Protein AF-A0A850QXY8-F1 (afdb_monomer_lite)

Foldseek 3Di:
DDDAFAKAKAFEWAPAVLQQDPPPTAGAQDWKKKWKWFQQVPPLAFDPNIHTDDMDIDRRRIDMDGRHHQGKMKIAIAFDDDDLAGWWWFAFADDDFKFFQALDVQAQDPDDDGDGDHTTHTCANHNVAAADDDGRSRTRGMMMGGRDPPDHHHYHRYIYIARQEQAELEDDGHSHPLSLLVSQQRDAPSAEHQYEHSHFFDDDDPPFGAHEREDQFARDAQADPSSAQHEDEQFYDYSVRSPHTDCRLFDFLAAKDWFFFPFVDDIDIQHTFTQARYEYEYAQPPDLQTHEHYEYHYEQYEYERYEYAHTQEDYEYAEEAHEAYEYASYEFCAHSVRDRRAHGDLPNPPQLRGENYEYHGPPGYAYANYEYEHESYEAEHQAEHYGYDRPAPYPHAYEYEYESYEQAAHPHPDLDWGEPYHADQAHHLEYEYENYEFEDTQEENHEHDNHDPDAHEYERGRYEFEHHLYEPEEAADHEQYEYERGEQEHYNAEPYEFEYADHQAQYAYYFYAYYAHQEFNYFKDYPPDDRAFQADDQQQQDDPDDIHNSSRHFWAWPAWEDDPQKIKTKGWHHQWAFKKKWKAFFDPYPYHQHPVRFGQGGRHHTFDIDGGDHGTIDTDMDGGDDDDQQTKMKMKIAGCDQDHSGGHNRIGTIYGIHGYHHQQKAFFAQFCDDLDWFQRHAQGWPSNQFEMFRFDDPPPPPFTFKEAAGDTGTHPIYQYDNFRCGVVVPDPPRLRQKDWDDAAEAQDKTKMKGAMDGDPPNPAFWKWKWKFKDQASRRYRPDPLGTQDGGRGDGHGIDMGIGHRYNNGDFFKIKMKMWMAHHSPSNHRGHYGHHYHMGMGIGGYFFKAWFAQADPDADFFQRHQQTWVNNQFEMETFDPQWEWADDGGDGDPIHQYDNFRCRCVPVDPNRLRFWLDFAAAFQDFKDKTKGFIGHQPVAKKWKWKFKALVRGNARFPLRIFQCAPDPLRTNIHGHPRHRDIDMGIGNGDDGHHAFDKIKMKMWMARDDDDADDDDGDHTPVRGHYGYYYHMYMGIHHHFFKAFWAAACVVVGWSRSVGDIDTCPPQVPDAADDDTGDGDSTYQYDNVRCRVVVVGPNRVHNDPDPDDDPDPDDDD

Radius of gyration: 57.36 Å; chains: 1; bounding box: 128×98×166 Å

pLDDT: mean 86.17, std 11.07, range [39.62, 98.75]

InterPro domains:
  IPR006626 Parallel beta-helix repeat [SM00710] (227-247)
  IPR006626 Parallel beta-helix repeat [SM00710] (298-319)
  IPR006626 Parallel beta-helix repeat [SM00710] (369-390)
  IPR006626 Parallel beta-helix repeat [SM00710] (397-425)
  IPR006626 Parallel beta-helix repeat [SM00710] (428-450)
  IPR006626 Parallel beta-helix repeat [SM00710] (455-477)
  IPR006626 Parallel beta-helix repeat [SM00710] (478-500)
  IPR006626 Parallel beta-helix repeat [SM00710] (504-526)
  IPR013783 Immunoglobulin-like fold [G3DSA:2.60.40.10] (5-166)
  IPR045474 GEVED domain [PF20009] (769-841)
  IPR045474 GEVED domain [PF20009] (942-1036)

Structure (mmCIF, N/CA/C/O backbone):
data_AF-A0A850QXY8-F1
#
_entry.id   AF-A0A850QXY8-F1
#
loop_
_atom_site.group_PDB
_atom_site.id
_atom_site.type_symbol
_atom_site.label_atom_id
_atom_site.label_alt_id
_atom_site.label_comp_id
_atom_site.label_asym_id
_atom_site.label_entity_id
_atom_site.label_seq_id
_atom_site.pdbx_PDB_ins_code
_atom_site.Cartn_x
_atom_site.Cartn_y
_atom_site.Cartn_z
_atom_site.occupancy
_atom_site.B_iso_or_equiv
_atom_site.auth_seq_id
_atom_site.auth_comp_id
_atom_site.auth_asym_id
_atom_site.auth_atom_id
_atom_site.pdbx_PDB_model_num
ATOM 1 N N . PHE A 1 1 ? -57.853 -18.416 77.052 1.00 53.97 1 PHE A N 1
ATOM 2 C CA . PHE A 1 1 ? -58.970 -19.220 76.489 1.00 53.97 1 PHE A CA 1
ATOM 3 C C . PHE A 1 1 ? -59.994 -18.298 75.858 1.00 53.97 1 PHE A C 1
ATOM 5 O O . PHE A 1 1 ? -61.081 -18.084 76.389 1.00 53.97 1 PHE A O 1
ATOM 12 N N . CYS A 1 2 ? -59.618 -17.741 74.718 1.00 74.06 2 CYS A N 1
ATOM 13 C CA . CYS A 1 2 ? -60.581 -17.279 73.739 1.00 74.06 2 CYS A CA 1
ATOM 14 C C . CYS A 1 2 ? -61.121 -18.505 72.978 1.00 74.06 2 CYS A C 1
ATOM 16 O O . CYS A 1 2 ? -60.367 -19.438 72.709 1.00 74.06 2 CYS A O 1
ATOM 18 N N . ILE A 1 3 ? -62.425 -18.547 72.700 1.00 76.06 3 ILE A N 1
ATOM 19 C CA . ILE A 1 3 ? -63.033 -19.540 71.803 1.00 76.06 3 ILE A CA 1
ATOM 20 C C . ILE A 1 3 ? -63.129 -18.868 70.433 1.00 76.06 3 ILE A C 1
ATOM 22 O O . ILE A 1 3 ? -63.751 -17.813 70.347 1.00 76.06 3 ILE A O 1
ATOM 26 N N . GLY A 1 4 ? -62.532 -19.471 69.399 1.00 81.00 4 GLY A N 1
ATOM 27 C CA . GLY A 1 4 ? -62.428 -18.858 68.068 1.00 81.00 4 GLY A CA 1
ATOM 28 C C . GLY A 1 4 ? -61.317 -17.808 67.970 1.00 81.00 4 GLY A C 1
ATOM 29 O O . GLY A 1 4 ? -61.538 -16.764 67.369 1.00 81.00 4 GLY A O 1
ATOM 30 N N . CYS A 1 5 ? -60.166 -18.063 68.606 1.00 88.44 5 CYS A N 1
ATOM 31 C CA . CYS A 1 5 ? -58.942 -17.305 68.359 1.00 88.44 5 CYS A CA 1
ATOM 32 C C . CYS A 1 5 ? -57.856 -18.214 67.780 1.00 88.44 5 CYS A C 1
ATOM 34 O O . CYS A 1 5 ? -57.791 -19.387 68.158 1.00 88.44 5 CYS A O 1
ATOM 36 N N . PHE A 1 6 ? -56.999 -17.643 66.939 1.00 92.69 6 PHE A N 1
ATOM 37 C CA . PHE A 1 6 ? -55.890 -18.305 66.257 1.00 92.69 6 PHE A CA 1
ATOM 38 C C . PHE A 1 6 ? -54.595 -17.515 66.453 1.00 92.69 6 PHE A C 1
ATOM 40 O O . PHE A 1 6 ? -54.620 -16.340 66.829 1.00 92.69 6 PHE A O 1
ATOM 47 N N . ASP A 1 7 ? -53.464 -18.163 66.206 1.00 92.69 7 ASP A N 1
ATOM 48 C CA . ASP A 1 7 ? -52.160 -17.504 66.166 1.00 92.69 7 ASP A CA 1
ATOM 49 C C . ASP A 1 7 ? -51.775 -17.213 64.708 1.00 92.69 7 ASP A C 1
ATOM 51 O O . ASP A 1 7 ? -52.066 -18.019 63.826 1.00 92.69 7 ASP A O 1
ATOM 55 N N . ILE A 1 8 ? -51.112 -16.083 64.461 1.00 93.12 8 ILE A N 1
ATOM 56 C CA . ILE A 1 8 ? -50.469 -15.749 63.182 1.00 93.12 8 ILE A CA 1
ATOM 57 C C . ILE A 1 8 ? -48.959 -15.738 63.410 1.00 93.12 8 ILE A C 1
ATOM 59 O O . ILE A 1 8 ? -48.482 -15.060 64.318 1.00 93.12 8 ILE A O 1
ATOM 63 N N . SER A 1 9 ? -48.195 -16.480 62.617 1.00 92.12 9 SER A N 1
ATOM 64 C CA . SER A 1 9 ? -46.735 -16.570 62.734 1.00 92.12 9 SER A CA 1
ATOM 65 C C . SER A 1 9 ? -46.059 -16.765 61.384 1.00 92.12 9 SER A C 1
ATOM 67 O O . SER A 1 9 ? -46.619 -17.411 60.499 1.00 92.12 9 SER A O 1
ATOM 69 N N . GLY A 1 10 ? -44.837 -16.258 61.264 1.00 90.38 10 GLY A N 1
ATOM 70 C CA . GLY A 1 10 ? -43.995 -16.422 60.084 1.00 90.38 10 GLY A CA 1
ATOM 71 C C . GLY A 1 10 ? -42.556 -15.991 60.346 1.00 90.38 10 GLY A C 1
ATOM 72 O O . GLY A 1 10 ? -42.157 -15.777 61.497 1.00 90.38 10 GLY A O 1
ATOM 73 N N . THR A 1 11 ? -41.793 -15.858 59.273 1.00 88.62 11 THR A N 1
ATOM 74 C CA . THR A 1 11 ? -40.361 -15.574 59.248 1.00 88.62 11 THR A CA 1
ATOM 75 C C . THR A 1 11 ? -40.067 -14.497 58.216 1.00 88.62 11 THR A C 1
ATOM 77 O O . THR A 1 11 ? -40.516 -14.572 57.078 1.00 88.62 11 THR A O 1
ATOM 80 N N . VAL A 1 12 ? -39.277 -13.502 58.609 1.00 89.31 12 VAL A N 1
ATOM 81 C CA . VAL A 1 12 ? -38.604 -12.605 57.668 1.00 89.31 12 VAL A CA 1
ATOM 82 C C . VAL A 1 12 ? -37.215 -13.172 57.369 1.00 89.31 12 VAL A C 1
ATOM 84 O O . VAL A 1 12 ? -36.478 -13.485 58.310 1.00 89.31 12 VAL A O 1
ATOM 87 N N . TYR A 1 13 ? -36.859 -13.339 56.097 1.00 87.75 13 TYR A N 1
ATOM 88 C CA . TYR A 1 13 ? -35.611 -13.986 55.667 1.00 87.75 13 TYR A CA 1
ATOM 89 C C . TYR A 1 13 ? -34.975 -13.289 54.452 1.00 87.75 13 TYR A C 1
ATOM 91 O O . TYR A 1 13 ? -35.590 -12.399 53.864 1.00 87.75 13 TYR A O 1
ATOM 99 N N . PHE A 1 14 ? -33.729 -13.650 54.124 1.00 86.81 14 PHE A N 1
ATOM 100 C CA . PHE A 1 14 ? -33.021 -13.135 52.950 1.00 86.81 14 PHE A CA 1
ATOM 101 C C . PHE A 1 14 ? -33.071 -14.108 51.778 1.00 86.81 14 PHE A C 1
ATOM 103 O O . PHE A 1 14 ? -32.559 -15.213 51.899 1.00 86.81 14 PHE A O 1
ATOM 110 N N . ASP A 1 15 ? -33.616 -13.646 50.662 1.00 84.25 15 ASP A N 1
ATOM 111 C CA . ASP A 1 15 ? -33.811 -14.379 49.408 1.00 84.25 15 ASP A CA 1
ATOM 112 C C . ASP A 1 15 ? -32.825 -13.835 48.358 1.00 84.25 15 ASP A C 1
ATOM 114 O O . ASP A 1 15 ? -33.181 -13.107 47.434 1.00 84.25 15 ASP A O 1
ATOM 118 N N . GLU A 1 16 ? -31.528 -14.076 48.583 1.00 77.50 16 GLU A N 1
ATOM 119 C CA . GLU A 1 16 ? -30.434 -13.507 47.769 1.00 77.50 16 GLU A CA 1
ATOM 120 C C . GLU A 1 16 ? -30.382 -14.084 46.342 1.00 77.50 16 GLU A C 1
ATOM 122 O O . GLU A 1 16 ? -29.946 -13.415 45.400 1.00 77.50 16 GLU A O 1
ATOM 127 N N . ASN A 1 17 ? -30.819 -15.333 46.179 1.00 74.75 17 ASN A N 1
ATOM 128 C CA . ASN A 1 17 ? -30.996 -16.010 44.893 1.00 74.75 17 ASN A CA 1
ATOM 129 C C . ASN A 1 17 ? -32.259 -15.534 44.166 1.00 74.75 17 ASN A C 1
ATOM 131 O O . ASN A 1 17 ? -32.315 -15.696 42.945 1.00 74.75 17 ASN A O 1
ATOM 135 N N . GLY A 1 18 ? -33.211 -14.912 44.869 1.00 75.56 18 GLY A N 1
ATOM 136 C CA . GLY A 1 18 ? -34.459 -14.439 44.293 1.00 75.56 18 GLY A CA 1
ATOM 137 C C . GLY A 1 18 ? -35.244 -15.597 43.693 1.00 75.56 18 GLY A C 1
ATOM 138 O O . GLY A 1 18 ? -35.755 -15.445 42.592 1.00 75.56 18 GLY A O 1
ATOM 139 N N . ASP A 1 19 ? -35.253 -16.762 44.340 1.00 74.31 19 ASP A N 1
ATOM 140 C CA . ASP A 1 19 ? -35.974 -17.946 43.860 1.00 74.31 19 ASP A CA 1
ATOM 141 C C . ASP A 1 19 ? -37.243 -18.236 44.661 1.00 74.31 19 ASP A C 1
ATOM 143 O O . ASP A 1 19 ? -37.960 -19.197 44.357 1.00 74.31 19 ASP A O 1
ATOM 147 N N . SER A 1 20 ? -37.558 -17.377 45.639 1.00 72.75 20 SER A N 1
ATOM 148 C CA . SER A 1 20 ? -38.765 -17.487 46.449 1.00 72.75 20 SER A CA 1
ATOM 149 C C . SER A 1 20 ? -38.829 -18.763 47.308 1.00 72.75 20 SER A C 1
ATOM 151 O O . SER A 1 20 ? -39.928 -19.195 47.671 1.00 72.75 20 SER A O 1
ATOM 153 N N . ASP A 1 21 ? -37.689 -19.368 47.675 1.00 74.81 21 ASP A N 1
ATOM 154 C CA . ASP A 1 21 ? -37.626 -20.566 48.525 1.00 74.81 21 ASP A CA 1
ATOM 155 C C . ASP A 1 21 ? -36.815 -20.378 49.822 1.00 74.81 21 ASP A C 1
ATOM 157 O O . ASP A 1 21 ? -35.593 -20.488 49.873 1.00 74.81 21 ASP A O 1
ATOM 161 N N . ILE A 1 22 ? -37.532 -20.292 50.948 1.00 77.06 22 ILE A N 1
ATOM 162 C CA . ILE A 1 22 ? -36.933 -20.229 52.291 1.00 77.06 22 ILE A CA 1
ATOM 163 C C . ILE A 1 22 ? -36.036 -21.440 52.643 1.00 77.06 22 ILE A C 1
ATOM 165 O O . ILE A 1 22 ? -35.265 -21.385 53.603 1.00 77.06 22 ILE A O 1
ATOM 169 N N . SER A 1 23 ? -36.150 -22.574 51.941 1.00 74.69 23 SER A N 1
ATOM 170 C CA . SER A 1 23 ? -35.474 -23.827 52.306 1.00 74.69 23 SER A CA 1
ATOM 171 C C . SER A 1 23 ? -33.950 -23.794 52.129 1.00 74.69 23 SER A C 1
ATOM 173 O O . SER A 1 23 ? -33.239 -24.512 52.847 1.00 74.69 23 SER A O 1
ATOM 175 N N . SER A 1 24 ? -33.452 -22.945 51.228 1.00 68.81 24 SER A N 1
ATOM 176 C CA . SER A 1 24 ? -32.027 -22.690 50.973 1.00 68.81 24 SER A CA 1
ATOM 177 C C . SER A 1 24 ? -31.487 -21.426 51.645 1.00 68.81 24 SER A C 1
ATOM 179 O O . SER A 1 24 ? -30.270 -21.226 51.656 1.00 68.81 24 SER A O 1
ATOM 181 N N . ASP A 1 25 ? -32.362 -20.632 52.262 1.00 74.88 25 ASP A N 1
ATOM 182 C CA . ASP A 1 25 ? -32.104 -19.226 52.552 1.00 74.88 25 ASP A CA 1
ATOM 183 C C . ASP A 1 25 ? -31.798 -18.925 54.027 1.00 74.88 25 ASP A C 1
ATOM 185 O O . ASP A 1 25 ? -32.147 -19.656 54.963 1.00 74.88 25 ASP A O 1
ATOM 189 N N . GLY A 1 26 ? -31.085 -17.820 54.250 1.00 67.12 26 GLY A N 1
ATOM 190 C CA . GLY A 1 26 ? -30.651 -17.377 55.572 1.00 67.12 26 GLY A CA 1
ATOM 191 C C . GLY A 1 26 ? -31.698 -16.526 56.298 1.00 67.12 26 GLY A C 1
ATOM 192 O O . GLY A 1 26 ? -32.357 -15.673 55.713 1.00 67.12 26 GLY A O 1
ATOM 193 N N . VAL A 1 27 ? -31.811 -16.686 57.619 1.00 66.62 27 VAL A N 1
ATOM 194 C CA . VAL A 1 27 ? -32.622 -15.791 58.471 1.00 66.62 27 VAL A CA 1
ATOM 195 C C . VAL A 1 27 ? -31.910 -14.461 58.735 1.00 66.62 27 VAL A C 1
ATOM 197 O O . VAL A 1 27 ? -30.695 -14.427 58.941 1.00 66.62 27 VAL A O 1
ATOM 200 N N . THR A 1 28 ? -32.676 -13.366 58.793 1.00 63.53 28 THR A N 1
ATOM 201 C CA . THR A 1 28 ? -32.145 -11.999 58.924 1.00 63.53 28 THR A CA 1
ATOM 202 C C . THR A 1 28 ? -31.325 -11.810 60.217 1.00 63.53 28 THR A C 1
ATOM 204 O O . THR A 1 28 ? -31.854 -12.074 61.299 1.00 63.53 28 THR A O 1
ATOM 207 N N . PRO A 1 29 ? -30.087 -11.280 60.166 1.00 55.50 29 PRO A N 1
ATOM 208 C CA . PRO A 1 29 ? -29.267 -10.981 61.342 1.00 55.50 29 PRO A CA 1
ATOM 209 C C . PRO A 1 29 ? -29.617 -9.640 62.018 1.00 55.50 29 PRO A C 1
ATOM 211 O O . PRO A 1 29 ? -29.085 -9.342 63.089 1.00 55.50 29 PRO A O 1
ATOM 214 N N . ASN A 1 30 ? -30.494 -8.829 61.414 1.00 66.06 30 ASN A N 1
ATOM 215 C CA . ASN A 1 30 ? -30.886 -7.504 61.901 1.00 66.06 30 ASN A CA 1
ATOM 216 C C . ASN A 1 30 ? -32.271 -7.528 62.562 1.00 66.06 30 ASN A C 1
ATOM 218 O O . ASN A 1 30 ? -33.118 -8.341 62.208 1.00 66.06 30 ASN A O 1
ATOM 222 N N . GLU A 1 31 ? -32.512 -6.632 63.528 1.00 78.00 31 GLU A N 1
ATOM 223 C CA . GLU A 1 31 ? -33.833 -6.484 64.153 1.00 78.00 31 GLU A CA 1
ATOM 224 C C . GLU A 1 31 ? -34.871 -6.003 63.125 1.00 78.00 31 GLU A C 1
ATOM 226 O O . GLU A 1 31 ? -34.842 -4.849 62.699 1.00 78.00 31 GLU A O 1
ATOM 231 N N . VAL A 1 32 ? -35.821 -6.869 62.768 1.00 84.62 32 VAL A N 1
ATOM 232 C CA . VAL A 1 32 ? -36.946 -6.545 61.881 1.00 84.62 32 VAL A CA 1
ATOM 233 C C . VAL A 1 32 ? -38.197 -6.261 62.708 1.00 84.62 32 VAL A C 1
ATOM 235 O O . VAL A 1 32 ? -38.445 -6.909 63.730 1.00 84.62 32 VAL A O 1
ATOM 238 N N . VAL A 1 33 ? -39.002 -5.283 62.282 1.00 87.81 33 VAL A N 1
ATOM 239 C CA . VAL A 1 33 ? -40.284 -4.952 62.920 1.00 87.81 33 VAL A CA 1
ATOM 240 C C . VAL A 1 33 ? -41.440 -5.476 62.076 1.00 87.81 33 VAL A C 1
ATOM 242 O O . VAL A 1 33 ? -41.610 -5.065 60.931 1.00 87.81 33 VAL A O 1
ATOM 245 N N . VAL A 1 34 ? -42.282 -6.317 62.672 1.00 90.50 34 VAL A N 1
ATOM 246 C CA . VAL A 1 34 ? -43.523 -6.825 62.072 1.00 90.50 34 VAL A CA 1
ATOM 247 C C . VAL A 1 34 ? -44.711 -6.235 62.823 1.00 90.50 34 VAL A C 1
ATOM 249 O O . VAL A 1 34 ? -44.746 -6.237 64.054 1.00 90.50 34 VAL A O 1
ATOM 252 N N . ARG A 1 35 ? -45.682 -5.689 62.099 1.00 92.31 35 ARG A N 1
ATOM 253 C CA . ARG A 1 35 ? -46.865 -4.990 62.609 1.00 92.31 35 ARG A CA 1
ATOM 254 C C . ARG A 1 35 ? -48.124 -5.739 62.213 1.00 92.31 35 ARG A C 1
ATOM 256 O O . ARG A 1 35 ? -48.193 -6.315 61.135 1.00 92.31 35 ARG A O 1
ATOM 263 N N . LEU A 1 36 ? -49.116 -5.683 63.091 1.00 93.62 36 LEU A N 1
ATOM 264 C CA . LEU A 1 36 ? -50.432 -6.260 62.883 1.00 93.62 36 LEU A CA 1
ATOM 265 C C . LEU A 1 36 ? -51.483 -5.150 62.888 1.00 93.62 36 LEU A C 1
ATOM 267 O O . LEU A 1 36 ? -51.602 -4.401 63.866 1.00 93.62 36 LEU A O 1
ATOM 271 N N . TYR A 1 37 ? -52.263 -5.091 61.819 1.00 93.31 37 TYR A N 1
ATOM 272 C CA . TYR A 1 37 ? -53.436 -4.241 61.665 1.00 93.31 37 TYR A CA 1
ATOM 273 C C . TYR A 1 37 ? -54.681 -5.120 61.554 1.00 93.31 37 TYR A C 1
ATOM 275 O O . TYR A 1 37 ? -54.584 -6.290 61.184 1.00 93.31 37 TYR A O 1
ATOM 283 N N . ARG A 1 38 ? -55.841 -4.570 61.899 1.00 94.62 38 ARG A N 1
ATOM 284 C CA . ARG A 1 38 ? -57.142 -5.220 61.733 1.00 94.62 38 ARG A CA 1
ATOM 285 C C . ARG A 1 38 ? -58.026 -4.368 60.836 1.00 94.62 38 ARG A C 1
ATOM 287 O O . ARG A 1 38 ? -58.095 -3.157 61.049 1.00 94.62 38 ARG A O 1
ATOM 294 N N . ASP A 1 39 ? -58.675 -5.032 59.896 1.00 93.38 39 ASP A N 1
ATOM 295 C CA . ASP A 1 39 ? -59.600 -4.470 58.912 1.00 93.38 39 ASP A CA 1
ATOM 296 C C . ASP A 1 39 ? -60.934 -4.110 59.594 1.00 93.38 39 ASP A C 1
ATOM 298 O O . ASP A 1 39 ? -61.853 -4.920 59.706 1.00 93.38 39 ASP A O 1
ATOM 302 N N . ASP A 1 40 ? -61.002 -2.906 60.169 1.00 93.12 40 ASP A N 1
ATOM 303 C CA . ASP A 1 40 ? -62.157 -2.452 60.957 1.00 93.12 40 ASP A CA 1
ATOM 304 C C . ASP A 1 40 ? -63.266 -1.815 60.091 1.00 93.12 40 ASP A C 1
ATOM 306 O O . ASP A 1 40 ? -64.399 -1.664 60.571 1.00 93.12 40 ASP A O 1
ATOM 310 N N . ASP A 1 41 ? -62.973 -1.421 58.846 1.00 90.50 41 ASP A N 1
ATOM 311 C CA . ASP A 1 41 ? -63.962 -0.935 57.874 1.00 90.50 41 ASP A CA 1
ATOM 312 C C . ASP A 1 41 ? -64.519 -2.053 56.971 1.00 90.50 41 ASP A C 1
ATOM 314 O O . ASP A 1 41 ? -65.615 -1.888 56.416 1.00 90.50 41 ASP A O 1
ATOM 318 N N . GLY A 1 42 ? -63.873 -3.223 56.957 1.00 88.06 42 GLY A N 1
ATOM 319 C CA . GLY A 1 42 ? -64.363 -4.474 56.386 1.00 88.06 42 GLY A CA 1
ATOM 320 C C . GLY A 1 42 ? -64.305 -4.499 54.864 1.00 88.06 42 GLY A C 1
ATOM 321 O O . GLY A 1 42 ? -65.145 -5.159 54.238 1.00 88.06 42 GLY A O 1
ATOM 322 N N . ASP A 1 43 ? -63.395 -3.729 54.269 1.00 86.69 43 ASP A N 1
ATOM 323 C CA . ASP A 1 43 ? -63.228 -3.638 52.820 1.00 86.69 43 ASP A CA 1
ATOM 324 C C . ASP A 1 43 ? -62.170 -4.613 52.271 1.00 86.69 43 ASP A C 1
ATOM 326 O O . ASP A 1 43 ? -62.145 -4.867 51.062 1.00 86.69 43 ASP A O 1
ATOM 330 N N . GLY A 1 44 ? -61.378 -5.238 53.150 1.00 84.25 44 GLY A N 1
ATOM 331 C CA . GLY A 1 44 ? -60.353 -6.212 52.796 1.00 84.25 44 GLY A CA 1
ATOM 332 C C . GLY A 1 44 ? -59.129 -5.621 52.094 1.00 84.25 44 GLY A C 1
ATOM 333 O O . GLY A 1 44 ? -58.358 -6.399 51.522 1.00 84.25 44 GLY A O 1
ATOM 334 N N . ILE A 1 45 ? -58.940 -4.297 52.118 1.00 84.38 45 ILE A N 1
ATOM 335 C CA . ILE A 1 45 ? -57.858 -3.559 51.453 1.00 84.38 45 ILE A CA 1
ATOM 336 C C . ILE A 1 45 ? -57.124 -2.686 52.491 1.00 84.38 45 ILE A C 1
ATOM 338 O O . ILE A 1 45 ? -57.772 -1.986 53.258 1.00 84.38 45 ILE A O 1
ATOM 342 N N . PRO A 1 46 ? -55.775 -2.643 52.506 1.00 85.81 46 PRO A N 1
ATOM 343 C CA . PRO A 1 46 ? -55.040 -1.749 53.399 1.00 85.81 46 PRO A CA 1
ATOM 344 C C . PRO A 1 46 ? -55.458 -0.274 53.238 1.00 85.81 46 PRO A C 1
ATOM 346 O O . PRO A 1 46 ? -55.231 0.361 52.206 1.00 85.81 46 PRO A O 1
ATOM 349 N N . SER A 1 47 ? -56.063 0.280 54.285 1.00 85.94 47 SER A N 1
ATOM 350 C CA . SER A 1 47 ? -56.902 1.477 54.271 1.00 85.94 47 SER A CA 1
ATOM 351 C C . SER A 1 47 ? -56.675 2.332 55.526 1.00 85.94 47 SER A C 1
ATOM 353 O O . SER A 1 47 ? -56.193 1.883 56.566 1.00 85.94 47 SER A O 1
ATOM 355 N N . ALA A 1 48 ? -57.032 3.619 55.469 1.00 86.75 48 ALA A N 1
ATOM 356 C CA . ALA A 1 48 ? -56.986 4.481 56.653 1.00 86.75 48 ALA A CA 1
ATOM 357 C C . ALA A 1 48 ? -58.047 4.091 57.706 1.00 86.75 48 ALA A C 1
ATOM 359 O O . ALA A 1 48 ? -58.015 4.626 58.819 1.00 86.75 48 ALA A O 1
ATOM 360 N N . GLY A 1 49 ? -58.994 3.213 57.349 1.00 87.25 49 GLY A N 1
ATOM 361 C CA . GLY A 1 49 ? -59.965 2.605 58.253 1.00 87.25 49 GLY A CA 1
ATOM 362 C C . GLY A 1 49 ? -59.418 1.445 59.090 1.00 87.25 49 GLY A C 1
ATOM 363 O O . GLY A 1 49 ? -60.079 1.064 60.055 1.00 87.25 49 GLY A O 1
ATOM 364 N N . ASP A 1 50 ? -58.203 0.958 58.815 1.00 91.38 50 ASP A N 1
ATOM 365 C CA . ASP A 1 50 ? -57.587 -0.131 59.577 1.00 91.38 50 ASP A CA 1
ATOM 366 C C . ASP A 1 50 ? -57.041 0.316 60.933 1.00 91.38 50 ASP A C 1
ATOM 368 O O . ASP A 1 50 ? -56.342 1.329 61.072 1.00 91.38 50 ASP A O 1
ATOM 372 N N . THR A 1 51 ? -57.244 -0.519 61.949 1.00 92.56 51 THR A N 1
ATOM 373 C CA . THR A 1 51 ? -56.706 -0.273 63.288 1.00 92.56 51 THR A CA 1
ATOM 374 C C . THR A 1 51 ? -55.378 -0.993 63.490 1.00 92.56 51 THR A C 1
ATOM 376 O O . THR A 1 51 ? -55.306 -2.220 63.488 1.00 92.56 51 THR A O 1
ATOM 379 N N . TYR A 1 52 ? -54.316 -0.235 63.777 1.00 92.50 52 TYR A N 1
ATOM 380 C CA . TYR A 1 52 ? -53.059 -0.786 64.294 1.00 92.50 52 TYR A CA 1
ATOM 381 C C . TYR A 1 52 ? -53.275 -1.441 65.667 1.00 92.50 52 TYR A C 1
ATOM 383 O O . TYR A 1 52 ? -53.705 -0.779 66.617 1.00 92.50 52 TYR A O 1
ATOM 391 N N . LEU A 1 53 ? -52.939 -2.727 65.791 1.00 93.38 53 LEU A N 1
ATOM 392 C CA . LEU A 1 53 ? -53.113 -3.490 67.027 1.00 93.38 53 LEU A CA 1
ATOM 393 C C . LEU A 1 53 ? -51.823 -3.593 67.838 1.00 93.38 53 LEU A C 1
ATOM 395 O O . LEU A 1 53 ? -51.793 -3.234 69.016 1.00 93.38 53 LEU A O 1
ATOM 399 N N . GLN A 1 54 ? -50.767 -4.130 67.229 1.00 92.88 54 GLN A N 1
ATOM 400 C CA . GLN A 1 54 ? -49.509 -4.428 67.912 1.00 92.88 54 GLN A CA 1
ATOM 401 C C . GLN A 1 54 ? -48.347 -4.584 66.927 1.00 92.88 54 GLN A C 1
ATOM 403 O O . GLN A 1 54 ? -48.551 -4.718 65.722 1.00 92.88 54 GLN A O 1
ATOM 408 N N . GLN A 1 55 ? -47.123 -4.600 67.455 1.00 92.19 55 GLN A N 1
ATOM 409 C CA . GLN A 1 55 ? -45.912 -4.920 66.703 1.00 92.19 55 GLN A CA 1
ATOM 410 C C . GLN A 1 55 ? -45.018 -5.881 67.487 1.00 92.19 55 GLN A C 1
ATOM 412 O O . GLN A 1 55 ? -45.042 -5.897 68.721 1.00 92.19 55 GLN A O 1
ATOM 417 N N . MET A 1 56 ? -44.189 -6.621 66.764 1.00 90.88 56 MET A N 1
ATOM 418 C CA . MET A 1 56 ? -43.107 -7.445 67.281 1.00 90.88 56 MET A CA 1
ATOM 419 C C . MET A 1 56 ? -41.791 -7.011 66.636 1.00 90.88 56 MET A C 1
ATOM 421 O O . MET A 1 56 ? -41.752 -6.703 65.449 1.00 90.88 56 MET A O 1
ATOM 425 N N . THR A 1 57 ? -40.717 -7.001 67.420 1.00 88.38 57 THR A N 1
ATOM 426 C CA . THR A 1 57 ? -39.350 -6.833 66.918 1.00 88.38 57 THR A CA 1
ATOM 427 C C . THR A 1 57 ? -38.626 -8.161 67.083 1.00 88.38 57 THR A C 1
ATOM 429 O O . THR A 1 57 ? -38.646 -8.725 68.179 1.00 88.38 57 THR A O 1
ATOM 432 N N . THR A 1 58 ? -38.023 -8.671 66.013 1.00 83.75 58 THR A N 1
ATOM 433 C CA . THR A 1 58 ? -37.347 -9.972 65.998 1.00 83.75 58 THR A CA 1
ATOM 434 C C . THR A 1 58 ? -35.962 -9.860 65.382 1.00 83.75 58 THR A C 1
ATOM 436 O O . THR A 1 58 ? -35.797 -9.284 64.314 1.00 83.75 58 THR A O 1
ATOM 439 N N . SER A 1 59 ? -34.959 -10.404 66.068 1.00 80.31 59 SER A N 1
ATOM 440 C CA . SER A 1 59 ? -33.583 -10.509 65.570 1.00 80.31 59 SER A CA 1
ATOM 441 C C . SER A 1 59 ? -33.289 -11.854 64.904 1.00 80.31 59 SER A C 1
ATOM 443 O O . SER A 1 59 ? -32.195 -12.049 64.392 1.00 80.31 59 SER A O 1
ATOM 445 N N . SER A 1 60 ? -34.234 -12.799 64.954 1.00 81.12 60 SER A N 1
ATOM 446 C CA . SER A 1 60 ? -34.116 -14.120 64.328 1.00 81.12 60 SER A CA 1
ATOM 447 C C . SER A 1 60 ? -34.996 -14.265 63.086 1.00 81.12 60 SER A C 1
ATOM 449 O O . SER A 1 60 ? -35.205 -15.387 62.638 1.00 81.12 60 SER A O 1
ATOM 451 N N . GLY A 1 61 ? -35.623 -13.184 62.613 1.00 86.44 61 GLY A N 1
ATOM 452 C CA . GLY A 1 61 ? -36.613 -13.202 61.529 1.00 86.44 61 GLY A CA 1
ATOM 453 C C . GLY A 1 61 ? -37.990 -13.757 61.926 1.00 86.44 61 GLY A C 1
ATOM 454 O O . GLY A 1 61 ? -39.012 -13.253 61.472 1.00 86.44 61 GLY A O 1
ATOM 455 N N . ALA A 1 62 ? -38.053 -14.752 62.815 1.00 89.44 62 ALA A N 1
ATOM 456 C CA . ALA A 1 62 ? -39.307 -15.371 63.260 1.00 89.44 62 ALA A CA 1
ATOM 457 C C . ALA A 1 62 ? -40.173 -14.446 64.141 1.00 89.44 62 ALA A C 1
ATOM 459 O O . ALA A 1 62 ? -39.666 -13.836 65.088 1.00 89.44 62 ALA A O 1
ATOM 460 N N . TYR A 1 63 ? -41.486 -14.401 63.901 1.00 91.81 63 TYR A N 1
ATOM 461 C CA . TYR A 1 63 ? -42.456 -13.616 64.672 1.00 91.81 63 TYR A CA 1
ATOM 462 C C . TYR A 1 63 ? -43.767 -14.383 64.928 1.00 91.81 63 TYR A C 1
ATOM 464 O O . TYR A 1 63 ? -44.102 -15.337 64.225 1.00 91.81 63 TYR A O 1
ATOM 472 N N . SER A 1 64 ? -44.529 -13.977 65.952 1.00 94.00 64 SER A N 1
ATOM 473 C CA . SER A 1 64 ? -45.850 -14.555 66.236 1.00 94.00 64 SER A CA 1
ATOM 474 C C . SER A 1 64 ? -46.777 -13.603 66.997 1.00 94.00 64 SER A C 1
ATOM 476 O O . SER A 1 64 ? -46.411 -13.022 68.017 1.00 94.00 64 SER A O 1
ATOM 478 N N . PHE A 1 65 ? -48.017 -13.492 66.539 1.00 94.88 65 PHE A N 1
ATOM 479 C CA . PHE A 1 65 ? -49.125 -12.831 67.213 1.00 94.88 65 PHE A CA 1
ATOM 480 C C . PHE A 1 65 ? -50.105 -13.899 67.702 1.00 94.88 65 PHE A C 1
ATOM 482 O O . PHE A 1 65 ? -50.589 -14.695 66.905 1.00 94.88 65 PHE A O 1
ATOM 489 N N . THR A 1 66 ? -50.382 -13.935 69.006 1.00 93.50 66 THR A N 1
ATOM 490 C CA . THR A 1 66 ? -51.141 -15.034 69.628 1.00 93.50 66 THR A CA 1
ATOM 491 C C . THR A 1 66 ? -52.512 -14.596 70.134 1.00 93.50 66 THR A C 1
ATOM 493 O O . THR A 1 66 ? -52.716 -13.422 70.449 1.00 93.50 66 THR A O 1
ATOM 496 N N . GLU A 1 67 ? -53.442 -15.549 70.236 1.00 91.88 67 GLU A N 1
ATOM 497 C CA . GLU A 1 67 ? -54.823 -15.343 70.710 1.00 91.88 67 GLU A CA 1
ATOM 498 C C . GLU A 1 67 ? -55.616 -14.258 69.930 1.00 91.88 67 GLU A C 1
ATOM 500 O O . GLU A 1 67 ? -56.369 -13.485 70.530 1.00 91.88 67 GLU A O 1
ATOM 505 N N . LEU A 1 68 ? -55.497 -14.210 68.596 1.00 93.31 68 LEU A N 1
ATOM 506 C CA . LEU A 1 68 ? -56.227 -13.268 67.733 1.00 93.31 68 LEU A CA 1
ATOM 507 C C . LEU A 1 68 ? -57.649 -13.766 67.413 1.00 93.31 68 LEU A C 1
ATOM 509 O O . LEU A 1 68 ? -57.778 -14.892 66.934 1.00 93.31 68 LEU A O 1
ATOM 513 N N . PRO A 1 69 ? -58.717 -12.982 67.667 1.00 92.25 69 PRO A N 1
ATOM 514 C CA . PRO A 1 69 ? -60.086 -13.337 67.277 1.00 92.25 69 PRO A CA 1
ATOM 515 C C . PRO A 1 69 ? -60.266 -13.583 65.772 1.00 92.25 69 PRO A C 1
ATOM 517 O O . PRO A 1 69 ? -59.448 -13.169 64.967 1.00 92.25 69 PRO A O 1
ATOM 520 N N . ILE A 1 70 ? -61.374 -14.222 65.391 1.00 92.12 70 ILE A N 1
ATOM 521 C CA . ILE A 1 70 ? -61.842 -14.275 63.995 1.00 92.12 70 ILE A CA 1
ATOM 522 C C . ILE A 1 70 ? -62.074 -12.849 63.484 1.00 92.12 70 ILE A C 1
ATOM 524 O O . ILE A 1 70 ? -62.983 -12.173 63.970 1.00 92.12 70 ILE A O 1
ATOM 528 N N . ASP A 1 71 ? -61.242 -12.424 62.538 1.00 93.00 71 ASP A N 1
ATOM 529 C CA . ASP A 1 71 ? -61.301 -11.146 61.833 1.00 93.00 71 ASP A CA 1
ATOM 530 C C . ASP A 1 71 ? -60.370 -11.183 60.606 1.00 93.00 71 ASP A C 1
ATOM 532 O O . ASP A 1 71 ? -59.619 -12.151 60.420 1.00 93.00 71 ASP A O 1
ATOM 536 N N . THR A 1 72 ? -60.387 -10.122 59.802 1.00 92.25 72 THR A N 1
ATOM 537 C CA . THR A 1 72 ? -59.379 -9.888 58.761 1.00 92.25 72 THR A CA 1
ATOM 538 C C . THR A 1 72 ? -58.236 -9.052 59.338 1.00 92.25 72 THR A C 1
ATOM 540 O O . THR A 1 72 ? -58.436 -8.013 59.972 1.00 92.25 72 THR A O 1
ATOM 543 N N . TYR A 1 73 ? -57.011 -9.525 59.137 1.00 93.19 73 TYR A N 1
ATOM 544 C CA . TYR A 1 73 ? -55.793 -8.897 59.630 1.00 93.19 73 TYR A CA 1
ATOM 545 C C . TYR A 1 73 ? -54.851 -8.569 58.482 1.00 93.19 73 TYR A C 1
ATOM 547 O O . TYR A 1 73 ? -54.753 -9.322 57.518 1.00 93.19 73 TYR A O 1
ATOM 555 N N . PHE A 1 74 ? -54.078 -7.500 58.637 1.00 91.31 74 PHE A N 1
ATOM 556 C CA . PHE A 1 74 ? -52.930 -7.230 57.784 1.00 91.31 74 PHE A CA 1
ATOM 557 C C . PHE A 1 74 ? -51.647 -7.347 58.590 1.00 91.31 74 PHE A C 1
ATOM 559 O O . PHE A 1 74 ? -51.469 -6.678 59.614 1.00 91.31 74 PHE A O 1
ATOM 566 N N . VAL A 1 75 ? -50.748 -8.202 58.123 1.00 91.69 75 VAL A N 1
ATOM 567 C CA . VAL A 1 75 ? -49.394 -8.320 58.643 1.00 91.69 75 VAL A CA 1
ATOM 568 C C . VAL A 1 75 ? -48.490 -7.527 57.722 1.00 91.69 75 VAL A C 1
ATOM 570 O O . VAL A 1 75 ? -48.430 -7.811 56.534 1.00 91.69 75 VAL A O 1
ATOM 573 N N . ALA A 1 76 ? -47.810 -6.523 58.255 1.00 90.50 76 ALA A N 1
ATOM 574 C CA . ALA A 1 76 ? -46.888 -5.705 57.482 1.00 90.50 76 ALA A CA 1
ATOM 575 C C . ALA A 1 76 ? -45.528 -5.689 58.154 1.00 90.50 76 ALA A C 1
ATOM 577 O O . ALA A 1 76 ? -45.437 -5.612 59.383 1.00 90.50 76 ALA A O 1
ATOM 578 N N . THR A 1 77 ? -44.467 -5.698 57.370 1.00 88.44 77 THR A N 1
ATOM 579 C CA . THR A 1 77 ? -43.120 -5.510 57.897 1.00 88.44 77 THR A CA 1
ATOM 580 C C . THR A 1 77 ? -42.496 -4.243 57.325 1.00 88.44 77 THR A C 1
ATOM 582 O O . THR A 1 77 ? -43.125 -3.527 56.552 1.00 88.44 77 THR A O 1
ATOM 585 N N . ALA A 1 78 ? -41.349 -3.853 57.868 1.00 83.81 78 ALA A N 1
ATOM 586 C CA . ALA A 1 78 ? -40.503 -2.840 57.257 1.00 83.81 78 ALA A CA 1
ATOM 587 C C . ALA A 1 78 ? -39.325 -3.581 56.626 1.00 83.81 78 ALA A C 1
ATOM 589 O O . ALA A 1 78 ? -38.863 -4.554 57.239 1.00 83.81 78 ALA A O 1
ATOM 590 N N . PRO A 1 79 ? -38.813 -3.122 55.478 1.00 86.56 79 PRO A N 1
ATOM 591 C CA . PRO A 1 79 ? -37.697 -3.781 54.830 1.00 86.56 79 PRO A CA 1
ATOM 592 C C . PRO A 1 79 ? -36.491 -3.826 55.781 1.00 86.56 79 PRO A C 1
ATOM 594 O O . PRO A 1 79 ? -36.168 -2.818 56.435 1.00 86.56 79 PRO A O 1
ATOM 597 N N . PRO A 1 80 ? -35.814 -4.982 55.898 1.00 88.00 80 PRO A N 1
ATOM 598 C CA . PRO A 1 80 ? -34.541 -5.074 56.589 1.00 88.00 80 PRO A CA 1
ATOM 599 C C . PRO A 1 80 ? -33.566 -3.989 56.112 1.00 88.00 80 PRO A C 1
ATOM 601 O O . PRO A 1 80 ? -33.227 -3.886 54.934 1.00 88.00 80 PRO A O 1
ATOM 604 N N . SER A 1 81 ? -33.061 -3.183 57.044 1.00 87.19 81 SER A N 1
ATOM 605 C CA . SER A 1 81 ? -32.123 -2.099 56.734 1.00 87.19 81 SER A CA 1
ATOM 606 C C . SER A 1 81 ? -30.879 -2.158 57.612 1.00 87.19 81 SER A C 1
ATOM 608 O O . SER A 1 81 ? -30.942 -2.479 58.801 1.00 87.19 81 SER A O 1
ATOM 610 N N . THR A 1 82 ? -29.730 -1.842 57.014 1.00 87.31 82 THR A N 1
ATOM 611 C CA . THR A 1 82 ? -28.430 -1.762 57.693 1.00 87.31 82 THR A CA 1
ATOM 612 C C . THR A 1 82 ? -27.718 -0.488 57.261 1.00 87.31 82 THR A C 1
ATOM 614 O O . THR A 1 82 ? -27.168 -0.411 56.167 1.00 87.31 82 THR A O 1
ATOM 617 N N . GLY A 1 83 ? -27.709 0.538 58.114 1.00 87.38 83 GLY A N 1
ATOM 618 C CA . GLY A 1 83 ? -27.166 1.842 57.725 1.00 87.38 83 GLY A CA 1
ATOM 619 C C . GLY A 1 83 ? -27.990 2.458 56.591 1.00 87.38 83 GLY A C 1
ATOM 620 O O . GLY A 1 83 ? -29.172 2.723 56.789 1.00 87.38 83 GLY A O 1
ATOM 621 N N . SER A 1 84 ? -27.364 2.678 55.433 1.00 89.38 84 SER A N 1
ATOM 622 C CA . SER A 1 84 ? -28.040 3.163 54.218 1.00 89.38 84 SER A CA 1
ATOM 623 C C . SER A 1 84 ? -28.537 2.036 53.304 1.00 89.38 84 SER A C 1
ATOM 625 O O . SER A 1 84 ? -29.221 2.322 52.325 1.00 89.38 84 SER A O 1
ATOM 627 N N . ALA A 1 85 ? -28.191 0.776 53.595 1.00 90.81 85 ALA A N 1
ATOM 628 C CA . ALA A 1 85 ? -28.664 -0.360 52.817 1.00 90.81 85 ALA A CA 1
ATOM 629 C C . ALA A 1 85 ? -30.104 -0.713 53.190 1.00 90.81 85 ALA A C 1
ATOM 631 O O . ALA A 1 85 ? -30.426 -0.819 54.379 1.00 90.81 85 ALA A O 1
ATOM 632 N N . VAL A 1 86 ? -30.942 -0.932 52.182 1.00 91.31 86 VAL A N 1
ATOM 633 C CA . VAL A 1 86 ? -32.359 -1.291 52.308 1.00 91.31 86 VAL A CA 1
ATOM 634 C C . VAL A 1 86 ? -32.658 -2.381 51.282 1.00 91.31 86 VAL A C 1
ATOM 636 O O . VAL A 1 86 ? -32.322 -2.225 50.109 1.00 91.31 86 VAL A O 1
ATOM 639 N N . SER A 1 87 ? -33.229 -3.496 51.730 1.00 89.62 87 SER A N 1
ATOM 640 C CA . SER A 1 87 ? -33.590 -4.631 50.872 1.00 89.62 87 SER A CA 1
ATOM 641 C C . SER A 1 87 ? -34.980 -4.458 50.273 1.00 89.62 87 SER A C 1
ATOM 643 O O . SER A 1 87 ? -35.828 -3.857 50.921 1.00 89.62 87 SER A O 1
ATOM 645 N N . GLU A 1 88 ? -35.244 -5.057 49.118 1.00 90.06 88 GLU A N 1
ATOM 646 C CA . GLU A 1 88 ? -36.575 -5.144 48.506 1.00 90.06 88 GLU A CA 1
ATOM 647 C C . GLU A 1 88 ? -37.237 -6.499 48.774 1.00 90.06 88 GLU A C 1
ATOM 649 O O . GLU A 1 88 ? -36.532 -7.496 48.911 1.00 90.06 88 GLU A O 1
ATOM 654 N N . GLN A 1 89 ? -38.566 -6.550 48.898 1.00 89.00 89 GLN A N 1
ATOM 655 C CA . GLN A 1 89 ? -39.303 -7.802 49.031 1.00 89.00 89 GLN A CA 1
ATOM 656 C C . GLN A 1 89 ? -39.256 -8.580 47.714 1.00 89.00 89 GLN A C 1
ATOM 658 O O . GLN A 1 89 ? -39.410 -8.011 46.637 1.00 89.00 89 GLN A O 1
ATOM 663 N N . THR A 1 90 ? -39.048 -9.887 47.820 1.00 87.69 90 THR A N 1
ATOM 664 C CA . THR A 1 90 ? -38.975 -10.828 46.693 1.00 87.69 90 THR A CA 1
ATOM 665 C C . THR A 1 90 ? -39.955 -11.987 46.853 1.00 87.69 90 THR A C 1
ATOM 667 O O . THR A 1 90 ? -40.367 -12.575 45.859 1.00 87.69 90 THR A O 1
ATOM 670 N N . TYR A 1 91 ? -40.403 -12.277 48.082 1.00 86.38 91 TYR A N 1
ATOM 671 C CA . TYR A 1 91 ? -41.335 -13.367 48.375 1.00 86.38 91 TYR A CA 1
ATOM 672 C C . TYR A 1 91 ? -42.392 -12.993 49.411 1.00 86.38 91 TYR A C 1
ATOM 674 O O . TYR A 1 91 ? -42.135 -12.244 50.364 1.00 86.38 91 TYR A O 1
ATOM 682 N N . ALA A 1 92 ? -43.569 -13.597 49.262 1.00 78.19 92 ALA A N 1
ATOM 683 C CA . ALA A 1 92 ? -44.617 -13.617 50.262 1.00 78.19 92 ALA A CA 1
ATOM 684 C C . ALA A 1 92 ? -45.282 -15.006 50.386 1.00 78.19 92 ALA A C 1
ATOM 686 O O . ALA A 1 92 ? -45.387 -15.771 49.430 1.00 78.19 92 ALA A O 1
ATOM 687 N N . ALA A 1 93 ? -45.751 -15.304 51.598 1.00 71.00 93 ALA A N 1
ATOM 688 C CA . ALA A 1 93 ? -46.357 -16.564 52.046 1.00 71.00 93 ALA A CA 1
ATOM 689 C C . ALA A 1 93 ? -47.266 -17.333 51.045 1.00 71.00 93 ALA A C 1
ATOM 691 O O . ALA A 1 93 ? -48.048 -16.730 50.307 1.00 71.00 93 ALA A O 1
ATOM 692 N N . SER A 1 94 ? -47.331 -18.678 51.163 1.00 65.69 94 SER A N 1
ATOM 693 C CA . SER A 1 94 ? -48.195 -19.568 50.343 1.00 65.69 94 SER A CA 1
ATOM 694 C C . SER A 1 94 ? -49.279 -20.422 51.071 1.00 65.69 94 SER A C 1
ATOM 696 O O . SER A 1 94 ? -48.940 -21.523 51.486 1.00 65.69 94 SER A O 1
ATOM 698 N N . ASP A 1 95 ? -50.578 -20.030 51.156 1.00 68.00 95 ASP A N 1
ATOM 699 C CA . ASP A 1 95 ? -51.747 -20.893 51.538 1.00 68.00 95 ASP A CA 1
ATOM 700 C C . ASP A 1 95 ? -53.133 -20.202 51.335 1.00 68.00 95 ASP A C 1
ATOM 702 O O . ASP A 1 95 ? -53.245 -19.094 50.834 1.00 68.00 95 ASP A O 1
ATOM 706 N N . THR A 1 96 ? -54.221 -20.897 51.719 1.00 65.94 96 THR A N 1
ATOM 707 C CA . THR A 1 96 ? -55.653 -20.593 51.490 1.00 65.94 96 THR A CA 1
ATOM 708 C C . THR A 1 96 ? -56.259 -19.462 52.343 1.00 65.94 96 THR A C 1
ATOM 710 O O . THR A 1 96 ? -57.260 -18.885 51.928 1.00 65.94 96 THR A O 1
ATOM 713 N N . TYR A 1 97 ? -55.723 -19.168 53.534 1.00 72.62 97 TYR A N 1
ATOM 714 C CA . TYR A 1 97 ? -56.307 -18.194 54.485 1.00 72.62 97 TYR A CA 1
ATOM 715 C C . TYR A 1 97 ? -55.493 -16.905 54.619 1.00 72.62 97 TYR A C 1
ATOM 717 O O . TYR A 1 97 ? -55.749 -16.082 55.497 1.00 72.62 97 TYR A O 1
ATOM 725 N N . TYR A 1 98 ? -54.504 -16.719 53.760 1.00 73.62 98 TYR A N 1
ATOM 726 C CA . TYR A 1 98 ? -53.753 -15.487 53.656 1.00 73.62 98 TYR A CA 1
ATOM 727 C C . TYR A 1 98 ? -53.427 -15.227 52.192 1.00 73.62 98 TYR A C 1
ATOM 729 O O . TYR A 1 98 ? -53.401 -16.136 51.368 1.00 73.62 98 TYR A O 1
ATOM 737 N N . SER A 1 99 ? -53.221 -13.966 51.861 1.00 72.69 99 SER A N 1
ATOM 738 C CA . SER A 1 99 ? -52.904 -13.539 50.511 1.00 72.69 99 SER A CA 1
ATOM 739 C C . SER A 1 99 ? -51.923 -12.393 50.576 1.00 72.69 99 SER A C 1
ATOM 741 O O . SER A 1 99 ? -52.218 -11.369 51.208 1.00 72.69 99 SER A O 1
ATOM 743 N N . ALA A 1 100 ? -50.780 -12.565 49.926 1.00 75.44 100 ALA A N 1
ATOM 744 C CA . ALA A 1 100 ? -49.847 -11.478 49.740 1.00 75.44 100 ALA A CA 1
ATOM 745 C C . ALA A 1 100 ? -50.491 -10.395 48.882 1.00 75.44 100 ALA A C 1
ATOM 747 O O . ALA A 1 100 ? -51.262 -10.704 47.969 1.00 75.44 100 ALA A O 1
ATOM 748 N N . PHE A 1 101 ? -50.187 -9.142 49.194 1.00 81.12 101 PHE A N 1
ATOM 749 C CA . PHE A 1 101 ? -50.484 -8.049 48.291 1.00 81.12 101 PHE A CA 1
ATOM 750 C C . PHE A 1 101 ? -49.233 -7.774 47.476 1.00 81.12 101 PHE A C 1
ATOM 752 O O . PHE A 1 101 ? -48.280 -7.198 47.994 1.00 81.12 101 PHE A O 1
ATOM 759 N N . CYS A 1 102 ? -49.258 -8.237 46.230 1.00 79.19 102 CYS A N 1
ATOM 760 C CA . CYS A 1 102 ? -48.165 -8.070 45.287 1.00 79.19 102 CYS A CA 1
ATOM 761 C C . CYS A 1 102 ? -48.647 -7.281 44.073 1.00 79.19 102 CYS A C 1
ATOM 763 O O . CYS A 1 102 ? -49.767 -7.491 43.584 1.00 79.19 102 CYS A O 1
ATOM 765 N N . ASP A 1 103 ? -47.777 -6.419 43.574 1.00 70.50 103 ASP A N 1
ATOM 766 C CA . ASP A 1 103 ? -47.889 -5.801 42.269 1.00 70.50 103 ASP A CA 1
ATOM 767 C C . ASP A 1 103 ? -47.686 -6.891 41.208 1.00 70.50 103 ASP A C 1
ATOM 769 O O . ASP A 1 103 ? -46.613 -7.477 41.075 1.00 70.50 103 ASP A O 1
ATOM 773 N N . SER A 1 104 ? -48.757 -7.273 40.518 1.00 58.69 104 SER A N 1
ATOM 774 C CA . SER A 1 104 ? -48.700 -8.355 39.515 1.00 58.69 104 SER A CA 1
ATOM 775 C C . SER A 1 104 ? -49.334 -7.998 38.180 1.00 58.69 104 SER A C 1
ATOM 777 O O . SER A 1 104 ? -49.305 -8.808 37.254 1.00 58.69 104 SER A O 1
ATOM 779 N N . ASN A 1 105 ? -49.871 -6.786 38.045 1.00 58.59 105 ASN A N 1
ATOM 780 C CA . ASN A 1 105 ? -50.068 -6.151 36.744 1.00 58.59 105 ASN A CA 1
ATOM 781 C C . ASN A 1 105 ? -48.833 -5.341 36.340 1.00 58.59 105 ASN A C 1
ATOM 783 O O . ASN A 1 105 ? -48.679 -5.108 35.141 1.00 58.59 105 ASN A O 1
ATOM 787 N N . GLY A 1 106 ? -47.982 -4.969 37.307 1.00 60.12 106 GLY A N 1
ATOM 788 C CA . GLY A 1 106 ? -46.775 -4.194 37.098 1.00 60.12 106 GLY A CA 1
ATOM 789 C C . GLY A 1 106 ? -47.067 -2.980 36.254 1.00 60.12 106 GLY A C 1
ATOM 790 O O . GLY A 1 106 ? -46.393 -2.795 35.257 1.00 60.12 106 GLY A O 1
ATOM 791 N N . ASP A 1 107 ? -48.146 -2.251 36.555 1.00 62.56 107 ASP A N 1
ATOM 792 C CA . ASP A 1 107 ? -48.674 -1.172 35.715 1.00 62.56 107 ASP A CA 1
ATOM 793 C C . ASP A 1 107 ? -48.250 0.230 36.176 1.00 62.56 107 ASP A C 1
ATOM 795 O O . ASP A 1 107 ? -48.544 1.217 35.495 1.00 62.56 107 ASP A O 1
ATOM 799 N N . GLY A 1 108 ? -47.536 0.311 37.306 1.00 57.91 108 GLY A N 1
ATOM 800 C CA . GLY A 1 108 ? -47.034 1.557 37.887 1.00 57.91 108 GLY A CA 1
ATOM 801 C C . GLY A 1 108 ? -48.142 2.537 38.287 1.00 57.91 108 GLY A C 1
ATOM 802 O O . GLY A 1 108 ? -47.924 3.752 38.305 1.00 57.91 108 GLY A O 1
ATOM 803 N N . ALA A 1 109 ? -49.370 2.060 38.526 1.00 59.81 109 ALA A N 1
ATOM 804 C CA . ALA A 1 109 ? -50.503 2.910 38.865 1.00 59.81 109 ALA A CA 1
ATOM 805 C C . ALA A 1 109 ? -50.834 2.867 40.366 1.00 59.81 109 ALA A C 1
ATOM 807 O O . ALA A 1 109 ? -51.375 1.898 40.895 1.00 59.81 109 ALA A O 1
ATOM 808 N N . THR A 1 110 ? -50.651 4.004 41.051 1.00 54.88 110 THR A N 1
ATOM 809 C CA . THR A 1 110 ? -51.161 4.169 42.425 1.00 54.88 110 THR A CA 1
ATOM 810 C C . THR A 1 110 ? -52.676 3.913 42.513 1.00 54.88 110 THR A C 1
ATOM 812 O O . THR A 1 110 ? -53.480 4.691 41.992 1.00 54.88 110 THR A O 1
ATOM 815 N N . GLY A 1 111 ? -53.080 2.881 43.262 1.00 55.16 111 GLY A N 1
ATOM 816 C CA . GLY A 1 111 ? -54.473 2.681 43.684 1.00 55.16 111 GLY A CA 1
ATOM 817 C C . GLY A 1 111 ? -55.240 1.519 43.050 1.00 55.16 111 GLY A C 1
ATOM 818 O O . GLY A 1 111 ? -56.467 1.485 43.193 1.00 55.16 111 GLY A O 1
ATOM 819 N N . ASP A 1 112 ? -54.566 0.569 42.408 1.00 56.09 112 ASP A N 1
ATOM 820 C CA . ASP A 1 112 ? -55.208 -0.664 41.954 1.00 56.09 112 ASP A CA 1
ATOM 821 C C . ASP A 1 112 ? -55.484 -1.648 43.103 1.00 56.09 112 ASP A C 1
ATOM 823 O O . ASP A 1 112 ? -54.881 -1.588 44.175 1.00 56.09 112 ASP A O 1
ATOM 827 N N . THR A 1 113 ? -56.490 -2.516 42.916 1.00 58.91 113 THR A N 1
ATOM 828 C CA . THR A 1 113 ? -56.847 -3.546 43.908 1.00 58.91 113 THR A CA 1
ATOM 829 C C . THR A 1 113 ? -55.731 -4.585 43.910 1.00 58.91 113 THR A C 1
ATOM 831 O O . THR A 1 113 ? -55.618 -5.313 42.921 1.00 58.91 113 THR A O 1
ATOM 834 N N . PRO A 1 114 ? -54.918 -4.678 44.973 1.00 62.34 114 PRO A N 1
ATOM 835 C CA . PRO A 1 114 ? -53.725 -5.492 44.919 1.00 62.34 114 PRO A CA 1
ATOM 836 C C . PRO A 1 114 ? -54.111 -6.960 44.785 1.00 62.34 114 PRO A C 1
ATOM 838 O O . PRO A 1 114 ? -55.060 -7.449 45.412 1.00 62.34 114 PRO A O 1
ATOM 841 N N . LEU A 1 115 ? -53.417 -7.647 43.887 1.00 63.47 115 LEU A N 1
ATOM 842 C CA . LEU A 1 115 ? -53.729 -9.019 43.536 1.00 63.47 115 LEU A CA 1
ATOM 843 C C . LEU A 1 115 ? -53.276 -9.940 44.665 1.00 63.47 115 LEU A C 1
ATOM 845 O O . LEU A 1 115 ? -52.174 -9.836 45.198 1.00 63.47 115 LEU A O 1
ATOM 849 N N . THR A 1 116 ? -54.170 -10.852 45.030 1.00 67.56 116 THR A N 1
ATOM 850 C CA . THR A 1 116 ? -53.927 -11.868 46.046 1.00 67.56 116 THR A CA 1
ATOM 851 C C . THR A 1 116 ? -53.227 -13.056 45.402 1.00 67.56 116 THR A C 1
ATOM 853 O O . THR A 1 116 ? -53.889 -13.903 44.793 1.00 67.56 116 THR A O 1
ATOM 856 N N . ALA A 1 117 ? -51.905 -13.109 45.522 1.00 63.97 117 ALA A N 1
ATOM 857 C CA . ALA A 1 117 ? -51.078 -14.198 45.014 1.00 63.97 117 ALA A CA 1
ATOM 858 C C . ALA A 1 117 ? -50.267 -14.847 46.147 1.00 63.97 117 ALA A C 1
ATOM 860 O O . ALA A 1 117 ? -50.161 -14.310 47.249 1.00 63.97 117 ALA A O 1
ATOM 861 N N . SER A 1 118 ? -49.761 -16.046 45.881 1.00 72.69 118 SER A N 1
ATOM 862 C CA . SER A 1 118 ? -48.850 -16.796 46.748 1.00 72.69 118 SER A CA 1
ATOM 863 C C . SER A 1 118 ? -47.549 -16.992 45.969 1.00 72.69 118 SER A C 1
ATOM 865 O O . SER A 1 118 ? -47.623 -17.303 44.776 1.00 72.69 118 SER A O 1
ATOM 867 N N . GLY A 1 119 ? -46.392 -16.812 46.614 1.00 78.81 119 GLY A N 1
ATOM 868 C CA . GLY A 1 119 ? -45.083 -16.968 45.977 1.00 78.81 119 GLY A CA 1
ATOM 869 C C . GLY A 1 119 ? -44.314 -15.655 45.817 1.00 78.81 119 GLY A C 1
ATOM 870 O O . GLY A 1 119 ? -44.319 -14.804 46.709 1.00 78.81 119 GLY A O 1
ATOM 871 N N . ALA A 1 120 ? -43.629 -15.519 44.679 1.00 82.06 120 ALA A N 1
ATOM 872 C CA . ALA A 1 120 ? -42.842 -14.343 44.328 1.00 82.06 120 ALA A CA 1
ATOM 873 C C . ALA A 1 120 ? -43.653 -13.045 44.449 1.00 82.06 120 ALA A C 1
ATOM 875 O O . ALA A 1 120 ? -44.809 -12.967 44.028 1.00 82.06 120 ALA A O 1
ATOM 876 N N . CYS A 1 121 ? -43.034 -12.033 45.048 1.00 84.38 121 CYS A N 1
ATOM 877 C CA . CYS A 1 121 ? -43.659 -10.759 45.385 1.00 84.38 121 CYS A CA 1
ATOM 878 C C . CYS A 1 121 ? -42.638 -9.616 45.279 1.00 84.38 121 CYS A C 1
ATOM 880 O O . CYS A 1 121 ? -42.324 -8.957 46.272 1.00 84.38 121 CYS A O 1
ATOM 882 N N . TYR A 1 122 ? -42.070 -9.435 44.083 1.00 87.25 122 TYR A N 1
ATOM 883 C CA . TYR A 1 122 ? -41.077 -8.393 43.809 1.00 87.25 122 TYR A CA 1
ATOM 884 C C . TYR A 1 122 ? -41.700 -6.998 43.869 1.00 87.25 122 TYR A C 1
ATOM 886 O O . TYR A 1 122 ? -42.689 -6.748 43.189 1.00 87.25 122 TYR A O 1
ATOM 894 N N . GLY A 1 123 ? -41.115 -6.096 44.664 1.00 83.81 123 GLY A N 1
ATOM 895 C CA . GLY A 1 123 ? -41.599 -4.713 44.804 1.00 83.81 123 GLY A CA 1
ATOM 896 C C . GLY A 1 123 ? -42.833 -4.556 45.706 1.00 83.81 123 GLY A C 1
ATOM 897 O O . GLY A 1 123 ? -43.442 -3.495 45.753 1.00 83.81 123 GLY A O 1
ATOM 898 N N . GLY A 1 124 ? -43.239 -5.611 46.424 1.00 85.56 124 GLY A N 1
ATOM 899 C CA . GLY A 1 124 ? -44.395 -5.556 47.322 1.00 85.56 124 GLY A CA 1
ATOM 900 C C . GLY A 1 124 ? -45.696 -5.184 46.602 1.00 85.56 124 GLY A C 1
ATOM 901 O O . GLY A 1 124 ? -45.951 -5.640 45.494 1.00 85.56 124 GLY A O 1
ATOM 902 N N . ILE A 1 125 ? -46.555 -4.396 47.253 1.00 80.69 125 ILE A N 1
ATOM 903 C CA . ILE A 1 125 ? -47.901 -4.032 46.767 1.00 80.69 125 ILE A CA 1
ATOM 904 C C . ILE A 1 125 ? -47.915 -3.091 45.549 1.00 80.69 125 ILE A C 1
ATOM 906 O O . ILE A 1 125 ? -48.955 -2.987 44.903 1.00 80.69 125 ILE A O 1
ATOM 910 N N . ASP A 1 126 ? -46.830 -2.347 45.322 1.00 78.38 126 ASP A N 1
ATOM 911 C CA . ASP A 1 126 ? -46.722 -1.256 44.345 1.00 78.38 126 ASP A CA 1
ATOM 912 C C . ASP A 1 126 ? -45.233 -1.016 44.064 1.00 78.38 126 ASP A C 1
ATOM 914 O O . ASP A 1 126 ? -44.549 -0.383 44.875 1.00 78.38 126 ASP A O 1
ATOM 918 N N . GLY A 1 127 ? -44.725 -1.567 42.959 1.00 74.88 127 GLY A N 1
ATOM 919 C CA . GLY A 1 127 ? -43.289 -1.744 42.733 1.00 74.88 127 GLY A CA 1
ATOM 920 C C . GLY A 1 127 ? -42.478 -0.454 42.602 1.00 74.88 127 GLY A C 1
ATOM 921 O O . GLY A 1 127 ? -41.247 -0.486 42.683 1.00 74.88 127 GLY A O 1
ATOM 922 N N . ASP A 1 128 ? -43.133 0.695 42.412 1.00 72.62 128 ASP A N 1
ATOM 923 C CA . ASP A 1 128 ? -42.499 2.009 42.284 1.00 72.62 128 ASP A CA 1
ATOM 924 C C . ASP A 1 128 ? -42.533 2.855 43.576 1.00 72.62 128 ASP A C 1
ATOM 926 O O . ASP A 1 128 ? -42.016 3.984 43.595 1.00 72.62 128 ASP A O 1
ATOM 930 N N . ARG A 1 129 ? -43.085 2.321 44.675 1.00 79.12 129 ARG A N 1
ATOM 931 C CA . ARG A 1 129 ? -43.394 3.084 45.889 1.00 79.12 129 ARG A CA 1
ATOM 932 C C . ARG A 1 129 ? -42.688 2.558 47.136 1.00 79.12 129 ARG A C 1
ATOM 934 O O . ARG A 1 129 ? -43.186 1.669 47.806 1.00 79.12 129 ARG A O 1
ATOM 941 N N . ALA A 1 130 ? -41.670 3.291 47.589 1.00 80.56 130 ALA A N 1
ATOM 942 C CA . ALA A 1 130 ? -40.939 2.974 48.822 1.00 80.56 130 ALA A CA 1
ATOM 943 C C . ALA A 1 130 ? -41.818 2.818 50.091 1.00 80.56 130 ALA A C 1
ATOM 945 O O . ALA A 1 130 ? -42.689 3.656 50.371 1.00 80.56 130 ALA A O 1
ATOM 946 N N . ASP A 1 131 ? -41.493 1.823 50.927 1.00 80.69 131 ASP A N 1
ATOM 947 C CA . ASP A 1 131 ? -42.171 1.554 52.203 1.00 80.69 131 ASP A CA 1
ATOM 948 C C . ASP A 1 131 ? -42.100 2.723 53.208 1.00 80.69 131 ASP A C 1
ATOM 950 O O . ASP A 1 131 ? -41.045 3.313 53.473 1.00 80.69 131 ASP A O 1
ATOM 954 N N . ALA A 1 132 ? -43.226 3.026 53.868 1.00 73.31 132 ALA A N 1
ATOM 955 C CA . ALA A 1 132 ? -43.292 4.021 54.939 1.00 73.31 132 ALA A CA 1
ATOM 956 C C . ALA A 1 132 ? -43.692 3.430 56.302 1.00 73.31 132 ALA A C 1
ATOM 958 O O . ALA A 1 132 ? -44.313 2.379 56.452 1.00 73.31 132 ALA A O 1
ATOM 959 N N . THR A 1 133 ? -43.345 4.145 57.379 1.00 66.31 133 THR A N 1
ATOM 960 C CA . THR A 1 133 ? -43.331 3.543 58.723 1.00 66.31 133 THR A CA 1
ATOM 961 C C . THR A 1 133 ? -44.608 3.705 59.564 1.00 66.31 133 THR A C 1
ATOM 963 O O . THR A 1 133 ? -44.668 3.114 60.647 1.00 66.31 133 THR A O 1
ATOM 966 N N . THR A 1 134 ? -45.635 4.458 59.134 1.00 62.81 134 THR A N 1
ATOM 967 C CA . THR A 1 134 ? -46.632 5.021 60.081 1.00 62.81 134 THR A CA 1
ATOM 968 C C . THR A 1 134 ? -48.082 4.497 60.018 1.00 62.81 134 THR A C 1
ATOM 970 O O . THR A 1 134 ? -48.748 4.573 61.051 1.00 62.81 134 THR A O 1
ATOM 973 N N . ASN A 1 135 ? -48.588 3.913 58.918 1.00 73.19 135 ASN A N 1
ATOM 974 C CA . ASN A 1 135 ? -49.949 3.324 58.829 1.00 73.19 135 ASN A CA 1
ATOM 975 C C . ASN A 1 135 ? -50.081 2.284 57.684 1.00 73.19 135 ASN A C 1
ATOM 977 O O . ASN A 1 135 ? -49.183 2.202 56.855 1.00 73.19 135 ASN A O 1
ATOM 981 N N . SER A 1 136 ? -51.165 1.492 57.639 1.00 77.94 136 SER A N 1
ATOM 982 C CA . SER A 1 136 ? -51.368 0.407 56.650 1.00 77.94 136 SER A CA 1
ATOM 983 C C . SER A 1 136 ? -51.430 0.891 55.195 1.00 77.94 136 SER A C 1
ATOM 985 O O . SER A 1 136 ? -50.913 0.211 54.321 1.00 77.94 136 SER A O 1
ATOM 987 N N . THR A 1 137 ? -51.951 2.097 54.932 1.00 77.94 137 THR A N 1
ATOM 988 C CA . THR A 1 137 ? -52.058 2.680 53.572 1.00 77.94 137 THR A CA 1
ATOM 989 C C . THR A 1 137 ? -50.732 3.002 52.894 1.00 77.94 137 THR A C 1
ATOM 991 O O . THR A 1 137 ? -50.702 3.262 51.699 1.00 77.94 137 THR A O 1
ATOM 994 N N . THR A 1 138 ? -49.654 3.102 53.669 1.00 77.25 138 THR A N 1
ATOM 995 C CA . THR A 1 138 ? -48.330 3.489 53.159 1.00 77.25 138 THR A CA 1
ATOM 996 C C . THR A 1 138 ? -47.319 2.351 53.264 1.00 77.25 138 THR A C 1
ATOM 998 O O . THR A 1 138 ? -46.127 2.577 53.075 1.00 77.25 138 THR A O 1
ATOM 1001 N N . ARG A 1 139 ? -47.797 1.140 53.582 1.00 83.19 139 ARG A N 1
ATOM 1002 C CA . ARG A 1 139 ? -46.978 -0.067 53.626 1.00 83.19 139 ARG A CA 1
ATOM 1003 C C . ARG A 1 139 ? -46.844 -0.673 52.243 1.00 83.19 139 ARG A C 1
ATOM 1005 O O . ARG A 1 139 ? -47.851 -0.842 51.562 1.00 83.19 139 ARG A O 1
ATOM 1012 N N . GLU A 1 140 ? -45.617 -0.998 51.868 1.00 82.12 140 GLU A N 1
ATOM 1013 C CA . GLU A 1 140 ? -45.306 -1.711 50.626 1.00 82.12 140 GLU A CA 1
ATOM 1014 C C . GLU A 1 140 ? -45.295 -3.230 50.860 1.00 82.12 140 GLU A C 1
ATOM 1016 O O . GLU A 1 140 ? -45.920 -3.980 50.115 1.00 82.12 140 GLU A O 1
ATOM 1021 N N . HIS A 1 141 ? -44.701 -3.678 51.974 1.00 87.19 141 HIS A N 1
ATOM 1022 C CA . HIS A 1 141 ? -44.553 -5.102 52.310 1.00 87.19 141 HIS A CA 1
ATOM 1023 C C . HIS A 1 141 ? -45.630 -5.559 53.295 1.00 87.19 141 HIS A C 1
ATOM 1025 O O . HIS A 1 141 ? -45.457 -5.520 54.522 1.00 87.19 141 HIS A O 1
ATOM 1031 N N . ILE A 1 142 ? -46.784 -5.956 52.757 1.00 86.94 142 ILE A N 1
ATOM 1032 C CA . ILE A 1 142 ? -47.998 -6.255 53.525 1.00 86.94 142 ILE A CA 1
ATOM 1033 C C . ILE A 1 142 ? -48.724 -7.498 52.991 1.00 86.94 142 ILE A C 1
ATOM 1035 O O . ILE A 1 142 ? -48.832 -7.731 51.795 1.00 86.94 142 ILE A O 1
ATOM 1039 N N . THR A 1 143 ? -49.233 -8.324 53.902 1.00 88.38 143 THR A N 1
ATOM 1040 C CA . THR A 1 143 ? -49.966 -9.563 53.610 1.00 88.38 143 THR A CA 1
ATOM 1041 C C . THR A 1 143 ? -51.279 -9.573 54.381 1.00 88.38 143 THR A C 1
ATOM 1043 O O . THR A 1 143 ? -51.311 -9.262 55.574 1.00 88.38 143 THR A O 1
ATOM 1046 N N . LYS A 1 144 ? -52.374 -9.950 53.720 1.00 88.50 144 LYS A N 1
ATOM 1047 C CA . LYS A 1 144 ? -53.682 -10.150 54.357 1.00 88.50 144 LYS A CA 1
ATOM 1048 C C . LYS A 1 144 ? -53.782 -11.551 54.946 1.00 88.50 144 LYS A C 1
ATOM 1050 O O . LYS A 1 144 ? -53.374 -12.511 54.308 1.00 88.50 144 LYS A O 1
ATOM 1055 N N . VAL A 1 145 ? -54.384 -11.674 56.125 1.00 90.38 145 VAL A N 1
ATOM 1056 C CA . VAL A 1 145 ? -54.710 -12.937 56.794 1.00 90.38 145 VAL A CA 1
ATOM 1057 C C . VAL A 1 145 ? -56.183 -12.918 57.204 1.00 90.38 145 VAL A C 1
ATOM 1059 O O . VAL A 1 145 ? -56.598 -12.089 58.012 1.00 90.38 145 VAL A O 1
ATOM 1062 N N . GLU A 1 146 ? -56.977 -13.836 56.662 1.00 89.62 146 GLU A N 1
ATOM 1063 C CA . GLU A 1 146 ? -58.413 -13.963 56.920 1.00 89.62 146 GLU A CA 1
ATOM 1064 C C . GLU A 1 146 ? -58.666 -15.119 57.897 1.00 89.62 146 GLU A C 1
ATOM 1066 O O . GLU A 1 146 ? -58.596 -16.301 57.545 1.00 89.62 146 GLU A O 1
ATOM 1071 N N . LEU A 1 147 ? -58.973 -14.786 59.153 1.00 90.62 147 LEU A N 1
ATOM 1072 C CA . LEU A 1 147 ? -59.308 -15.785 60.163 1.00 90.62 147 LEU A CA 1
ATOM 1073 C C . LEU A 1 147 ? -60.811 -16.067 60.142 1.00 90.62 147 LEU A C 1
ATOM 1075 O O . LEU A 1 147 ? -61.637 -15.161 60.169 1.00 90.62 147 LEU A O 1
ATOM 1079 N N . SER A 1 148 ? -61.180 -17.343 60.143 1.00 89.56 148 SER A N 1
ATOM 1080 C CA . SER A 1 148 ? -62.556 -17.838 60.134 1.00 89.56 148 SER A CA 1
ATOM 1081 C C . SER A 1 148 ? -62.710 -19.028 61.085 1.00 89.56 148 SER A C 1
ATOM 1083 O O . SER A 1 148 ? -61.739 -19.520 61.654 1.00 89.56 148 SER A O 1
ATOM 1085 N N . PHE A 1 149 ? -63.931 -19.540 61.262 1.00 88.38 149 PHE A N 1
ATOM 1086 C CA . PHE A 1 149 ? -64.140 -20.763 62.053 1.00 88.38 149 PHE A CA 1
ATOM 1087 C C . PHE A 1 149 ? -63.507 -22.018 61.432 1.00 88.38 149 PHE A C 1
ATOM 1089 O O . PHE A 1 149 ? -63.351 -23.009 62.147 1.00 88.38 149 PHE A O 1
ATOM 1096 N N . ASP A 1 150 ? -63.154 -21.968 60.145 1.00 86.69 150 ASP A N 1
ATOM 1097 C CA . ASP A 1 150 ? -62.499 -23.054 59.412 1.00 86.69 150 ASP A CA 1
ATOM 1098 C C . ASP A 1 150 ? -60.965 -22.892 59.369 1.00 86.69 150 ASP A C 1
ATOM 1100 O O . ASP A 1 150 ? -60.266 -23.768 58.853 1.00 86.69 150 ASP A O 1
ATOM 1104 N N . SER A 1 151 ? -60.434 -21.790 59.912 1.00 86.75 151 SER A N 1
ATOM 1105 C CA . SER A 1 151 ? -58.995 -21.539 59.989 1.00 86.75 151 SER A CA 1
ATOM 1106 C C . SER A 1 151 ? -58.323 -22.446 61.027 1.00 86.75 151 SER A C 1
ATOM 1108 O O . SER A 1 151 ? -58.930 -22.872 62.009 1.00 86.75 151 SER A O 1
ATOM 1110 N N . GLU A 1 152 ? -57.037 -22.719 60.823 1.00 88.31 152 GLU A N 1
ATOM 1111 C CA . GLU A 1 152 ? -56.130 -23.238 61.853 1.00 88.31 152 GLU A CA 1
ATOM 1112 C C . GLU A 1 152 ? -55.204 -22.104 62.334 1.00 88.31 152 GLU A C 1
ATOM 1114 O O . GLU A 1 152 ? -55.352 -20.956 61.905 1.00 88.31 152 GLU A O 1
ATOM 1119 N N . ASN A 1 153 ? -54.260 -22.386 63.238 1.00 89.00 153 ASN A N 1
ATOM 1120 C CA . ASN A 1 153 ? -53.178 -21.432 63.494 1.00 89.00 153 ASN A CA 1
ATOM 1121 C C . ASN A 1 153 ? -52.436 -21.169 62.177 1.00 89.00 153 ASN A C 1
ATOM 1123 O O . ASN A 1 153 ? -51.999 -22.110 61.520 1.00 89.00 153 ASN A O 1
ATOM 1127 N N . GLN A 1 154 ? -52.314 -19.900 61.803 1.00 88.50 154 GLN A N 1
ATOM 1128 C CA . GLN A 1 154 ? -51.700 -19.476 60.553 1.00 88.50 154 GLN A CA 1
ATOM 1129 C C . GLN A 1 154 ? -50.184 -19.434 60.738 1.00 88.50 154 GLN A C 1
ATOM 1131 O O . GLN A 1 154 ? -49.638 -18.562 61.416 1.00 88.50 154 GLN A O 1
ATOM 1136 N N . THR A 1 155 ? -49.508 -20.428 60.178 1.00 85.69 155 THR A N 1
ATOM 1137 C CA . THR A 1 155 ? -48.046 -20.522 60.123 1.00 85.69 155 THR A CA 1
ATOM 1138 C C . THR A 1 155 ? -47.558 -20.183 58.715 1.00 85.69 155 THR A C 1
ATOM 1140 O O . THR A 1 155 ? -48.331 -20.319 57.773 1.00 85.69 155 THR A O 1
ATOM 1143 N N . ASN A 1 156 ? -46.288 -19.797 58.572 1.00 84.31 156 ASN A N 1
ATOM 1144 C CA . ASN A 1 156 ? -45.643 -19.451 57.294 1.00 84.31 156 ASN A CA 1
ATOM 1145 C C . ASN A 1 156 ? -46.148 -18.154 56.646 1.00 84.31 156 ASN A C 1
ATOM 1147 O O . ASN A 1 156 ? -46.140 -18.034 55.426 1.00 84.31 156 ASN A O 1
ATOM 1151 N N . VAL A 1 157 ? -46.573 -17.163 57.440 1.00 89.00 157 VAL A N 1
ATOM 1152 C CA . VAL A 1 157 ? -46.790 -15.794 56.932 1.00 89.00 157 VAL A CA 1
ATOM 1153 C C . VAL A 1 157 ? -45.421 -15.126 56.717 1.00 89.00 157 VAL A C 1
ATOM 1155 O O . VAL A 1 157 ? -45.000 -14.249 57.470 1.00 89.00 157 VAL A O 1
ATOM 1158 N N . ASP A 1 158 ? -44.652 -15.635 55.767 1.00 87.31 158 ASP A N 1
ATOM 1159 C CA . ASP A 1 158 ? -43.248 -15.286 55.578 1.00 87.31 158 ASP A CA 1
ATOM 1160 C C . ASP A 1 158 ? -43.068 -14.096 54.621 1.00 87.31 158 ASP A C 1
ATOM 1162 O O . ASP A 1 158 ? -43.909 -13.847 53.754 1.00 87.31 158 ASP A O 1
ATOM 1166 N N . PHE A 1 159 ? -41.958 -13.373 54.791 1.00 88.31 159 PHE A N 1
ATOM 1167 C CA . PHE A 1 159 ? -41.512 -12.288 53.911 1.00 88.31 159 PHE A CA 1
ATOM 1168 C C . PHE A 1 159 ? -40.046 -12.527 53.528 1.00 88.31 159 PHE A C 1
ATOM 1170 O O . PHE A 1 159 ? -39.182 -12.545 54.411 1.00 88.31 159 PHE A O 1
ATOM 1177 N N . GLY A 1 160 ? -39.766 -12.701 52.236 1.00 88.75 160 GLY A N 1
ATOM 1178 C CA . GLY A 1 160 ? -38.401 -12.791 51.707 1.00 88.75 160 GLY A CA 1
ATOM 1179 C C . GLY A 1 160 ? -37.933 -11.437 51.190 1.00 88.75 160 GLY A C 1
ATOM 1180 O O . GLY A 1 160 ? -38.713 -10.723 50.559 1.00 88.75 160 GLY A O 1
ATOM 1181 N N . PHE A 1 161 ? -36.687 -11.074 51.489 1.00 89.56 161 PHE A N 1
ATOM 1182 C CA . PHE A 1 161 ? -36.088 -9.803 51.091 1.00 89.56 161 PHE A CA 1
ATOM 1183 C C . PHE A 1 161 ? -34.717 -9.991 50.457 1.00 89.56 161 PHE A C 1
ATOM 1185 O O . PHE A 1 161 ? -33.927 -10.799 50.935 1.00 89.56 161 PHE A O 1
ATOM 1192 N N . SER A 1 162 ? -34.372 -9.153 49.485 1.00 90.44 162 SER A N 1
ATOM 1193 C CA . SER A 1 162 ? -33.042 -9.141 48.895 1.00 90.44 162 SER A CA 1
ATOM 1194 C C . SER A 1 162 ? -32.438 -7.747 48.780 1.00 90.44 162 SER A C 1
ATOM 1196 O O . SER A 1 162 ? -33.109 -6.765 48.473 1.00 90.44 162 SER A O 1
ATOM 1198 N N . TYR A 1 163 ? -31.131 -7.657 49.015 1.00 91.56 163 TYR A N 1
ATOM 1199 C CA . TYR A 1 163 ? -30.356 -6.433 48.818 1.00 91.56 163 TYR A CA 1
ATOM 1200 C C . TYR A 1 163 ? -29.826 -6.275 47.390 1.00 91.56 163 TYR A C 1
ATOM 1202 O O . TYR A 1 163 ? -29.370 -5.183 47.048 1.00 91.56 163 TYR A O 1
ATOM 1210 N N . ASN A 1 164 ? -29.861 -7.337 46.580 1.00 92.12 164 ASN A N 1
ATOM 1211 C CA . ASN A 1 164 ? -29.249 -7.363 45.253 1.00 92.12 164 ASN A CA 1
ATOM 1212 C C . ASN A 1 164 ? -30.258 -7.246 44.090 1.00 92.12 164 ASN A C 1
ATOM 1214 O O . ASN A 1 164 ? -29.859 -7.243 42.927 1.00 92.12 164 ASN A O 1
ATOM 1218 N N . VAL A 1 165 ? -31.554 -7.136 44.393 1.00 92.00 165 VAL A N 1
ATOM 1219 C CA . VAL A 1 165 ? -32.613 -7.049 43.383 1.00 92.00 165 VAL A CA 1
ATOM 1220 C C . VAL A 1 165 ? -32.942 -5.592 43.061 1.00 92.00 165 VAL A C 1
ATOM 1222 O O . VAL A 1 165 ? -33.064 -4.755 43.956 1.00 92.00 165 VAL A O 1
ATOM 1225 N N . VAL A 1 166 ? -33.118 -5.311 41.772 1.00 94.25 166 VAL A N 1
ATOM 1226 C CA . VAL A 1 166 ? -33.635 -4.042 41.250 1.00 94.25 166 VAL A CA 1
ATOM 1227 C C . VAL A 1 166 ? -35.009 -4.311 40.644 1.00 94.25 166 VAL A C 1
ATOM 1229 O O . VAL A 1 166 ? -35.113 -5.097 39.706 1.00 94.25 166 VAL A O 1
ATOM 1232 N N . THR A 1 167 ? -36.055 -3.686 41.181 1.00 91.81 167 THR A N 1
ATOM 1233 C CA . THR A 1 167 ? -37.458 -3.956 40.824 1.00 91.81 167 THR A CA 1
ATOM 1234 C C . THR A 1 167 ? -38.139 -2.826 40.066 1.00 91.81 167 THR A C 1
ATOM 1236 O O . THR A 1 167 ? -39.214 -3.034 39.508 1.00 91.81 167 THR A O 1
ATOM 1239 N N . ASN A 1 168 ? -37.552 -1.632 40.016 1.00 90.62 168 ASN A N 1
ATOM 1240 C CA . ASN A 1 168 ? -38.172 -0.481 39.363 1.00 90.62 168 ASN A CA 1
ATOM 1241 C C . ASN A 1 168 ? -37.157 0.422 38.663 1.00 90.62 168 ASN A C 1
ATOM 1243 O O . ASN A 1 168 ? -35.943 0.291 38.826 1.00 90.62 168 ASN A O 1
ATOM 1247 N N . THR A 1 169 ? -37.688 1.365 37.885 1.00 92.31 169 THR A N 1
ATOM 1248 C CA . THR A 1 169 ? -36.911 2.341 37.115 1.00 92.31 169 THR A CA 1
ATOM 1249 C C . THR A 1 169 ? -36.703 3.673 37.843 1.00 92.31 169 THR A C 1
ATOM 1251 O O . THR A 1 169 ? -36.179 4.633 37.269 1.00 92.31 169 THR A O 1
ATOM 1254 N N . ASN A 1 170 ? -37.074 3.758 39.129 1.00 88.62 170 ASN A N 1
ATOM 1255 C CA . ASN A 1 170 ? -36.828 4.954 39.928 1.00 88.62 170 ASN A CA 1
ATOM 1256 C C . ASN A 1 170 ? -35.326 5.177 40.139 1.00 88.62 170 ASN A C 1
ATOM 1258 O O . ASN A 1 170 ? -34.508 4.264 40.109 1.00 88.62 170 ASN A O 1
ATOM 1262 N N . THR A 1 171 ? -34.952 6.417 40.441 1.00 86.94 171 THR A N 1
ATOM 1263 C CA . THR A 1 171 ? -33.540 6.820 40.551 1.00 86.94 171 THR A CA 1
ATOM 1264 C C . THR A 1 171 ? -32.974 6.764 41.966 1.00 86.94 171 THR A C 1
ATOM 1266 O O . THR A 1 171 ? -31.770 6.909 42.140 1.00 86.94 171 THR A O 1
ATOM 1269 N N . SER A 1 172 ? -33.816 6.642 42.996 1.00 84.25 172 SER A N 1
ATOM 1270 C CA . SER A 1 172 ? -33.376 6.702 44.403 1.00 84.25 172 SER A CA 1
ATOM 1271 C C . SER A 1 172 ? -34.329 6.048 45.411 1.00 84.25 172 SER A C 1
ATOM 1273 O O . SER A 1 172 ? -34.112 6.162 46.617 1.00 84.25 172 SER A O 1
ATOM 1275 N N . ALA A 1 173 ? -35.389 5.385 44.940 1.00 86.31 173 ALA A N 1
ATOM 1276 C CA . ALA A 1 173 ? -36.338 4.683 45.800 1.00 86.31 173 ALA A CA 1
ATOM 1277 C C . ALA A 1 173 ? -35.792 3.315 46.243 1.00 86.31 173 ALA A C 1
ATOM 1279 O O . ALA A 1 173 ? -34.782 2.828 45.729 1.00 86.31 173 ALA A O 1
ATOM 1280 N N . GLN A 1 174 ? -36.484 2.676 47.182 1.00 89.31 174 GLN A N 1
ATOM 1281 C CA . GLN A 1 174 ? -36.287 1.254 47.447 1.00 89.31 174 GLN A CA 1
ATOM 1282 C C . GLN A 1 174 ? -36.488 0.447 46.147 1.00 89.31 174 GLN A C 1
ATOM 1284 O O . GLN A 1 174 ? -37.232 0.882 45.268 1.00 89.31 174 GLN A O 1
ATOM 1289 N N . GLY A 1 175 ? -35.724 -0.631 45.957 1.00 90.19 175 GLY A N 1
ATOM 1290 C CA . GLY A 1 175 ? -35.757 -1.410 44.713 1.00 90.19 175 GLY A CA 1
ATOM 1291 C C . GLY A 1 175 ? -35.127 -0.731 43.484 1.00 90.19 175 GLY A C 1
ATOM 1292 O O . GLY A 1 175 ? -35.138 -1.316 42.406 1.00 90.19 175 GLY A O 1
ATOM 1293 N N . SER A 1 176 ? -34.546 0.471 43.609 1.00 93.75 176 SER A N 1
ATOM 1294 C CA . SER A 1 176 ? -33.847 1.142 42.497 1.00 93.75 176 SER A CA 1
ATOM 1295 C C . SER A 1 176 ? -32.405 0.662 42.297 1.00 93.75 176 SER A C 1
ATOM 1297 O O . SER A 1 176 ? -31.739 0.231 43.242 1.00 93.75 176 SER A O 1
ATOM 1299 N N . LEU A 1 177 ? -31.858 0.864 41.091 1.00 95.75 177 LEU A N 1
ATOM 1300 C CA . LEU A 1 177 ? -30.435 0.635 40.787 1.00 95.75 177 LEU A CA 1
ATOM 1301 C C . LEU A 1 177 ? -29.498 1.417 41.725 1.00 95.75 177 LEU A C 1
ATOM 1303 O O . LEU A 1 177 ? -28.482 0.910 42.194 1.00 95.75 177 LEU A O 1
ATOM 1307 N N . GLN A 1 178 ? -29.857 2.658 42.044 1.00 95.31 178 GLN A N 1
ATOM 1308 C CA . GLN A 1 178 ? -29.106 3.481 42.987 1.00 95.31 178 GLN A CA 1
ATOM 1309 C C . GLN A 1 178 ? -29.087 2.858 44.393 1.00 95.31 178 GLN A C 1
ATOM 1311 O O . GLN A 1 178 ? -28.051 2.880 45.062 1.00 95.31 178 GLN A O 1
ATOM 1316 N N . GLN A 1 179 ? -30.208 2.284 44.843 1.00 94.56 179 GLN A N 1
ATOM 1317 C CA . GLN A 1 179 ? -30.275 1.574 46.120 1.00 94.56 179 GLN A CA 1
ATOM 1318 C C . GLN A 1 179 ? -29.458 0.278 46.089 1.00 94.56 179 GLN A C 1
ATOM 1320 O O . GLN A 1 179 ? -28.766 -0.006 47.067 1.00 94.56 179 GLN A O 1
ATOM 1325 N N . PHE A 1 180 ? -29.456 -0.455 44.972 1.00 95.62 180 PHE A N 1
ATOM 1326 C CA . PHE A 1 180 ? -28.580 -1.613 44.773 1.00 95.62 180 PHE A CA 1
ATOM 1327 C C . PHE A 1 180 ? -27.100 -1.246 44.958 1.00 95.62 180 PHE A C 1
ATOM 1329 O O . PHE A 1 180 ? -26.407 -1.870 45.759 1.00 95.62 180 PHE A O 1
ATOM 1336 N N . ILE A 1 181 ? -26.617 -0.179 44.312 1.00 95.88 181 ILE A N 1
ATOM 1337 C CA . ILE A 1 181 ? -25.209 0.233 44.447 1.00 95.88 181 ILE A CA 1
ATOM 1338 C C . ILE A 1 181 ? -24.886 0.644 45.895 1.00 95.88 181 ILE A C 1
ATOM 1340 O O . ILE A 1 181 ? -23.819 0.327 46.426 1.00 95.88 181 ILE A O 1
ATOM 1344 N N . ILE A 1 182 ? -25.818 1.318 46.582 1.00 95.31 182 ILE A N 1
ATOM 1345 C CA . ILE A 1 182 ? -25.676 1.627 48.014 1.00 95.31 182 ILE A CA 1
ATOM 1346 C C . ILE A 1 182 ? -25.583 0.338 48.844 1.00 95.31 182 ILE A C 1
ATOM 1348 O O . ILE A 1 182 ? -24.766 0.271 49.769 1.00 95.31 182 ILE A O 1
ATOM 1352 N N . ASN A 1 183 ? -26.393 -0.673 48.526 1.00 94.12 183 ASN A N 1
ATOM 1353 C CA . ASN A 1 183 ? -26.388 -1.966 49.201 1.00 94.12 183 ASN A CA 1
ATOM 1354 C C . ASN A 1 183 ? -25.046 -2.685 49.009 1.00 94.12 183 ASN A C 1
ATOM 1356 O O . ASN A 1 183 ? -24.432 -3.045 50.014 1.00 94.12 183 ASN A O 1
ATOM 1360 N N . ALA A 1 184 ? -24.557 -2.795 47.771 1.00 94.19 184 ALA A N 1
ATOM 1361 C CA . ALA A 1 184 ? -23.274 -3.412 47.421 1.00 94.19 184 ALA A CA 1
ATOM 1362 C C . ALA A 1 184 ? -22.090 -2.758 48.160 1.00 94.19 184 ALA A C 1
ATOM 1364 O O . ALA A 1 184 ? -21.259 -3.408 48.792 1.00 94.19 184 ALA A O 1
ATOM 1365 N N . ASN A 1 185 ? -22.067 -1.425 48.215 1.00 94.50 185 ASN A N 1
ATOM 1366 C CA . ASN A 1 185 ? -21.035 -0.692 48.953 1.00 94.50 185 ASN A CA 1
ATOM 1367 C C . ASN A 1 185 ? -21.114 -0.883 50.477 1.00 94.50 185 ASN A C 1
ATOM 1369 O O . ASN A 1 185 ? -20.120 -0.715 51.191 1.00 94.50 185 ASN A O 1
ATOM 1373 N N . THR A 1 186 ? -22.300 -1.186 51.005 1.00 92.75 186 THR A N 1
ATOM 1374 C CA . THR A 1 186 ? -22.539 -1.279 52.449 1.00 92.75 186 THR A CA 1
ATOM 1375 C C . THR A 1 186 ? -22.362 -2.705 52.970 1.00 92.75 186 THR A C 1
ATOM 1377 O O . THR A 1 186 ? -21.839 -2.880 54.074 1.00 92.75 186 THR A O 1
ATOM 1380 N N . LEU A 1 187 ? -22.761 -3.721 52.201 1.00 88.81 187 LEU A N 1
ATOM 1381 C CA . LEU A 1 187 ? -22.880 -5.114 52.633 1.00 88.81 187 LEU A CA 1
ATOM 1382 C C . LEU A 1 187 ? -22.017 -6.047 51.779 1.00 88.81 187 LEU A C 1
ATOM 1384 O O . LEU A 1 187 ? -22.034 -5.994 50.560 1.00 88.81 187 LEU A O 1
ATOM 1388 N N . SER A 1 188 ? -21.305 -6.965 52.432 1.00 83.44 188 SER A N 1
ATOM 1389 C CA . SER A 1 188 ? -20.597 -8.044 51.736 1.00 83.44 188 SER A CA 1
ATOM 1390 C C . SER A 1 188 ? -21.604 -9.041 51.159 1.00 83.44 188 SER A C 1
ATOM 1392 O O . SER A 1 188 ? -22.426 -9.552 51.914 1.00 83.44 188 SER A O 1
ATOM 1394 N N . GLY A 1 189 ? -21.487 -9.372 49.871 1.00 78.88 189 GLY A N 1
ATOM 1395 C CA . GLY A 1 189 ? -22.330 -10.372 49.197 1.00 78.88 189 GLY A CA 1
ATOM 1396 C C . GLY A 1 189 ? -23.534 -9.797 48.443 1.00 78.88 189 GLY A C 1
ATOM 1397 O O . GLY A 1 189 ? -24.048 -10.463 47.554 1.00 78.88 189 GLY A O 1
ATOM 1398 N N . ALA A 1 190 ? -23.917 -8.539 48.685 1.00 80.44 190 ALA A N 1
ATOM 1399 C CA . ALA A 1 190 ? -25.008 -7.859 47.973 1.00 80.44 190 ALA A CA 1
ATOM 1400 C C . ALA A 1 190 ? -24.561 -7.264 46.621 1.00 80.44 190 ALA A C 1
ATOM 1402 O O . ALA A 1 190 ? -24.969 -6.165 46.255 1.00 80.44 190 ALA A O 1
ATOM 1403 N N . ASN A 1 191 ? -23.680 -7.969 45.913 1.00 90.06 191 ASN A N 1
ATOM 1404 C CA . ASN A 1 191 ? -22.879 -7.406 44.827 1.00 90.06 191 ASN A CA 1
ATOM 1405 C C . ASN A 1 191 ? -23.303 -7.897 43.441 1.00 90.06 191 ASN A C 1
ATOM 1407 O O . ASN A 1 191 ? -22.827 -7.367 42.450 1.00 90.06 191 ASN A O 1
ATOM 1411 N N . GLU A 1 192 ? -24.195 -8.877 43.333 1.00 93.81 192 GLU A N 1
ATOM 1412 C CA . GLU A 1 192 ? -24.639 -9.405 42.040 1.00 93.81 192 GLU A CA 1
ATOM 1413 C C . GLU A 1 192 ? -26.055 -8.924 41.730 1.00 93.81 192 GLU A C 1
ATOM 1415 O O . GLU A 1 192 ? -27.013 -9.429 42.312 1.00 93.81 192 GLU A O 1
ATOM 1420 N N . MET A 1 193 ? -26.179 -7.925 40.852 1.00 95.25 193 MET A N 1
ATOM 1421 C CA . MET A 1 193 ? -27.471 -7.353 40.482 1.00 95.25 193 MET A CA 1
ATOM 1422 C C . MET A 1 193 ? -28.369 -8.395 39.816 1.00 95.25 193 MET A C 1
ATOM 1424 O O . MET A 1 193 ? -27.968 -9.060 38.862 1.00 95.25 193 MET A O 1
ATOM 1428 N N . ARG A 1 194 ? -29.624 -8.455 40.264 1.00 93.62 194 ARG A N 1
ATOM 1429 C CA . ARG A 1 194 ? -30.710 -9.154 39.575 1.00 93.62 194 ARG A CA 1
ATOM 1430 C C . ARG A 1 194 ? -31.802 -8.152 39.212 1.00 93.62 194 ARG A C 1
ATOM 1432 O O . ARG A 1 194 ? -32.479 -7.626 40.096 1.00 93.62 194 ARG A O 1
ATOM 1439 N N . PHE A 1 195 ? -31.970 -7.873 37.923 1.00 95.25 195 PHE A N 1
ATOM 1440 C CA . PHE A 1 195 ? -32.997 -6.950 37.446 1.00 95.25 195 PHE A CA 1
ATOM 1441 C C . PHE A 1 195 ? -34.329 -7.682 37.244 1.00 95.25 195 PHE A C 1
ATOM 1443 O O . PHE A 1 195 ? -34.477 -8.474 36.319 1.00 95.25 195 PHE A O 1
ATOM 1450 N N . VAL A 1 196 ? -35.293 -7.438 38.131 1.00 92.75 196 VAL A N 1
ATOM 1451 C CA . VAL A 1 196 ? -36.625 -8.063 38.123 1.00 92.75 196 VAL A CA 1
ATOM 1452 C C . VAL A 1 196 ? -37.684 -6.960 38.041 1.00 92.75 196 VAL A C 1
ATOM 1454 O O . VAL A 1 196 ? -38.310 -6.637 39.054 1.00 92.75 196 VAL A O 1
ATOM 1457 N N . PRO A 1 197 ? -37.857 -6.309 36.878 1.00 91.25 197 PRO A N 1
ATOM 1458 C CA . PRO A 1 197 ? -38.765 -5.180 36.756 1.00 91.25 197 PRO A CA 1
ATOM 1459 C C . PRO A 1 197 ? -40.203 -5.573 37.116 1.00 91.25 197 PRO A C 1
ATOM 1461 O O . PRO A 1 197 ? -40.815 -6.450 36.509 1.00 91.25 197 PRO A O 1
ATOM 1464 N N . SER A 1 198 ? -40.741 -4.883 38.115 1.00 87.75 198 SER A N 1
ATOM 1465 C CA . SER A 1 198 ? -42.128 -4.953 38.585 1.00 87.75 198 SER A CA 1
ATOM 1466 C C . SER A 1 198 ? -42.994 -3.827 38.012 1.00 87.75 198 SER A C 1
ATOM 1468 O O . SER A 1 198 ? -44.141 -3.687 38.394 1.00 87.75 198 SER A O 1
ATOM 1470 N N . VAL A 1 199 ? -42.455 -3.044 37.076 1.00 86.38 199 VAL A N 1
ATOM 1471 C CA . VAL A 1 199 ? -43.129 -1.944 36.367 1.00 86.38 199 VAL A CA 1
ATOM 1472 C C . VAL A 1 199 ? -43.083 -2.202 34.856 1.00 86.38 199 VAL A C 1
ATOM 1474 O O . VAL A 1 199 ? -42.206 -2.956 34.410 1.00 86.38 199 VAL A O 1
ATOM 1477 N N . PRO A 1 200 ? -43.954 -1.583 34.032 1.00 86.81 200 PRO A N 1
ATOM 1478 C CA . PRO A 1 200 ? -43.906 -1.789 32.592 1.00 86.81 200 PRO A CA 1
ATOM 1479 C C . PRO A 1 200 ? -42.597 -1.244 32.026 1.00 86.81 200 PRO A C 1
ATOM 1481 O O . PRO A 1 200 ? -42.011 -0.311 32.586 1.00 86.81 200 PRO A O 1
ATOM 1484 N N . ALA A 1 201 ? -42.186 -1.780 30.878 1.00 91.50 201 ALA A N 1
ATOM 1485 C CA . ALA A 1 201 ? -41.233 -1.096 30.016 1.00 91.50 201 ALA A CA 1
ATOM 1486 C C . ALA A 1 201 ? -41.721 0.339 29.748 1.00 91.50 201 ALA A C 1
ATOM 1488 O O . ALA A 1 201 ? -42.922 0.593 29.596 1.00 91.50 201 ALA A O 1
ATOM 1489 N N . ASN A 1 202 ? -40.795 1.291 29.785 1.00 91.50 202 ASN A N 1
ATOM 1490 C CA . ASN A 1 202 ? -41.085 2.726 29.801 1.00 91.50 202 ASN A CA 1
ATOM 1491 C C . ASN A 1 202 ? -40.303 3.493 28.731 1.00 91.50 202 ASN A C 1
ATOM 1493 O O . ASN A 1 202 ? -40.126 4.710 28.852 1.00 91.50 202 ASN A O 1
ATOM 1497 N N . ASP A 1 203 ? -39.844 2.791 27.699 1.00 91.88 203 ASP A N 1
ATOM 1498 C CA . ASP A 1 203 ? -39.316 3.400 26.493 1.00 91.88 203 ASP A CA 1
ATOM 1499 C C . ASP A 1 203 ? -40.434 4.065 25.655 1.00 91.88 203 ASP A C 1
ATOM 1501 O O . ASP A 1 203 ? -41.598 4.177 26.058 1.00 91.88 203 ASP A O 1
ATOM 1505 N N . THR A 1 204 ? -40.057 4.611 24.499 1.00 86.44 204 THR A N 1
ATOM 1506 C CA . THR A 1 204 ? -40.981 5.341 23.616 1.00 86.44 204 THR A CA 1
ATOM 1507 C C . THR A 1 204 ? -41.095 4.744 22.213 1.00 86.44 204 THR A C 1
ATOM 1509 O O . THR A 1 204 ? -41.836 5.287 21.383 1.00 86.44 204 THR A O 1
ATOM 1512 N N . ASP A 1 205 ? -40.388 3.650 21.933 1.00 84.12 205 ASP A N 1
ATOM 1513 C CA . ASP A 1 205 ? -40.386 2.967 20.649 1.00 84.12 205 ASP A CA 1
ATOM 1514 C C . ASP A 1 205 ? -41.568 1.982 20.574 1.00 84.12 205 ASP A C 1
ATOM 1516 O O . ASP A 1 205 ? -41.753 1.130 21.427 1.00 84.12 205 ASP A O 1
ATOM 1520 N N . PRO A 1 206 ? -42.434 2.064 19.552 1.00 81.94 206 PRO A N 1
ATOM 1521 C CA . PRO A 1 206 ? -43.578 1.160 19.442 1.00 81.94 206 PRO A CA 1
ATOM 1522 C C . PRO A 1 206 ? -43.228 -0.249 18.922 1.00 81.94 206 PRO A C 1
ATOM 1524 O O . PRO A 1 206 ? -44.144 -1.056 18.735 1.00 81.94 206 PRO A O 1
ATOM 1527 N N . SER A 1 207 ? -41.975 -0.517 18.543 1.00 81.38 207 SER A N 1
ATOM 1528 C CA . SER A 1 207 ? -41.548 -1.740 17.846 1.00 81.38 207 SER A CA 1
ATOM 1529 C C . SER A 1 207 ? -40.828 -2.766 18.723 1.00 81.38 207 SER A C 1
ATOM 1531 O O . SER A 1 207 ? -40.727 -3.925 18.311 1.00 81.38 207 SER A O 1
ATOM 1533 N N . ALA A 1 208 ? -40.387 -2.363 19.910 1.00 84.62 208 ALA A N 1
ATOM 1534 C CA . ALA A 1 208 ? -39.780 -3.192 20.942 1.00 84.62 208 ALA A CA 1
ATOM 1535 C C . ALA A 1 208 ? -39.961 -2.498 22.295 1.00 84.62 208 ALA A C 1
ATOM 1537 O O . ALA A 1 208 ? -40.144 -1.289 22.311 1.00 84.62 208 ALA A O 1
ATOM 1538 N N . ASP A 1 209 ? -39.891 -3.254 23.388 1.00 92.25 209 ASP A N 1
ATOM 1539 C CA . ASP A 1 209 ? -40.106 -2.725 24.735 1.00 92.25 209 ASP A CA 1
ATOM 1540 C C . ASP A 1 209 ? -38.830 -2.925 25.579 1.00 92.25 209 ASP A C 1
ATOM 1542 O O . ASP A 1 209 ? -38.262 -4.018 25.574 1.00 92.25 209 ASP A O 1
ATOM 1546 N N . TRP A 1 210 ? -38.375 -1.905 26.312 1.00 96.00 210 TRP A N 1
ATOM 1547 C CA . TRP A 1 210 ? -37.268 -2.006 27.282 1.00 96.00 210 TRP A CA 1
ATOM 1548 C C . TRP A 1 210 ? -37.430 -1.033 28.464 1.00 96.00 210 TRP A C 1
ATOM 1550 O O . TRP A 1 210 ? -38.276 -0.135 28.470 1.00 96.00 210 TRP A O 1
ATOM 1560 N N . TRP A 1 211 ? -36.612 -1.197 29.507 1.00 96.19 211 TRP A N 1
ATOM 1561 C CA . TRP A 1 211 ? -36.672 -0.351 30.703 1.00 96.19 211 TRP A CA 1
ATOM 1562 C C . TRP A 1 211 ? -35.619 0.752 30.679 1.00 96.19 211 TRP A C 1
ATOM 1564 O O . TRP A 1 211 ? -34.443 0.502 30.434 1.00 96.19 211 TRP A O 1
ATOM 1574 N N . VAL A 1 212 ? -36.034 1.973 31.003 1.00 96.31 212 VAL A N 1
ATOM 1575 C CA . VAL A 1 212 ? -35.198 3.174 31.042 1.00 96.31 212 VAL A CA 1
ATOM 1576 C C . VAL A 1 212 ? -35.151 3.729 32.463 1.00 96.31 212 VAL A C 1
ATOM 1578 O O . VAL A 1 212 ? -36.172 4.138 33.022 1.00 96.31 212 VAL A O 1
ATOM 1581 N N . ILE A 1 213 ? -33.953 3.789 33.045 1.00 95.56 213 ILE A N 1
ATOM 1582 C CA . ILE A 1 213 ? -33.669 4.496 34.300 1.00 95.56 213 ILE A CA 1
ATOM 1583 C C . ILE A 1 213 ? -33.096 5.865 33.951 1.00 95.56 213 ILE A C 1
ATOM 1585 O O . ILE A 1 213 ? -32.035 5.937 33.335 1.00 95.56 213 ILE A O 1
ATOM 1589 N N . SER A 1 214 ? -33.750 6.943 34.399 1.00 92.81 214 SER A N 1
ATOM 1590 C CA . SER A 1 214 ? -33.341 8.314 34.054 1.00 92.81 214 SER A CA 1
ATOM 1591 C C . SER A 1 214 ? -32.771 9.120 35.228 1.00 92.81 214 SER A C 1
ATOM 1593 O O . SER A 1 214 ? -33.471 9.974 35.790 1.00 92.81 214 SER A O 1
ATOM 1595 N N . PRO A 1 215 ? -31.516 8.874 35.659 1.00 91.25 215 PRO A N 1
ATOM 1596 C CA . PRO A 1 215 ? -30.908 9.617 36.757 1.00 91.25 215 PRO A CA 1
ATOM 1597 C C . PRO A 1 215 ? -30.701 11.097 36.396 1.00 91.25 215 PRO A C 1
ATOM 1599 O O . PRO A 1 215 ? -30.336 11.452 35.281 1.00 91.25 215 PRO A O 1
ATOM 1602 N N . THR A 1 216 ? -30.902 11.992 37.370 1.00 86.94 216 THR A N 1
ATOM 1603 C CA . THR A 1 216 ? -30.675 13.445 37.200 1.00 86.94 216 THR A CA 1
ATOM 1604 C C . THR A 1 216 ? -29.274 13.902 37.630 1.00 86.94 216 THR A C 1
ATOM 1606 O O . THR A 1 216 ? -28.960 15.091 37.575 1.00 86.94 216 THR A O 1
ATOM 1609 N N . SER A 1 217 ? -28.461 12.980 38.143 1.00 86.88 217 SER A N 1
ATOM 1610 C CA . SER A 1 217 ? -27.083 13.170 38.606 1.00 86.88 217 SER A CA 1
ATOM 1611 C C . SER A 1 217 ? -26.354 11.829 38.573 1.00 86.88 217 SER A C 1
ATOM 1613 O O . SER A 1 217 ? -27.024 10.798 38.572 1.00 86.88 217 SER A O 1
ATOM 1615 N N . SER A 1 218 ? -25.020 11.836 38.643 1.00 88.19 218 SER A N 1
ATOM 1616 C CA . SER A 1 218 ? -24.222 10.607 38.687 1.00 88.19 218 SER A CA 1
ATOM 1617 C C . SER A 1 218 ? -24.720 9.629 39.757 1.00 88.19 218 SER A C 1
ATOM 1619 O O . SER A 1 218 ? -25.034 10.040 40.885 1.00 88.19 218 SER A O 1
ATOM 1621 N N . LEU A 1 219 ? -24.778 8.340 39.409 1.00 91.81 219 LEU A N 1
ATOM 1622 C CA . LEU A 1 219 ? -25.055 7.281 40.377 1.00 91.81 219 LEU A CA 1
ATOM 1623 C C . LEU A 1 219 ? -23.937 7.236 41.425 1.00 91.81 219 LEU A C 1
ATOM 1625 O O . LEU A 1 219 ? -22.821 7.725 41.222 1.00 91.81 219 LEU A O 1
ATOM 1629 N N . THR A 1 220 ? -24.231 6.665 42.591 1.00 93.06 220 THR A N 1
ATOM 1630 C CA . THR A 1 220 ? -23.200 6.495 43.621 1.00 93.06 220 THR A CA 1
ATOM 1631 C C . THR A 1 220 ? -22.047 5.643 43.106 1.00 93.06 220 THR A C 1
ATOM 1633 O O . THR A 1 220 ? -22.249 4.625 42.459 1.00 93.06 220 THR A O 1
ATOM 1636 N N . THR A 1 221 ? -20.824 6.064 43.420 1.00 93.25 221 THR A N 1
ATOM 1637 C CA . THR A 1 221 ? -19.607 5.332 43.068 1.00 93.25 221 THR A CA 1
ATOM 1638 C C . THR A 1 221 ? -19.598 3.946 43.703 1.00 93.25 221 THR A C 1
ATOM 1640 O O . THR A 1 221 ? -19.778 3.835 44.915 1.00 93.25 221 THR A O 1
ATOM 1643 N N . ILE A 1 222 ? -19.320 2.906 42.919 1.00 94.06 222 ILE A N 1
ATOM 1644 C CA . ILE A 1 222 ? -19.047 1.550 43.413 1.00 94.06 222 ILE A CA 1
ATOM 1645 C C . ILE A 1 222 ? -17.679 1.595 44.095 1.00 94.06 222 ILE A C 1
ATOM 1647 O O . ILE A 1 222 ? -16.684 1.873 43.439 1.00 94.06 222 ILE A O 1
ATOM 1651 N N . THR A 1 223 ? -17.610 1.439 45.414 1.00 91.81 223 THR A N 1
ATOM 1652 C CA . THR A 1 223 ? -16.408 1.777 46.188 1.00 91.81 223 THR A CA 1
ATOM 1653 C C . THR A 1 223 ? -16.262 0.959 47.466 1.00 91.81 223 THR A C 1
ATOM 1655 O O . THR A 1 223 ? -17.230 0.506 48.077 1.00 91.81 223 THR A O 1
ATOM 1658 N N . GLY A 1 224 ? -15.018 0.855 47.934 1.00 82.00 224 GLY A N 1
ATOM 1659 C CA . GLY A 1 224 ? -14.664 0.191 49.183 1.00 82.00 224 GLY A CA 1
ATOM 1660 C C . GLY A 1 224 ? -14.550 -1.327 49.048 1.00 82.00 224 GLY A C 1
ATOM 1661 O O . GLY A 1 224 ? -14.877 -1.913 48.024 1.00 82.00 224 GLY A O 1
ATOM 1662 N N . THR A 1 225 ? -14.091 -1.982 50.117 1.00 82.06 225 THR A N 1
ATOM 1663 C CA . THR A 1 225 ? -13.869 -3.441 50.125 1.00 82.06 225 THR A CA 1
ATOM 1664 C C . THR A 1 225 ? -15.139 -4.249 49.882 1.00 82.06 225 THR A C 1
ATOM 1666 O O . THR A 1 225 ? -15.054 -5.365 49.389 1.00 82.06 225 THR A O 1
ATOM 1669 N N . ASN A 1 226 ? -16.302 -3.704 50.249 1.00 88.38 226 ASN A N 1
ATOM 1670 C CA . ASN A 1 226 ? -17.584 -4.367 50.028 1.00 88.38 226 ASN A CA 1
ATOM 1671 C C . ASN A 1 226 ? -18.078 -4.186 48.592 1.00 88.38 226 ASN A C 1
ATOM 1673 O O . ASN A 1 226 ? -18.657 -5.122 48.069 1.00 88.38 226 ASN A O 1
ATOM 1677 N N . GLY A 1 227 ? -17.774 -3.059 47.935 1.00 88.50 227 GLY A N 1
ATOM 1678 C CA . GLY A 1 227 ? -18.115 -2.845 46.526 1.00 88.50 227 GLY A CA 1
ATOM 1679 C C . GLY A 1 227 ? -17.317 -3.720 45.551 1.00 88.50 227 GLY A C 1
ATOM 1680 O O . GLY A 1 227 ? -17.636 -3.753 44.366 1.00 88.50 227 GLY A O 1
ATOM 1681 N N . ALA A 1 228 ? -16.292 -4.443 46.013 1.00 91.62 228 ALA A N 1
ATOM 1682 C CA . ALA A 1 228 ? -15.566 -5.385 45.170 1.00 91.62 228 ALA A CA 1
ATOM 1683 C C . ALA A 1 228 ? -16.464 -6.561 44.743 1.00 91.62 228 ALA A C 1
ATOM 1685 O O . ALA A 1 228 ? -17.266 -7.058 45.539 1.00 91.62 228 ALA A O 1
ATOM 1686 N N . ASN A 1 229 ? -16.265 -7.083 43.531 1.00 94.50 229 ASN A N 1
ATOM 1687 C CA . ASN A 1 229 ? -17.116 -8.109 42.903 1.00 94.50 229 ASN A CA 1
ATOM 1688 C C . ASN A 1 229 ? -18.527 -7.615 42.525 1.00 94.50 229 ASN A C 1
ATOM 1690 O O . ASN A 1 229 ? -19.430 -8.435 42.362 1.00 94.50 229 ASN A O 1
ATOM 1694 N N . THR A 1 230 ? -18.747 -6.298 42.426 1.00 96.38 230 THR A N 1
ATOM 1695 C CA . THR A 1 230 ? -20.047 -5.764 41.989 1.00 96.38 230 THR A CA 1
ATOM 1696 C C . THR A 1 230 ? -20.285 -6.075 40.516 1.00 96.38 230 THR A C 1
ATOM 1698 O O . THR A 1 230 ? -19.478 -5.713 39.671 1.00 96.38 230 THR A O 1
ATOM 1701 N N . THR A 1 231 ? -21.407 -6.711 40.200 1.00 97.69 231 THR A N 1
ATOM 1702 C CA . THR A 1 231 ? -21.890 -6.960 38.842 1.00 97.69 231 THR A CA 1
ATOM 1703 C C . THR A 1 231 ? -23.157 -6.149 38.614 1.00 97.69 231 THR A C 1
ATOM 1705 O O . THR A 1 231 ? -24.157 -6.371 39.296 1.00 97.69 231 THR A O 1
ATOM 1708 N N . ILE A 1 232 ? -23.112 -5.224 37.656 1.00 98.00 232 ILE A N 1
ATOM 1709 C CA . ILE A 1 232 ? -24.288 -4.566 37.081 1.00 98.00 232 ILE A CA 1
ATOM 1710 C C . ILE A 1 232 ? -24.631 -5.313 35.794 1.00 98.00 232 ILE A C 1
ATOM 1712 O O . ILE A 1 232 ? -23.842 -5.309 34.848 1.00 98.00 232 ILE A O 1
ATOM 1716 N N . ASP A 1 233 ? -25.786 -5.971 35.779 1.00 97.56 233 ASP A N 1
ATOM 1717 C CA . ASP A 1 233 ? -26.253 -6.794 34.663 1.00 97.56 233 ASP A CA 1
ATOM 1718 C C . ASP A 1 233 ? -27.652 -6.338 34.249 1.00 97.56 233 ASP A C 1
ATOM 1720 O O . ASP A 1 233 ? -28.581 -6.361 35.058 1.00 97.56 233 ASP A O 1
ATOM 1724 N N . GLY A 1 234 ? -27.791 -5.903 32.998 1.00 96.94 234 GLY A N 1
ATOM 1725 C CA . GLY A 1 234 ? -29.068 -5.456 32.444 1.00 96.94 234 GLY A CA 1
ATOM 1726 C C . GLY A 1 234 ? -30.009 -6.572 31.996 1.00 96.94 234 GLY A C 1
ATOM 1727 O O . GLY A 1 234 ? -31.075 -6.268 31.470 1.00 96.94 234 GLY A O 1
ATOM 1728 N N . THR A 1 235 ? -29.656 -7.847 32.195 1.00 97.00 235 THR A N 1
ATOM 1729 C CA . THR A 1 235 ? -30.557 -8.975 31.906 1.00 97.00 235 THR A CA 1
ATOM 1730 C C . THR A 1 235 ? -31.835 -8.863 32.738 1.00 97.00 235 THR A C 1
ATOM 1732 O O . THR A 1 235 ? -31.780 -8.941 33.967 1.00 97.00 235 THR A O 1
ATOM 1735 N N . ALA A 1 236 ? -32.986 -8.723 32.079 1.00 96.12 236 ALA A N 1
ATOM 1736 C CA . ALA A 1 236 ? -34.284 -8.669 32.740 1.00 96.12 236 ALA A CA 1
ATOM 1737 C C . ALA A 1 236 ? -34.801 -10.073 33.087 1.00 96.12 236 ALA A C 1
ATOM 1739 O O . ALA A 1 236 ? -34.687 -11.017 32.303 1.00 96.12 236 ALA A O 1
ATOM 1740 N N . TYR A 1 237 ? -35.410 -10.208 34.263 1.00 93.44 237 TYR A N 1
ATOM 1741 C CA . TYR A 1 237 ? -36.045 -11.434 34.739 1.00 93.44 237 TYR A CA 1
ATOM 1742 C C . TYR A 1 237 ? -37.514 -11.187 35.080 1.00 93.44 237 TYR A C 1
ATOM 1744 O O . TYR A 1 237 ? -37.908 -10.097 35.490 1.00 93.44 237 TYR A O 1
ATOM 1752 N N . SER A 1 238 ? -38.340 -12.219 34.932 1.00 89.12 238 SER A N 1
ATOM 1753 C CA . SER A 1 238 ? -39.771 -12.129 35.194 1.00 89.12 238 SER A CA 1
ATOM 1754 C C . SER A 1 238 ? -40.046 -11.876 36.673 1.00 89.12 238 SER A C 1
ATOM 1756 O O . SER A 1 238 ? -39.588 -12.625 37.528 1.00 89.12 238 SER A O 1
ATOM 1758 N N . ASN A 1 239 ? -40.902 -10.904 36.982 1.00 85.38 239 ASN A N 1
ATOM 1759 C CA . ASN A 1 239 ? -41.420 -10.684 38.337 1.00 85.38 239 ASN A CA 1
ATOM 1760 C C . ASN A 1 239 ? -42.336 -11.811 38.858 1.00 85.38 239 ASN A C 1
ATOM 1762 O O . ASN A 1 239 ? -42.792 -11.752 39.996 1.00 85.38 239 ASN A O 1
ATOM 1766 N N . THR A 1 240 ? -42.612 -12.844 38.056 1.00 82.75 240 THR A N 1
ATOM 1767 C CA . THR A 1 240 ? -43.409 -14.001 38.492 1.00 82.75 240 THR A CA 1
ATOM 1768 C C . THR A 1 240 ? -42.591 -15.054 39.234 1.00 82.75 240 THR A C 1
ATOM 1770 O O . THR A 1 240 ? -43.161 -15.826 40.004 1.00 82.75 240 THR A O 1
ATOM 1773 N N . ASP A 1 241 ? -41.279 -15.105 38.998 1.00 83.56 241 ASP A N 1
ATOM 1774 C CA . ASP A 1 241 ? -40.392 -16.116 39.579 1.00 83.56 241 ASP A CA 1
ATOM 1775 C C . ASP A 1 241 ? -38.961 -15.630 39.856 1.00 83.56 241 ASP A C 1
ATOM 1777 O O . ASP A 1 241 ? -38.203 -16.348 40.497 1.00 83.56 241 ASP A O 1
ATOM 1781 N N . GLY A 1 242 ? -38.577 -14.449 39.360 1.00 84.62 242 GLY A N 1
ATOM 1782 C CA . GLY A 1 242 ? -37.247 -13.861 39.501 1.00 84.62 242 GLY A CA 1
ATOM 1783 C C . GLY A 1 242 ? -36.129 -14.571 38.747 1.00 84.62 242 GLY A C 1
ATOM 1784 O O . GLY A 1 242 ? -34.986 -14.123 38.819 1.00 84.62 242 GLY A O 1
ATOM 1785 N N . VAL A 1 243 ? -36.413 -15.655 38.019 1.00 87.00 243 VAL A N 1
ATOM 1786 C CA . VAL A 1 243 ? -35.401 -16.550 37.427 1.00 87.00 243 VAL A CA 1
ATOM 1787 C C . VAL A 1 243 ? -35.563 -16.749 35.926 1.00 87.00 243 VAL A C 1
ATOM 1789 O O . VAL A 1 243 ? -34.580 -17.028 35.238 1.00 87.00 243 VAL A O 1
ATOM 1792 N N . THR A 1 244 ? -36.770 -16.590 35.389 1.00 91.62 244 THR A N 1
ATOM 1793 C CA . THR A 1 244 ? -37.017 -16.685 33.951 1.00 91.62 244 THR A CA 1
ATOM 1794 C C . THR A 1 244 ? -36.563 -15.400 33.268 1.00 91.62 244 THR A C 1
ATOM 1796 O O . THR A 1 244 ? -37.102 -14.335 33.555 1.00 91.62 244 THR A O 1
ATOM 1799 N N . VAL A 1 245 ? -35.591 -15.498 32.354 1.00 94.50 245 VAL A N 1
ATOM 1800 C CA . VAL A 1 245 ? -35.122 -14.360 31.542 1.00 94.50 245 VAL A CA 1
ATOM 1801 C C . VAL A 1 245 ? -36.257 -13.834 30.663 1.00 94.50 245 VAL A C 1
ATOM 1803 O O . VAL A 1 245 ? -36.971 -14.613 30.024 1.00 94.50 245 VAL A O 1
ATOM 1806 N N . VAL A 1 246 ? -36.399 -12.513 30.632 1.00 92.94 246 VAL A N 1
ATOM 1807 C CA . VAL A 1 246 ? -37.311 -11.763 29.769 1.00 92.94 246 VAL A CA 1
ATOM 1808 C C . VAL A 1 246 ? -36.486 -11.085 28.678 1.00 92.94 246 VAL A C 1
ATOM 1810 O O . VAL A 1 246 ? -35.459 -10.482 28.965 1.00 92.94 246 VAL A O 1
ATOM 1813 N N . ASP A 1 247 ? -36.944 -11.229 27.438 1.00 93.56 247 ASP A N 1
ATOM 1814 C CA . ASP A 1 247 ? -36.344 -10.660 26.226 1.00 93.56 247 ASP A CA 1
ATOM 1815 C C . ASP A 1 247 ? -37.460 -9.918 25.476 1.00 93.56 247 ASP A C 1
ATOM 1817 O O . ASP A 1 247 ? -38.142 -10.483 24.610 1.00 93.56 247 ASP A O 1
ATOM 1821 N N . SER A 1 248 ? -37.780 -8.714 25.954 1.00 91.62 248 SER A N 1
ATOM 1822 C CA . SER A 1 248 ? -38.834 -7.852 25.401 1.00 91.62 248 SER A CA 1
ATOM 1823 C C . SER A 1 248 ? -38.355 -7.043 24.197 1.00 91.62 248 SER A C 1
ATOM 1825 O O . SER A 1 248 ? -39.180 -6.640 23.369 1.00 91.62 248 SER A O 1
ATOM 1827 N N . ASN A 1 249 ? -37.042 -6.901 24.033 1.00 94.06 249 ASN A N 1
ATOM 1828 C CA . ASN A 1 249 ? -36.387 -6.271 22.900 1.00 94.06 249 ASN A CA 1
ATOM 1829 C C . ASN A 1 249 ? -35.519 -7.283 22.123 1.00 94.06 249 ASN A C 1
ATOM 1831 O O . ASN A 1 249 ? -34.295 -7.152 22.057 1.00 94.06 249 ASN A O 1
ATOM 1835 N N . PRO A 1 250 ? -36.140 -8.282 21.464 1.00 92.69 250 PRO A N 1
ATOM 1836 C CA . PRO A 1 250 ? -35.410 -9.392 20.877 1.00 92.69 250 PRO A CA 1
ATOM 1837 C C . PRO A 1 250 ? -34.546 -8.986 19.683 1.00 92.69 250 PRO A C 1
ATOM 1839 O O . PRO A 1 250 ? -34.913 -8.161 18.840 1.00 92.69 250 PRO A O 1
ATOM 1842 N N . GLY A 1 251 ? -33.441 -9.711 19.529 1.00 93.75 251 GLY A N 1
ATOM 1843 C CA . GLY A 1 251 ? -32.553 -9.634 18.375 1.00 93.75 251 GLY A CA 1
ATOM 1844 C C . GLY A 1 251 ? -31.218 -8.966 18.680 1.00 93.75 251 GLY A C 1
ATOM 1845 O O . GLY A 1 251 ? -30.887 -8.643 19.818 1.00 93.75 251 GLY A O 1
ATOM 1846 N N . ASN A 1 252 ? -30.428 -8.790 17.626 1.00 95.88 252 ASN A N 1
ATOM 1847 C CA . ASN A 1 252 ? -29.098 -8.212 17.727 1.00 95.88 252 ASN A CA 1
ATOM 1848 C C . ASN A 1 252 ? -29.117 -6.748 17.285 1.00 95.88 252 ASN A C 1
ATOM 1850 O O . ASN A 1 252 ? -29.776 -6.399 16.303 1.00 95.88 252 ASN A O 1
ATOM 1854 N N . TYR A 1 253 ? -28.369 -5.905 17.994 1.00 95.25 253 TYR A N 1
ATOM 1855 C CA . TYR A 1 253 ? -27.961 -4.590 17.509 1.00 95.25 253 TYR A CA 1
ATOM 1856 C C . TYR A 1 253 ? -27.087 -4.744 16.260 1.00 95.25 253 TYR A C 1
ATOM 1858 O O . TYR A 1 253 ? -27.319 -4.092 15.244 1.00 95.25 253 TYR A O 1
ATOM 1866 N N . SER A 1 254 ? -26.113 -5.654 16.317 1.00 96.56 254 SER A N 1
ATOM 1867 C CA . SER A 1 254 ? -25.240 -5.957 15.191 1.00 96.56 254 SER A CA 1
ATOM 1868 C C . SER A 1 254 ? -24.962 -7.446 15.066 1.00 96.56 254 SER A C 1
ATOM 1870 O O . SER A 1 254 ? -24.872 -8.184 16.047 1.00 96.56 254 SER A O 1
ATOM 1872 N N . GLU A 1 255 ? -24.840 -7.892 13.820 1.00 96.94 255 GLU A N 1
ATOM 1873 C CA . GLU A 1 255 ? -24.453 -9.261 13.496 1.00 96.94 255 GLU A CA 1
ATOM 1874 C C . GLU A 1 255 ? -22.957 -9.489 13.756 1.00 96.94 255 GLU A C 1
ATOM 1876 O O . GLU A 1 255 ? -22.187 -8.552 13.985 1.00 96.94 255 GLU A O 1
ATOM 1881 N N . SER A 1 256 ? -22.540 -10.756 13.710 1.00 96.56 256 SER A N 1
ATOM 1882 C CA . SER A 1 256 ? -21.127 -11.115 13.834 1.00 96.56 256 SER A CA 1
ATOM 1883 C C . SER A 1 256 ? -20.304 -10.532 12.681 1.00 96.56 256 SER A C 1
ATOM 1885 O O . SER A 1 256 ? -20.739 -10.557 11.528 1.00 96.56 256 SER A O 1
ATOM 1887 N N . GLN A 1 257 ? -19.118 -10.014 12.999 1.00 95.81 257 GLN A N 1
ATOM 1888 C CA . GLN A 1 257 ? -18.230 -9.323 12.062 1.00 95.81 257 GLN A CA 1
ATOM 1889 C C . GLN A 1 257 ? -16.829 -9.933 12.108 1.00 95.81 257 GLN A C 1
ATOM 1891 O O . GLN A 1 257 ? -16.368 -10.366 13.163 1.00 95.81 257 GLN A O 1
ATOM 1896 N N . THR A 1 258 ? -16.159 -9.975 10.960 1.00 96.81 258 THR A N 1
ATOM 1897 C CA . THR A 1 258 ? -14.765 -10.417 10.836 1.00 96.81 258 THR A CA 1
ATOM 1898 C C . THR A 1 258 ? -13.878 -9.193 10.701 1.00 96.81 258 THR A C 1
ATOM 1900 O O . THR A 1 258 ? -14.226 -8.291 9.947 1.00 96.81 258 THR A O 1
ATOM 1903 N N . VAL A 1 259 ? -12.763 -9.171 11.425 1.00 97.31 259 VAL A N 1
ATOM 1904 C CA . VAL A 1 259 ? -11.805 -8.057 11.434 1.00 97.31 259 VAL A CA 1
ATOM 1905 C C . VAL A 1 259 ? -10.370 -8.580 11.414 1.00 97.31 259 VAL A C 1
ATOM 1907 O O . VAL A 1 259 ? -10.114 -9.734 11.775 1.00 97.31 259 VAL A O 1
ATOM 1910 N N . GLY A 1 260 ? -9.441 -7.723 11.000 1.00 96.31 260 GLY A N 1
ATOM 1911 C CA . GLY A 1 260 ? -8.036 -8.076 10.826 1.00 96.31 260 GLY A CA 1
ATOM 1912 C C . GLY A 1 260 ? -7.732 -8.684 9.457 1.00 96.31 260 GLY A C 1
ATOM 1913 O O . GLY A 1 260 ? -8.612 -9.177 8.750 1.00 96.31 260 GLY A O 1
ATOM 1914 N N . SER A 1 261 ? -6.458 -8.616 9.083 1.00 94.69 261 SER A N 1
ATOM 1915 C CA . SER A 1 261 ? -5.942 -9.094 7.806 1.00 94.69 261 SER A CA 1
ATOM 1916 C C . SER A 1 261 ? -5.998 -10.621 7.726 1.00 94.69 261 SER A C 1
ATOM 1918 O O . SER A 1 261 ? -5.701 -11.332 8.692 1.00 94.69 261 SER A O 1
ATOM 1920 N N . ALA A 1 262 ? -6.365 -11.135 6.552 1.00 93.31 262 ALA A N 1
ATOM 1921 C CA . ALA A 1 262 ? -6.318 -12.563 6.239 1.00 93.31 262 ALA A CA 1
ATOM 1922 C C . ALA A 1 262 ? -4.972 -12.992 5.621 1.00 93.31 262 ALA A C 1
ATOM 1924 O O . ALA A 1 262 ? -4.736 -14.187 5.423 1.00 93.31 262 ALA A O 1
ATOM 1925 N N . ASP A 1 263 ? -4.080 -12.040 5.340 1.00 89.44 263 ASP A N 1
ATOM 1926 C CA . ASP A 1 263 ? -2.854 -12.263 4.579 1.00 89.44 263 ASP A CA 1
ATOM 1927 C C . ASP A 1 263 ? -1.692 -12.595 5.517 1.00 89.44 263 ASP A C 1
ATOM 1929 O O . ASP A 1 263 ? -1.154 -11.742 6.216 1.00 89.44 263 ASP A O 1
ATOM 1933 N N . GLY A 1 264 ? -1.327 -13.878 5.593 1.00 86.62 264 GLY A N 1
ATOM 1934 C CA . GLY A 1 264 ? -0.299 -14.353 6.533 1.00 86.62 264 GLY A CA 1
ATOM 1935 C C . GLY A 1 264 ? -0.719 -14.301 8.011 1.00 86.62 264 GLY A C 1
ATOM 1936 O O . GLY A 1 264 ? 0.110 -14.540 8.894 1.00 86.62 264 GLY A O 1
ATOM 1937 N N . CYS A 1 265 ? -2.001 -14.037 8.273 1.00 94.94 265 CYS A N 1
ATOM 1938 C CA . CYS A 1 265 ? -2.569 -13.719 9.579 1.00 94.94 265 CYS A CA 1
ATOM 1939 C C . CYS A 1 265 ? -3.830 -14.543 9.885 1.00 94.94 265 CYS A C 1
ATOM 1941 O O . CYS A 1 265 ? -4.414 -15.189 9.015 1.00 94.94 265 CYS A O 1
ATOM 1943 N N . THR A 1 266 ? -4.246 -14.552 11.157 1.00 93.12 266 THR A N 1
ATOM 1944 C CA . THR A 1 266 ? -5.551 -15.093 11.569 1.00 93.12 266 THR A CA 1
ATOM 1945 C C . THR A 1 266 ? -6.495 -13.932 11.849 1.00 93.12 266 THR A C 1
ATOM 1947 O O . THR A 1 266 ? -6.213 -13.101 12.711 1.00 93.12 266 THR A O 1
ATOM 1950 N N . VAL A 1 267 ? -7.613 -13.900 11.126 1.00 95.62 267 VAL A N 1
ATOM 1951 C CA . VAL A 1 267 ? -8.686 -12.927 11.353 1.00 95.62 267 VAL A CA 1
ATOM 1952 C C . VAL A 1 267 ? -9.392 -13.188 12.682 1.00 95.62 267 VAL A C 1
ATOM 1954 O O . VAL A 1 267 ? -9.523 -14.334 13.123 1.00 95.62 267 VAL A O 1
ATOM 1957 N N . GLU A 1 268 ? -9.901 -12.128 13.291 1.00 97.62 268 GLU A N 1
ATOM 1958 C CA . GLU A 1 268 ? -10.699 -12.178 14.510 1.00 97.62 268 GLU A CA 1
ATOM 1959 C C . GLU A 1 268 ? -12.197 -12.115 14.182 1.00 97.62 268 GLU A C 1
ATOM 1961 O O . GLU A 1 268 ? -12.614 -11.688 13.104 1.00 97.62 268 GLU A O 1
ATOM 1966 N N . THR A 1 269 ? -13.035 -12.585 15.108 1.00 97.31 269 THR A N 1
ATOM 1967 C CA . THR A 1 269 ? -14.497 -12.542 14.960 1.00 97.31 269 THR A CA 1
ATOM 1968 C C . THR A 1 269 ? -15.125 -11.823 16.141 1.00 97.31 269 THR A C 1
ATOM 1970 O O . THR A 1 269 ? -15.125 -12.331 17.261 1.00 97.31 269 THR A O 1
ATOM 1973 N N . ILE A 1 270 ? -15.731 -10.673 15.862 1.00 97.69 270 ILE A N 1
ATOM 1974 C CA . ILE A 1 270 ? -16.620 -9.978 16.785 1.00 97.69 270 ILE A CA 1
ATOM 1975 C C . ILE A 1 270 ? -17.949 -10.735 16.796 1.00 97.69 270 ILE A C 1
ATOM 1977 O O . ILE A 1 270 ? -18.570 -10.955 15.749 1.00 97.69 270 ILE A O 1
ATOM 1981 N N . ALA A 1 271 ? -18.379 -11.182 17.975 1.00 96.44 271 ALA A N 1
ATOM 1982 C CA . ALA A 1 271 ? -19.661 -11.861 18.132 1.00 96.44 271 ALA A CA 1
ATOM 1983 C C . ALA A 1 271 ? -20.831 -10.903 17.849 1.00 96.44 271 ALA A C 1
ATOM 1985 O O . ALA A 1 271 ? -20.702 -9.689 17.998 1.00 96.44 271 ALA A O 1
ATOM 1986 N N . ALA A 1 272 ? -21.985 -11.454 17.462 1.00 96.69 272 ALA A N 1
ATOM 1987 C CA . ALA A 1 272 ? -23.204 -10.658 17.367 1.00 96.69 272 ALA A CA 1
ATOM 1988 C C . ALA A 1 272 ? -23.544 -10.052 18.740 1.00 96.69 272 ALA A C 1
ATOM 1990 O O . ALA A 1 272 ? -23.436 -10.737 19.761 1.00 96.69 272 ALA A O 1
ATOM 1991 N N . LEU A 1 273 ? -23.943 -8.782 18.755 1.00 97.38 273 LEU A N 1
ATOM 1992 C CA . LEU A 1 273 ? -24.252 -8.044 19.975 1.00 97.38 273 LEU A CA 1
ATOM 1993 C C . LEU A 1 273 ? -25.767 -7.940 20.139 1.00 97.38 273 LEU A C 1
ATOM 1995 O O . LEU A 1 273 ? -26.428 -7.323 19.306 1.00 97.38 273 LEU A O 1
ATOM 1999 N N . ALA A 1 274 ? -26.305 -8.547 21.196 1.00 95.50 274 ALA A N 1
ATOM 2000 C CA . ALA A 1 274 ? -27.729 -8.500 21.522 1.00 95.50 274 ALA A CA 1
ATOM 2001 C C . ALA A 1 274 ? -28.177 -7.079 21.896 1.00 95.50 274 ALA A C 1
ATOM 2003 O O . ALA A 1 274 ? -27.380 -6.269 22.375 1.00 95.50 274 ALA A O 1
ATOM 2004 N N . LYS A 1 275 ? -29.459 -6.778 21.689 1.00 95.69 275 LYS A N 1
ATOM 2005 C CA . LYS A 1 275 ? -30.056 -5.540 22.190 1.00 95.69 275 LYS A CA 1
ATOM 2006 C C . LYS A 1 275 ? -30.272 -5.635 23.714 1.00 95.69 275 LYS A C 1
ATOM 2008 O O . LYS A 1 275 ? -30.818 -6.633 24.174 1.00 95.69 275 LYS A O 1
ATOM 2013 N N . PRO A 1 276 ? -29.831 -4.644 24.509 1.00 96.50 276 PRO A N 1
ATOM 2014 C CA . PRO A 1 276 ? -30.064 -4.620 25.953 1.00 96.50 276 PRO A CA 1
ATOM 2015 C C . PRO A 1 276 ? -31.541 -4.456 26.333 1.00 96.50 276 PRO A C 1
ATOM 2017 O O . PRO A 1 276 ? -32.291 -3.768 25.644 1.00 96.50 276 PRO A O 1
ATOM 2020 N N . GLU A 1 277 ? -31.917 -4.988 27.497 1.00 97.06 277 GLU A N 1
ATOM 2021 C CA . GLU A 1 277 ? -33.245 -4.786 28.105 1.00 97.06 277 GLU A CA 1
ATOM 2022 C C . GLU A 1 277 ? -33.278 -3.597 29.078 1.00 97.06 277 GLU A C 1
ATOM 2024 O O . GLU A 1 277 ? -34.344 -3.085 29.416 1.00 97.06 277 GLU A O 1
ATOM 2029 N N . LEU A 1 278 ? -32.113 -3.135 29.541 1.00 97.75 278 LEU A N 1
ATOM 2030 C CA . LEU A 1 278 ? -31.995 -2.033 30.491 1.00 97.75 278 LEU A CA 1
ATOM 2031 C C . LEU A 1 278 ? -31.139 -0.901 29.917 1.00 97.75 278 LEU A C 1
ATOM 2033 O O . LEU A 1 278 ? -29.953 -1.078 29.631 1.00 97.75 278 LEU A O 1
ATOM 2037 N N . GLN A 1 279 ? -31.740 0.279 29.811 1.00 97.44 279 GLN A N 1
ATOM 2038 C CA . GLN A 1 279 ? -31.100 1.542 29.469 1.00 97.44 279 GLN A CA 1
ATOM 2039 C C . GLN A 1 279 ? -30.942 2.416 30.719 1.00 97.44 279 GLN A C 1
ATOM 2041 O O . GLN A 1 279 ? -31.882 2.606 31.493 1.00 97.44 279 GLN A O 1
ATOM 2046 N N . ILE A 1 280 ? -29.760 3.001 30.902 1.00 96.44 280 ILE A N 1
ATOM 2047 C CA . ILE A 1 280 ? -29.528 4.101 31.839 1.00 96.44 280 ILE A CA 1
ATOM 2048 C C . ILE A 1 280 ? -29.323 5.364 31.004 1.00 96.44 280 ILE A C 1
ATOM 2050 O O . ILE A 1 280 ? -28.275 5.533 30.381 1.00 96.44 280 ILE A O 1
ATOM 2054 N N . ASP A 1 281 ? -30.325 6.239 31.007 1.00 93.62 281 ASP A N 1
ATOM 2055 C CA . ASP A 1 281 ? -30.351 7.459 30.200 1.00 93.62 281 ASP A CA 1
ATOM 2056 C C . ASP A 1 281 ? -30.283 8.704 31.084 1.00 93.62 281 ASP A C 1
ATOM 2058 O O . ASP A 1 281 ? -31.239 9.044 31.779 1.00 93.62 281 ASP A O 1
ATOM 2062 N N . MET A 1 282 ? -29.161 9.419 31.076 1.00 90.56 282 MET A N 1
ATOM 2063 C CA . MET A 1 282 ? -29.062 10.684 31.806 1.00 90.56 282 MET A CA 1
ATOM 2064 C C . MET A 1 282 ? -29.322 11.860 30.859 1.00 90.56 282 MET A C 1
ATOM 2066 O O . MET A 1 282 ? -28.483 12.137 30.001 1.00 90.56 282 MET A O 1
ATOM 2070 N N . PRO A 1 283 ? -30.405 12.640 31.045 1.00 81.31 283 PRO A N 1
ATOM 2071 C CA . PRO A 1 283 ? -30.752 13.714 30.125 1.00 81.31 283 PRO A CA 1
ATOM 2072 C C . PRO A 1 283 ? -29.603 14.699 29.908 1.00 81.31 283 PRO A C 1
ATOM 2074 O O . PRO A 1 283 ? -29.025 15.226 30.862 1.00 81.31 283 PRO A O 1
ATOM 2077 N N . THR A 1 284 ? -29.343 15.027 28.643 1.00 65.38 284 THR A N 1
ATOM 2078 C CA . THR A 1 284 ? -28.186 15.824 28.200 1.00 65.38 284 THR A CA 1
ATOM 2079 C C . THR A 1 284 ? -28.049 17.200 28.856 1.00 65.38 284 THR A C 1
ATOM 2081 O O . THR A 1 284 ? -26.988 17.796 28.767 1.00 65.38 284 THR A O 1
ATOM 2084 N N . VAL A 1 285 ? -29.065 17.741 29.539 1.00 61.72 285 VAL A N 1
ATOM 2085 C CA . VAL A 1 285 ? -29.009 19.045 30.239 1.00 61.72 285 VAL A CA 1
ATOM 2086 C C . VAL A 1 285 ? -28.151 19.051 31.516 1.00 61.72 285 VAL A C 1
ATOM 2088 O O . VAL A 1 285 ? -28.012 20.102 32.153 1.00 61.72 285 VAL A O 1
ATOM 2091 N N . SER A 1 286 ? -27.591 17.909 31.915 1.00 59.22 286 SER A N 1
ATOM 2092 C CA . SER A 1 286 ? -26.623 17.816 33.004 1.00 59.22 286 SER A CA 1
ATOM 2093 C C . SER A 1 286 ? -25.289 18.491 32.632 1.00 59.22 286 SER A C 1
ATOM 2095 O O . SER A 1 286 ? -24.920 18.598 31.467 1.00 59.22 286 SER A O 1
ATOM 2097 N N . SER A 1 287 ? -24.584 19.044 33.624 1.00 63.34 287 SER A N 1
ATOM 2098 C CA . SER A 1 287 ? -23.330 19.797 33.427 1.00 63.34 287 SER A CA 1
ATOM 2099 C C . SER A 1 287 ? -22.320 19.034 32.551 1.00 63.34 287 SER A C 1
ATOM 2101 O O . SER A 1 287 ? -22.100 17.859 32.831 1.00 63.34 287 SER A O 1
ATOM 2103 N N . PRO A 1 288 ? -21.588 19.687 31.620 1.00 61.09 288 PRO A N 1
ATOM 2104 C CA . PRO A 1 288 ? -20.584 19.022 30.775 1.00 61.09 288 PRO A CA 1
ATOM 2105 C C . PRO A 1 288 ? -19.434 18.344 31.548 1.00 61.09 288 PRO A C 1
ATOM 2107 O O . PRO A 1 288 ? -18.636 17.639 30.946 1.00 61.09 288 PRO A O 1
ATOM 2110 N N . TYR A 1 289 ? -19.335 18.549 32.869 1.00 64.75 289 TYR A N 1
ATOM 2111 C CA . TYR A 1 289 ? -18.232 18.066 33.710 1.00 64.75 289 TYR A CA 1
ATOM 2112 C C . TYR A 1 289 ? -18.669 17.323 34.987 1.00 64.75 289 TYR A C 1
ATOM 2114 O O . TYR A 1 289 ? -17.843 17.146 35.879 1.00 64.75 289 TYR A O 1
ATOM 2122 N N . ALA A 1 290 ? -19.952 16.979 35.158 1.00 66.38 290 ALA A N 1
ATOM 2123 C CA . ALA A 1 290 ? -20.434 16.373 36.413 1.00 66.38 290 ALA A CA 1
ATOM 2124 C C . ALA A 1 290 ? -21.635 15.436 36.209 1.00 66.38 290 ALA A C 1
ATOM 2126 O O . ALA A 1 290 ? -22.613 15.494 36.958 1.00 66.38 290 ALA A O 1
ATOM 2127 N N . SER A 1 291 ? -21.585 14.636 35.148 1.00 81.50 291 SER A N 1
ATOM 2128 C CA . SER A 1 291 ? -22.636 13.684 34.798 1.00 81.50 291 SER A CA 1
ATOM 2129 C C . SER A 1 291 ? -22.052 12.397 34.229 1.00 81.50 291 SER A C 1
ATOM 2131 O O . SER A 1 291 ? -22.258 12.066 33.063 1.00 81.50 291 SER A O 1
ATOM 2133 N N . GLU A 1 292 ? -21.292 11.685 35.054 1.00 87.94 292 GLU A N 1
ATOM 2134 C CA . GLU A 1 292 ? -20.898 10.299 34.802 1.00 87.94 292 GLU A CA 1
ATOM 2135 C C . GLU A 1 292 ? -22.054 9.347 35.138 1.00 87.94 292 GLU A C 1
ATOM 2137 O O . GLU A 1 292 ? -22.600 9.415 36.238 1.00 87.94 292 GLU A O 1
ATOM 2142 N N . LEU A 1 293 ? -22.433 8.451 34.224 1.00 91.75 293 LEU A N 1
ATOM 2143 C CA . LEU A 1 293 ? -23.506 7.480 34.481 1.00 91.75 293 LEU A CA 1
ATOM 2144 C C . LEU A 1 293 ? -23.082 6.462 35.549 1.00 91.75 293 LEU A C 1
ATOM 2146 O O . LEU A 1 293 ? -23.759 6.319 36.568 1.00 91.75 293 LEU A O 1
ATOM 2150 N N . LEU A 1 294 ? -21.936 5.806 35.348 1.00 93.81 294 LEU A N 1
ATOM 2151 C CA . LEU A 1 294 ? -21.365 4.828 36.276 1.00 93.81 294 LEU A CA 1
ATOM 2152 C C . LEU A 1 294 ? -19.947 5.227 36.690 1.00 93.81 294 LEU A C 1
ATOM 2154 O O . LEU A 1 294 ? -19.130 5.629 35.863 1.00 93.81 294 LEU A O 1
ATOM 2158 N N . ILE A 1 295 ? -19.639 5.079 37.981 1.00 92.06 295 ILE A N 1
ATOM 2159 C CA . ILE A 1 295 ? -18.305 5.341 38.532 1.00 92.06 295 ILE A CA 1
ATOM 2160 C C . ILE A 1 295 ? -17.833 4.098 39.291 1.00 92.06 295 ILE A C 1
ATOM 2162 O O . ILE A 1 295 ? -18.450 3.702 40.282 1.00 92.06 295 ILE A O 1
ATOM 2166 N N . ILE A 1 296 ? -16.729 3.507 38.839 1.00 92.56 296 ILE A N 1
ATOM 2167 C CA . ILE A 1 296 ? -16.126 2.284 39.373 1.00 92.56 296 ILE A CA 1
ATOM 2168 C C . ILE A 1 296 ? -14.886 2.653 40.182 1.00 92.56 296 ILE A C 1
ATOM 2170 O O . ILE A 1 296 ? -13.966 3.269 39.659 1.00 92.56 296 ILE A O 1
ATOM 2174 N N . ASN A 1 297 ? -14.853 2.266 41.452 1.00 91.50 297 ASN A N 1
ATOM 2175 C CA . ASN A 1 297 ? -13.735 2.448 42.375 1.00 91.50 297 ASN A CA 1
ATOM 2176 C C . ASN A 1 297 ? -13.540 1.206 43.276 1.00 91.50 297 ASN A C 1
ATOM 2178 O O . ASN A 1 297 ? -13.338 1.318 44.491 1.00 91.50 297 ASN A O 1
ATOM 2182 N N . ALA A 1 298 ? -13.709 0.012 42.707 1.00 91.25 298 ALA A N 1
ATOM 2183 C CA . ALA A 1 298 ? -13.607 -1.256 43.424 1.00 91.25 298 ALA A CA 1
ATOM 2184 C C . ALA A 1 298 ? -13.159 -2.395 42.495 1.00 91.25 298 ALA A C 1
ATOM 2186 O O . ALA A 1 298 ? -13.509 -2.407 41.313 1.00 91.25 298 ALA A O 1
ATOM 2187 N N . ASP A 1 299 ? -12.420 -3.357 43.054 1.00 91.44 299 ASP A N 1
ATOM 2188 C CA . ASP A 1 299 ? -11.906 -4.533 42.342 1.00 91.44 299 ASP A CA 1
ATOM 2189 C C . ASP A 1 299 ? -13.017 -5.427 41.776 1.00 91.44 299 ASP A C 1
ATOM 2191 O O . ASP A 1 299 ? -14.100 -5.548 42.355 1.00 91.44 299 ASP A O 1
ATOM 2195 N N . ASN A 1 300 ? -12.706 -6.133 40.691 1.00 93.31 300 ASN A N 1
ATOM 2196 C CA . ASN A 1 300 ? -13.541 -7.159 40.073 1.00 93.31 300 ASN A CA 1
ATOM 2197 C C . ASN A 1 300 ? -14.968 -6.671 39.757 1.00 93.31 300 ASN A C 1
ATOM 2199 O O . ASN A 1 300 ? -15.949 -7.383 39.972 1.00 93.31 300 ASN A O 1
ATOM 2203 N N . THR A 1 301 ? -15.106 -5.416 39.320 1.00 95.44 301 THR A N 1
ATOM 2204 C CA . THR A 1 301 ? -16.409 -4.849 38.952 1.00 95.44 301 THR A CA 1
ATOM 2205 C C . THR A 1 301 ? -16.763 -5.251 37.521 1.00 95.44 301 THR A C 1
ATOM 2207 O O . THR A 1 301 ? -15.974 -5.021 36.607 1.00 95.44 301 THR A O 1
ATOM 2210 N N . THR A 1 302 ? -17.954 -5.817 37.319 1.00 98.25 302 THR A N 1
ATOM 2211 C CA . THR A 1 302 ? -18.490 -6.192 36.003 1.00 98.25 302 THR A CA 1
ATOM 2212 C C . THR A 1 302 ? -19.657 -5.284 35.611 1.00 98.25 302 THR A C 1
ATOM 2214 O O . THR A 1 302 ? -20.563 -5.059 36.411 1.00 98.25 302 THR A O 1
ATOM 2217 N N . VAL A 1 303 ? -19.665 -4.786 34.375 1.00 98.56 303 VAL A N 1
ATOM 2218 C CA . VAL A 1 303 ? -20.785 -4.043 33.774 1.00 98.56 303 VAL A CA 1
ATOM 2219 C C . VAL A 1 303 ? -21.144 -4.696 32.445 1.00 98.56 303 VAL A C 1
ATOM 2221 O O . VAL A 1 303 ? -20.301 -4.736 31.541 1.00 98.56 303 VAL A O 1
ATOM 2224 N N . ARG A 1 304 ? -22.370 -5.217 32.319 1.00 98.38 304 ARG A N 1
ATOM 2225 C CA . ARG A 1 304 ? -22.798 -5.912 31.100 1.00 98.38 304 ARG A CA 1
ATOM 2226 C C . ARG A 1 304 ? -24.278 -5.826 30.767 1.00 98.38 304 ARG A C 1
ATOM 2228 O O . ARG A 1 304 ? -25.109 -5.650 31.654 1.00 98.38 304 ARG A O 1
ATOM 2235 N N . ASN A 1 305 ? -24.589 -6.060 29.492 1.00 97.75 305 ASN A N 1
ATOM 2236 C CA . ASN A 1 305 ? -25.949 -6.117 28.952 1.00 97.75 305 ASN A CA 1
ATOM 2237 C C . ASN A 1 305 ? -26.753 -4.827 29.190 1.00 97.75 305 ASN A C 1
ATOM 2239 O O . ASN A 1 305 ? -27.959 -4.889 29.413 1.00 97.75 305 ASN A O 1
ATOM 2243 N N . LEU A 1 306 ? -26.093 -3.665 29.183 1.00 97.62 306 LEU A N 1
ATOM 2244 C CA . LEU A 1 306 ? -26.728 -2.359 29.381 1.00 97.62 306 LEU A CA 1
ATOM 2245 C C . LEU A 1 306 ? -26.668 -1.506 28.118 1.00 97.62 306 LEU A C 1
ATOM 2247 O O . LEU A 1 306 ? -25.711 -1.587 27.346 1.00 97.62 306 LEU A O 1
ATOM 2251 N N . SER A 1 307 ? -27.643 -0.614 27.973 1.00 97.81 307 SER A N 1
ATOM 2252 C CA . SER A 1 307 ? -27.498 0.606 27.183 1.00 97.81 307 SER A CA 1
ATOM 2253 C C . SER A 1 307 ? -27.196 1.791 28.111 1.00 97.81 307 SER A C 1
ATOM 2255 O O . SER A 1 307 ? -27.841 1.955 29.145 1.00 97.81 307 SER A O 1
ATOM 2257 N N . LEU A 1 308 ? -26.194 2.603 27.781 1.00 96.88 308 LEU A N 1
ATOM 2258 C CA . LEU A 1 308 ? -25.808 3.808 28.521 1.00 96.88 308 LEU A CA 1
ATOM 2259 C C . LEU A 1 308 ? -25.897 5.009 27.582 1.00 96.88 308 LEU A C 1
ATOM 2261 O O . LEU A 1 308 ? -25.127 5.070 26.627 1.00 96.88 308 LEU A O 1
ATOM 2265 N N . THR A 1 309 ? -26.783 5.965 27.847 1.00 93.81 309 THR A N 1
ATOM 2266 C CA . THR A 1 309 ? -27.044 7.098 26.940 1.00 93.81 309 THR A CA 1
ATOM 2267 C C . THR A 1 309 ? -27.081 8.434 27.679 1.00 93.81 309 THR A C 1
ATOM 2269 O O . THR A 1 309 ? -27.290 8.513 28.896 1.00 93.81 309 THR A O 1
ATOM 2272 N N . GLY A 1 310 ? -26.808 9.508 26.939 1.00 88.12 310 GLY A N 1
ATOM 2273 C CA . GLY A 1 310 ? -26.747 10.857 27.487 1.00 88.12 310 GLY A CA 1
ATOM 2274 C C . GLY A 1 310 ? -25.567 11.106 28.441 1.00 88.12 310 GLY A C 1
ATOM 2275 O O . GLY A 1 310 ? -24.471 10.567 28.293 1.00 88.12 310 GLY A O 1
ATOM 2276 N N . GLY A 1 311 ? -25.750 12.001 29.413 1.00 87.31 311 GLY A N 1
ATOM 2277 C CA . GLY A 1 311 ? -24.692 12.411 30.339 1.00 87.31 311 GLY A CA 1
ATOM 2278 C C . GLY A 1 311 ? -23.472 13.053 29.662 1.00 87.31 311 GLY A C 1
ATOM 2279 O O . GLY A 1 311 ? -23.489 13.435 28.493 1.00 87.31 311 GLY A O 1
ATOM 2280 N N . SER A 1 312 ? -22.385 13.197 30.424 1.00 83.81 312 SER A N 1
ATOM 2281 C CA . SER A 1 312 ? -21.084 13.658 29.912 1.00 83.81 312 SER A CA 1
ATOM 2282 C C . SER A 1 312 ? -20.106 12.506 29.672 1.00 83.81 312 SER A C 1
ATOM 2284 O O . SER A 1 312 ? -19.157 12.663 28.907 1.00 83.81 312 SER A O 1
ATOM 2286 N N . LEU A 1 313 ? -20.310 11.371 30.349 1.00 88.62 313 LEU A N 1
ATOM 2287 C CA . LEU A 1 313 ? -19.441 10.201 30.288 1.00 88.62 313 LEU A CA 1
ATOM 2288 C C . LEU A 1 313 ? -20.205 8.936 30.710 1.00 88.62 313 LEU A C 1
ATOM 2290 O O . LEU A 1 313 ? -20.961 8.972 31.683 1.00 88.62 313 LEU A O 1
ATOM 2294 N N . GLY A 1 314 ? -19.981 7.823 30.007 1.00 92.25 314 GLY A N 1
ATOM 2295 C CA . GLY A 1 314 ? -20.639 6.541 30.283 1.00 92.25 314 GLY A CA 1
ATOM 2296 C C . GLY A 1 314 ? -20.104 5.869 31.547 1.00 92.25 314 GLY A C 1
ATOM 2297 O O . GLY A 1 314 ? -20.743 5.885 32.598 1.00 92.25 314 GLY A O 1
ATOM 2298 N N . ILE A 1 315 ? -18.902 5.301 31.466 1.00 93.88 315 ILE A N 1
ATOM 2299 C CA . ILE A 1 315 ? -18.271 4.577 32.577 1.00 93.88 315 ILE A CA 1
ATOM 2300 C C . ILE A 1 315 ? -16.948 5.239 32.948 1.00 93.88 315 ILE A C 1
ATOM 2302 O O . ILE A 1 315 ? -16.053 5.374 32.114 1.00 93.88 315 ILE A O 1
ATOM 2306 N N . ASN A 1 316 ? -16.815 5.643 34.211 1.00 90.25 316 ASN A N 1
ATOM 2307 C CA . ASN A 1 316 ? -15.594 6.225 34.760 1.00 90.25 316 ASN A CA 1
ATOM 2308 C C . ASN A 1 316 ? -14.928 5.235 35.710 1.00 90.25 316 ASN A C 1
ATOM 2310 O O . ASN A 1 316 ? -15.505 4.903 36.745 1.00 90.25 316 ASN A O 1
ATOM 2314 N N . ILE A 1 317 ? -13.705 4.816 35.414 1.00 88.69 317 ILE A N 1
ATOM 2315 C CA . ILE A 1 317 ? -12.899 4.020 36.341 1.00 88.69 317 ILE A CA 1
ATOM 2316 C C . ILE A 1 317 ? -11.987 4.974 37.123 1.00 88.69 317 ILE A C 1
ATOM 2318 O O . ILE A 1 317 ? -11.171 5.706 36.555 1.00 88.69 317 ILE A O 1
ATOM 2322 N N . TYR A 1 318 ? -12.194 4.998 38.438 1.00 77.25 318 TYR A N 1
ATOM 2323 C CA . TYR A 1 318 ? -11.723 5.994 39.394 1.00 77.25 318 TYR A CA 1
ATOM 2324 C C . TYR A 1 318 ? -10.733 5.381 40.391 1.00 77.25 318 TYR A C 1
ATOM 2326 O O . TYR A 1 318 ? -11.100 4.439 41.071 1.00 77.25 318 TYR A O 1
ATOM 2334 N N . SER A 1 319 ? -9.576 6.023 40.602 1.00 67.81 319 SER A N 1
ATOM 2335 C CA . SER A 1 319 ? -8.512 5.697 41.582 1.00 67.81 319 SER A CA 1
ATOM 2336 C C . SER A 1 319 ? -7.375 4.778 41.097 1.00 67.81 319 SER A C 1
ATOM 2338 O O . SER A 1 319 ? -7.164 4.657 39.900 1.00 67.81 319 SER A O 1
ATOM 2340 N N . ALA A 1 320 ? -6.579 4.285 42.053 1.00 66.94 320 ALA A N 1
ATOM 2341 C CA . ALA A 1 320 ? -5.340 3.539 41.903 1.00 66.94 320 ALA A CA 1
ATOM 2342 C C . ALA A 1 320 ? -5.462 2.196 42.641 1.00 66.94 320 ALA A C 1
ATOM 2344 O O . ALA A 1 320 ? -5.729 2.179 43.848 1.00 66.94 320 ALA A O 1
ATOM 2345 N N . GLY A 1 321 ? -5.200 1.098 41.940 1.00 77.50 321 GLY A N 1
ATOM 2346 C CA . GLY A 1 321 ? -5.099 -0.265 42.459 1.00 77.50 321 GLY A CA 1
ATOM 2347 C C . GLY A 1 321 ? -6.300 -1.165 42.163 1.00 77.50 321 GLY A C 1
ATOM 2348 O O . GLY A 1 321 ? -6.442 -2.171 42.849 1.00 77.50 321 GLY A O 1
ATOM 2349 N N . ILE A 1 322 ? -7.156 -0.809 41.204 1.00 85.50 322 ILE A N 1
ATOM 2350 C CA . ILE A 1 322 ? -8.349 -1.556 40.794 1.00 85.50 322 ILE A CA 1
ATOM 2351 C C . ILE A 1 322 ? -7.977 -2.671 39.833 1.00 85.50 322 ILE A C 1
ATOM 2353 O O . ILE A 1 322 ? -7.488 -2.447 38.729 1.00 85.50 322 ILE A O 1
ATOM 2357 N N . THR A 1 323 ? -8.296 -3.889 40.221 1.00 89.06 323 THR A N 1
ATOM 2358 C CA . THR A 1 323 ? -7.971 -5.095 39.465 1.00 89.06 323 THR A CA 1
ATOM 2359 C C . THR A 1 323 ? -9.222 -5.752 38.891 1.00 89.06 323 THR A C 1
ATOM 2361 O O . THR A 1 323 ? -10.317 -5.575 39.420 1.00 89.06 323 THR A O 1
ATOM 2364 N N . ASP A 1 324 ? -9.071 -6.492 37.794 1.00 91.25 324 ASP A N 1
ATOM 2365 C CA . ASP A 1 324 ? -10.080 -7.382 37.211 1.00 91.25 324 ASP A CA 1
ATOM 2366 C C . ASP A 1 324 ? -11.412 -6.709 36.808 1.00 91.25 324 ASP A C 1
ATOM 2368 O O . ASP A 1 324 ? -12.472 -7.326 36.862 1.00 91.25 324 ASP A O 1
ATOM 2372 N N . THR A 1 325 ? -11.399 -5.438 36.385 1.00 94.38 325 THR A N 1
ATOM 2373 C CA . THR A 1 325 ? -12.627 -4.798 35.861 1.00 94.38 325 THR A CA 1
ATOM 2374 C C . THR A 1 325 ? -13.046 -5.427 34.528 1.00 94.38 325 THR A C 1
ATOM 2376 O O . THR A 1 325 ? -12.208 -5.604 33.645 1.00 94.38 325 THR A O 1
ATOM 2379 N N . LEU A 1 326 ? -14.337 -5.709 34.342 1.00 98.00 326 LEU A N 1
ATOM 2380 C CA . LEU A 1 326 ? -14.898 -6.262 33.106 1.00 98.00 326 LEU A CA 1
ATOM 2381 C C . LEU A 1 326 ? -16.053 -5.393 32.592 1.00 98.00 326 LEU A C 1
ATOM 2383 O O . LEU A 1 326 ? -17.066 -5.228 33.264 1.00 98.00 326 LEU A O 1
ATOM 2387 N N . ILE A 1 327 ? -15.927 -4.861 31.380 1.00 98.56 327 ILE A N 1
ATOM 2388 C CA . ILE A 1 327 ? -16.991 -4.110 30.702 1.00 98.56 327 ILE A CA 1
ATOM 2389 C C . ILE A 1 327 ? -17.317 -4.835 29.404 1.00 98.56 327 ILE A C 1
ATOM 2391 O O . ILE A 1 327 ? -16.481 -4.878 28.496 1.00 98.56 327 ILE A O 1
ATOM 2395 N N . GLU A 1 328 ? -18.510 -5.419 29.302 1.00 98.44 328 GLU A N 1
ATOM 2396 C CA . GLU A 1 328 ? -18.849 -6.260 28.156 1.00 98.44 328 GLU A CA 1
ATOM 2397 C C . GLU A 1 328 ? -20.297 -6.220 27.688 1.00 98.44 328 GLU A C 1
ATOM 2399 O O . GLU A 1 328 ? -21.199 -6.058 28.492 1.00 98.44 328 GLU A O 1
ATOM 2404 N N . GLN A 1 329 ? -20.536 -6.471 26.399 1.00 98.00 329 GLN A N 1
ATOM 2405 C CA . GLN A 1 329 ? -21.895 -6.628 25.856 1.00 98.00 329 GLN A CA 1
ATOM 2406 C C . GLN A 1 329 ? -22.792 -5.404 26.111 1.00 98.00 329 GLN A C 1
ATOM 2408 O O . GLN A 1 329 ? -23.993 -5.543 26.327 1.00 98.00 329 GLN A O 1
ATOM 2413 N N . ASN A 1 330 ? -22.211 -4.202 26.127 1.00 98.62 330 ASN A N 1
ATOM 2414 C CA . ASN A 1 330 ? -22.954 -2.962 26.331 1.00 98.62 330 ASN A CA 1
ATOM 2415 C C . ASN A 1 330 ? -23.110 -2.176 25.026 1.00 98.62 330 ASN A C 1
ATOM 2417 O O . ASN A 1 330 ? -22.230 -2.192 24.159 1.00 98.62 330 ASN A O 1
ATOM 2421 N N . LEU A 1 331 ? -24.204 -1.422 24.946 1.00 98.12 331 LEU A N 1
ATOM 2422 C CA . LEU A 1 331 ? -24.390 -0.313 24.018 1.00 98.12 331 LEU A CA 1
ATOM 2423 C C . LEU A 1 331 ? -24.079 0.991 24.762 1.00 98.12 331 LEU A C 1
ATOM 2425 O O . LEU A 1 331 ? -24.673 1.278 25.796 1.00 98.12 331 LEU A O 1
ATOM 2429 N N . ILE A 1 332 ? -23.126 1.786 24.287 1.00 97.38 332 ILE A N 1
ATOM 2430 C CA . ILE A 1 332 ? -22.722 3.035 24.947 1.00 97.38 332 ILE A CA 1
ATOM 2431 C C . ILE A 1 332 ? -22.862 4.180 23.948 1.00 97.38 332 ILE A C 1
ATOM 2433 O O . ILE A 1 332 ? -22.184 4.199 22.926 1.00 97.38 332 ILE A O 1
ATOM 2437 N N . GLY A 1 333 ? -23.750 5.120 24.262 1.00 94.50 333 GLY A N 1
ATOM 2438 C CA . GLY A 1 333 ? -24.223 6.208 23.403 1.00 94.50 333 GLY A CA 1
ATOM 2439 C C . GLY A 1 333 ? -25.117 5.749 22.253 1.00 94.50 333 GLY A C 1
ATOM 2440 O O . GLY A 1 333 ? -25.230 6.430 21.234 1.00 94.50 333 GLY A O 1
ATOM 2441 N N . ILE A 1 334 ? -25.720 4.574 22.419 1.00 95.12 334 ILE A N 1
ATOM 2442 C CA . ILE A 1 334 ? -26.645 3.940 21.485 1.00 95.12 334 ILE A CA 1
ATOM 2443 C C . ILE A 1 334 ? -27.802 3.403 22.329 1.00 95.12 334 ILE A C 1
ATOM 2445 O O . ILE A 1 334 ? -27.565 2.676 23.303 1.00 95.12 334 ILE A O 1
ATOM 2449 N N . ASP A 1 335 ? -29.032 3.771 21.982 1.00 94.50 335 ASP A N 1
ATOM 2450 C CA . ASP A 1 335 ? -30.225 3.258 22.657 1.00 94.50 335 ASP A CA 1
ATOM 2451 C C . ASP A 1 335 ? -30.471 1.771 22.302 1.00 94.50 335 ASP A C 1
ATOM 2453 O O . ASP A 1 335 ? -29.898 1.244 21.340 1.00 94.50 335 ASP A O 1
ATOM 2457 N N . PRO A 1 336 ? -31.321 1.044 23.045 1.00 96.00 336 PRO A N 1
ATOM 2458 C CA . PRO A 1 336 ? -31.637 -0.348 22.716 1.00 96.00 336 PRO A CA 1
ATOM 2459 C C . PRO A 1 336 ? -32.360 -0.567 21.375 1.00 96.00 336 PRO A C 1
ATOM 2461 O O . PRO A 1 336 ? -32.384 -1.697 20.876 1.00 96.00 336 PRO A O 1
ATOM 2464 N N . ALA A 1 337 ? -32.922 0.475 20.753 1.00 93.56 337 ALA A N 1
ATOM 2465 C CA . ALA A 1 337 ? -33.450 0.398 19.389 1.00 93.56 337 ALA A CA 1
ATOM 2466 C C . ALA A 1 337 ? -32.339 0.429 18.321 1.00 93.56 337 ALA A C 1
ATOM 2468 O O . ALA A 1 337 ? -32.572 -0.005 17.188 1.00 93.56 337 ALA A O 1
ATOM 2469 N N . GLY A 1 338 ? -31.128 0.849 18.690 1.00 92.06 338 GLY A N 1
ATOM 2470 C CA . GLY A 1 338 ? -29.969 0.989 17.813 1.00 92.06 338 GLY A CA 1
ATOM 2471 C C . GLY A 1 338 ? -29.805 2.394 17.235 1.00 92.06 338 GLY A C 1
ATOM 2472 O O . GLY A 1 338 ? -29.018 2.568 16.303 1.00 92.06 338 GLY A O 1
ATOM 2473 N N . ASN A 1 339 ? -30.538 3.383 17.748 1.00 92.12 339 ASN A N 1
ATOM 2474 C CA . ASN A 1 339 ? -30.363 4.781 17.381 1.00 92.12 339 ASN A CA 1
ATOM 2475 C C . ASN A 1 339 ? -29.199 5.393 18.162 1.00 92.12 339 ASN A C 1
ATOM 2477 O O . ASN A 1 339 ? -28.957 5.063 19.324 1.00 92.12 339 ASN A O 1
ATOM 2481 N N . ASP A 1 340 ? -28.511 6.340 17.529 1.00 89.75 340 ASP A N 1
ATOM 2482 C CA . ASP A 1 340 ? -27.505 7.154 18.201 1.00 89.75 340 ASP A CA 1
ATOM 2483 C C . ASP A 1 340 ? -28.178 8.004 19.293 1.00 89.75 340 ASP A C 1
ATOM 2485 O O . ASP A 1 340 ? -28.962 8.907 18.988 1.00 89.75 340 ASP A O 1
ATOM 2489 N N . ASP A 1 341 ? -27.845 7.742 20.557 1.00 87.19 341 ASP A N 1
ATOM 2490 C CA . ASP A 1 341 ? -28.344 8.479 21.723 1.00 87.19 341 ASP A CA 1
ATOM 2491 C C . ASP A 1 341 ? -27.158 8.858 22.619 1.00 87.19 341 ASP A C 1
ATOM 2493 O O . ASP A 1 341 ? -26.795 8.228 23.616 1.00 87.19 341 ASP A O 1
ATOM 2497 N N . VAL A 1 342 ? -26.441 9.847 22.097 1.00 80.06 342 VAL A N 1
ATOM 2498 C CA . VAL A 1 342 ? -24.999 10.025 22.245 1.00 80.06 342 VAL A CA 1
ATOM 2499 C C . VAL A 1 342 ? -24.563 10.347 23.682 1.00 80.06 342 VAL A C 1
ATOM 2501 O O . VAL A 1 342 ? -25.159 11.187 24.357 1.00 80.06 342 VAL A O 1
ATOM 2504 N N . ILE A 1 343 ? -23.443 9.753 24.124 1.00 87.38 343 ILE A N 1
ATOM 2505 C CA . ILE A 1 343 ? -22.720 10.194 25.330 1.00 87.38 343 ILE A CA 1
ATOM 2506 C C . ILE A 1 343 ? -21.970 11.506 25.058 1.00 87.38 343 ILE A C 1
ATOM 2508 O O . ILE A 1 343 ? -21.122 11.574 24.160 1.00 87.38 343 ILE A O 1
ATOM 2512 N N . GLY A 1 344 ? -22.183 12.505 25.917 1.00 76.69 344 GLY A N 1
ATOM 2513 C CA . GLY A 1 344 ? -21.477 13.785 25.880 1.00 76.69 344 GLY A CA 1
ATOM 2514 C C . GLY A 1 344 ? -22.203 14.876 25.088 1.00 76.69 344 GLY A C 1
ATOM 2515 O O . GLY A 1 344 ? -22.936 14.619 24.141 1.00 76.69 344 GLY A O 1
ATOM 2516 N N . GLN A 1 345 ? -21.976 16.137 25.472 1.00 73.69 345 GLN A N 1
ATOM 2517 C CA . GLN A 1 345 ? -22.391 17.302 24.683 1.00 73.69 345 GLN A CA 1
ATOM 2518 C C . GLN A 1 345 ? -21.229 17.826 23.839 1.00 73.69 345 GLN A C 1
ATOM 2520 O O . GLN A 1 345 ? -20.112 17.902 24.344 1.00 73.69 345 GLN A O 1
ATOM 2525 N N . GLU A 1 346 ? -21.519 18.379 22.656 1.00 71.38 346 GLU A N 1
ATOM 2526 C CA . GLU A 1 346 ? -20.564 19.112 21.790 1.00 71.38 346 GLU A CA 1
ATOM 2527 C C . GLU A 1 346 ? -19.731 20.184 22.525 1.00 71.38 346 GLU A C 1
ATOM 2529 O O . GLU A 1 346 ? -18.664 20.589 22.074 1.00 71.38 346 GLU A O 1
ATOM 2534 N N . THR A 1 347 ? -20.217 20.692 23.664 1.00 65.31 347 THR A N 1
ATOM 2535 C CA . THR A 1 347 ? -19.555 21.762 24.429 1.00 65.31 347 THR A CA 1
ATOM 2536 C C . THR A 1 347 ? -18.542 21.277 25.469 1.00 65.31 347 THR A C 1
ATOM 2538 O O . THR A 1 347 ? -17.951 22.114 26.158 1.00 65.31 347 THR A O 1
ATOM 2541 N N . CYS A 1 348 ? -18.303 19.965 25.596 1.00 64.19 348 CYS A N 1
ATOM 2542 C CA . CYS A 1 348 ? -17.301 19.440 26.530 1.00 64.19 348 CYS A CA 1
ATOM 2543 C C . CYS A 1 348 ? -15.845 19.769 26.108 1.00 64.19 348 CYS A C 1
ATOM 2545 O O . CYS A 1 348 ? -14.931 19.744 26.937 1.00 64.19 348 CYS A O 1
ATOM 2547 N N . GLY A 1 349 ? -15.635 20.223 24.865 1.00 63.50 349 GLY A N 1
ATOM 2548 C CA . GLY A 1 349 ? -14.367 20.781 24.383 1.00 63.50 349 GLY A CA 1
ATOM 2549 C C . GLY A 1 349 ? -13.231 19.754 24.366 1.00 63.50 349 GLY A C 1
ATOM 2550 O O . GLY A 1 349 ? -13.464 18.559 24.225 1.00 63.50 349 GLY A O 1
ATOM 2551 N N . THR A 1 350 ? -11.983 20.195 24.556 1.00 58.25 350 THR A N 1
ATOM 2552 C CA . THR A 1 350 ? -10.796 19.307 24.588 1.00 58.25 350 THR A CA 1
ATOM 2553 C C . THR A 1 350 ? -10.640 18.550 25.915 1.00 58.25 350 THR A C 1
ATOM 2555 O O . THR A 1 350 ? -9.534 18.151 26.286 1.00 58.25 350 THR A O 1
ATOM 2558 N N . SER A 1 351 ? -11.702 18.464 26.716 1.00 59.53 351 SER A N 1
ATOM 2559 C CA . SER A 1 351 ? -11.654 17.816 28.019 1.00 59.53 351 SER A CA 1
ATOM 2560 C C . SER A 1 351 ? -11.497 16.311 27.835 1.00 59.53 351 SER A C 1
ATOM 2562 O O . SER A 1 351 ? -12.409 15.644 27.355 1.00 59.53 351 SER A O 1
ATOM 2564 N N . SER A 1 352 ? -10.381 15.754 28.313 1.00 60.34 352 SER A N 1
ATOM 2565 C CA . SER A 1 352 ? -10.118 14.304 28.344 1.00 60.34 352 SER A CA 1
ATOM 2566 C C . SER A 1 352 ? -11.097 13.516 29.233 1.00 60.34 352 SER A C 1
ATOM 2568 O O . SER A 1 352 ? -10.933 12.318 29.432 1.00 60.34 352 SER A O 1
ATOM 2570 N N . GLY A 1 353 ? -12.083 14.193 29.828 1.00 64.06 353 GLY A N 1
ATOM 2571 C CA . GLY A 1 353 ? -13.097 13.608 30.691 1.00 64.06 353 GLY A CA 1
ATOM 2572 C C . GLY A 1 353 ? -14.431 13.280 30.031 1.00 64.06 353 GLY A C 1
ATOM 2573 O O . GLY A 1 353 ? -15.309 12.813 30.745 1.00 64.06 353 GLY A O 1
ATOM 2574 N N . CYS A 1 354 ? -14.602 13.523 28.730 1.00 79.44 354 CYS A N 1
ATOM 2575 C CA . CYS A 1 354 ? -15.795 13.122 27.981 1.00 79.44 354 CYS A CA 1
ATOM 2576 C C . CYS A 1 354 ? -15.459 11.944 27.066 1.00 79.44 354 CYS A C 1
ATOM 2578 O O . CYS A 1 354 ? -14.694 12.082 26.112 1.00 79.44 354 CYS A O 1
ATOM 2580 N N . ALA A 1 355 ? -16.001 10.777 27.404 1.00 89.19 355 ALA A N 1
ATOM 2581 C CA . ALA A 1 355 ? -15.815 9.536 26.667 1.00 89.19 355 ALA A CA 1
ATOM 2582 C C . ALA A 1 355 ? -16.943 8.549 26.983 1.00 89.19 355 ALA A C 1
ATOM 2584 O O . ALA A 1 355 ? -17.655 8.700 27.977 1.00 89.19 355 ALA A O 1
ATOM 2585 N N . GLY A 1 356 ? -17.076 7.506 26.169 1.00 93.00 356 GLY A N 1
ATOM 2586 C CA . GLY A 1 356 ? -17.963 6.383 26.477 1.00 93.00 356 GLY A CA 1
ATOM 2587 C C . GLY A 1 356 ? -17.440 5.643 27.702 1.00 93.00 356 GLY A C 1
ATOM 2588 O O . GLY A 1 356 ? -18.157 5.465 28.684 1.00 93.00 356 GLY A O 1
ATOM 2589 N N . ILE A 1 357 ? -16.148 5.315 27.682 1.00 93.81 357 ILE A N 1
ATOM 2590 C CA . ILE A 1 357 ? -15.418 4.755 28.819 1.00 93.81 357 ILE A CA 1
ATOM 2591 C C . ILE A 1 357 ? -14.161 5.593 29.050 1.00 93.81 357 ILE A C 1
ATOM 2593 O O . ILE A 1 357 ? -13.365 5.792 28.133 1.00 93.81 357 ILE A O 1
ATOM 2597 N N . ALA A 1 358 ? -13.951 6.060 30.279 1.00 89.88 358 ALA A N 1
ATOM 2598 C CA . ALA A 1 358 ? -12.692 6.677 30.676 1.00 89.88 358 ALA A CA 1
ATOM 2599 C C . ALA A 1 358 ? -12.033 5.900 31.811 1.00 89.88 358 ALA A C 1
ATOM 2601 O O . ALA A 1 358 ? -12.650 5.605 32.836 1.00 89.88 358 ALA A O 1
ATOM 2602 N N . ILE A 1 359 ? -10.742 5.651 31.643 1.00 86.62 359 ILE A N 1
ATOM 2603 C CA . ILE A 1 359 ? -9.865 5.057 32.637 1.00 86.62 359 ILE A CA 1
ATOM 2604 C C . ILE A 1 359 ? -8.950 6.177 33.150 1.00 86.62 359 ILE A C 1
ATOM 2606 O O . ILE A 1 359 ? -8.174 6.754 32.383 1.00 86.62 359 ILE A O 1
ATOM 2610 N N . ALA A 1 360 ? -9.088 6.523 34.436 1.00 75.19 360 ALA A N 1
ATOM 2611 C CA . ALA A 1 360 ? -8.374 7.619 35.101 1.00 75.19 360 ALA A CA 1
ATOM 2612 C C . ALA A 1 360 ? -8.518 8.997 34.415 1.00 75.19 360 ALA A C 1
ATOM 2614 O O . ALA A 1 360 ? -7.542 9.628 34.007 1.00 75.19 360 ALA A O 1
ATOM 2615 N N . ASN A 1 361 ? -9.751 9.517 34.343 1.00 69.69 361 ASN A N 1
ATOM 2616 C CA . ASN A 1 361 ? -10.036 10.881 33.871 1.00 69.69 361 ASN A CA 1
ATOM 2617 C C . ASN A 1 361 ? -9.129 11.942 34.550 1.00 69.69 361 ASN A C 1
ATOM 2619 O O . ASN A 1 361 ? -8.953 11.951 35.772 1.00 69.69 361 ASN A O 1
ATOM 2623 N N . SER A 1 362 ? -8.616 12.881 33.745 1.00 59.28 362 SER A N 1
ATOM 2624 C CA . SER A 1 362 ? -7.726 14.004 34.099 1.00 59.28 362 SER A CA 1
ATOM 2625 C C . SER A 1 362 ? -8.047 14.771 35.395 1.00 59.28 362 SER A C 1
ATOM 2627 O O . SER A 1 362 ? -7.136 15.322 36.016 1.00 59.28 362 SER A O 1
ATOM 2629 N N . GLY A 1 363 ? -9.313 14.815 35.825 1.00 60.22 363 GLY A N 1
ATOM 2630 C CA . GLY A 1 363 ? -9.738 15.517 37.040 1.00 60.22 363 GLY A CA 1
ATOM 2631 C C . GLY A 1 363 ? -9.587 14.734 38.351 1.00 60.22 363 GLY A C 1
ATOM 2632 O O . GLY A 1 363 ? -9.647 15.348 39.416 1.00 60.22 363 GLY A O 1
ATOM 2633 N N . ASN A 1 364 ? -9.403 13.408 38.300 1.00 59.50 364 ASN A N 1
ATOM 2634 C CA . ASN A 1 364 ? -9.881 12.532 39.378 1.00 59.50 364 ASN A CA 1
ATOM 2635 C C . ASN A 1 364 ? -8.885 11.483 39.926 1.00 59.50 364 ASN A C 1
ATOM 2637 O O . ASN A 1 364 ? -9.212 10.828 40.912 1.00 59.50 364 ASN A O 1
ATOM 2641 N N . GLY A 1 365 ? -7.667 11.349 39.389 1.00 63.22 365 GLY A N 1
ATOM 2642 C CA . GLY A 1 365 ? -6.642 10.447 39.948 1.00 63.22 365 GLY A CA 1
ATOM 2643 C C . GLY A 1 365 ? -5.567 10.038 38.939 1.00 63.22 365 GLY A C 1
ATOM 2644 O O . GLY A 1 365 ? -5.704 10.331 37.755 1.00 63.22 365 GLY A O 1
ATOM 2645 N N . GLN A 1 366 ? -4.481 9.414 39.406 1.00 68.88 366 GLN A N 1
ATOM 2646 C CA . GLN A 1 366 ? -3.478 8.759 38.551 1.00 68.88 366 GLN A CA 1
ATOM 2647 C C . GLN A 1 366 ? -3.827 7.272 38.460 1.00 68.88 366 GLN A C 1
ATOM 2649 O O . GLN A 1 366 ? -4.145 6.691 39.496 1.00 68.88 366 GLN A O 1
ATOM 2654 N N . LEU A 1 367 ? -3.735 6.669 37.271 1.00 70.31 367 LEU A N 1
ATOM 2655 C CA . LEU A 1 367 ? -3.810 5.209 37.137 1.00 70.31 367 LEU A CA 1
ATOM 2656 C C . LEU A 1 367 ? -2.623 4.601 37.899 1.00 70.31 367 LEU A C 1
ATOM 2658 O O . LEU A 1 367 ? -1.530 5.151 37.803 1.00 70.31 367 LEU A O 1
ATOM 2662 N N . THR A 1 368 ? -2.761 3.545 38.695 1.00 73.25 368 THR A N 1
ATOM 2663 C CA . THR A 1 368 ? -1.590 2.880 39.320 1.00 73.25 368 THR A CA 1
ATOM 2664 C C . THR A 1 368 ? -1.929 1.433 39.655 1.00 73.25 368 THR A C 1
ATOM 2666 O O . THR A 1 368 ? -2.695 1.186 40.576 1.00 73.25 368 THR A O 1
ATOM 2669 N N . GLY A 1 369 ? -1.354 0.473 38.922 1.00 73.56 369 GLY A N 1
ATOM 2670 C CA . GLY A 1 369 ? -1.627 -0.963 39.104 1.00 73.56 369 GLY A CA 1
ATOM 2671 C C . GLY A 1 369 ? -3.011 -1.430 38.633 1.00 73.56 369 GLY A C 1
ATOM 2672 O O . GLY A 1 369 ? -3.372 -2.581 38.878 1.00 73.56 369 GLY A O 1
ATOM 2673 N N . ASP A 1 370 ? -3.767 -0.564 37.952 1.00 81.38 370 ASP A N 1
ATOM 2674 C CA . ASP A 1 370 ? -5.113 -0.888 37.484 1.00 81.38 370 ASP A CA 1
ATOM 2675 C C . ASP A 1 370 ? -5.089 -1.879 36.307 1.00 81.38 370 ASP A C 1
ATOM 2677 O O . ASP A 1 370 ? -4.182 -1.843 35.471 1.00 81.38 370 ASP A O 1
ATOM 2681 N N . ASN A 1 371 ? -6.076 -2.767 36.208 1.00 87.62 371 ASN A N 1
ATOM 2682 C CA . ASN A 1 371 ? -6.217 -3.686 35.077 1.00 87.62 371 ASN A CA 1
ATOM 2683 C C . ASN A 1 371 ? -7.678 -4.080 34.820 1.00 87.62 371 ASN A C 1
ATOM 2685 O O . ASN A 1 371 ? -8.533 -4.006 35.707 1.00 87.62 371 ASN A O 1
ATOM 2689 N N . GLY A 1 372 ? -7.951 -4.501 33.587 1.00 92.44 372 GLY A N 1
ATOM 2690 C CA . GLY A 1 372 ? -9.287 -4.915 33.183 1.00 92.44 372 GLY A CA 1
ATOM 2691 C C . GLY A 1 372 ? -9.432 -5.215 31.695 1.00 92.44 372 GLY A C 1
ATOM 2692 O O . GLY A 1 372 ? -8.487 -5.107 30.907 1.00 92.44 372 GLY A O 1
ATOM 2693 N N . ILE A 1 373 ? -10.648 -5.604 31.323 1.00 97.38 373 ILE A N 1
ATOM 2694 C CA . ILE A 1 373 ? -11.037 -6.021 29.979 1.00 97.38 373 ILE A CA 1
ATOM 2695 C C . ILE A 1 373 ? -12.272 -5.226 29.547 1.00 97.38 373 ILE A C 1
ATOM 2697 O O . ILE A 1 373 ? -13.297 -5.225 30.227 1.00 97.38 373 ILE A O 1
ATOM 2701 N N . ILE A 1 374 ? -12.187 -4.591 28.382 1.00 98.31 374 ILE A N 1
ATOM 2702 C CA . ILE A 1 374 ? -13.305 -3.968 27.671 1.00 98.31 374 ILE A CA 1
ATOM 2703 C C . ILE A 1 374 ? -13.550 -4.813 26.424 1.00 98.31 374 ILE A C 1
ATOM 2705 O O . ILE A 1 374 ? -12.688 -4.848 25.541 1.00 98.31 374 ILE A O 1
ATOM 2709 N N . ARG A 1 375 ? -14.683 -5.520 26.340 1.00 98.31 375 ARG A N 1
ATOM 2710 C CA . ARG A 1 375 ? -14.936 -6.431 25.214 1.00 98.31 375 ARG A CA 1
ATOM 2711 C C . ARG A 1 375 ? -16.364 -6.507 24.702 1.00 98.31 375 ARG A C 1
ATOM 2713 O O . ARG A 1 375 ? -17.294 -6.440 25.487 1.00 98.31 375 ARG A O 1
ATOM 2720 N N . ASN A 1 376 ? -16.554 -6.770 23.412 1.00 98.00 376 ASN A N 1
ATOM 2721 C CA . ASN A 1 376 ? -17.886 -6.975 22.821 1.00 98.00 376 ASN A CA 1
ATOM 2722 C C . ASN A 1 376 ? -18.870 -5.821 23.098 1.00 98.00 376 ASN A C 1
ATOM 2724 O O . ASN A 1 376 ? -20.057 -6.065 23.285 1.00 98.00 376 ASN A O 1
ATOM 2728 N N . ASN A 1 377 ? -18.395 -4.579 23.193 1.00 98.56 377 ASN A N 1
ATOM 2729 C CA . ASN A 1 377 ? -19.262 -3.407 23.340 1.00 98.56 377 ASN A CA 1
ATOM 2730 C C . ASN A 1 377 ? -19.429 -2.709 21.987 1.00 98.56 377 ASN A C 1
ATOM 2732 O O . ASN A 1 377 ? -18.502 -2.729 21.176 1.00 98.56 377 ASN A O 1
ATOM 2736 N N . ALA A 1 378 ? -20.559 -2.038 21.773 1.00 98.19 378 ALA A N 1
ATOM 2737 C CA . ALA A 1 378 ? -20.694 -1.026 20.729 1.00 98.19 378 ALA A CA 1
ATOM 2738 C C . ALA A 1 378 ? -20.701 0.358 21.379 1.00 98.19 378 ALA A C 1
ATOM 2740 O O . ALA A 1 378 ? -21.498 0.622 22.278 1.00 98.19 378 ALA A O 1
ATOM 2741 N N . ILE A 1 379 ? -19.779 1.223 20.963 1.00 97.50 379 ILE A N 1
ATOM 2742 C CA . ILE A 1 379 ? -19.543 2.519 21.598 1.00 97.50 379 ILE A CA 1
ATOM 2743 C C . ILE A 1 379 ? -19.571 3.602 20.530 1.00 97.50 379 ILE A C 1
ATOM 2745 O O . ILE A 1 379 ? -18.745 3.597 19.619 1.00 97.50 379 ILE A O 1
ATOM 2749 N N . LYS A 1 380 ? -20.486 4.554 20.680 1.00 93.88 380 LYS A N 1
ATOM 2750 C CA . LYS A 1 380 ? -20.579 5.758 19.862 1.00 93.88 380 LYS A CA 1
ATOM 2751 C C . LYS A 1 380 ? -20.767 6.962 20.763 1.00 93.88 380 LYS A C 1
ATOM 2753 O O . LYS A 1 380 ? -21.579 6.941 21.678 1.00 93.88 380 LYS A O 1
ATOM 2758 N N . THR A 1 381 ? -19.980 8.010 20.576 1.00 91.00 381 THR A N 1
ATOM 2759 C CA . THR A 1 381 ? -19.968 9.140 21.517 1.00 91.00 381 THR A CA 1
ATOM 2760 C C . THR A 1 381 ? -19.873 10.452 20.755 1.00 91.00 381 THR A C 1
ATOM 2762 O O . THR A 1 381 ? -19.682 10.458 19.549 1.00 91.00 381 THR A O 1
ATOM 2765 N N . ALA A 1 382 ? -20.026 11.589 21.428 1.00 88.56 382 ALA A N 1
ATOM 2766 C CA . ALA A 1 382 ? -19.753 12.886 20.810 1.00 88.56 382 ALA A CA 1
ATOM 2767 C C . ALA A 1 382 ? -18.255 13.228 20.861 1.00 88.56 382 ALA A C 1
ATOM 2769 O O . ALA A 1 382 ? -17.881 14.332 20.501 1.00 88.56 382 ALA A O 1
ATOM 2770 N N . HIS A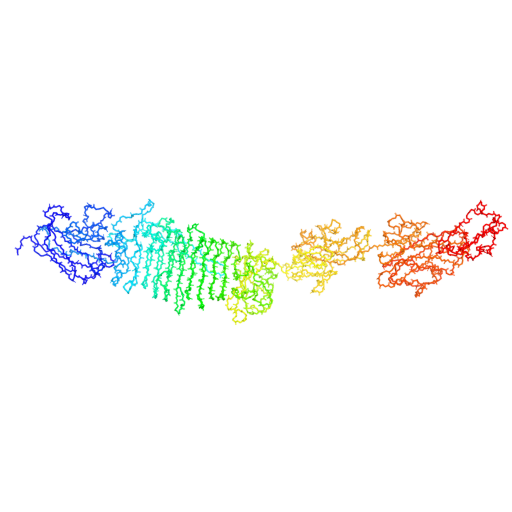 1 383 ? -17.419 12.384 21.469 1.00 88.81 383 HIS A N 1
ATOM 2771 C CA . HIS A 1 383 ? -16.018 12.665 21.803 1.00 88.81 383 HIS A CA 1
ATOM 2772 C C . HIS A 1 383 ? -15.202 11.380 21.569 1.00 88.81 383 HIS A C 1
ATOM 2774 O O . HIS A 1 383 ? -15.413 10.696 20.573 1.00 88.81 383 HIS A O 1
ATOM 2780 N N . HIS A 1 384 ? -14.282 11.015 22.468 1.00 91.50 384 HIS A N 1
ATOM 2781 C CA . HIS A 1 384 ? -13.558 9.747 22.369 1.00 91.50 384 HIS A CA 1
ATOM 2782 C C . HIS A 1 384 ? -14.472 8.564 22.728 1.00 91.50 384 HIS A C 1
ATOM 2784 O O . HIS A 1 384 ? -15.347 8.696 23.594 1.00 91.50 384 HIS A O 1
ATOM 2790 N N . ASN A 1 385 ? -14.286 7.390 22.122 1.00 95.31 385 ASN A N 1
ATOM 2791 C CA . ASN A 1 385 ? -15.030 6.201 22.561 1.00 95.31 385 ASN A CA 1
ATOM 2792 C C . ASN A 1 385 ? -14.427 5.655 23.863 1.00 95.31 385 ASN A C 1
ATOM 2794 O O . ASN A 1 385 ? -15.130 5.549 24.872 1.00 95.31 385 ASN A O 1
ATOM 2798 N N . ILE A 1 386 ? -13.115 5.401 23.864 1.00 94.50 386 ILE A N 1
ATOM 2799 C CA . ILE A 1 386 ? -12.346 4.962 25.033 1.00 94.50 386 ILE A CA 1
ATOM 2800 C C . ILE A 1 386 ? -11.198 5.940 25.282 1.00 94.50 386 ILE A C 1
ATOM 2802 O O . ILE A 1 386 ? -10.463 6.306 24.369 1.00 94.50 386 ILE A O 1
ATOM 2806 N N . SER A 1 387 ? -11.022 6.347 26.537 1.00 90.00 387 SER A N 1
ATOM 2807 C CA . SER A 1 387 ? -9.956 7.260 26.943 1.00 90.00 387 SER A CA 1
ATOM 2808 C C . SER A 1 387 ? -9.127 6.675 28.084 1.00 90.00 387 SER A C 1
ATOM 2810 O O . SER A 1 387 ? -9.662 6.370 29.149 1.00 90.00 387 SER A O 1
ATOM 2812 N N . LEU A 1 388 ? -7.817 6.543 27.877 1.00 87.19 388 LEU A N 1
ATOM 2813 C CA . LEU A 1 388 ? -6.827 6.119 28.865 1.00 87.19 388 LEU A CA 1
ATOM 2814 C C . LEU A 1 388 ? -5.933 7.316 29.204 1.00 87.19 388 LEU A C 1
ATOM 2816 O O . LEU A 1 388 ? -5.108 7.737 28.391 1.00 87.19 388 LEU A O 1
ATOM 2820 N N . ASN A 1 389 ? -6.100 7.884 30.401 1.00 80.12 389 ASN A N 1
ATOM 2821 C CA . ASN A 1 389 ? -5.439 9.132 30.784 1.00 80.12 389 ASN A CA 1
ATOM 2822 C C . ASN A 1 389 ? -4.577 9.013 32.052 1.00 80.12 389 ASN A C 1
ATOM 2824 O O . ASN A 1 389 ? -4.756 8.141 32.897 1.00 80.12 389 ASN A O 1
ATOM 2828 N N . ASN A 1 390 ? -3.671 9.985 32.213 1.00 73.38 390 ASN A N 1
ATOM 2829 C CA . ASN A 1 390 ? -2.956 10.306 33.459 1.00 73.38 390 ASN A CA 1
ATOM 2830 C C . ASN A 1 390 ? -2.112 9.167 34.066 1.00 73.38 390 ASN A C 1
ATOM 2832 O O . ASN A 1 390 ? -1.991 9.003 35.282 1.00 73.38 390 ASN A O 1
ATOM 2836 N N . LEU A 1 391 ? -1.448 8.432 33.193 1.00 67.88 391 LEU A N 1
ATOM 2837 C CA . LEU A 1 391 ? -0.541 7.316 33.446 1.00 67.88 391 LEU A CA 1
ATOM 2838 C C . LEU A 1 391 ? 0.914 7.769 33.717 1.00 67.88 391 LEU A C 1
ATOM 2840 O O . LEU A 1 391 ? 1.886 7.140 33.303 1.00 67.88 391 LEU A O 1
ATOM 2844 N N . ARG A 1 392 ? 1.116 8.895 34.403 1.00 63.22 392 ARG A N 1
ATOM 2845 C CA . ARG A 1 392 ? 2.463 9.463 34.605 1.00 63.22 392 ARG A CA 1
ATOM 2846 C C . ARG A 1 392 ? 3.302 8.601 35.555 1.00 63.22 392 ARG A C 1
ATOM 2848 O O . ARG A 1 392 ? 2.844 8.296 36.649 1.00 63.22 392 ARG A O 1
ATOM 2855 N N . SER A 1 393 ? 4.558 8.324 35.187 1.00 60.25 393 SER A N 1
ATOM 2856 C CA . SER A 1 393 ? 5.563 7.683 36.059 1.00 60.25 393 SER A CA 1
ATOM 2857 C C . SER A 1 393 ? 5.154 6.304 36.607 1.00 60.25 393 SER A C 1
ATOM 2859 O O . SER A 1 393 ? 5.420 6.013 37.773 1.00 60.25 393 SER A O 1
ATOM 2861 N N . GLN A 1 394 ? 4.524 5.463 35.777 1.00 58.44 394 GLN A N 1
ATOM 2862 C CA . GLN A 1 394 ? 4.166 4.094 36.161 1.00 58.44 394 GLN A CA 1
ATOM 2863 C C . GLN A 1 394 ? 5.414 3.258 36.447 1.00 58.44 394 GLN A C 1
ATOM 2865 O O . GLN A 1 394 ? 6.314 3.160 35.616 1.00 58.44 394 GLN A O 1
ATOM 2870 N N . THR A 1 395 ? 5.457 2.651 37.630 1.00 58.06 395 THR A N 1
ATOM 2871 C CA . THR A 1 395 ? 6.442 1.619 37.989 1.00 58.06 395 THR A CA 1
ATOM 2872 C C . THR A 1 395 ? 5.828 0.223 38.046 1.00 58.06 395 THR A C 1
ATOM 2874 O O . THR A 1 395 ? 6.569 -0.754 38.117 1.00 58.06 395 THR A O 1
ATOM 2877 N N . ASP A 1 396 ? 4.495 0.143 38.036 1.00 61.25 396 ASP A N 1
ATOM 2878 C CA . ASP A 1 396 ? 3.731 -1.092 38.158 1.00 61.25 396 ASP A CA 1
ATOM 2879 C C . ASP A 1 396 ? 3.158 -1.506 36.801 1.00 61.25 396 ASP A C 1
ATOM 2881 O O . ASP A 1 396 ? 2.792 -0.676 35.968 1.00 61.25 396 ASP A O 1
ATOM 2885 N N . THR A 1 397 ? 3.076 -2.816 36.587 1.00 66.00 397 THR A N 1
ATOM 2886 C CA . THR A 1 397 ? 2.552 -3.411 35.362 1.00 66.00 397 THR A CA 1
ATOM 2887 C C . THR A 1 397 ? 1.032 -3.253 35.287 1.00 66.00 397 THR A C 1
ATOM 2889 O O . THR A 1 397 ? 0.297 -4.027 35.894 1.00 66.00 397 THR A O 1
ATOM 2892 N N . ILE A 1 398 ? 0.562 -2.256 34.540 1.00 71.56 398 ILE A N 1
ATOM 2893 C CA . ILE A 1 398 ? -0.856 -2.079 34.180 1.00 71.56 398 ILE A CA 1
ATOM 2894 C C . ILE A 1 398 ? -1.141 -2.911 32.931 1.00 71.56 398 ILE A C 1
ATOM 2896 O O . ILE A 1 398 ? -0.363 -2.856 31.976 1.00 71.56 398 ILE A O 1
ATOM 2900 N N . ASN A 1 399 ? -2.249 -3.655 32.948 1.00 84.12 399 ASN A N 1
ATOM 2901 C CA . ASN A 1 399 ? -2.673 -4.532 31.859 1.00 84.12 399 ASN A CA 1
ATOM 2902 C C . ASN A 1 399 ? -4.136 -4.253 31.493 1.00 84.12 399 ASN A C 1
ATOM 2904 O O . ASN A 1 399 ? -5.046 -4.693 32.193 1.00 84.12 399 ASN A O 1
ATOM 2908 N N . TRP A 1 400 ? -4.358 -3.519 30.406 1.00 90.81 400 TRP A N 1
ATOM 2909 C CA . TRP A 1 400 ? -5.698 -3.317 29.855 1.00 90.81 400 TRP A CA 1
ATOM 2910 C C . TRP A 1 400 ? -5.851 -4.058 28.536 1.00 90.81 400 TRP A C 1
ATOM 2912 O O . TRP A 1 400 ? -4.946 -4.066 27.700 1.00 90.81 400 TRP A O 1
ATOM 2922 N N . GLN A 1 401 ? -7.020 -4.663 28.347 1.00 95.75 401 GLN A N 1
ATOM 2923 C CA . GLN A 1 401 ? -7.375 -5.345 27.111 1.00 95.75 401 GLN A CA 1
ATOM 2924 C C . GLN A 1 401 ? -8.624 -4.710 26.499 1.00 95.75 401 GLN A C 1
ATOM 2926 O O . GLN A 1 401 ? -9.654 -4.605 27.161 1.00 95.75 401 GLN A O 1
ATOM 2931 N N . VAL A 1 402 ? -8.538 -4.309 25.234 1.00 97.69 402 VAL A N 1
ATOM 2932 C CA . VAL A 1 402 ? -9.647 -3.788 24.426 1.00 97.69 402 VAL A CA 1
ATOM 2933 C C . VAL A 1 402 ? -9.870 -4.788 23.297 1.00 97.69 402 VAL A C 1
ATOM 2935 O O . VAL A 1 402 ? -9.057 -4.869 22.380 1.00 97.69 402 VAL A O 1
ATOM 2938 N N . ILE A 1 403 ? -10.909 -5.618 23.409 1.00 98.38 403 ILE A N 1
ATOM 2939 C CA . ILE A 1 403 ? -11.071 -6.819 22.578 1.00 98.38 403 ILE A CA 1
ATOM 2940 C C . ILE A 1 403 ? -12.446 -6.863 21.907 1.00 98.38 403 ILE A C 1
ATOM 2942 O O . ILE A 1 403 ? -13.459 -6.801 22.593 1.00 98.38 403 ILE A O 1
ATOM 2946 N N . HIS A 1 404 ? -12.516 -7.072 20.592 1.00 98.44 404 HIS A N 1
ATOM 2947 C CA . HIS A 1 404 ? -13.787 -7.342 19.893 1.00 98.44 404 HIS A CA 1
ATOM 2948 C C . HIS A 1 404 ? -14.872 -6.268 20.093 1.00 98.44 404 HIS A C 1
ATOM 2950 O O . HIS A 1 404 ? -16.062 -6.573 20.121 1.00 98.44 404 HIS A O 1
ATOM 2956 N N . ASN A 1 405 ? -14.491 -5.003 20.276 1.00 98.75 405 ASN A N 1
ATOM 2957 C CA . ASN A 1 405 ? -15.443 -3.896 20.375 1.00 98.75 405 ASN A CA 1
ATOM 2958 C C . ASN A 1 405 ? -15.742 -3.300 18.996 1.00 98.75 405 ASN A C 1
ATOM 2960 O O . ASN A 1 405 ? -14.916 -3.350 18.087 1.00 98.75 405 ASN A O 1
ATOM 2964 N N . GLN A 1 406 ? -16.917 -2.691 18.876 1.00 98.44 406 GLN A N 1
ATOM 2965 C CA . GLN A 1 406 ? -17.330 -1.851 17.757 1.00 98.44 406 GLN A CA 1
ATOM 2966 C C . GLN A 1 406 ? -17.245 -0.391 18.219 1.00 98.44 406 GLN A C 1
ATOM 2968 O O . GLN A 1 406 ? -18.121 0.097 18.932 1.00 98.44 406 GLN A O 1
ATOM 2973 N N . LEU A 1 407 ? -16.160 0.292 17.870 1.00 98.25 407 LEU A N 1
ATOM 2974 C CA . LEU A 1 407 ? -15.904 1.690 18.201 1.00 98.25 407 LEU A CA 1
ATOM 2975 C C . LEU A 1 407 ? -16.328 2.545 17.003 1.00 98.25 407 LEU A C 1
ATOM 2977 O O . LEU A 1 407 ? -15.643 2.608 15.988 1.00 98.25 407 LEU A O 1
ATOM 2981 N N . LEU A 1 408 ? -17.512 3.140 17.094 1.00 95.62 408 LEU A N 1
ATOM 2982 C CA . LEU A 1 408 ? -18.250 3.703 15.957 1.00 95.62 408 LEU A CA 1
ATOM 2983 C C . LEU A 1 408 ? -18.055 5.214 15.798 1.00 95.62 408 LEU A C 1
ATOM 2985 O O . LEU A 1 408 ? -18.917 5.900 15.247 1.00 95.62 408 LEU A O 1
ATOM 2989 N N . GLY A 1 409 ? -16.948 5.724 16.330 1.00 88.31 409 GLY A N 1
ATOM 2990 C CA . GLY A 1 409 ? -16.507 7.083 16.069 1.00 88.31 409 GLY A CA 1
ATOM 2991 C C . GLY A 1 409 ? -17.246 8.131 16.878 1.00 88.31 409 GLY A C 1
ATOM 2992 O O . GLY A 1 409 ? -17.825 7.852 17.940 1.00 88.31 409 GLY A O 1
ATOM 2993 N N . SER A 1 410 ? -17.171 9.360 16.375 1.00 85.94 410 SER A N 1
ATOM 2994 C CA . SER A 1 410 ? -17.743 10.533 17.020 1.00 85.94 410 SER A CA 1
ATOM 2995 C C . SER A 1 410 ? -18.889 11.112 16.199 1.00 85.94 410 SER A C 1
ATOM 2997 O O . SER A 1 410 ? -18.793 11.237 14.983 1.00 85.94 410 SER A O 1
ATOM 2999 N N . THR A 1 411 ? -19.969 11.538 16.853 1.00 85.31 411 THR A N 1
ATOM 3000 C CA . THR A 1 411 ? -20.996 12.371 16.202 1.00 85.31 411 THR A CA 1
ATOM 3001 C C . THR A 1 411 ? -20.653 13.861 16.229 1.00 85.31 411 THR A C 1
ATOM 3003 O O . THR A 1 411 ? -21.485 14.668 15.810 1.00 85.31 411 THR A O 1
ATOM 3006 N N . SER A 1 412 ? -19.490 14.248 16.778 1.00 82.25 412 SER A N 1
ATOM 3007 C CA . SER A 1 412 ? -19.138 15.659 16.927 1.00 82.25 412 SER A CA 1
ATOM 3008 C C . SER A 1 412 ? -19.087 16.366 15.586 1.00 82.25 412 SER A C 1
ATOM 3010 O O . SER A 1 412 ? -18.562 15.856 14.604 1.00 82.25 412 SER A O 1
ATOM 3012 N N . THR A 1 413 ? -19.559 17.607 15.580 1.00 81.44 413 THR A N 1
ATOM 3013 C CA . THR A 1 413 ? -19.400 18.521 14.436 1.00 81.44 413 THR A CA 1
ATOM 3014 C C . THR A 1 413 ? -18.355 19.606 14.694 1.00 81.44 413 THR A C 1
ATOM 3016 O O . THR A 1 413 ? -18.238 20.570 13.932 1.00 81.44 413 THR A O 1
ATOM 3019 N N . THR A 1 414 ? -17.617 19.504 15.802 1.00 80.56 414 THR A N 1
ATOM 3020 C CA . THR A 1 414 ? -16.568 20.464 16.147 1.00 80.56 414 THR A CA 1
ATOM 3021 C C . THR A 1 414 ? -15.290 20.191 15.356 1.00 80.56 414 THR A C 1
ATOM 3023 O O . THR A 1 414 ? -15.027 19.073 14.945 1.00 80.56 414 THR A O 1
ATOM 3026 N N . ALA A 1 415 ? -14.447 21.213 15.195 1.00 81.62 415 ALA A N 1
ATOM 3027 C CA . ALA A 1 415 ? -13.126 21.058 14.576 1.00 81.62 415 ALA A CA 1
ATOM 3028 C C . ALA A 1 415 ? -12.089 20.379 15.501 1.00 81.62 415 ALA A C 1
ATOM 3030 O O . ALA A 1 415 ? -10.896 20.431 15.221 1.00 81.62 415 ALA A O 1
ATOM 3031 N N . THR A 1 416 ? -12.510 19.858 16.659 1.00 86.69 416 THR A N 1
ATOM 3032 C CA . THR A 1 416 ? -11.608 19.168 17.591 1.00 86.69 416 THR A CA 1
ATOM 3033 C C . THR A 1 416 ? -11.506 17.705 17.163 1.00 86.69 416 THR A C 1
ATOM 3035 O O . THR A 1 416 ? -12.552 17.077 16.998 1.00 86.69 416 THR A O 1
ATOM 3038 N N . PRO A 1 417 ? -10.293 17.150 17.004 1.00 89.56 417 PRO A N 1
ATOM 3039 C CA . PRO A 1 417 ? -10.143 15.743 16.668 1.00 89.56 417 PRO A CA 1
ATOM 3040 C C . PRO A 1 417 ? -10.535 14.868 17.861 1.00 89.56 417 PRO A C 1
ATOM 3042 O O . PRO A 1 417 ? -10.111 15.108 18.999 1.00 89.56 417 PRO A O 1
ATOM 3045 N N . TYR A 1 418 ? -11.353 13.854 17.594 1.00 92.19 418 TYR A N 1
ATOM 3046 C CA . TYR A 1 418 ? -11.738 12.829 18.555 1.00 92.19 418 TYR A CA 1
ATOM 3047 C C . TYR A 1 418 ? -11.475 11.447 17.971 1.00 92.19 418 TYR A C 1
ATOM 3049 O O . TYR A 1 418 ? -11.623 11.220 16.778 1.00 92.19 418 TYR A O 1
ATOM 3057 N N . HIS A 1 419 ? -11.120 10.521 18.853 1.00 94.44 419 HIS A N 1
ATOM 3058 C CA . HIS A 1 419 ? -10.479 9.254 18.499 1.00 94.44 419 HIS A CA 1
ATOM 3059 C C . HIS A 1 419 ? -11.288 8.073 19.024 1.00 94.44 419 HIS A C 1
ATOM 3061 O O . HIS A 1 419 ? -11.931 8.194 20.076 1.00 94.44 419 HIS A O 1
ATOM 3067 N N . ASN A 1 420 ? -11.216 6.913 18.369 1.00 97.38 420 ASN A N 1
ATOM 3068 C CA . ASN A 1 420 ? -11.839 5.707 18.916 1.00 97.38 420 ASN A CA 1
ATOM 3069 C C . ASN A 1 420 ? -11.133 5.294 20.217 1.00 97.38 420 ASN A C 1
ATOM 3071 O O . ASN A 1 420 ? -11.784 5.129 21.254 1.00 97.38 420 ASN A O 1
ATOM 3075 N N . VAL A 1 421 ? -9.800 5.220 20.196 1.00 95.50 421 VAL A N 1
ATOM 3076 C CA . VAL A 1 421 ? -8.974 4.967 21.384 1.00 95.50 421 VAL A CA 1
ATOM 3077 C C . VAL A 1 421 ? -8.009 6.126 21.596 1.00 95.50 421 VAL A C 1
ATOM 3079 O O . VAL A 1 421 ? -7.148 6.405 20.769 1.00 95.50 421 VAL A O 1
ATOM 3082 N N . TYR A 1 422 ? -8.139 6.795 22.738 1.00 91.94 422 TYR A N 1
ATOM 3083 C CA . TYR A 1 422 ? -7.295 7.923 23.114 1.00 91.94 422 TYR A CA 1
ATOM 3084 C C . TYR A 1 422 ? -6.372 7.575 24.272 1.00 91.94 422 TYR A C 1
ATOM 3086 O O . TYR A 1 422 ? -6.846 7.244 25.361 1.00 91.94 422 TYR A O 1
ATOM 3094 N N . ILE A 1 423 ? -5.066 7.711 24.068 1.00 87.94 423 ILE A N 1
ATOM 3095 C CA . ILE A 1 423 ? -4.037 7.357 25.041 1.00 87.94 423 ILE A CA 1
ATOM 3096 C C . ILE A 1 423 ? -3.169 8.589 25.319 1.00 87.94 423 ILE A C 1
ATOM 3098 O O . ILE A 1 423 ? -2.472 9.089 24.433 1.00 87.94 423 ILE A O 1
ATOM 3102 N N . ARG A 1 424 ? -3.178 9.109 26.557 1.00 82.56 424 ARG A N 1
ATOM 3103 C CA . ARG A 1 424 ? -2.402 10.321 26.871 1.00 82.56 424 ARG A CA 1
ATOM 3104 C C . ARG A 1 424 ? -1.854 10.420 28.293 1.00 82.56 424 ARG A C 1
ATOM 3106 O O . ARG A 1 424 ? -2.480 10.032 29.279 1.00 82.56 424 ARG A O 1
ATOM 3113 N N . TYR A 1 425 ? -0.717 11.116 28.403 1.00 76.62 425 TYR A N 1
ATOM 3114 C CA . TYR A 1 425 ? -0.052 11.476 29.664 1.00 76.62 425 TYR A CA 1
ATOM 3115 C C . TYR A 1 425 ? 0.459 10.264 30.448 1.00 76.62 425 TYR A C 1
ATOM 3117 O O . TYR A 1 425 ? 0.259 10.170 31.661 1.00 76.62 425 TYR A O 1
ATOM 3125 N N . GLY A 1 426 ? 1.168 9.392 29.731 1.00 63.44 426 GLY A N 1
ATOM 3126 C CA . GLY A 1 426 ? 1.643 8.074 30.152 1.00 63.44 426 GLY A CA 1
ATOM 3127 C C . GLY A 1 426 ? 0.797 6.960 29.538 1.00 63.44 426 GLY A C 1
ATOM 3128 O O . GLY A 1 426 ? -0.275 7.258 29.018 1.00 63.44 426 GLY A O 1
ATOM 3129 N N . ILE A 1 427 ? 1.237 5.703 29.630 1.00 61.47 427 ILE A N 1
ATOM 3130 C CA . ILE A 1 427 ? 0.471 4.560 29.105 1.00 61.47 427 ILE A CA 1
ATOM 3131 C C . ILE A 1 427 ? 0.524 3.331 30.015 1.00 61.47 427 ILE A C 1
ATOM 3133 O O . ILE A 1 427 ? 1.392 3.274 30.896 1.00 61.47 427 ILE A O 1
ATOM 3137 N N . PRO A 1 428 ? -0.363 2.336 29.819 1.00 65.44 428 PRO A N 1
ATOM 3138 C CA . PRO A 1 428 ? -0.181 1.024 30.421 1.00 65.44 428 PRO A CA 1
ATOM 3139 C C . PRO A 1 428 ? 1.137 0.410 29.944 1.00 65.44 428 PRO A C 1
ATOM 3141 O O . PRO A 1 428 ? 1.449 0.485 28.759 1.00 65.44 428 PRO A O 1
ATOM 3144 N N . SER A 1 429 ? 1.884 -0.252 30.831 1.00 69.81 429 SER A N 1
ATOM 3145 C CA . SER A 1 429 ? 3.041 -1.053 30.398 1.00 69.81 429 SER A CA 1
ATOM 3146 C C . SER A 1 429 ? 2.636 -2.151 29.407 1.00 69.81 429 SER A C 1
ATOM 3148 O O . SER A 1 429 ? 3.453 -2.544 28.580 1.00 69.81 429 SER A O 1
ATOM 3150 N N . TYR A 1 430 ? 1.385 -2.622 29.498 1.00 80.94 430 TYR A N 1
ATOM 3151 C CA . TYR A 1 430 ? 0.768 -3.562 28.571 1.00 80.94 430 TYR A CA 1
ATOM 3152 C C . TYR A 1 430 ? -0.640 -3.075 28.222 1.00 80.94 430 TYR A C 1
ATOM 3154 O O . TYR A 1 430 ? -1.523 -2.978 29.079 1.00 80.94 430 TYR A O 1
ATOM 3162 N N . LEU A 1 431 ? -0.846 -2.761 26.949 1.00 89.25 431 LEU A N 1
ATOM 3163 C CA . LEU A 1 431 ? -2.159 -2.511 26.370 1.00 89.25 431 LEU A CA 1
ATOM 3164 C C . LEU A 1 431 ? -2.301 -3.443 25.176 1.00 89.25 431 LEU A C 1
ATOM 3166 O O . LEU A 1 431 ? -1.490 -3.379 24.256 1.00 89.25 431 LEU A O 1
ATOM 3170 N N . ASN A 1 432 ? -3.322 -4.292 25.203 1.00 94.50 432 ASN A N 1
ATOM 3171 C CA . ASN A 1 432 ? -3.652 -5.152 24.077 1.00 94.50 432 ASN A CA 1
ATOM 3172 C C . ASN A 1 432 ? -4.951 -4.675 23.428 1.00 94.50 432 ASN A C 1
ATOM 3174 O O . ASN A 1 432 ? -6.009 -4.740 24.056 1.00 94.50 432 ASN A O 1
ATOM 3178 N N . VAL A 1 433 ? -4.869 -4.220 22.184 1.00 97.38 433 VAL A N 1
ATOM 3179 C CA . VAL A 1 433 ? -6.007 -3.813 21.357 1.00 97.38 433 VAL A CA 1
ATOM 3180 C C . VAL A 1 433 ? -6.162 -4.854 20.254 1.00 97.38 433 VAL A C 1
ATOM 3182 O O . VAL A 1 433 ? -5.418 -4.846 19.275 1.00 97.38 433 VAL A O 1
ATOM 3185 N N . LEU A 1 434 ? -7.091 -5.789 20.450 1.00 98.00 434 LEU A N 1
ATOM 3186 C CA . LEU A 1 434 ? -7.207 -7.003 19.643 1.00 98.00 434 LEU A CA 1
ATOM 3187 C C . LEU A 1 434 ? -8.583 -7.123 18.987 1.00 98.00 434 LEU A C 1
ATOM 3189 O O . LEU A 1 434 ? -9.601 -7.176 19.680 1.00 98.00 434 LEU A O 1
ATOM 3193 N N . GLY A 1 435 ? -8.619 -7.268 17.666 1.00 98.19 435 GLY A N 1
ATOM 3194 C CA . GLY A 1 435 ? -9.838 -7.683 16.977 1.00 98.19 435 GLY A CA 1
ATOM 3195 C C . GLY A 1 435 ? -10.983 -6.680 17.081 1.00 98.19 435 GLY A C 1
ATOM 3196 O O . GLY A 1 435 ? -12.134 -7.099 17.148 1.00 98.19 435 GLY A O 1
ATOM 3197 N N . ASN A 1 436 ? -10.710 -5.380 17.186 1.00 98.75 436 ASN A N 1
ATOM 3198 C CA . ASN A 1 436 ? -11.757 -4.362 17.242 1.00 98.75 436 ASN A CA 1
ATOM 3199 C C . ASN A 1 436 ? -12.086 -3.853 15.842 1.00 98.75 436 ASN A C 1
ATOM 3201 O O . ASN A 1 436 ? -11.237 -3.837 14.956 1.00 98.75 436 ASN A O 1
ATOM 3205 N N . LEU A 1 437 ? -13.314 -3.381 15.691 1.00 98.56 437 LEU A N 1
ATOM 3206 C CA . LEU A 1 437 ? -13.743 -2.583 14.560 1.00 98.56 437 LEU A CA 1
ATOM 3207 C C . LEU A 1 437 ? -13.780 -1.120 14.997 1.00 98.56 437 LEU A C 1
ATOM 3209 O O . LEU A 1 437 ? -14.486 -0.792 15.952 1.00 98.56 437 LEU A 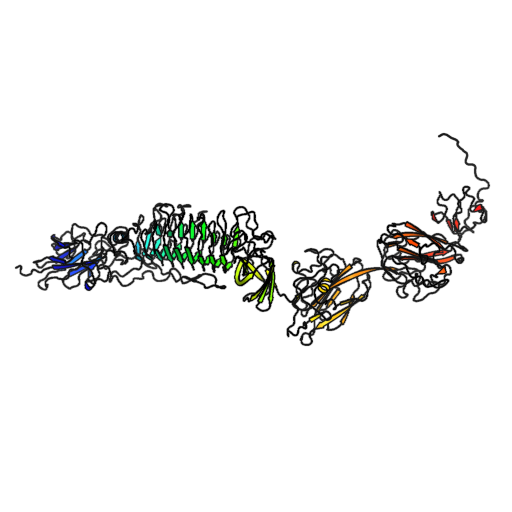O 1
ATOM 3213 N N . MET A 1 438 ? -13.051 -0.253 14.309 1.00 98.56 438 MET A N 1
ATOM 3214 C CA . MET A 1 438 ? -12.944 1.173 14.597 1.00 98.56 438 MET A CA 1
ATOM 3215 C C . MET A 1 438 ? -13.293 1.957 13.343 1.00 98.56 438 MET A C 1
ATOM 3217 O O . MET A 1 438 ? -12.740 1.702 12.276 1.00 98.56 438 MET A O 1
ATOM 3221 N N . ARG A 1 439 ? -14.246 2.881 13.445 1.00 95.75 439 ARG A N 1
ATOM 3222 C CA . ARG A 1 439 ? -14.642 3.687 12.293 1.00 95.75 439 ARG A CA 1
ATOM 3223 C C . ARG A 1 439 ? -15.060 5.098 12.642 1.00 95.75 439 ARG A C 1
ATOM 3225 O O . ARG A 1 439 ? -15.454 5.353 13.780 1.00 95.75 439 ARG A O 1
ATOM 3232 N N . ASP A 1 440 ? -15.031 5.958 11.628 1.00 95.00 440 ASP A N 1
ATOM 3233 C CA . ASP A 1 440 ? -15.653 7.286 11.610 1.00 95.00 440 ASP A CA 1
ATOM 3234 C C . ASP A 1 440 ? -15.173 8.192 12.772 1.00 95.00 440 ASP A C 1
ATOM 3236 O O . ASP A 1 440 ? -15.949 8.915 13.411 1.00 95.00 440 ASP A O 1
ATOM 3240 N N . ALA A 1 441 ? -13.882 8.108 13.108 1.00 94.62 441 ALA A N 1
ATOM 3241 C CA . ALA A 1 441 ? -13.243 9.027 14.045 1.00 94.62 441 ALA A CA 1
ATOM 3242 C C . ALA A 1 441 ? -13.040 10.398 13.379 1.00 94.62 441 ALA A C 1
ATOM 3244 O O . ALA A 1 441 ? -12.623 10.468 12.232 1.00 94.62 441 ALA A O 1
ATOM 3245 N N . THR A 1 442 ? -13.285 11.498 14.103 1.00 94.00 442 THR A N 1
ATOM 3246 C CA . THR A 1 442 ? -13.031 12.868 13.594 1.00 94.00 442 THR A CA 1
ATOM 3247 C C . THR A 1 442 ? -11.574 13.319 13.775 1.00 94.00 442 THR A C 1
ATOM 3249 O O . THR A 1 442 ? -11.224 14.476 13.550 1.00 94.00 442 THR A O 1
ATOM 3252 N N . GLY A 1 443 ? -10.734 12.426 14.286 1.00 93.88 443 GLY A N 1
ATOM 3253 C CA . GLY A 1 443 ? -9.278 12.463 14.267 1.00 93.88 443 GLY A CA 1
ATOM 3254 C C . GLY A 1 443 ? -8.804 11.047 13.957 1.00 93.88 443 GLY A C 1
ATOM 3255 O O . GLY A 1 443 ? -9.417 10.371 13.140 1.00 93.88 443 GLY A O 1
ATOM 3256 N N . ASP A 1 444 ? -7.788 10.570 14.665 1.00 96.06 444 ASP A N 1
ATOM 3257 C CA . ASP A 1 444 ? -7.224 9.232 14.439 1.00 96.06 444 ASP A CA 1
ATOM 3258 C C . ASP A 1 444 ? -8.082 8.099 15.020 1.00 96.06 444 ASP A C 1
ATOM 3260 O O . ASP A 1 444 ? -8.761 8.281 16.040 1.00 96.06 444 ASP A O 1
ATOM 3264 N N . GLY A 1 445 ? -7.986 6.899 14.449 1.00 97.62 445 GLY A N 1
ATOM 3265 C CA . GLY A 1 445 ? -8.581 5.695 15.037 1.00 97.62 445 GLY A CA 1
ATOM 3266 C C . GLY A 1 445 ? -8.001 5.420 16.428 1.00 97.62 445 GLY A C 1
ATOM 3267 O O . GLY A 1 445 ? -8.718 5.386 17.438 1.00 97.62 445 GLY A O 1
ATOM 3268 N N . ILE A 1 446 ? -6.676 5.311 16.505 1.00 96.75 446 ILE A N 1
ATOM 3269 C CA . ILE A 1 446 ? -5.923 5.183 17.755 1.00 96.75 446 ILE A CA 1
ATOM 3270 C C . ILE A 1 446 ? -4.901 6.310 17.835 1.00 96.75 446 ILE A C 1
ATOM 3272 O O . ILE A 1 446 ? -3.999 6.381 17.013 1.00 96.75 446 ILE A O 1
ATOM 3276 N N . TYR A 1 447 ? -4.988 7.136 18.876 1.00 93.81 447 TYR A N 1
ATOM 3277 C CA . TYR A 1 447 ? -4.025 8.210 19.117 1.00 93.81 447 TYR A CA 1
ATOM 3278 C C . TYR A 1 447 ? -3.284 8.010 20.435 1.00 93.81 447 TYR A C 1
ATOM 3280 O O . TYR A 1 447 ? -3.904 7.839 21.494 1.00 93.81 447 TYR A O 1
ATOM 3288 N N . GLN A 1 448 ? -1.957 8.117 20.389 1.00 89.38 448 GLN A N 1
ATOM 3289 C CA . GLN A 1 448 ? -1.080 8.056 21.550 1.00 89.38 448 GLN A CA 1
ATOM 3290 C C . GLN A 1 448 ? -0.162 9.271 21.633 1.00 89.38 448 GLN A C 1
ATOM 3292 O O . GLN A 1 448 ? 0.624 9.515 20.733 1.00 89.38 448 GLN A O 1
ATOM 3297 N N . GLY A 1 449 ? -0.148 9.975 22.772 1.00 86.44 449 GLY A N 1
ATOM 3298 C CA . GLY A 1 449 ? 0.758 11.114 22.945 1.00 86.44 449 GLY A CA 1
ATOM 3299 C C . GLY A 1 449 ? 1.165 11.453 24.379 1.00 86.44 449 GLY A C 1
ATOM 3300 O O . GLY A 1 449 ? 0.470 11.177 25.359 1.00 86.44 449 GLY A O 1
ATOM 3301 N N . ASN A 1 450 ? 2.286 12.168 24.513 1.00 81.06 450 ASN A N 1
ATOM 3302 C CA . ASN A 1 450 ? 2.840 12.641 25.790 1.00 81.06 450 ASN A CA 1
ATOM 3303 C C . ASN A 1 450 ? 3.058 11.521 26.836 1.00 81.06 450 ASN A C 1
ATOM 3305 O O . ASN A 1 450 ? 2.713 11.687 28.012 1.00 81.06 450 ASN A O 1
ATOM 3309 N N . THR A 1 451 ? 3.584 10.374 26.417 1.00 74.00 451 THR A N 1
ATOM 3310 C CA . THR A 1 451 ? 3.835 9.195 27.256 1.00 74.00 451 THR A CA 1
ATOM 3311 C C . THR A 1 451 ? 5.204 9.279 27.962 1.00 74.00 451 THR A C 1
ATOM 3313 O O . THR A 1 451 ? 6.001 10.173 27.681 1.00 74.00 451 THR A O 1
ATOM 3316 N N . SER A 1 452 ? 5.450 8.463 28.998 1.00 64.56 452 SER A N 1
ATOM 3317 C CA . SER A 1 452 ? 6.713 8.506 29.766 1.00 64.56 452 SER A CA 1
ATOM 3318 C C . SER A 1 452 ? 7.817 7.663 29.122 1.00 64.56 452 SER A C 1
ATOM 3320 O O . SER A 1 452 ? 7.496 6.684 28.470 1.00 64.56 452 SER A O 1
ATOM 3322 N N . ASN A 1 453 ? 9.089 7.948 29.429 1.00 61.12 453 ASN A N 1
ATOM 3323 C CA . ASN A 1 453 ? 10.293 7.237 28.947 1.00 61.12 453 ASN A CA 1
ATOM 3324 C C . ASN A 1 453 ? 10.469 5.778 29.460 1.00 61.12 453 ASN A C 1
ATOM 3326 O O . ASN A 1 453 ? 11.581 5.384 29.812 1.00 61.12 453 ASN A O 1
ATOM 3330 N N . VAL A 1 454 ? 9.402 5.007 29.641 1.00 61.69 454 VAL A N 1
ATOM 3331 C CA . VAL A 1 454 ? 9.470 3.596 30.072 1.00 61.69 454 VAL A CA 1
ATOM 3332 C C . VAL A 1 454 ? 9.260 2.731 28.831 1.00 61.69 454 VAL A C 1
ATOM 3334 O O . VAL A 1 454 ? 8.477 3.138 27.987 1.00 61.69 454 VAL A O 1
ATOM 3337 N N . ASP A 1 455 ? 9.922 1.574 28.727 1.00 66.44 455 ASP A N 1
ATOM 3338 C CA . ASP A 1 455 ? 9.648 0.547 27.706 1.00 66.44 455 ASP A CA 1
ATOM 3339 C C . ASP A 1 455 ? 8.180 0.108 27.744 1.00 66.44 455 ASP A C 1
ATOM 3341 O O . ASP A 1 455 ? 7.636 -0.163 28.824 1.00 66.44 455 ASP A O 1
ATOM 3345 N N . LEU A 1 456 ? 7.551 0.011 26.573 1.00 70.56 456 LEU A N 1
ATOM 3346 C CA . LEU A 1 456 ? 6.119 -0.213 26.435 1.00 70.56 456 LEU A CA 1
ATOM 3347 C C . LEU A 1 456 ? 5.873 -1.433 25.563 1.00 70.56 456 LEU A C 1
ATOM 3349 O O . LEU A 1 456 ? 6.319 -1.486 24.428 1.00 70.56 456 LEU A O 1
ATOM 3353 N N . PHE A 1 457 ? 5.126 -2.403 26.075 1.00 75.50 457 PHE A N 1
ATOM 3354 C CA . PHE A 1 457 ? 4.809 -3.619 25.333 1.00 75.50 457 PHE A CA 1
ATOM 3355 C C . PHE A 1 457 ? 3.341 -3.586 24.912 1.00 75.50 457 PHE A C 1
ATOM 3357 O O . PHE A 1 457 ? 2.517 -4.351 25.422 1.00 75.50 457 PHE A O 1
ATOM 3364 N N . GLN A 1 458 ? 2.997 -2.643 24.032 1.00 88.06 458 GLN A N 1
ATOM 3365 C CA . GLN A 1 458 ? 1.652 -2.543 23.463 1.00 88.06 458 GLN A CA 1
ATOM 3366 C C . GLN A 1 458 ? 1.532 -3.405 22.209 1.00 88.06 458 GLN A C 1
ATOM 3368 O O . GLN A 1 458 ? 2.474 -3.515 21.424 1.00 88.06 458 GLN A O 1
ATOM 3373 N N . THR A 1 459 ? 0.353 -3.983 22.015 1.00 93.50 459 THR A N 1
ATOM 3374 C CA . THR A 1 459 ? 0.021 -4.778 20.834 1.00 93.50 459 THR A CA 1
ATOM 3375 C C . THR A 1 459 ? -1.292 -4.291 20.241 1.00 93.50 459 THR A C 1
ATOM 3377 O O . THR A 1 459 ? -2.324 -4.289 20.916 1.00 93.50 459 THR A O 1
ATOM 3380 N N . PHE A 1 460 ? -1.250 -3.894 18.974 1.00 96.75 460 PHE A N 1
ATOM 3381 C CA . PHE A 1 460 ? -2.408 -3.547 18.157 1.00 96.75 460 PHE A CA 1
ATOM 3382 C C . PHE A 1 460 ? -2.533 -4.621 17.084 1.00 96.75 460 PHE A C 1
ATOM 3384 O O . PHE A 1 460 ? -1.740 -4.652 16.142 1.00 96.75 460 PHE A O 1
ATOM 3391 N N . THR A 1 461 ? -3.467 -5.553 17.271 1.00 97.81 461 THR A N 1
ATOM 3392 C CA . THR A 1 461 ? -3.514 -6.783 16.477 1.00 97.81 461 THR A CA 1
ATOM 3393 C C . THR A 1 461 ? -4.892 -7.065 15.900 1.00 97.81 461 THR A C 1
ATOM 3395 O O . THR A 1 461 ? -5.893 -7.011 16.615 1.00 97.81 461 THR A O 1
ATOM 3398 N N . SER A 1 462 ? -4.946 -7.426 14.618 1.00 97.88 462 SER A N 1
ATOM 3399 C CA . SER A 1 462 ? -6.174 -7.867 13.937 1.00 97.88 462 SER A CA 1
ATOM 3400 C C . SER A 1 462 ? -7.353 -6.893 14.044 1.00 97.88 462 SER A C 1
ATOM 3402 O O . SER A 1 462 ? -8.503 -7.320 14.026 1.00 97.88 462 SER A O 1
ATOM 3404 N N . ASN A 1 463 ? -7.097 -5.591 14.174 1.00 98.62 463 ASN A N 1
ATOM 3405 C CA . ASN A 1 463 ? -8.144 -4.574 14.140 1.00 98.62 463 ASN A CA 1
ATOM 3406 C C . ASN A 1 463 ? -8.497 -4.216 12.693 1.00 98.62 463 ASN A C 1
ATOM 3408 O O . ASN A 1 463 ? -7.686 -4.381 11.784 1.00 98.62 463 ASN A O 1
ATOM 3412 N N . ASP A 1 464 ? -9.709 -3.721 12.504 1.00 98.56 464 ASP A N 1
ATOM 3413 C CA . ASP A 1 464 ? -10.186 -3.083 11.280 1.00 98.56 464 ASP A CA 1
ATOM 3414 C C . ASP A 1 464 ? -10.419 -1.605 11.620 1.00 98.56 464 ASP A C 1
ATOM 3416 O O . ASP A 1 464 ? -11.252 -1.306 12.483 1.00 98.56 464 ASP A O 1
ATOM 3420 N N . ILE A 1 465 ? -9.609 -0.710 11.049 1.00 98.56 465 ILE A N 1
ATOM 3421 C CA . ILE A 1 465 ? -9.650 0.736 11.297 1.00 98.56 465 ILE A CA 1
ATOM 3422 C C . ILE A 1 465 ? -9.885 1.448 9.971 1.00 98.56 465 ILE A C 1
ATOM 3424 O O . ILE A 1 465 ? -9.044 1.391 9.068 1.00 98.56 465 ILE A O 1
ATOM 3428 N N . GLN A 1 466 ? -11.023 2.133 9.877 1.00 96.94 466 GLN A N 1
ATOM 3429 C CA . GLN A 1 466 ? -11.461 2.738 8.626 1.00 96.94 466 GLN A CA 1
ATOM 3430 C C . GLN A 1 466 ? -12.158 4.085 8.781 1.00 96.94 466 GLN A C 1
ATOM 3432 O O . GLN A 1 466 ? -12.877 4.319 9.751 1.00 96.94 466 GLN A O 1
ATOM 3437 N N . ASN A 1 467 ? -12.047 4.943 7.767 1.00 96.44 467 ASN A N 1
ATOM 3438 C CA . ASN A 1 467 ? -12.703 6.255 7.733 1.00 96.44 467 ASN A CA 1
ATOM 3439 C C . ASN A 1 467 ? -12.363 7.145 8.946 1.00 96.44 467 ASN A C 1
ATOM 3441 O O . ASN A 1 467 ? -13.227 7.879 9.430 1.00 96.44 467 ASN A O 1
ATOM 3445 N N . ALA A 1 468 ? -11.153 7.050 9.496 1.00 95.94 468 ALA A N 1
ATOM 3446 C CA . ALA A 1 468 ? -10.661 8.087 10.395 1.00 95.94 468 ALA A CA 1
ATOM 3447 C C . ALA A 1 468 ? -10.391 9.364 9.579 1.00 95.94 468 ALA A C 1
ATOM 3449 O O . ALA A 1 468 ? -9.859 9.273 8.478 1.00 95.94 468 ALA A O 1
ATOM 3450 N N . ASP A 1 469 ? -10.749 10.545 10.088 1.00 95.56 469 ASP A N 1
ATOM 3451 C CA . ASP A 1 469 ? -10.404 11.825 9.442 1.00 95.56 469 ASP A CA 1
ATOM 3452 C C . ASP A 1 469 ? -8.887 12.109 9.509 1.00 95.56 469 ASP A C 1
ATOM 3454 O O . ASP A 1 469 ? -8.391 12.915 8.724 1.00 95.56 469 ASP A O 1
ATOM 3458 N N . GLY A 1 470 ? -8.176 11.494 10.464 1.00 93.56 470 GLY A N 1
ATOM 3459 C CA . GLY A 1 470 ? -6.712 11.498 10.581 1.00 93.56 470 GLY A CA 1
ATOM 3460 C C . GLY A 1 470 ? -6.113 10.124 10.274 1.00 93.56 470 GLY A C 1
ATOM 3461 O O . GLY A 1 470 ? -6.583 9.430 9.370 1.00 93.56 470 GLY A O 1
ATOM 3462 N N . ASP A 1 471 ? -5.115 9.709 11.053 1.00 95.31 471 ASP A N 1
ATOM 3463 C CA . ASP A 1 471 ? -4.430 8.428 10.862 1.00 95.31 471 ASP A CA 1
ATOM 3464 C C . ASP A 1 471 ? -5.268 7.245 11.352 1.00 95.31 471 ASP A C 1
ATOM 3466 O O . ASP A 1 471 ? -6.092 7.359 12.269 1.00 95.31 471 ASP A O 1
ATOM 3470 N N . ALA A 1 472 ? -4.997 6.043 10.846 1.00 97.38 472 ALA A N 1
ATOM 3471 C CA . ALA A 1 472 ? -5.560 4.852 11.481 1.00 97.38 472 ALA A CA 1
ATOM 3472 C C . ALA A 1 472 ? -4.950 4.656 12.887 1.00 97.38 472 ALA A C 1
ATOM 3474 O O . ALA A 1 472 ? -5.672 4.461 13.875 1.00 97.38 472 ALA A O 1
ATOM 3475 N N . ILE A 1 473 ? -3.619 4.745 12.993 1.00 97.25 473 ILE A N 1
ATOM 3476 C CA . ILE A 1 473 ? -2.868 4.659 14.253 1.00 97.25 473 ILE A CA 1
ATOM 3477 C C . ILE A 1 473 ? -1.771 5.731 14.275 1.00 97.25 473 ILE A C 1
ATOM 3479 O O . ILE A 1 473 ? -0.908 5.735 13.407 1.00 97.25 473 ILE A O 1
ATOM 3483 N N . HIS A 1 474 ? -1.760 6.577 15.306 1.00 93.94 474 HIS A N 1
ATOM 3484 C CA . HIS A 1 474 ? -0.836 7.705 15.459 1.00 93.94 474 HIS A CA 1
ATOM 3485 C C . HIS A 1 474 ? -0.058 7.617 16.780 1.00 93.94 474 HIS A C 1
ATOM 3487 O O . HIS A 1 474 ? -0.644 7.656 17.874 1.00 93.94 474 HIS A O 1
ATOM 3493 N N . PHE A 1 475 ? 1.273 7.550 16.703 1.00 89.56 475 PHE A N 1
ATOM 3494 C CA . PHE A 1 475 ? 2.166 7.499 17.863 1.00 89.56 475 PHE A CA 1
ATOM 3495 C C . PHE A 1 475 ? 3.061 8.735 17.998 1.00 89.56 475 PHE A C 1
ATOM 3497 O O . PHE A 1 475 ? 4.086 8.809 17.344 1.00 89.56 475 PHE A O 1
ATOM 3504 N N . GLN A 1 476 ? 2.775 9.589 18.989 1.00 85.69 476 GLN A N 1
ATOM 3505 C CA . GLN A 1 476 ? 3.578 10.777 19.338 1.00 85.69 476 GLN A CA 1
ATOM 3506 C C . GLN A 1 476 ? 4.616 10.568 20.453 1.00 85.69 476 GLN A C 1
ATOM 3508 O O . GLN A 1 476 ? 5.315 11.502 20.867 1.00 85.69 476 GLN A O 1
ATOM 3513 N N . SER A 1 477 ? 4.632 9.385 21.083 1.00 80.88 477 SER A N 1
ATOM 3514 C CA . SER A 1 477 ? 5.547 9.042 22.198 1.00 80.88 477 SER A CA 1
ATOM 3515 C C . SER A 1 477 ? 5.466 7.558 22.566 1.00 80.88 477 SER A C 1
ATOM 3517 O O . SER A 1 477 ? 4.362 7.014 22.651 1.00 80.88 477 SER A O 1
ATOM 3519 N N . GLY A 1 478 ? 6.601 6.942 22.905 1.00 80.69 478 GLY A N 1
ATOM 3520 C CA . GLY A 1 478 ? 6.700 5.561 23.392 1.00 80.69 478 GLY A CA 1
ATOM 3521 C C . GLY A 1 478 ? 7.618 4.694 22.528 1.00 80.69 478 GLY A C 1
ATOM 3522 O O . GLY A 1 478 ? 8.020 5.119 21.455 1.00 80.69 478 GLY A O 1
ATOM 3523 N N . GLN A 1 479 ? 7.938 3.477 22.965 1.00 81.81 479 GLN A N 1
ATOM 3524 C CA . GLN A 1 479 ? 8.870 2.591 22.252 1.00 81.81 479 GLN A CA 1
ATOM 3525 C C . GLN A 1 479 ? 8.481 1.120 22.394 1.00 81.81 479 GLN A C 1
ATOM 3527 O O . GLN A 1 479 ? 7.824 0.780 23.375 1.00 81.81 479 GLN A O 1
ATOM 3532 N N . LEU A 1 480 ? 8.935 0.261 21.473 1.00 83.00 480 LEU A N 1
ATOM 3533 C CA . LEU A 1 480 ? 8.789 -1.210 21.519 1.00 83.00 480 LEU A CA 1
ATOM 3534 C C . LEU A 1 480 ? 7.359 -1.759 21.330 1.00 83.00 480 LEU A C 1
ATOM 3536 O O . LEU A 1 480 ? 7.042 -2.864 21.782 1.00 83.00 480 LEU A O 1
ATOM 3540 N N . SER A 1 481 ? 6.484 -1.005 20.659 1.00 87.44 481 SER A N 1
ATOM 3541 C CA . SER A 1 481 ? 5.111 -1.450 20.372 1.00 87.44 481 SER A CA 1
ATOM 3542 C C . SER A 1 481 ? 5.018 -2.263 19.080 1.00 87.44 481 SER A C 1
ATOM 3544 O O . SER A 1 481 ? 5.843 -2.135 18.178 1.00 87.44 481 SER A O 1
ATOM 3546 N N . ILE A 1 482 ? 3.996 -3.114 18.993 1.00 93.94 482 ILE A N 1
ATOM 3547 C CA . ILE A 1 482 ? 3.756 -3.996 17.847 1.00 93.94 482 ILE A CA 1
ATOM 3548 C C . ILE A 1 482 ? 2.414 -3.640 17.209 1.00 93.94 482 ILE A C 1
ATOM 3550 O O . ILE A 1 482 ? 1.385 -3.622 17.889 1.00 93.94 482 ILE A O 1
ATOM 3554 N N . VAL A 1 483 ? 2.427 -3.418 15.898 1.00 97.06 483 VAL A N 1
ATOM 3555 C CA . VAL A 1 483 ? 1.248 -3.247 15.046 1.00 97.06 483 VAL A CA 1
ATOM 3556 C C . VAL A 1 483 ? 1.249 -4.393 14.039 1.00 97.06 483 VAL A C 1
ATOM 3558 O O . VAL A 1 483 ? 2.072 -4.417 13.125 1.00 97.06 483 VAL A O 1
ATOM 3561 N N . GLU A 1 484 ? 0.363 -5.372 14.219 1.00 97.25 484 GLU A N 1
ATOM 3562 C CA . GLU A 1 484 ? 0.378 -6.603 13.419 1.00 97.25 484 GLU A CA 1
ATOM 3563 C C . GLU A 1 484 ? -1.009 -7.022 12.914 1.00 97.25 484 GLU A C 1
ATOM 3565 O O . GLU A 1 484 ? -1.989 -6.986 13.653 1.00 97.25 484 GLU A O 1
ATOM 3570 N N . CYS A 1 485 ? -1.094 -7.511 11.675 1.00 97.81 485 CYS A N 1
ATOM 3571 C CA . CYS A 1 485 ? -2.307 -8.126 11.125 1.00 97.81 485 CYS A CA 1
ATOM 3572 C C . CYS A 1 485 ? -3.554 -7.220 11.086 1.00 97.81 485 CYS A C 1
ATOM 3574 O O . CYS A 1 485 ? -4.666 -7.736 11.017 1.00 97.81 485 CYS A O 1
ATOM 3576 N N . ASN A 1 486 ? -3.430 -5.894 11.145 1.00 98.56 486 ASN A N 1
ATOM 3577 C CA . ASN A 1 486 ? -4.577 -4.984 11.057 1.00 98.56 486 ASN A CA 1
ATOM 3578 C C . ASN A 1 486 ? -4.991 -4.745 9.593 1.00 98.56 486 ASN A C 1
ATOM 3580 O O . ASN A 1 486 ? -4.195 -4.961 8.681 1.00 98.56 486 ASN A O 1
ATOM 3584 N N . VAL A 1 487 ? -6.227 -4.295 9.372 1.00 97.88 487 VAL A N 1
ATOM 3585 C CA . VAL A 1 487 ? -6.696 -3.720 8.101 1.00 97.88 487 VAL A CA 1
ATOM 3586 C C . VAL A 1 487 ? -6.907 -2.229 8.340 1.00 97.88 487 VAL A C 1
ATOM 3588 O O . VAL A 1 487 ? -7.714 -1.861 9.193 1.00 97.88 487 VAL A O 1
ATOM 3591 N N . LEU A 1 488 ? -6.142 -1.388 7.651 1.00 97.12 488 LEU A N 1
ATOM 3592 C CA . LEU A 1 488 ? -6.055 0.055 7.876 1.00 97.12 488 LEU A CA 1
ATOM 3593 C C . LEU A 1 488 ? -6.363 0.764 6.558 1.00 97.12 488 LEU A C 1
ATOM 3595 O O . LEU A 1 488 ? -5.524 0.786 5.655 1.00 97.12 488 LEU A O 1
ATOM 3599 N N . HIS A 1 489 ? -7.586 1.272 6.406 1.00 95.06 489 HIS A N 1
ATOM 3600 C CA . HIS A 1 489 ? -8.038 1.699 5.084 1.00 95.06 489 HIS A CA 1
ATOM 3601 C C . HIS A 1 489 ? -9.030 2.863 5.060 1.00 95.06 489 HIS A C 1
ATOM 3603 O O . HIS A 1 489 ? -9.812 3.051 5.986 1.00 95.06 489 HIS A O 1
ATOM 3609 N N . ASN A 1 490 ? -9.065 3.617 3.958 1.00 94.50 490 ASN A N 1
ATOM 3610 C CA . ASN A 1 490 ? -9.912 4.807 3.785 1.00 94.50 490 ASN A CA 1
ATOM 3611 C C . ASN A 1 490 ? -9.701 5.890 4.862 1.00 94.50 490 ASN A C 1
ATOM 3613 O O . ASN A 1 490 ? -10.665 6.553 5.246 1.00 94.50 490 ASN A O 1
ATOM 3617 N N . ASN A 1 491 ? -8.491 6.043 5.401 1.00 94.25 491 ASN A N 1
ATOM 3618 C CA . ASN A 1 491 ? -8.206 7.067 6.410 1.00 94.25 491 ASN A CA 1
ATOM 3619 C C . ASN A 1 491 ? -7.755 8.386 5.754 1.00 94.25 491 ASN A C 1
ATOM 3621 O O . ASN A 1 491 ? -7.236 8.408 4.635 1.00 94.25 491 ASN A O 1
ATOM 3625 N N . GLY A 1 492 ? -8.026 9.500 6.430 1.00 92.81 492 GLY A N 1
ATOM 3626 C CA . GLY A 1 492 ? -7.792 10.860 5.939 1.00 92.81 492 GLY A CA 1
ATOM 3627 C C . GLY A 1 492 ? -6.327 11.296 5.954 1.00 92.81 492 GLY A C 1
ATOM 3628 O O . GLY A 1 492 ? -6.020 12.336 5.379 1.00 92.81 492 GLY A O 1
ATOM 3629 N N . ASP A 1 493 ? -5.462 10.499 6.578 1.00 90.81 493 ASP A N 1
ATOM 3630 C CA . ASP A 1 493 ? -4.004 10.647 6.630 1.00 90.81 493 ASP A CA 1
ATOM 3631 C C . ASP A 1 493 ? -3.369 9.249 6.449 1.00 90.81 493 ASP A C 1
ATOM 3633 O O . ASP A 1 493 ? -3.827 8.482 5.592 1.00 90.81 493 ASP A O 1
ATOM 3637 N N . SER A 1 494 ? -2.361 8.893 7.240 1.00 91.31 494 SER A N 1
ATOM 3638 C CA . SER A 1 494 ? -1.549 7.692 7.105 1.00 91.31 494 SER A CA 1
ATOM 3639 C C . SER A 1 494 ? -2.214 6.451 7.710 1.00 91.31 494 SER A C 1
ATOM 3641 O O . SER A 1 494 ? -3.069 6.507 8.603 1.00 91.31 494 SER A O 1
ATOM 3643 N N . GLY A 1 495 ? -1.798 5.268 7.257 1.00 93.94 495 GLY A N 1
ATOM 3644 C CA . GLY A 1 495 ? -2.218 4.012 7.888 1.00 93.94 495 GLY A CA 1
ATOM 3645 C C . GLY A 1 495 ? -1.655 3.897 9.309 1.00 93.94 495 GLY A C 1
ATOM 3646 O O . GLY A 1 495 ? -2.384 3.716 10.285 1.00 93.94 495 GLY A O 1
ATOM 3647 N N . VAL A 1 496 ? -0.339 4.036 9.436 1.00 94.38 496 VAL A N 1
ATOM 3648 C CA . VAL A 1 496 ? 0.358 4.168 10.718 1.00 94.38 496 VAL A CA 1
ATOM 3649 C C . VAL A 1 496 ? 1.293 5.366 10.635 1.00 94.38 496 VAL A C 1
ATOM 3651 O O . VAL A 1 496 ? 2.257 5.315 9.879 1.00 94.38 496 VAL A O 1
ATOM 3654 N N . SER A 1 497 ? 1.052 6.392 11.448 1.00 91.69 497 SER A N 1
ATOM 3655 C CA . SER A 1 497 ? 1.986 7.503 11.634 1.00 91.69 497 SER A CA 1
ATOM 3656 C C . SER A 1 497 ? 2.738 7.356 12.953 1.00 91.69 497 SER A C 1
ATOM 3658 O O . SER A 1 497 ? 2.167 7.034 14.008 1.00 91.69 497 SER A O 1
ATOM 3660 N N . VAL A 1 498 ? 4.048 7.562 12.897 1.00 88.62 498 VAL A N 1
ATOM 3661 C CA . VAL A 1 498 ? 4.927 7.562 14.061 1.00 88.62 498 VAL A CA 1
ATOM 3662 C C . VAL A 1 498 ? 5.736 8.857 14.048 1.00 88.62 498 VAL A C 1
ATOM 3664 O O . VAL A 1 498 ? 6.608 9.047 13.202 1.00 88.62 498 VAL A O 1
ATOM 3667 N N . ASP A 1 499 ? 5.470 9.739 15.011 1.00 82.19 499 ASP A N 1
ATOM 3668 C CA . ASP A 1 499 ? 6.049 11.076 15.096 1.00 82.19 499 ASP A CA 1
ATOM 3669 C C . ASP A 1 499 ? 6.455 11.465 16.533 1.00 82.19 499 ASP A C 1
ATOM 3671 O O . ASP A 1 499 ? 6.111 10.831 17.527 1.00 82.19 499 ASP A O 1
ATOM 3675 N N . GLY A 1 500 ? 7.274 12.506 16.697 1.00 68.88 500 GLY A N 1
ATOM 3676 C CA . GLY A 1 500 ? 7.529 13.102 18.018 1.00 68.88 500 GLY A CA 1
ATOM 3677 C C . GLY A 1 500 ? 8.991 13.231 18.448 1.00 68.88 500 GLY A C 1
ATOM 3678 O O . GLY A 1 500 ? 9.934 12.886 17.750 1.00 68.88 500 GLY A O 1
ATOM 3679 N N . ASN A 1 501 ? 9.190 13.842 19.624 1.00 55.25 501 ASN A N 1
ATOM 3680 C CA . ASN A 1 501 ? 10.458 14.494 19.984 1.00 55.25 501 ASN A CA 1
ATOM 3681 C C . ASN A 1 501 ? 11.364 13.726 20.965 1.00 55.25 501 ASN A C 1
ATOM 3683 O O . ASN A 1 501 ? 12.504 14.149 21.171 1.00 55.25 501 ASN A O 1
ATOM 3687 N N . THR A 1 502 ? 10.881 12.661 21.619 1.00 60.75 502 THR A N 1
ATOM 3688 C CA . THR A 1 502 ? 11.664 11.871 22.590 1.00 60.75 502 THR A CA 1
ATOM 3689 C C . THR A 1 502 ? 11.146 10.430 22.723 1.00 60.75 502 THR A C 1
ATOM 3691 O O . THR A 1 502 ? 9.977 10.231 23.039 1.00 60.75 502 THR A O 1
ATOM 3694 N N . ASN A 1 503 ? 12.045 9.444 22.586 1.00 68.56 503 ASN A N 1
ATOM 3695 C CA . ASN A 1 503 ? 11.798 7.998 22.746 1.00 68.56 503 ASN A CA 1
ATOM 3696 C C . ASN A 1 503 ? 10.682 7.465 21.823 1.00 68.56 503 ASN A C 1
ATOM 3698 O O . ASN A 1 503 ? 9.607 7.124 22.310 1.00 68.56 503 ASN A O 1
ATOM 3702 N N . ILE A 1 504 ? 10.934 7.461 20.509 1.00 79.81 504 ILE A N 1
ATOM 3703 C CA . ILE A 1 504 ? 10.084 6.876 19.458 1.00 79.81 504 ILE A CA 1
ATOM 3704 C C . ILE A 1 504 ? 10.931 5.867 18.675 1.00 79.81 504 ILE A C 1
ATOM 3706 O O . ILE A 1 504 ? 11.500 6.194 17.638 1.00 79.81 504 ILE A O 1
ATOM 3710 N N . GLU A 1 505 ? 11.098 4.661 19.206 1.00 81.06 505 GLU A N 1
ATOM 3711 C CA . GLU A 1 505 ? 11.975 3.647 18.603 1.00 81.06 505 GLU A CA 1
ATOM 3712 C C . GLU A 1 505 ? 11.455 2.223 18.839 1.00 81.06 505 GLU A C 1
ATOM 3714 O O . GLU A 1 505 ? 10.704 1.962 19.783 1.00 81.06 505 GLU A O 1
ATOM 3719 N N . GLY A 1 506 ? 11.830 1.292 17.963 1.00 84.69 506 GLY A N 1
ATOM 3720 C CA . GLY A 1 506 ? 11.507 -0.126 18.077 1.00 84.69 506 GLY A CA 1
ATOM 3721 C C . GLY A 1 506 ? 10.049 -0.493 17.790 1.00 84.69 506 GLY A C 1
ATOM 3722 O O . GLY A 1 506 ? 9.536 -1.436 18.389 1.00 84.69 506 GLY A O 1
ATOM 3723 N N . TYR A 1 507 ? 9.352 0.230 16.911 1.00 90.00 507 TYR A N 1
ATOM 3724 C CA . TYR A 1 507 ? 7.999 -0.151 16.494 1.00 90.00 507 TYR A CA 1
ATOM 3725 C C . TYR A 1 507 ? 8.035 -1.217 15.399 1.00 90.00 507 TYR A C 1
ATOM 3727 O O . TYR A 1 507 ? 8.424 -0.926 14.266 1.00 90.00 507 TYR A O 1
ATOM 3735 N N . LEU A 1 508 ? 7.558 -2.427 15.720 1.00 94.25 508 LEU A N 1
ATOM 3736 C CA . LEU A 1 508 ? 7.357 -3.494 14.738 1.00 94.25 508 LEU A CA 1
ATOM 3737 C C . LEU A 1 508 ? 6.016 -3.299 14.031 1.00 94.25 508 LEU A C 1
ATOM 3739 O O . LEU A 1 508 ? 4.969 -3.520 14.642 1.00 94.25 508 LEU A O 1
ATOM 3743 N N . ILE A 1 509 ? 6.047 -2.960 12.746 1.00 95.69 509 ILE A N 1
ATOM 3744 C CA . ILE A 1 509 ? 4.864 -2.887 11.885 1.00 95.69 509 ILE A CA 1
ATOM 3745 C C . ILE A 1 509 ? 4.961 -4.058 10.898 1.00 95.69 509 ILE A C 1
ATOM 3747 O O . ILE A 1 509 ? 5.916 -4.167 10.132 1.00 95.69 509 ILE A O 1
ATOM 3751 N N . THR A 1 510 ? 4.031 -5.010 10.973 1.00 96.56 510 THR A N 1
ATOM 3752 C CA . THR A 1 510 ? 4.163 -6.300 10.271 1.00 96.56 510 THR A CA 1
ATOM 3753 C C . THR A 1 510 ? 2.815 -6.854 9.820 1.00 96.56 510 THR A C 1
ATOM 3755 O O . THR A 1 510 ? 1.840 -6.849 10.567 1.00 96.56 510 THR A O 1
ATOM 3758 N N . LYS A 1 511 ? 2.742 -7.348 8.583 1.00 96.62 511 LYS A N 1
ATOM 3759 C CA . LYS A 1 511 ? 1.559 -7.992 7.975 1.00 96.62 511 LYS A CA 1
ATOM 3760 C C . LYS A 1 511 ? 0.248 -7.201 8.095 1.00 96.62 511 LYS A C 1
ATOM 3762 O O . LYS A 1 511 ? -0.827 -7.793 8.189 1.00 96.62 511 LYS A O 1
ATOM 3767 N N . ASN A 1 512 ? 0.314 -5.874 8.137 1.00 97.19 512 ASN A N 1
ATOM 3768 C CA . ASN A 1 512 ? -0.887 -5.041 8.084 1.00 97.19 512 ASN A CA 1
ATOM 3769 C C . ASN A 1 512 ? -1.298 -4.852 6.619 1.00 97.19 512 ASN A C 1
ATOM 3771 O O . ASN A 1 512 ? -0.439 -4.804 5.745 1.00 97.19 512 ASN A O 1
ATOM 3775 N N . SER A 1 513 ? -2.597 -4.774 6.359 1.00 95.19 513 SER A N 1
ATOM 3776 C CA . SER A 1 513 ? -3.148 -4.443 5.045 1.00 95.19 513 SER A CA 1
ATOM 3777 C C . SER A 1 513 ? -3.492 -2.957 5.017 1.00 95.19 513 SER A C 1
ATOM 3779 O O . SER A 1 513 ? -4.173 -2.477 5.927 1.00 95.19 513 SER A O 1
ATOM 3781 N N . PHE A 1 514 ? -3.008 -2.250 3.998 1.00 93.94 514 PHE A N 1
ATOM 3782 C CA . PHE A 1 514 ? -3.202 -0.813 3.806 1.00 93.94 514 PHE A CA 1
ATOM 3783 C C . PHE A 1 514 ? -3.905 -0.544 2.475 1.00 93.94 514 PHE A C 1
ATOM 3785 O O . PHE A 1 514 ? -3.458 -1.055 1.450 1.00 93.94 514 PHE A O 1
ATOM 3792 N N . ASP A 1 515 ? -4.987 0.236 2.480 1.00 92.00 515 ASP A N 1
ATOM 3793 C CA . ASP A 1 515 ? -5.735 0.560 1.256 1.00 92.00 515 ASP A CA 1
ATOM 3794 C C . ASP A 1 515 ? -6.430 1.927 1.340 1.00 92.00 515 ASP A C 1
ATOM 3796 O O . ASP A 1 515 ? -7.152 2.211 2.293 1.00 92.00 515 ASP A O 1
ATOM 3800 N N . ALA A 1 516 ? -6.284 2.762 0.319 1.00 91.06 516 ALA A N 1
ATOM 3801 C CA . ALA A 1 516 ? -6.945 4.057 0.177 1.00 91.06 516 ALA A CA 1
ATOM 3802 C C . ALA A 1 516 ? -6.777 5.019 1.374 1.00 91.06 516 ALA A C 1
ATOM 3804 O O . ALA A 1 516 ? -7.693 5.782 1.688 1.00 91.06 516 ALA A O 1
ATOM 3805 N N . ASN A 1 517 ? -5.635 4.989 2.056 1.00 89.44 517 ASN A N 1
ATOM 3806 C CA . ASN A 1 517 ? -5.216 6.047 2.973 1.00 89.44 517 ASN A CA 1
ATOM 3807 C C . ASN A 1 517 ? -4.746 7.260 2.147 1.00 89.44 517 ASN A C 1
ATOM 3809 O O . ASN A 1 517 ? -4.345 7.118 0.991 1.00 89.44 517 ASN A O 1
ATOM 3813 N N . THR A 1 518 ? -4.901 8.467 2.689 1.00 88.31 518 THR A N 1
ATOM 3814 C CA . THR A 1 518 ? -4.663 9.695 1.906 1.00 88.31 518 THR A CA 1
ATOM 3815 C C . THR A 1 518 ? -3.174 10.005 1.768 1.00 88.31 518 THR A C 1
ATOM 3817 O O . THR A 1 518 ? -2.767 10.453 0.695 1.00 88.31 518 THR A O 1
ATOM 3820 N N . ASP A 1 519 ? -2.410 9.725 2.827 1.00 84.25 519 ASP A N 1
ATOM 3821 C CA . ASP A 1 519 ? -0.959 9.913 2.911 1.00 84.25 519 ASP A CA 1
ATOM 3822 C C . ASP A 1 519 ? -0.261 8.532 3.024 1.00 84.25 519 ASP A C 1
ATOM 3824 O O . ASP A 1 519 ? -0.846 7.495 2.691 1.00 84.25 519 ASP A O 1
ATOM 3828 N N . ASN A 1 520 ? 1.006 8.477 3.454 1.00 83.12 520 ASN A N 1
ATOM 3829 C CA . ASN A 1 520 ? 1.784 7.232 3.495 1.00 83.12 520 ASN A CA 1
ATOM 3830 C C . ASN A 1 520 ? 1.098 6.108 4.283 1.00 83.12 520 ASN A C 1
ATOM 3832 O O . ASN A 1 520 ? 0.589 6.281 5.385 1.00 83.12 520 ASN A O 1
ATOM 3836 N N . ALA A 1 521 ? 1.184 4.875 3.782 1.00 90.19 521 ALA A N 1
ATOM 3837 C CA . ALA A 1 521 ? 0.701 3.721 4.540 1.00 90.19 521 ALA A CA 1
ATOM 3838 C C . ALA A 1 521 ? 1.434 3.570 5.892 1.00 90.19 521 ALA A C 1
ATOM 3840 O O . ALA A 1 521 ? 0.809 3.280 6.913 1.00 90.19 521 ALA A O 1
ATOM 3841 N N . ILE A 1 522 ? 2.748 3.798 5.899 1.00 90.88 522 ILE A N 1
ATOM 3842 C CA . ILE A 1 522 ? 3.573 3.927 7.103 1.00 90.88 522 ILE A CA 1
ATOM 3843 C C . ILE A 1 522 ? 4.340 5.233 6.957 1.00 90.88 522 ILE A C 1
ATOM 3845 O O . ILE A 1 522 ? 5.136 5.342 6.029 1.00 90.88 522 ILE A O 1
ATOM 3849 N N . ASP A 1 523 ? 4.097 6.173 7.860 1.00 87.69 523 ASP A N 1
ATOM 3850 C CA . ASP A 1 523 ? 4.745 7.480 7.900 1.00 87.69 523 ASP A CA 1
ATOM 3851 C C . ASP A 1 523 ? 5.672 7.570 9.116 1.00 87.69 523 ASP A C 1
ATOM 3853 O O . ASP A 1 523 ? 5.238 7.428 10.267 1.00 87.69 523 ASP A O 1
ATOM 3857 N N . LEU A 1 524 ? 6.961 7.784 8.858 1.00 84.38 524 LEU A N 1
ATOM 3858 C CA . LEU A 1 524 ? 7.973 8.002 9.888 1.00 84.38 524 LEU A CA 1
ATOM 3859 C C . LEU A 1 524 ? 8.494 9.434 9.766 1.00 84.38 524 LEU A C 1
ATOM 3861 O O . LEU A 1 524 ? 9.403 9.702 8.982 1.00 84.38 524 LEU A O 1
ATOM 3865 N N . HIS A 1 525 ? 7.978 10.359 10.578 1.00 74.50 525 HIS A N 1
ATOM 3866 C CA . HIS A 1 525 ? 8.396 11.759 10.499 1.00 74.50 525 HIS A CA 1
ATOM 3867 C C . HIS A 1 525 ? 8.798 12.359 11.852 1.00 74.50 525 HIS A C 1
ATOM 3869 O O . HIS A 1 525 ? 8.389 11.947 12.935 1.00 74.50 525 HIS A O 1
ATOM 3875 N N . ASN A 1 526 ? 9.606 13.418 11.807 1.00 58.75 526 ASN A N 1
ATOM 3876 C CA . ASN A 1 526 ? 9.756 14.360 12.913 1.00 58.75 526 ASN A CA 1
ATOM 3877 C C . ASN A 1 526 ? 9.152 15.678 12.446 1.00 58.75 526 ASN A C 1
ATOM 3879 O O . ASN A 1 526 ? 9.497 16.132 11.368 1.00 58.75 526 ASN A O 1
ATOM 3883 N N . THR A 1 527 ? 8.316 16.320 13.266 1.00 54.41 527 THR A N 1
ATOM 3884 C CA . THR A 1 527 ? 7.567 17.587 13.051 1.00 54.41 527 THR A CA 1
ATOM 3885 C C . THR A 1 527 ? 8.293 18.788 12.375 1.00 54.41 527 THR A C 1
ATOM 3887 O O . THR A 1 527 ? 7.717 19.871 12.246 1.00 54.41 527 THR A O 1
ATOM 3890 N N . THR A 1 528 ? 9.560 18.646 11.973 1.00 43.47 528 THR A N 1
ATOM 3891 C CA . THR A 1 528 ? 10.411 19.595 11.237 1.00 43.47 528 THR A CA 1
ATOM 3892 C C . THR A 1 528 ? 10.883 19.138 9.846 1.00 43.47 528 THR A C 1
ATOM 3894 O O . THR A 1 528 ? 11.300 20.002 9.072 1.00 43.47 528 THR A O 1
ATOM 3897 N N . THR A 1 529 ? 10.848 17.844 9.527 1.00 46.16 529 THR A N 1
ATOM 3898 C CA . THR A 1 529 ? 11.189 17.250 8.221 1.00 46.16 529 THR A CA 1
ATOM 3899 C C . THR A 1 529 ? 9.869 16.889 7.532 1.00 46.16 529 THR A C 1
ATOM 3901 O O . THR A 1 529 ? 8.923 16.493 8.202 1.00 46.16 529 THR A O 1
ATOM 3904 N N . GLY A 1 530 ? 9.719 17.207 6.245 1.00 52.38 530 GLY A N 1
ATOM 3905 C CA . GLY A 1 530 ? 8.423 17.092 5.556 1.00 52.38 530 GLY A CA 1
ATOM 3906 C C . GLY A 1 530 ? 7.921 15.648 5.418 1.00 52.38 530 GLY A C 1
ATOM 3907 O O . GLY A 1 530 ? 8.700 14.725 5.619 1.00 52.38 530 GLY A O 1
ATOM 3908 N N . SER A 1 531 ? 6.646 15.504 5.041 1.00 56.44 531 SER A N 1
ATOM 3909 C CA . SER A 1 531 ? 5.943 14.260 4.676 1.00 56.44 531 SER A CA 1
ATOM 3910 C C . SER A 1 531 ? 6.594 13.597 3.459 1.00 56.44 531 SER A C 1
ATOM 3912 O O . SER A 1 531 ? 6.257 13.910 2.322 1.00 56.44 531 SER A O 1
ATOM 3914 N N . GLY A 1 532 ? 7.655 12.824 3.647 1.00 63.97 532 GLY A N 1
ATOM 3915 C CA . GLY A 1 532 ? 8.350 12.215 2.524 1.00 63.97 532 GLY A CA 1
ATOM 3916 C C . GLY A 1 532 ? 9.172 11.025 2.962 1.00 63.97 532 GLY A C 1
ATOM 3917 O O . GLY A 1 532 ? 9.810 11.055 4.009 1.00 63.97 532 GLY A O 1
ATOM 3918 N N . VAL A 1 533 ? 9.185 10.003 2.112 1.00 73.94 533 VAL A N 1
ATOM 3919 C CA . VAL A 1 533 ? 9.762 8.708 2.457 1.00 73.94 533 VAL A CA 1
ATOM 3920 C C . VAL A 1 533 ? 11.283 8.783 2.630 1.00 73.94 533 VAL A C 1
ATOM 3922 O O . VAL A 1 533 ? 12.010 9.305 1.772 1.00 73.94 533 VAL A O 1
ATOM 3925 N N . SER A 1 534 ? 11.777 8.203 3.720 1.00 73.94 534 SER A N 1
ATOM 3926 C CA . SER A 1 534 ? 13.185 8.141 4.108 1.00 73.94 534 SER A CA 1
ATOM 3927 C C . SER A 1 534 ? 14.014 7.350 3.092 1.00 73.94 534 SER A C 1
ATOM 3929 O O . SER A 1 534 ? 13.898 6.126 2.978 1.00 73.94 534 SER A O 1
ATOM 3931 N N . LEU A 1 535 ? 14.894 8.042 2.358 1.00 71.69 535 LEU A N 1
ATOM 3932 C CA . LEU A 1 535 ? 15.732 7.426 1.326 1.00 71.69 535 LEU A CA 1
ATOM 3933 C C . LEU A 1 535 ? 17.013 6.800 1.878 1.00 71.69 535 LEU A C 1
ATOM 3935 O O . LEU A 1 535 ? 17.677 7.337 2.771 1.00 71.69 535 LEU A O 1
ATOM 3939 N N . ASN A 1 536 ? 17.427 5.702 1.244 1.00 66.38 536 ASN A N 1
ATOM 3940 C CA . ASN A 1 536 ? 18.723 5.088 1.487 1.00 66.38 536 ASN A CA 1
ATOM 3941 C C . ASN A 1 536 ? 19.840 5.996 0.944 1.00 66.38 536 ASN A C 1
ATOM 3943 O O . ASN A 1 536 ? 20.173 5.999 -0.235 1.00 66.38 536 ASN A O 1
ATOM 3947 N N . THR A 1 537 ? 20.422 6.794 1.829 1.00 57.50 537 THR A N 1
ATOM 3948 C CA . THR A 1 537 ? 21.758 7.373 1.650 1.00 57.50 537 THR A CA 1
ATOM 3949 C C . THR A 1 537 ? 22.672 6.629 2.622 1.00 57.50 537 THR A C 1
ATOM 3951 O O . THR A 1 537 ? 22.180 6.215 3.668 1.00 57.50 537 THR A O 1
ATOM 3954 N N . ASP A 1 538 ? 23.957 6.436 2.302 1.00 48.56 538 ASP A N 1
ATOM 3955 C CA . ASP A 1 538 ? 24.965 5.548 2.943 1.00 48.56 538 ASP A CA 1
ATOM 3956 C C . ASP A 1 538 ? 25.009 5.423 4.496 1.00 48.56 538 ASP A C 1
ATOM 3958 O O . ASP A 1 538 ? 25.803 4.656 5.045 1.00 48.56 538 ASP A O 1
ATOM 3962 N N . LEU A 1 539 ? 24.209 6.186 5.239 1.00 57.47 539 LEU A N 1
ATOM 3963 C CA . LEU A 1 539 ? 24.144 6.257 6.691 1.00 57.47 539 LEU A CA 1
ATOM 3964 C C . LEU A 1 539 ? 22.992 5.484 7.353 1.00 57.47 539 LEU A C 1
ATOM 3966 O O . LEU A 1 539 ? 22.940 5.520 8.581 1.00 57.47 539 LEU A O 1
ATOM 3970 N N . CYS A 1 540 ? 22.137 4.752 6.623 1.00 66.56 540 CYS A N 1
ATOM 3971 C CA . CYS A 1 540 ? 21.025 3.919 7.144 1.00 66.56 540 CYS A CA 1
ATOM 3972 C C . CYS A 1 540 ? 19.903 4.644 7.910 1.00 66.56 540 CYS A C 1
ATOM 3974 O O . CYS A 1 540 ? 18.784 4.142 7.958 1.00 66.56 540 CYS A O 1
ATOM 3976 N N . ASN A 1 541 ? 20.227 5.793 8.495 1.00 67.00 541 ASN A N 1
ATOM 3977 C CA . ASN A 1 541 ? 19.426 6.636 9.358 1.00 67.00 541 ASN A CA 1
ATOM 3978 C C . ASN A 1 541 ? 19.796 8.078 8.963 1.00 67.00 541 ASN A C 1
ATOM 3980 O O . ASN A 1 541 ? 20.821 8.599 9.425 1.00 67.00 541 ASN A O 1
ATOM 3984 N N . ASN A 1 542 ? 19.077 8.696 8.025 1.00 56.12 542 ASN A N 1
ATOM 3985 C CA . ASN A 1 542 ? 19.422 10.041 7.560 1.00 56.12 542 ASN A CA 1
ATOM 3986 C C . ASN A 1 542 ? 18.197 10.917 7.290 1.00 56.12 542 ASN A C 1
ATOM 3988 O O . ASN A 1 542 ? 17.810 11.096 6.142 1.00 56.12 542 ASN A O 1
ATOM 3992 N N . ASP A 1 543 ? 17.740 11.605 8.334 1.00 48.56 543 ASP A N 1
ATOM 3993 C CA . ASP A 1 543 ? 17.510 13.045 8.258 1.00 48.56 543 ASP A CA 1
ATOM 3994 C C . ASP A 1 543 ? 17.872 13.695 9.607 1.00 48.56 543 ASP A C 1
ATOM 3996 O O . ASP A 1 543 ? 17.265 13.418 10.629 1.00 48.56 543 ASP A O 1
ATOM 4000 N N . THR A 1 544 ? 18.950 14.490 9.627 1.00 48.16 544 THR A N 1
ATOM 4001 C CA . THR A 1 544 ? 19.394 15.480 10.646 1.00 48.16 544 THR A CA 1
ATOM 4002 C C . THR A 1 544 ? 19.283 15.212 12.171 1.00 48.16 544 THR A C 1
ATOM 4004 O O . THR A 1 544 ? 19.694 16.070 12.963 1.00 48.16 544 THR A O 1
ATOM 4007 N N . GLY A 1 545 ? 18.913 14.010 12.606 1.00 52.38 545 GLY A N 1
ATOM 4008 C CA . GLY A 1 545 ? 18.775 13.589 13.994 1.00 52.38 545 GLY A CA 1
ATOM 4009 C C . GLY A 1 545 ? 17.344 13.709 14.530 1.00 52.38 545 GLY A C 1
ATOM 4010 O O . GLY A 1 545 ? 16.770 14.794 14.542 1.00 52.38 545 GLY A O 1
ATOM 4011 N N . THR A 1 546 ? 16.885 12.593 15.111 1.00 53.72 546 THR A N 1
ATOM 4012 C CA . THR A 1 546 ? 15.697 12.403 15.967 1.00 53.72 546 THR A CA 1
ATOM 4013 C C . THR A 1 546 ? 14.323 12.269 15.293 1.00 53.72 546 THR A C 1
ATOM 4015 O O . THR A 1 546 ? 13.382 12.875 15.804 1.00 53.72 546 THR A O 1
ATOM 4018 N N . GLY A 1 547 ? 14.158 11.494 14.219 1.00 60.94 547 GLY A N 1
ATOM 4019 C CA . GLY A 1 547 ? 12.833 10.989 13.832 1.00 60.94 547 GLY A CA 1
ATOM 4020 C C . GLY A 1 547 ? 12.540 9.559 14.305 1.00 60.94 547 GLY A C 1
ATOM 4021 O O . GLY A 1 547 ? 13.324 8.946 15.043 1.00 60.94 547 GLY A O 1
ATOM 4022 N N . ALA A 1 548 ? 11.323 9.102 14.011 1.00 70.19 548 ALA A N 1
ATOM 4023 C CA . ALA A 1 548 ? 10.734 7.874 14.535 1.00 70.19 548 ALA A CA 1
ATOM 4024 C C . ALA A 1 548 ? 11.415 6.612 13.982 1.00 70.19 548 ALA A C 1
ATOM 4026 O O . ALA A 1 548 ? 11.867 6.594 12.842 1.00 70.19 548 ALA A O 1
ATOM 4027 N N . ASN A 1 549 ? 11.513 5.541 14.785 1.00 76.75 549 ASN A N 1
ATOM 4028 C CA . ASN A 1 549 ? 12.208 4.294 14.404 1.00 76.75 549 ASN A CA 1
ATOM 4029 C C . ASN A 1 549 ? 13.648 4.526 13.909 1.00 76.75 549 ASN A C 1
ATOM 4031 O O . ASN A 1 549 ? 14.160 3.806 13.049 1.00 76.75 549 ASN A O 1
ATOM 4035 N N . ASN A 1 550 ? 14.303 5.550 14.463 1.00 76.62 550 ASN A N 1
ATOM 4036 C CA . ASN A 1 550 ? 15.641 5.979 14.071 1.00 76.62 550 ASN A CA 1
ATOM 4037 C C . ASN A 1 550 ? 15.769 6.363 12.585 1.00 76.62 550 ASN A C 1
ATOM 4039 O O . ASN A 1 550 ? 16.878 6.300 12.050 1.00 76.62 550 ASN A O 1
ATOM 4043 N N . ASP A 1 551 ? 14.664 6.756 11.942 1.00 76.25 551 ASP A N 1
ATOM 4044 C CA . ASP A 1 551 ? 14.581 7.099 10.519 1.00 76.25 551 ASP A CA 1
ATOM 4045 C C . ASP A 1 551 ? 15.146 5.985 9.630 1.00 76.25 551 ASP A C 1
ATOM 4047 O O . ASP A 1 551 ? 15.981 6.231 8.752 1.00 76.25 551 ASP A O 1
ATOM 4051 N N . LEU A 1 552 ? 14.765 4.731 9.921 1.00 83.31 552 LEU A N 1
ATOM 4052 C CA . LEU A 1 552 ? 15.219 3.583 9.146 1.00 83.31 552 LEU A CA 1
ATOM 4053 C C . LEU A 1 552 ? 14.818 3.766 7.679 1.00 83.31 552 LEU A C 1
ATOM 4055 O O . LEU A 1 552 ? 13.646 3.655 7.323 1.00 83.31 552 LEU A O 1
ATOM 4059 N N . ALA A 1 553 ? 15.822 3.994 6.835 1.00 82.12 553 ALA A N 1
ATOM 4060 C CA . ALA A 1 553 ? 15.620 4.191 5.411 1.00 82.12 553 ALA A CA 1
ATOM 4061 C C . ALA A 1 553 ? 14.924 2.986 4.762 1.00 82.12 553 ALA A C 1
ATOM 4063 O O . ALA A 1 553 ? 15.239 1.828 5.070 1.00 82.12 553 ALA A O 1
ATOM 4064 N N . ARG A 1 554 ? 14.020 3.267 3.816 1.00 85.94 554 ARG A N 1
ATOM 4065 C CA . ARG A 1 554 ? 13.356 2.236 3.011 1.00 85.94 554 ARG A CA 1
ATOM 4066 C C . ARG A 1 554 ? 14.383 1.431 2.201 1.00 85.94 554 ARG A C 1
ATOM 4068 O O . ARG A 1 554 ? 15.380 2.004 1.744 1.00 85.94 554 ARG A O 1
ATOM 4075 N N . PRO A 1 555 ? 14.167 0.123 1.979 1.00 89.94 555 PRO A N 1
ATOM 4076 C CA . PRO A 1 555 ? 14.946 -0.607 0.988 1.00 89.94 555 PRO A CA 1
ATOM 4077 C C . PRO A 1 555 ? 14.646 -0.064 -0.415 1.00 89.94 555 PRO A C 1
ATOM 4079 O O . PRO A 1 555 ? 13.526 0.360 -0.700 1.00 89.94 555 PRO A O 1
ATOM 4082 N N . GLN A 1 556 ? 15.636 -0.094 -1.303 1.00 90.25 556 GLN A N 1
ATOM 4083 C CA . GLN A 1 556 ? 15.453 0.251 -2.709 1.00 90.25 556 GLN A CA 1
ATOM 4084 C C . GLN A 1 556 ? 15.387 -1.046 -3.506 1.00 90.25 556 GLN A C 1
ATOM 4086 O O . GLN A 1 556 ? 16.377 -1.765 -3.611 1.00 90.25 556 GLN A O 1
ATOM 4091 N N . VAL A 1 557 ? 14.216 -1.367 -4.045 1.00 91.62 557 VAL A N 1
ATOM 4092 C CA . VAL A 1 557 ? 14.057 -2.493 -4.966 1.00 91.62 557 VAL A CA 1
ATOM 4093 C C . VAL A 1 557 ? 14.299 -1.950 -6.371 1.00 91.62 557 VAL A C 1
ATOM 4095 O O . VAL A 1 557 ? 13.595 -1.044 -6.800 1.00 91.62 557 VAL A O 1
ATOM 4098 N N . ASN A 1 558 ? 15.306 -2.472 -7.067 1.00 89.81 558 ASN A N 1
ATOM 4099 C CA . ASN A 1 558 ? 15.617 -2.070 -8.440 1.00 89.81 558 ASN A CA 1
ATOM 4100 C C . ASN A 1 558 ? 14.845 -2.943 -9.435 1.00 89.81 558 ASN A C 1
ATOM 4102 O O . ASN A 1 558 ? 14.288 -2.435 -10.403 1.00 89.81 558 ASN A O 1
ATOM 4106 N N . TYR A 1 559 ? 14.761 -4.251 -9.160 1.00 92.19 559 TYR A N 1
ATOM 4107 C CA . TYR A 1 559 ? 14.098 -5.216 -10.035 1.00 92.19 559 TYR A CA 1
ATOM 4108 C C . TYR A 1 559 ? 13.286 -6.247 -9.253 1.00 92.19 559 TYR A C 1
ATOM 4110 O O . TYR A 1 559 ? 13.683 -6.681 -8.165 1.00 92.19 559 TYR A O 1
ATOM 4118 N N . ALA A 1 560 ? 12.168 -6.669 -9.846 1.00 94.81 560 ALA A N 1
ATOM 4119 C CA . ALA A 1 560 ? 11.306 -7.726 -9.340 1.00 94.81 560 ALA A CA 1
ATOM 4120 C C . ALA A 1 560 ? 10.915 -8.675 -10.481 1.00 94.81 560 ALA A C 1
ATOM 4122 O O . ALA A 1 560 ? 10.200 -8.279 -11.399 1.00 94.81 560 ALA A O 1
ATOM 4123 N N . PHE A 1 561 ? 11.363 -9.929 -10.415 1.00 93.62 561 PHE A N 1
ATOM 4124 C CA . PHE A 1 561 ? 11.149 -10.925 -11.463 1.00 93.62 561 PHE A CA 1
ATOM 4125 C C . PHE A 1 561 ? 10.344 -12.119 -10.971 1.00 93.62 561 PHE A C 1
ATOM 4127 O O . PHE A 1 561 ? 10.685 -12.728 -9.957 1.00 93.62 561 PHE A O 1
ATOM 4134 N N . LEU A 1 562 ? 9.291 -12.484 -11.698 1.00 93.06 562 LEU A N 1
ATOM 4135 C CA . LEU A 1 562 ? 8.454 -13.637 -11.390 1.00 93.06 562 LEU A CA 1
ATOM 4136 C C . LEU A 1 562 ? 8.784 -14.814 -12.312 1.00 93.06 562 LEU A C 1
ATOM 4138 O O . LEU A 1 562 ? 8.428 -14.820 -13.486 1.00 93.06 562 LEU A O 1
ATOM 4142 N N . GLU A 1 563 ? 9.392 -15.858 -11.750 1.00 86.38 563 GLU A N 1
ATOM 4143 C CA . GLU A 1 563 ? 9.639 -17.131 -12.429 1.00 86.38 563 GLU A CA 1
ATOM 4144 C C . GLU A 1 563 ? 8.736 -18.220 -11.826 1.00 86.38 563 GLU A C 1
ATOM 4146 O O . GLU A 1 563 ? 8.945 -18.720 -10.712 1.00 86.38 563 GLU A O 1
ATOM 4151 N N . GLY A 1 564 ? 7.668 -18.572 -12.544 1.00 85.19 564 GLY A N 1
ATOM 4152 C CA . GLY A 1 564 ? 6.646 -19.492 -12.045 1.00 85.19 564 GLY A CA 1
ATOM 4153 C C . GLY A 1 564 ? 5.932 -18.938 -10.807 1.00 85.19 564 GLY A C 1
ATOM 4154 O O . GLY A 1 564 ? 5.034 -18.113 -10.925 1.00 85.19 564 GLY A O 1
ATOM 4155 N N . SER A 1 565 ? 6.298 -19.422 -9.616 1.00 89.62 565 SER A N 1
ATOM 4156 C CA . SER A 1 565 ? 5.772 -18.941 -8.325 1.00 89.62 565 SER A CA 1
ATOM 4157 C C . SER A 1 565 ? 6.847 -18.325 -7.425 1.00 89.62 565 SER A C 1
ATOM 4159 O O . SER A 1 565 ? 6.622 -18.177 -6.225 1.00 89.62 565 SER A O 1
ATOM 4161 N N . ASN A 1 566 ? 8.036 -18.043 -7.959 1.00 93.62 566 ASN A N 1
ATOM 4162 C CA . ASN A 1 566 ? 9.135 -17.435 -7.220 1.00 93.62 566 ASN A CA 1
ATOM 4163 C C . ASN A 1 566 ? 9.329 -15.996 -7.692 1.00 93.62 566 ASN A C 1
ATOM 4165 O O . ASN A 1 566 ? 9.574 -15.763 -8.870 1.00 93.62 566 ASN A O 1
ATOM 4169 N N . LEU A 1 567 ? 9.244 -15.052 -6.763 1.00 95.75 567 LEU A N 1
ATOM 4170 C CA . LEU A 1 567 ? 9.556 -13.647 -6.979 1.00 95.75 567 LEU A CA 1
ATOM 4171 C C . LEU A 1 567 ? 11.004 -13.394 -6.548 1.00 95.75 567 LEU A C 1
ATOM 4173 O O . LEU A 1 567 ? 11.302 -13.454 -5.354 1.00 95.75 567 LEU A O 1
ATOM 4177 N N . ARG A 1 568 ? 11.905 -13.158 -7.502 1.00 95.00 568 ARG A N 1
ATOM 4178 C CA . ARG A 1 568 ? 13.287 -12.713 -7.283 1.00 95.00 568 ARG A CA 1
ATOM 4179 C C . ARG A 1 568 ? 13.304 -11.190 -7.189 1.00 95.00 568 ARG A C 1
ATOM 4181 O O . ARG A 1 568 ? 12.790 -10.520 -8.073 1.00 95.00 568 ARG A O 1
ATOM 4188 N N . LEU A 1 569 ? 13.886 -10.657 -6.124 1.00 95.44 569 LEU A N 1
ATOM 4189 C CA . LEU A 1 569 ? 14.035 -9.228 -5.885 1.00 95.44 569 LEU A CA 1
ATOM 4190 C C . LEU A 1 569 ? 15.517 -8.873 -5.833 1.00 95.44 569 LEU A C 1
ATOM 4192 O O . LEU A 1 569 ? 16.284 -9.549 -5.142 1.00 95.44 569 LEU A O 1
ATOM 4196 N N . ILE A 1 570 ? 15.889 -7.803 -6.529 1.00 94.00 570 ILE A N 1
ATOM 4197 C CA . ILE A 1 570 ? 17.259 -7.291 -6.600 1.00 94.00 570 ILE A CA 1
ATOM 4198 C C . ILE A 1 570 ? 17.237 -5.817 -6.215 1.00 94.00 570 ILE A C 1
ATOM 4200 O O . ILE A 1 570 ? 16.403 -5.059 -6.713 1.00 94.00 570 ILE A O 1
ATOM 4204 N N . GLY A 1 571 ? 18.150 -5.397 -5.346 1.00 93.44 571 GLY A N 1
ATOM 4205 C CA . GLY A 1 571 ? 18.192 -4.007 -4.920 1.00 93.44 571 GLY A CA 1
ATOM 4206 C C . GLY A 1 571 ? 19.255 -3.673 -3.886 1.00 93.44 571 GLY A C 1
ATOM 4207 O O . GLY A 1 571 ? 20.163 -4.459 -3.597 1.00 93.44 571 GLY A O 1
ATOM 4208 N N . ASP A 1 572 ? 19.096 -2.490 -3.307 1.00 90.31 572 ASP A N 1
ATOM 4209 C CA . ASP A 1 572 ? 19.988 -1.893 -2.326 1.00 90.31 572 ASP A CA 1
ATOM 4210 C C . ASP A 1 572 ? 19.303 -1.782 -0.962 1.00 90.31 572 ASP A C 1
ATOM 4212 O O . ASP A 1 572 ? 18.090 -1.593 -0.833 1.00 90.31 572 ASP A O 1
ATOM 4216 N N . MET A 1 573 ? 20.096 -1.902 0.096 1.00 88.12 573 MET A N 1
ATOM 4217 C CA . MET A 1 573 ? 19.609 -1.872 1.468 1.00 88.12 573 MET A CA 1
ATOM 4218 C C . MET A 1 573 ? 20.595 -1.184 2.406 1.00 88.12 573 MET A C 1
ATOM 4220 O O . MET A 1 573 ? 21.746 -0.913 2.061 1.00 88.12 573 MET A O 1
ATOM 4224 N N . CYS A 1 574 ? 20.150 -0.909 3.628 1.00 83.00 574 CYS A N 1
ATOM 4225 C CA . CYS A 1 574 ? 21.025 -0.371 4.656 1.00 83.00 574 CYS A CA 1
ATOM 4226 C C . CYS A 1 574 ? 22.193 -1.334 4.964 1.00 83.00 574 CYS A C 1
ATOM 4228 O O . CYS A 1 574 ? 21.991 -2.457 5.421 1.00 83.00 574 CYS A O 1
ATOM 4230 N N . ALA A 1 575 ? 23.428 -0.836 4.822 1.00 82.62 575 ALA A N 1
ATOM 4231 C CA . ALA A 1 575 ? 24.659 -1.597 5.056 1.00 82.62 575 ALA A CA 1
ATOM 4232 C C . ALA A 1 575 ? 24.913 -2.003 6.523 1.00 82.62 575 ALA A C 1
ATOM 4234 O O . ALA A 1 575 ? 25.757 -2.863 6.791 1.00 82.62 575 ALA A O 1
ATOM 4235 N N . THR A 1 576 ? 24.244 -1.357 7.486 1.00 80.81 576 THR A N 1
ATOM 4236 C CA . THR A 1 576 ? 24.475 -1.549 8.927 1.00 80.81 576 THR A CA 1
ATOM 4237 C C . THR A 1 576 ? 23.258 -2.151 9.632 1.00 80.81 576 THR A C 1
ATOM 4239 O O . THR A 1 576 ? 22.313 -1.451 10.003 1.00 80.81 576 THR A O 1
ATOM 4242 N N . GLY A 1 577 ? 23.342 -3.448 9.919 1.00 83.00 577 GLY A N 1
ATOM 4243 C CA . GLY A 1 577 ? 22.332 -4.222 10.643 1.00 83.00 577 GLY A CA 1
ATOM 4244 C C . GLY A 1 577 ? 21.900 -5.456 9.859 1.00 83.00 577 GLY A C 1
ATOM 4245 O O . GLY A 1 577 ? 22.289 -5.619 8.705 1.00 83.00 577 GLY A O 1
ATOM 4246 N N . ASP A 1 578 ? 21.096 -6.300 10.502 1.00 89.38 578 ASP A N 1
ATOM 4247 C CA . ASP A 1 578 ? 20.448 -7.441 9.859 1.00 89.38 578 ASP A CA 1
ATOM 4248 C C . ASP A 1 578 ? 18.935 -7.205 9.789 1.00 89.38 578 ASP A C 1
ATOM 4250 O O . ASP A 1 578 ? 18.313 -6.764 10.768 1.00 89.38 578 ASP A O 1
ATOM 4254 N N . PHE A 1 579 ? 18.331 -7.548 8.654 1.00 91.94 579 PHE A N 1
ATOM 4255 C CA . PHE A 1 579 ? 16.950 -7.205 8.332 1.00 91.94 579 PHE A CA 1
ATOM 4256 C C . PHE A 1 579 ? 16.115 -8.420 7.913 1.00 91.94 579 PHE A C 1
ATOM 4258 O O . PHE A 1 579 ? 16.619 -9.405 7.363 1.00 91.94 579 PHE A O 1
ATOM 4265 N N . THR A 1 580 ? 14.813 -8.320 8.166 1.00 95.62 580 THR A N 1
ATOM 4266 C CA . THR A 1 580 ? 13.777 -9.089 7.472 1.00 95.62 580 THR A CA 1
ATOM 4267 C C . THR A 1 580 ? 13.029 -8.126 6.570 1.00 95.62 580 THR A C 1
ATOM 4269 O O . THR A 1 580 ? 12.608 -7.068 7.030 1.00 95.62 580 THR A O 1
ATOM 4272 N N . PHE A 1 581 ? 12.867 -8.478 5.301 1.00 96.75 581 PHE A N 1
ATOM 4273 C CA . PHE A 1 581 ? 12.018 -7.734 4.380 1.00 96.75 581 PHE A CA 1
ATOM 4274 C C . PHE A 1 581 ? 10.649 -8.381 4.320 1.00 96.75 581 PHE A C 1
ATOM 4276 O O . PHE A 1 581 ? 10.555 -9.601 4.170 1.00 96.75 581 PHE A O 1
ATOM 4283 N N . GLU A 1 582 ? 9.600 -7.577 4.426 1.00 96.81 582 GLU A N 1
ATOM 4284 C CA . GLU A 1 582 ? 8.238 -8.004 4.127 1.00 96.81 582 GLU A CA 1
ATOM 4285 C C . GLU A 1 582 ? 7.813 -7.429 2.787 1.00 96.81 582 GLU A C 1
ATOM 4287 O O . GLU A 1 582 ? 7.970 -6.235 2.539 1.00 96.81 582 GLU A O 1
ATOM 4292 N N . ILE A 1 583 ? 7.305 -8.306 1.928 1.00 96.31 583 ILE A N 1
ATOM 4293 C CA . ILE A 1 583 ? 6.951 -7.991 0.553 1.00 96.31 583 ILE A CA 1
ATOM 4294 C C . ILE A 1 583 ? 5.434 -7.927 0.479 1.00 96.31 583 ILE A C 1
ATOM 4296 O O . ILE A 1 583 ? 4.742 -8.846 0.932 1.00 96.31 583 ILE A O 1
ATOM 4300 N N . TYR A 1 584 ? 4.933 -6.865 -0.134 1.00 94.94 584 TYR A N 1
ATOM 4301 C CA . TYR A 1 584 ? 3.516 -6.610 -0.299 1.00 94.94 584 TYR A CA 1
ATOM 4302 C C . TYR A 1 584 ? 3.190 -6.416 -1.770 1.00 94.94 584 TYR A C 1
ATOM 4304 O O . TYR A 1 584 ? 3.982 -5.844 -2.516 1.00 94.94 584 TYR A O 1
ATOM 4312 N N . LYS A 1 585 ? 2.003 -6.862 -2.182 1.00 93.12 585 LYS A N 1
ATOM 4313 C CA . LYS A 1 585 ? 1.398 -6.366 -3.415 1.00 93.12 585 LYS A CA 1
ATOM 4314 C C . LYS A 1 585 ? 1.042 -4.904 -3.180 1.00 93.12 585 LYS A C 1
ATOM 4316 O O . LYS A 1 585 ? 0.335 -4.610 -2.215 1.00 93.12 585 LYS A O 1
ATOM 4321 N N . ALA A 1 586 ? 1.538 -4.029 -4.040 1.00 89.12 586 ALA A N 1
ATOM 4322 C CA . ALA A 1 586 ? 1.237 -2.615 -3.971 1.00 89.12 586 ALA A CA 1
ATOM 4323 C C . ALA A 1 586 ? -0.114 -2.321 -4.636 1.00 89.12 586 ALA A C 1
ATOM 4325 O O . ALA A 1 586 ? -0.511 -2.983 -5.602 1.00 89.12 586 ALA A O 1
ATOM 4326 N N . SER A 1 587 ? -0.825 -1.327 -4.112 1.00 76.50 587 SER A N 1
ATOM 4327 C CA . SER A 1 587 ? -1.913 -0.660 -4.828 1.00 76.50 587 SER A CA 1
ATOM 4328 C C . SER A 1 587 ? -1.382 0.618 -5.477 1.00 76.50 587 SER A C 1
ATOM 4330 O O . SER A 1 587 ? -0.486 1.266 -4.930 1.00 76.50 587 SER A O 1
ATOM 4332 N N . ALA A 1 588 ? -1.966 1.003 -6.616 1.00 59.75 588 ALA A N 1
ATOM 4333 C CA . ALA A 1 588 ? -1.803 2.340 -7.178 1.00 59.75 588 ALA A CA 1
ATOM 4334 C C . ALA A 1 588 ? -2.575 3.335 -6.290 1.00 59.75 588 ALA A C 1
ATOM 4336 O O . ALA A 1 588 ? -3.709 3.710 -6.590 1.00 59.75 588 ALA A O 1
ATOM 4337 N N . GLY A 1 589 ? -1.988 3.668 -5.144 1.00 54.81 589 GLY A N 1
ATOM 4338 C CA . GLY A 1 589 ? -2.510 4.599 -4.148 1.00 54.81 589 GLY A CA 1
ATOM 4339 C C . GLY A 1 589 ? -1.730 5.911 -4.150 1.00 54.81 589 GLY A C 1
ATOM 4340 O O . GLY A 1 589 ? -0.616 5.988 -4.664 1.00 54.81 589 GLY A O 1
ATOM 4341 N N . THR A 1 590 ? -2.331 6.956 -3.586 1.00 56.69 590 THR A N 1
ATOM 4342 C CA . THR A 1 590 ? -1.661 8.227 -3.295 1.00 56.69 590 THR A CA 1
ATOM 4343 C C . THR A 1 590 ? -0.767 8.041 -2.070 1.00 56.69 590 THR A C 1
ATOM 4345 O O . THR A 1 590 ? -1.205 8.294 -0.961 1.00 56.69 590 THR A O 1
ATOM 4348 N N . GLY A 1 591 ? 0.450 7.532 -2.253 1.00 61.12 591 GLY A N 1
ATOM 4349 C CA . GLY A 1 591 ? 1.491 7.622 -1.224 1.00 61.12 591 GLY A CA 1
ATOM 4350 C C . GLY A 1 591 ? 2.353 8.868 -1.418 1.00 61.12 591 GLY A C 1
ATOM 4351 O O . GLY A 1 591 ? 2.287 9.508 -2.473 1.00 61.12 591 GLY A O 1
ATOM 4352 N N . ASP A 1 592 ? 3.175 9.220 -0.428 1.00 67.75 592 ASP A N 1
ATOM 4353 C CA . ASP A 1 592 ? 4.173 10.268 -0.608 1.00 67.75 592 ASP A CA 1
ATOM 4354 C C . ASP A 1 592 ? 5.189 9.845 -1.662 1.00 67.75 592 ASP A C 1
ATOM 4356 O O . ASP A 1 592 ? 5.701 8.719 -1.728 1.00 67.75 592 ASP A O 1
ATOM 4360 N N . THR A 1 593 ? 5.543 10.830 -2.466 1.00 73.56 593 THR A N 1
ATOM 4361 C CA . THR A 1 593 ? 6.663 10.739 -3.373 1.00 73.56 593 THR A CA 1
ATOM 4362 C C . THR A 1 593 ? 7.952 10.927 -2.568 1.00 73.56 593 THR A C 1
ATOM 4364 O O . THR A 1 593 ? 8.155 11.957 -1.916 1.00 73.56 593 THR A O 1
ATOM 4367 N N . GLY A 1 594 ? 8.858 9.947 -2.625 1.00 70.31 594 GLY A N 1
ATOM 4368 C CA . GLY A 1 594 ? 10.195 10.090 -2.050 1.00 70.31 594 GLY A CA 1
ATOM 4369 C C . GLY A 1 594 ? 10.946 11.279 -2.664 1.00 70.31 594 GLY A C 1
ATOM 4370 O O . GLY A 1 594 ? 10.590 11.795 -3.726 1.00 70.31 594 GLY A O 1
ATOM 4371 N N . SER A 1 595 ? 12.039 11.731 -2.038 1.00 69.12 595 SER A N 1
ATOM 4372 C CA . SER A 1 595 ? 12.849 12.818 -2.635 1.00 69.12 595 SER A CA 1
ATOM 4373 C C . SER A 1 595 ? 13.515 12.440 -3.976 1.00 69.12 595 SER A C 1
ATOM 4375 O O . SER A 1 595 ? 14.021 13.310 -4.685 1.00 69.12 595 SER A O 1
ATOM 4377 N N . ASP A 1 596 ? 13.454 11.159 -4.346 1.00 73.38 596 ASP A N 1
ATOM 4378 C CA . ASP A 1 596 ? 13.806 10.573 -5.641 1.00 73.38 596 ASP A CA 1
ATOM 4379 C C . ASP A 1 596 ? 12.685 10.692 -6.688 1.00 73.38 596 ASP A C 1
ATOM 4381 O O . ASP A 1 596 ? 12.857 10.262 -7.823 1.00 73.38 596 ASP A O 1
ATOM 4385 N N . SER A 1 597 ? 11.567 11.337 -6.348 1.00 80.19 597 SER A N 1
ATOM 4386 C CA . SER A 1 597 ? 10.372 11.459 -7.190 1.00 80.19 597 SER A CA 1
ATOM 4387 C C . SER A 1 597 ? 9.644 10.131 -7.458 1.00 80.19 597 SER A C 1
ATOM 4389 O O . SER A 1 597 ? 8.834 10.073 -8.380 1.00 80.19 597 SER A O 1
ATOM 4391 N N . LEU A 1 598 ? 9.914 9.082 -6.668 1.00 81.19 598 LEU A N 1
ATOM 4392 C CA . LEU A 1 598 ? 9.253 7.781 -6.790 1.00 81.19 598 LEU A CA 1
ATOM 4393 C C . LEU A 1 598 ? 8.173 7.602 -5.722 1.00 81.19 598 LEU A C 1
ATOM 4395 O O . LEU A 1 598 ? 8.438 7.763 -4.525 1.00 81.19 598 LEU A O 1
ATOM 4399 N N . ASP A 1 599 ? 6.984 7.204 -6.162 1.00 81.44 599 ASP A N 1
ATOM 4400 C CA . ASP A 1 599 ? 5.838 6.953 -5.293 1.00 81.44 599 ASP A CA 1
ATOM 4401 C C . ASP A 1 599 ? 6.036 5.648 -4.502 1.00 81.44 599 ASP A C 1
ATOM 4403 O O . ASP A 1 599 ? 6.302 4.580 -5.068 1.00 81.44 599 ASP A O 1
ATOM 4407 N N . ALA A 1 600 ? 5.922 5.730 -3.174 1.00 79.56 600 ALA A N 1
ATOM 4408 C CA . ALA A 1 600 ? 5.766 4.551 -2.328 1.00 79.56 600 ALA A CA 1
ATOM 4409 C C . ALA A 1 600 ? 4.277 4.218 -2.240 1.00 79.56 600 ALA A C 1
ATOM 4411 O O . ALA A 1 600 ? 3.521 4.926 -1.586 1.00 79.56 600 ALA A O 1
ATOM 4412 N N . GLY A 1 601 ? 3.837 3.166 -2.921 1.00 73.19 601 GLY A N 1
ATOM 4413 C CA . GLY A 1 601 ? 2.446 2.735 -2.856 1.00 73.19 601 GLY A CA 1
ATOM 4414 C C . GLY A 1 601 ? 2.079 2.111 -1.512 1.00 73.19 601 GLY A C 1
ATOM 4415 O O . GLY A 1 601 ? 2.899 1.927 -0.611 1.00 73.19 601 GLY A O 1
ATOM 4416 N N . GLU A 1 602 ? 0.811 1.736 -1.394 1.00 83.94 602 GLU A N 1
ATOM 4417 C CA . GLU A 1 602 ? 0.281 1.116 -0.184 1.00 83.94 602 GLU A CA 1
ATOM 4418 C C . GLU A 1 602 ? 0.505 -0.401 -0.183 1.00 83.94 602 GLU A C 1
ATOM 4420 O O . GLU A 1 602 ? 0.292 -1.075 -1.194 1.00 83.94 602 GLU A O 1
ATOM 4425 N N . GLY A 1 603 ? 0.886 -0.963 0.968 1.00 88.00 603 GLY A N 1
ATOM 4426 C CA . GLY A 1 603 ? 1.010 -2.409 1.164 1.00 88.00 603 GLY A CA 1
ATOM 4427 C C . GLY A 1 603 ? -0.341 -3.111 1.312 1.00 88.00 603 GLY A C 1
ATOM 4428 O O . GLY A 1 603 ? -0.726 -3.497 2.416 1.00 88.00 603 GLY A O 1
ATOM 4429 N N . LEU A 1 604 ? -1.049 -3.314 0.199 1.00 90.56 604 LEU A N 1
ATOM 4430 C CA . LEU A 1 604 ? -2.405 -3.874 0.176 1.00 90.56 604 LEU A CA 1
ATOM 4431 C C . LEU A 1 604 ? -2.474 -5.308 0.711 1.00 90.56 604 LEU A C 1
ATOM 4433 O O . LEU A 1 604 ? -3.318 -5.629 1.547 1.00 90.56 604 LEU A O 1
ATOM 4437 N N . THR A 1 605 ? -1.595 -6.184 0.225 1.00 92.50 605 THR A N 1
ATOM 4438 C CA . THR A 1 605 ? -1.633 -7.624 0.530 1.00 92.50 605 THR A CA 1
ATOM 4439 C C . THR A 1 605 ? -0.242 -8.112 0.885 1.00 92.50 605 THR A C 1
ATOM 4441 O O . THR A 1 605 ? 0.672 -8.015 0.068 1.00 92.50 605 THR A O 1
ATOM 4444 N N . TYR A 1 606 ? -0.081 -8.697 2.071 1.00 95.56 606 TYR A N 1
ATOM 4445 C CA . TYR A 1 606 ? 1.173 -9.330 2.478 1.00 95.56 606 TYR A CA 1
ATOM 4446 C C . TYR A 1 606 ? 1.434 -10.611 1.667 1.00 95.56 606 TYR A C 1
ATOM 4448 O O . TYR A 1 606 ? 0.634 -11.548 1.689 1.00 95.56 606 TYR A O 1
ATOM 4456 N N . LEU A 1 607 ? 2.571 -10.674 0.967 1.00 95.56 607 LEU A N 1
ATOM 4457 C CA . LEU A 1 607 ? 2.948 -11.801 0.100 1.00 95.56 607 LEU A CA 1
ATOM 4458 C C . LEU A 1 607 ? 3.923 -12.776 0.770 1.00 95.56 607 LEU A C 1
ATOM 4460 O O . LEU A 1 607 ? 3.978 -13.949 0.398 1.00 95.56 607 LEU A O 1
ATOM 4464 N N . GLY A 1 608 ? 4.694 -12.309 1.753 1.00 95.75 608 GLY A N 1
ATOM 4465 C CA . GLY A 1 608 ? 5.672 -13.113 2.481 1.00 95.75 608 GLY A CA 1
ATOM 4466 C C . GLY A 1 608 ? 6.871 -12.292 2.947 1.00 95.75 608 GLY A C 1
ATOM 4467 O O . GLY A 1 608 ? 6.870 -11.063 2.879 1.00 95.75 608 GLY A O 1
ATOM 4468 N N . SER A 1 609 ? 7.903 -12.971 3.449 1.00 96.31 609 SER A N 1
ATOM 4469 C CA . SER A 1 609 ? 9.108 -12.309 3.949 1.00 96.31 609 SER A CA 1
ATOM 4470 C C . SER A 1 609 ? 10.405 -13.025 3.592 1.00 96.31 609 SER A C 1
ATOM 4472 O O . SER A 1 609 ? 10.467 -14.254 3.508 1.00 96.31 609 SER A O 1
ATOM 4474 N N . ILE A 1 610 ? 11.462 -12.232 3.418 1.00 96.81 610 ILE A N 1
ATOM 4475 C CA . ILE A 1 610 ? 12.839 -12.686 3.218 1.00 96.81 610 ILE A CA 1
ATOM 4476 C C . ILE A 1 610 ? 13.630 -12.295 4.466 1.00 96.81 610 ILE A C 1
ATOM 4478 O O . ILE A 1 610 ? 13.760 -11.119 4.789 1.00 96.81 610 ILE A O 1
ATOM 4482 N N . ALA A 1 611 ? 14.135 -13.286 5.197 1.00 94.62 611 ALA A N 1
ATOM 4483 C CA . ALA A 1 611 ? 14.843 -13.077 6.458 1.00 94.62 611 ALA A CA 1
ATOM 4484 C C . ALA A 1 611 ? 16.369 -13.152 6.290 1.00 94.62 611 ALA A C 1
ATOM 4486 O O . ALA A 1 611 ? 16.870 -13.716 5.319 1.00 94.62 611 ALA A O 1
ATOM 4487 N N . ALA A 1 612 ? 17.093 -12.680 7.311 1.00 90.12 612 ALA A N 1
ATOM 4488 C CA . ALA A 1 612 ? 18.555 -12.750 7.411 1.00 90.12 612 ALA A CA 1
ATOM 4489 C C . ALA A 1 612 ? 19.301 -11.996 6.292 1.00 90.12 612 ALA A C 1
ATOM 4491 O O . ALA A 1 612 ? 20.366 -12.429 5.844 1.00 90.12 612 ALA A O 1
ATOM 4492 N N . LEU A 1 613 ? 18.746 -10.860 5.866 1.00 92.25 613 LEU A N 1
ATOM 4493 C CA . LEU A 1 613 ? 19.380 -9.951 4.917 1.00 92.25 613 LEU A CA 1
ATOM 4494 C C . LEU A 1 613 ? 20.422 -9.088 5.636 1.00 92.25 613 LEU A C 1
ATOM 4496 O O . LEU A 1 613 ? 20.151 -8.542 6.704 1.00 92.25 613 LEU A O 1
ATOM 4500 N N . SER A 1 614 ? 21.617 -8.981 5.058 1.00 90.38 614 SER A N 1
ATOM 4501 C CA . SER A 1 614 ? 22.744 -8.211 5.600 1.00 90.38 614 SER A CA 1
ATOM 4502 C C . SER A 1 614 ? 23.659 -7.761 4.459 1.00 90.38 614 SER A C 1
ATOM 4504 O O . SER A 1 614 ? 23.740 -8.438 3.434 1.00 90.38 614 SER A O 1
ATOM 4506 N N . GLY A 1 615 ? 24.384 -6.655 4.639 1.00 88.50 615 GLY A N 1
ATOM 4507 C CA . GLY A 1 615 ? 25.194 -6.043 3.578 1.00 88.50 615 GLY A CA 1
ATOM 4508 C C . GLY A 1 615 ? 24.509 -4.825 2.959 1.00 88.50 615 GLY A C 1
ATOM 4509 O O . GLY A 1 615 ? 23.554 -4.314 3.525 1.00 88.50 615 GLY A O 1
ATOM 4510 N N . ALA A 1 616 ? 25.041 -4.323 1.841 1.00 88.38 616 ALA A N 1
ATOM 4511 C CA . ALA A 1 616 ? 24.546 -3.105 1.183 1.00 88.38 616 ALA A CA 1
ATOM 4512 C C . ALA A 1 616 ? 23.601 -3.381 -0.001 1.00 88.38 616 ALA A C 1
ATOM 4514 O O . ALA A 1 616 ? 22.888 -2.484 -0.429 1.00 88.38 616 ALA A O 1
ATOM 4515 N N . THR A 1 617 ? 23.590 -4.612 -0.514 1.00 91.81 617 THR A N 1
ATOM 4516 C CA . THR A 1 617 ? 22.771 -5.043 -1.653 1.00 91.81 617 THR A CA 1
ATOM 4517 C C . THR A 1 617 ? 22.130 -6.393 -1.353 1.00 91.81 617 THR A C 1
ATOM 4519 O O . THR A 1 617 ? 22.626 -7.146 -0.507 1.00 91.81 617 THR A O 1
ATOM 4522 N N . PHE A 1 618 ? 21.043 -6.715 -2.049 1.00 93.19 618 PHE A N 1
ATOM 4523 C CA . PHE A 1 618 ? 20.377 -8.009 -1.962 1.00 93.19 618 PHE A CA 1
ATOM 4524 C C . PHE A 1 618 ? 19.955 -8.511 -3.347 1.00 93.19 618 PHE A C 1
ATOM 4526 O O . PHE A 1 618 ? 19.600 -7.738 -4.230 1.00 93.19 618 PHE A O 1
ATOM 4533 N N . ASP A 1 619 ? 20.000 -9.829 -3.506 1.00 95.12 619 ASP A N 1
ATOM 4534 C CA . ASP A 1 619 ? 19.444 -10.585 -4.628 1.00 95.12 619 ASP A CA 1
ATOM 4535 C C . ASP A 1 619 ? 18.863 -11.856 -4.013 1.00 95.12 619 ASP A C 1
ATOM 4537 O O . ASP A 1 619 ? 19.589 -12.682 -3.444 1.00 95.12 619 ASP A O 1
ATOM 4541 N N . SER A 1 620 ? 17.541 -11.934 -3.919 1.00 95.44 620 SER A N 1
ATOM 4542 C CA . SER A 1 620 ? 16.872 -12.966 -3.127 1.00 95.44 620 SER A CA 1
ATOM 4543 C C . SER A 1 620 ? 15.501 -13.299 -3.677 1.00 95.44 620 SER A C 1
ATOM 4545 O O . SER A 1 620 ? 14.784 -12.430 -4.157 1.00 95.44 620 SER A O 1
ATOM 4547 N N . SER A 1 621 ? 15.113 -14.567 -3.558 1.00 94.00 621 SER A N 1
ATOM 4548 C CA . SER A 1 621 ? 13.826 -15.054 -4.052 1.00 94.00 621 SER A CA 1
ATOM 4549 C C . SER A 1 621 ? 12.881 -15.449 -2.922 1.00 94.00 621 SER A C 1
ATOM 4551 O O . SER A 1 621 ? 13.295 -16.037 -1.919 1.00 94.00 621 SER A O 1
ATOM 4553 N N . LEU A 1 622 ? 11.593 -15.187 -3.126 1.00 95.44 622 LEU A N 1
ATOM 4554 C CA . LEU A 1 622 ? 10.490 -15.560 -2.249 1.00 95.44 622 LEU A CA 1
ATOM 4555 C C . LEU A 1 622 ? 9.444 -16.350 -3.041 1.00 95.44 622 LEU A C 1
ATOM 4557 O O . LEU A 1 622 ? 9.021 -15.928 -4.112 1.00 95.44 622 LEU A O 1
ATOM 4561 N N . ALA A 1 623 ? 8.982 -17.476 -2.500 1.00 94.94 623 ALA A N 1
ATOM 4562 C CA . ALA A 1 623 ? 7.825 -18.166 -3.061 1.00 94.94 623 ALA A CA 1
ATOM 4563 C C . ALA A 1 623 ? 6.549 -17.372 -2.740 1.00 94.94 623 ALA A C 1
ATOM 4565 O O . ALA A 1 623 ? 6.236 -17.167 -1.567 1.00 94.94 623 ALA A O 1
ATOM 4566 N N . VAL A 1 624 ? 5.815 -16.956 -3.770 1.00 93.31 624 VAL A N 1
ATOM 4567 C CA . VAL A 1 624 ? 4.633 -16.092 -3.666 1.00 93.31 624 VAL A CA 1
ATOM 4568 C C . VAL A 1 624 ? 3.426 -16.706 -4.376 1.00 93.31 624 VAL A C 1
ATOM 4570 O O . VAL A 1 624 ? 3.545 -17.548 -5.268 1.00 93.31 624 VAL A O 1
ATOM 4573 N N . THR A 1 625 ? 2.232 -16.270 -3.984 1.00 89.88 625 THR A N 1
ATOM 4574 C CA . THR A 1 625 ? 0.970 -16.588 -4.665 1.00 89.88 625 THR A CA 1
ATOM 4575 C C . THR A 1 625 ? 0.132 -15.326 -4.801 1.00 89.88 625 THR A C 1
ATOM 4577 O O . THR A 1 625 ? 0.192 -14.474 -3.924 1.00 89.88 625 THR A O 1
ATOM 4580 N N . GLY A 1 626 ? -0.695 -15.231 -5.845 1.00 85.75 626 GLY A N 1
ATOM 4581 C CA . GLY A 1 626 ? -1.610 -14.093 -6.012 1.00 85.75 626 GLY A CA 1
ATOM 4582 C C . GLY A 1 626 ? -0.984 -12.855 -6.659 1.00 85.75 626 GLY A C 1
ATOM 4583 O O . GLY A 1 626 ? -1.595 -11.790 -6.616 1.00 85.75 626 GLY A O 1
ATOM 4584 N N . ILE A 1 627 ? 0.188 -13.010 -7.283 1.00 92.00 627 ILE A N 1
ATOM 4585 C CA . ILE A 1 627 ? 0.845 -11.977 -8.083 1.00 92.00 627 ILE A CA 1
ATOM 4586 C C . ILE A 1 627 ? 1.095 -12.465 -9.511 1.00 92.00 627 ILE A C 1
ATOM 4588 O O . ILE A 1 627 ? 1.327 -13.657 -9.723 1.00 92.00 627 ILE A O 1
ATOM 4592 N N . ASN A 1 628 ? 1.023 -11.555 -10.477 1.00 92.50 628 ASN A N 1
ATOM 4593 C CA . ASN A 1 628 ? 1.303 -11.795 -11.889 1.00 92.50 628 ASN A CA 1
ATOM 4594 C C . ASN A 1 628 ? 2.292 -10.749 -12.419 1.00 92.50 628 ASN A C 1
ATOM 4596 O O . ASN A 1 628 ? 2.465 -9.690 -11.822 1.00 92.50 628 ASN A O 1
ATOM 4600 N N . VAL A 1 629 ? 2.891 -11.030 -13.575 1.00 89.69 629 VAL A N 1
ATOM 4601 C CA . VAL A 1 629 ? 3.642 -10.030 -14.348 1.00 89.69 629 VAL A CA 1
ATOM 4602 C C . VAL A 1 629 ? 2.752 -8.807 -14.604 1.00 89.69 629 VAL A C 1
ATOM 4604 O O . VAL A 1 629 ? 1.592 -8.958 -14.998 1.00 89.69 629 VAL A O 1
ATOM 4607 N N . GLY A 1 630 ? 3.287 -7.614 -14.353 1.00 88.81 630 GLY A N 1
ATOM 4608 C CA . GLY A 1 630 ? 2.592 -6.329 -14.428 1.00 88.81 630 GLY A CA 1
ATOM 4609 C C . GLY A 1 630 ? 1.890 -5.886 -13.139 1.00 88.81 630 GLY A C 1
ATOM 4610 O O . GLY A 1 630 ? 1.437 -4.747 -13.082 1.00 88.81 630 GLY A O 1
ATOM 4611 N N . ASP A 1 631 ? 1.789 -6.736 -12.109 1.00 92.25 631 ASP A N 1
ATOM 4612 C CA . ASP A 1 631 ? 1.416 -6.268 -10.768 1.00 92.25 631 ASP A CA 1
ATOM 4613 C C . ASP A 1 631 ? 2.574 -5.458 -10.155 1.00 92.25 631 ASP A C 1
ATOM 4615 O O . ASP A 1 631 ? 3.741 -5.701 -10.459 1.00 92.25 631 ASP A O 1
ATOM 4619 N N . GLU A 1 632 ? 2.265 -4.534 -9.247 1.00 92.69 632 GLU A N 1
ATOM 4620 C CA . GLU A 1 632 ? 3.277 -3.797 -8.486 1.00 92.69 632 GLU A CA 1
ATOM 4621 C C . GLU A 1 632 ? 3.514 -4.431 -7.112 1.00 92.69 632 GLU A C 1
ATOM 4623 O O . GLU A 1 632 ? 2.603 -4.991 -6.490 1.00 92.69 632 GLU A O 1
ATOM 4628 N N . ILE A 1 633 ? 4.746 -4.320 -6.619 1.00 94.19 633 ILE A N 1
ATOM 4629 C CA . ILE A 1 633 ? 5.121 -4.676 -5.251 1.00 94.19 633 ILE A CA 1
ATOM 4630 C C . ILE A 1 633 ? 5.794 -3.517 -4.532 1.00 94.19 633 ILE A C 1
ATOM 4632 O O . ILE A 1 633 ? 6.412 -2.655 -5.151 1.00 94.19 633 ILE A O 1
ATOM 4636 N N . THR A 1 634 ? 5.726 -3.557 -3.207 1.00 93.56 634 THR A N 1
ATOM 4637 C CA . THR A 1 634 ? 6.483 -2.681 -2.315 1.00 93.56 634 THR A CA 1
ATOM 4638 C C . THR A 1 634 ? 7.008 -3.474 -1.115 1.00 93.56 634 THR A C 1
ATOM 4640 O O . THR A 1 634 ? 6.514 -4.566 -0.804 1.00 93.56 634 THR A O 1
ATOM 4643 N N . VAL A 1 635 ? 8.061 -2.974 -0.471 1.00 94.44 635 VAL A N 1
ATOM 4644 C CA . VAL A 1 635 ? 8.817 -3.687 0.562 1.00 94.44 635 VAL A CA 1
ATOM 4645 C C . VAL A 1 635 ? 9.078 -2.787 1.764 1.00 94.44 635 VAL A C 1
ATOM 4647 O O . VAL A 1 635 ? 9.504 -1.647 1.608 1.00 94.44 635 VAL A O 1
ATOM 4650 N N . ILE A 1 636 ? 8.907 -3.329 2.970 1.00 94.06 636 ILE A N 1
ATOM 4651 C CA . ILE A 1 636 ? 9.402 -2.721 4.217 1.00 94.06 636 ILE A CA 1
ATOM 4652 C C . ILE A 1 636 ? 10.571 -3.527 4.771 1.00 94.06 636 ILE A C 1
ATOM 4654 O O . ILE A 1 636 ? 10.626 -4.752 4.629 1.00 94.06 636 ILE A O 1
ATOM 4658 N N . ALA A 1 637 ? 11.487 -2.845 5.451 1.00 93.44 637 ALA A N 1
ATOM 4659 C CA . ALA A 1 637 ? 12.590 -3.447 6.180 1.00 93.44 637 ALA A CA 1
ATOM 4660 C C . ALA A 1 637 ? 12.316 -3.440 7.686 1.00 93.44 637 ALA A C 1
ATOM 4662 O O . ALA A 1 637 ? 11.968 -2.414 8.257 1.00 93.44 637 ALA A O 1
ATOM 4663 N N . GLN A 1 638 ? 12.540 -4.577 8.342 1.00 93.94 638 GLN A N 1
ATOM 4664 C CA . GLN A 1 638 ? 12.436 -4.735 9.792 1.00 93.94 638 GLN A CA 1
ATOM 4665 C C . GLN A 1 638 ? 13.796 -5.090 10.377 1.00 93.94 638 GLN A C 1
ATOM 4667 O O . GLN A 1 638 ? 14.400 -6.099 9.993 1.00 93.94 638 GLN A O 1
ATOM 4672 N N . ARG A 1 639 ? 14.283 -4.314 11.346 1.00 90.62 639 ARG A N 1
ATOM 4673 C CA . ARG A 1 639 ? 15.557 -4.606 12.014 1.00 90.62 639 ARG A CA 1
ATOM 4674 C C . ARG A 1 639 ? 15.433 -5.807 12.958 1.00 90.62 639 ARG A C 1
ATOM 4676 O O . ARG A 1 639 ? 14.615 -5.822 13.876 1.00 90.62 639 ARG A O 1
ATOM 4683 N N . THR A 1 640 ? 16.317 -6.792 12.791 1.00 90.62 640 THR A N 1
ATOM 4684 C CA . THR A 1 640 ? 16.304 -8.066 13.548 1.00 90.62 640 THR A CA 1
ATOM 4685 C C . THR A 1 640 ? 17.450 -8.239 14.547 1.00 90.62 640 THR A C 1
ATOM 4687 O O . THR A 1 640 ? 17.431 -9.164 15.361 1.00 90.62 640 THR A O 1
ATOM 4690 N N . THR A 1 641 ? 18.436 -7.343 14.539 1.00 83.56 641 THR A N 1
ATOM 4691 C CA . THR A 1 641 ? 19.557 -7.360 15.489 1.00 83.56 641 THR A CA 1
ATOM 4692 C C . THR A 1 641 ? 19.688 -6.053 16.245 1.00 83.56 641 THR A C 1
ATOM 4694 O O . THR A 1 641 ? 19.658 -4.977 15.654 1.00 83.56 641 THR A O 1
ATOM 4697 N N . THR A 1 642 ? 19.968 -6.158 17.543 1.00 70.81 642 THR A N 1
ATOM 4698 C CA . THR A 1 642 ? 20.410 -5.033 18.370 1.00 70.81 642 THR A CA 1
ATOM 4699 C C . THR A 1 642 ? 21.864 -4.683 18.024 1.00 70.81 642 THR A C 1
ATOM 4701 O O . THR A 1 642 ? 22.776 -5.443 18.371 1.00 70.81 642 THR A O 1
ATOM 4704 N N . GLY A 1 643 ? 22.099 -3.564 17.336 1.00 55.03 643 GLY A N 1
ATOM 4705 C CA . GLY A 1 643 ? 23.443 -3.079 16.999 1.00 55.03 643 GLY A CA 1
ATOM 4706 C C . GLY A 1 643 ? 23.482 -2.234 15.722 1.00 55.03 643 GLY A C 1
ATOM 4707 O O . GLY A 1 643 ? 23.019 -2.671 14.675 1.00 55.03 643 GLY A O 1
ATOM 4708 N N . GLY A 1 644 ? 24.058 -1.032 15.811 1.00 59.88 644 GLY A N 1
ATOM 4709 C CA . GLY A 1 644 ? 24.035 -0.013 14.754 1.00 59.88 644 GLY A CA 1
ATOM 4710 C C . GLY A 1 644 ? 23.623 1.346 15.326 1.00 59.88 644 GLY A C 1
ATOM 4711 O O . GLY A 1 644 ? 23.791 1.571 16.523 1.00 59.88 644 GLY A O 1
ATOM 4712 N N . LEU A 1 645 ? 23.100 2.240 14.484 1.00 66.94 645 LEU A N 1
ATOM 4713 C CA . LEU A 1 645 ? 22.484 3.510 14.898 1.00 66.94 645 LEU A CA 1
ATOM 4714 C C . LEU A 1 645 ? 20.984 3.369 15.271 1.00 66.94 645 LEU A C 1
ATOM 4716 O O . LEU A 1 645 ? 20.353 4.393 15.498 1.00 66.94 645 LEU A O 1
ATOM 4720 N N . GLY A 1 646 ? 20.418 2.149 15.330 1.00 76.69 646 GLY A N 1
ATOM 4721 C CA . GLY A 1 646 ? 18.992 1.910 15.636 1.00 76.69 646 GLY A CA 1
ATOM 4722 C C . GLY A 1 646 ? 18.712 0.692 16.532 1.00 76.69 646 GLY A C 1
ATOM 4723 O O . GLY A 1 646 ? 19.645 0.003 16.963 1.00 76.69 646 GLY A O 1
ATOM 4724 N N . GLU A 1 647 ? 17.429 0.417 16.778 1.00 79.94 647 GLU A N 1
ATOM 4725 C CA . GLU A 1 647 ? 16.899 -0.522 17.776 1.00 79.94 647 GLU A CA 1
ATOM 4726 C C . GLU A 1 647 ? 16.203 -1.742 17.144 1.00 79.94 647 GLU A C 1
ATOM 4728 O O . GLU A 1 647 ? 15.777 -1.740 15.988 1.00 79.94 647 GLU A O 1
ATOM 4733 N N . LEU A 1 648 ? 16.113 -2.843 17.901 1.00 86.00 648 LEU A N 1
ATOM 4734 C CA . LEU A 1 648 ? 15.371 -4.030 17.457 1.00 86.00 648 LEU A CA 1
ATOM 4735 C C . LEU A 1 648 ? 13.926 -3.629 17.126 1.00 86.00 648 LEU A C 1
ATOM 4737 O O . LEU A 1 648 ? 13.351 -2.850 17.874 1.00 86.00 648 LEU A O 1
ATOM 4741 N N . GLN A 1 649 ? 13.348 -4.219 16.074 1.00 87.00 649 GLN A N 1
ATOM 4742 C CA . GLN A 1 649 ? 11.981 -3.972 15.595 1.00 87.00 649 GLN A CA 1
ATOM 4743 C C . GLN A 1 649 ? 11.752 -2.689 14.799 1.00 87.00 649 GLN A C 1
ATOM 4745 O O . GLN A 1 649 ? 10.671 -2.593 14.230 1.00 87.00 649 GLN A O 1
ATOM 4750 N N . ASP A 1 650 ? 12.723 -1.773 14.680 1.00 88.88 650 ASP A N 1
ATOM 4751 C CA . ASP A 1 650 ? 12.582 -0.613 13.787 1.00 88.88 650 ASP A CA 1
ATOM 4752 C C . ASP A 1 650 ? 12.105 -1.079 12.403 1.00 88.88 650 ASP A C 1
ATOM 4754 O O . ASP A 1 650 ? 12.771 -1.891 11.748 1.00 88.88 650 ASP A O 1
ATOM 4758 N N . THR A 1 651 ? 10.929 -0.601 12.005 1.00 92.38 651 THR A N 1
ATOM 4759 C CA . THR A 1 651 ? 10.324 -0.874 10.701 1.00 92.38 651 THR A CA 1
ATOM 4760 C C . THR A 1 651 ? 10.437 0.377 9.850 1.00 92.38 651 THR A C 1
ATOM 4762 O O . THR A 1 651 ? 10.151 1.458 10.361 1.00 92.38 651 THR A O 1
ATOM 4765 N N . SER A 1 652 ? 10.873 0.228 8.600 1.00 90.44 652 SER A N 1
ATOM 4766 C CA . SER A 1 652 ? 10.944 1.319 7.629 1.00 90.44 652 SER A CA 1
ATOM 4767 C C . SER A 1 652 ? 9.568 1.662 7.067 1.00 90.44 652 SER A C 1
ATOM 4769 O O . SER A 1 652 ? 8.632 0.864 7.126 1.00 90.44 652 SER A O 1
ATOM 4771 N N . GLU A 1 653 ? 9.490 2.809 6.409 1.00 89.88 653 GLU A N 1
ATOM 4772 C CA . GLU A 1 653 ? 8.431 3.092 5.442 1.00 89.88 653 GLU A CA 1
ATOM 4773 C C . GLU A 1 653 ? 8.548 2.158 4.217 1.00 89.88 653 GLU A C 1
ATOM 4775 O O . GLU A 1 653 ? 9.536 1.424 4.056 1.00 89.88 653 GLU A O 1
ATOM 4780 N N . PHE A 1 654 ? 7.534 2.172 3.352 1.00 90.50 654 PHE A N 1
ATOM 4781 C CA . PHE A 1 654 ? 7.484 1.359 2.135 1.00 90.50 654 PHE A CA 1
ATOM 4782 C C . PHE A 1 654 ? 8.495 1.820 1.073 1.00 90.50 654 PHE A C 1
ATOM 4784 O O . PHE A 1 654 ? 8.712 3.015 0.865 1.00 90.50 654 PHE A O 1
ATOM 4791 N N . SER A 1 655 ? 9.110 0.866 0.367 1.00 89.94 655 SER A N 1
ATOM 4792 C CA . SER A 1 655 ? 9.906 1.137 -0.833 1.00 89.94 655 SER A CA 1
ATOM 4793 C C . SER A 1 655 ? 9.057 1.782 -1.931 1.00 89.94 655 SER A C 1
ATOM 4795 O O . SER A 1 655 ? 7.829 1.680 -1.927 1.00 89.94 655 SER A O 1
ATOM 4797 N N . ALA A 1 656 ? 9.717 2.377 -2.928 1.00 88.50 656 ALA A N 1
ATOM 4798 C CA . ALA A 1 656 ? 9.045 2.707 -4.181 1.00 88.50 656 ALA A CA 1
ATOM 4799 C C . ALA A 1 656 ? 8.377 1.457 -4.779 1.00 88.50 656 ALA A C 1
ATOM 4801 O O . ALA A 1 656 ? 8.877 0.335 -4.595 1.00 88.50 656 ALA A O 1
ATOM 4802 N N . ASN A 1 657 ? 7.262 1.656 -5.482 1.00 89.69 657 ASN A N 1
ATOM 4803 C CA . ASN A 1 657 ? 6.607 0.572 -6.202 1.00 89.69 657 ASN A CA 1
ATOM 4804 C C . ASN A 1 657 ? 7.505 0.059 -7.326 1.00 89.69 657 ASN A C 1
ATOM 4806 O O . ASN A 1 657 ? 8.081 0.836 -8.086 1.00 89.69 657 ASN A O 1
ATOM 4810 N N . VAL A 1 658 ? 7.583 -1.262 -7.455 1.00 90.94 658 VAL A N 1
ATOM 4811 C CA . VAL A 1 658 ? 8.287 -1.921 -8.556 1.00 90.94 658 VAL A CA 1
ATOM 4812 C C . VAL A 1 658 ? 7.324 -2.834 -9.286 1.00 90.94 658 VAL A C 1
ATOM 4814 O O . VAL A 1 658 ? 6.683 -3.696 -8.682 1.00 90.94 658 VAL A O 1
ATOM 4817 N N . SER A 1 659 ? 7.236 -2.647 -10.600 1.00 91.31 659 SER A N 1
ATOM 4818 C CA . SER A 1 659 ? 6.495 -3.547 -11.476 1.00 91.31 659 SER A CA 1
ATOM 4819 C C . SER A 1 659 ? 7.184 -4.905 -11.540 1.00 91.31 659 SER A C 1
ATOM 4821 O O . SER A 1 659 ? 8.388 -5.000 -11.776 1.00 91.31 659 SER A O 1
ATOM 4823 N N . VAL A 1 660 ? 6.406 -5.965 -11.355 1.00 92.75 660 VAL A N 1
ATOM 4824 C CA . VAL A 1 660 ? 6.874 -7.338 -11.515 1.00 92.75 660 VAL A CA 1
ATOM 4825 C C . VAL A 1 660 ? 7.002 -7.657 -12.999 1.00 92.75 660 VAL A C 1
ATOM 4827 O O . VAL A 1 660 ? 6.018 -7.593 -13.735 1.00 92.75 660 VAL A O 1
ATOM 4830 N N . ASP A 1 661 ? 8.195 -8.051 -13.426 1.00 91.00 661 ASP A N 1
ATOM 4831 C CA . ASP A 1 661 ? 8.489 -8.480 -14.794 1.00 91.00 661 ASP A CA 1
ATOM 4832 C C . ASP A 1 661 ? 9.001 -9.933 -14.821 1.00 91.00 661 ASP A C 1
ATOM 4834 O O . ASP A 1 661 ? 8.917 -10.666 -13.833 1.00 91.00 661 ASP A O 1
ATOM 4838 N N . ILE A 1 662 ? 9.514 -10.371 -15.962 1.00 88.19 662 ILE A N 1
ATOM 4839 C CA . ILE A 1 662 ? 10.234 -11.626 -16.162 1.00 88.19 662 ILE A CA 1
ATOM 4840 C C . ILE A 1 662 ? 11.710 -11.347 -16.458 1.00 88.19 662 ILE A C 1
ATOM 4842 O O . ILE A 1 662 ? 12.046 -10.358 -17.106 1.00 88.19 662 ILE A O 1
ATOM 4846 N N . ASP A 1 663 ? 12.573 -12.232 -15.962 1.00 85.88 663 ASP A N 1
ATOM 4847 C CA . ASP A 1 663 ? 14.042 -12.133 -16.058 1.00 85.88 663 ASP A CA 1
ATOM 4848 C C . ASP A 1 663 ? 14.580 -12.658 -17.405 1.00 85.88 663 ASP A C 1
ATOM 4850 O O . ASP A 1 663 ? 15.726 -12.436 -17.757 1.00 85.88 663 ASP A O 1
ATOM 4854 N N . ASN A 1 664 ? 13.753 -13.387 -18.163 1.00 87.50 664 ASN A N 1
ATOM 4855 C CA . ASN A 1 664 ? 14.175 -14.115 -19.362 1.00 87.50 664 ASN A CA 1
ATOM 4856 C C . ASN A 1 664 ? 13.948 -13.284 -20.630 1.00 87.50 664 ASN A C 1
ATOM 4858 O O . ASN A 1 664 ? 13.132 -13.658 -21.478 1.00 87.50 664 ASN A O 1
ATOM 4862 N N . LYS A 1 665 ? 14.576 -12.110 -20.704 1.00 90.31 665 LYS A N 1
ATOM 4863 C CA . LYS A 1 665 ? 14.432 -11.187 -21.831 1.00 90.31 665 LYS A CA 1
ATOM 4864 C C . LYS A 1 665 ? 15.775 -10.874 -22.458 1.00 90.31 665 LYS A C 1
ATOM 4866 O O . LYS A 1 665 ? 16.714 -10.597 -21.735 1.00 90.31 665 LYS A O 1
ATOM 4871 N N . ASP A 1 666 ? 15.802 -10.874 -23.771 1.00 91.88 666 ASP A N 1
ATOM 4872 C CA . ASP A 1 666 ? 16.846 -10.299 -24.600 1.00 91.88 666 ASP A CA 1
ATOM 4873 C C . ASP A 1 666 ? 16.583 -8.785 -24.760 1.00 91.88 666 ASP A C 1
ATOM 4875 O O . ASP A 1 666 ? 15.420 -8.377 -24.903 1.00 91.88 666 ASP A O 1
ATOM 4879 N N . TRP A 1 667 ? 17.625 -7.961 -24.658 1.00 92.69 667 TRP A N 1
ATOM 4880 C CA . TRP A 1 667 ? 17.580 -6.499 -24.738 1.00 92.69 667 TRP A CA 1
ATOM 4881 C C . TRP A 1 667 ? 18.669 -6.009 -25.683 1.00 92.69 667 TRP A C 1
ATOM 4883 O O . TRP A 1 667 ? 19.797 -6.447 -25.566 1.00 92.69 667 TRP A O 1
ATOM 4893 N N . GLY A 1 668 ? 18.359 -5.010 -26.512 1.00 91.31 668 GLY A N 1
ATOM 4894 C CA . GLY A 1 668 ? 19.370 -4.434 -27.401 1.00 91.31 668 GLY A CA 1
ATOM 4895 C C . GLY A 1 668 ? 20.459 -3.629 -26.677 1.00 91.31 668 GLY A C 1
ATOM 4896 O O . GLY A 1 668 ? 20.403 -3.369 -25.465 1.00 91.31 668 GLY A O 1
ATOM 4897 N N . ASP A 1 669 ? 21.407 -3.131 -27.465 1.00 92.31 669 ASP A N 1
ATOM 4898 C CA . ASP A 1 669 ? 22.619 -2.449 -27.016 1.00 92.31 669 ASP A CA 1
ATOM 4899 C C . ASP A 1 669 ? 22.982 -1.196 -27.851 1.00 92.31 669 ASP A C 1
ATOM 4901 O O . ASP A 1 669 ? 24.083 -0.637 -27.731 1.00 92.31 669 ASP A O 1
ATOM 4905 N N . ALA A 1 670 ? 22.043 -0.666 -28.647 1.00 92.75 670 ALA A N 1
ATOM 4906 C CA . ALA A 1 670 ? 22.222 0.631 -29.300 1.00 92.75 670 ALA A CA 1
ATOM 4907 C C . ALA A 1 670 ? 22.528 1.728 -28.259 1.00 92.75 670 ALA A C 1
ATOM 4909 O O . ALA A 1 670 ? 21.962 1.699 -27.161 1.00 92.75 670 ALA A O 1
ATOM 4910 N N . PRO A 1 671 ? 23.377 2.725 -28.572 1.00 92.69 671 PRO A N 1
ATOM 4911 C CA . PRO A 1 671 ? 23.820 3.710 -27.594 1.00 92.69 671 PRO A CA 1
ATOM 4912 C C . PRO A 1 671 ? 22.660 4.423 -26.896 1.00 92.69 671 PRO A C 1
ATOM 4914 O O . PRO A 1 671 ? 21.768 4.959 -27.538 1.00 92.69 671 PRO A O 1
ATOM 4917 N N . ASP A 1 672 ? 22.707 4.477 -25.572 1.00 89.44 672 ASP A N 1
ATOM 4918 C CA . ASP A 1 672 ? 21.751 5.193 -24.734 1.00 89.44 672 ASP A CA 1
ATOM 4919 C C . ASP A 1 672 ? 22.560 5.899 -23.644 1.00 89.44 672 ASP A C 1
ATOM 4921 O O . ASP A 1 672 ? 23.241 5.280 -22.813 1.00 89.44 672 ASP A O 1
ATOM 4925 N N . THR A 1 673 ? 22.598 7.226 -23.742 1.00 79.75 673 THR A N 1
ATOM 4926 C CA . THR A 1 673 ? 23.400 8.072 -22.852 1.00 79.75 673 THR A CA 1
ATOM 4927 C C . THR A 1 673 ? 22.535 8.937 -21.948 1.00 79.75 673 THR A C 1
ATOM 4929 O O . THR A 1 673 ? 23.047 9.435 -20.936 1.00 79.75 673 THR A O 1
ATOM 4932 N N . THR A 1 674 ? 21.248 9.121 -22.268 1.00 78.56 674 THR A N 1
ATOM 4933 C CA . THR A 1 674 ? 20.299 9.871 -21.446 1.00 78.56 674 THR A CA 1
ATOM 4934 C C . THR A 1 674 ? 18.892 9.255 -21.479 1.00 78.56 674 THR A C 1
ATOM 4936 O O . THR A 1 674 ? 18.665 8.158 -21.942 1.00 78.56 674 THR A O 1
ATOM 4939 N N . VAL A 1 675 ? 17.908 9.904 -20.859 1.00 69.69 675 VAL A N 1
ATOM 4940 C CA . VAL A 1 675 ? 16.537 9.358 -20.735 1.00 69.69 675 VAL A CA 1
ATOM 4941 C C . VAL A 1 675 ? 15.664 9.762 -21.939 1.00 69.69 675 VAL A C 1
ATOM 4943 O O . VAL A 1 675 ? 14.437 9.750 -21.851 1.00 69.69 675 VAL A O 1
ATOM 4946 N N . GLY A 1 676 ? 16.274 10.288 -23.002 1.00 75.81 676 GLY A N 1
ATOM 4947 C CA . GLY A 1 676 ? 15.598 11.035 -24.056 1.00 75.81 676 GLY A CA 1
ATOM 4948 C C . GLY A 1 676 ? 15.885 10.480 -25.439 1.00 75.81 676 GLY A C 1
ATOM 4949 O O . GLY A 1 676 ? 16.283 9.336 -25.595 1.00 75.81 676 GLY A O 1
ATOM 4950 N N . THR A 1 677 ? 15.636 11.326 -26.433 1.00 73.00 677 THR A N 1
ATOM 4951 C CA . THR A 1 677 ? 16.089 11.114 -27.803 1.00 73.00 677 THR A CA 1
ATOM 4952 C C . THR A 1 677 ? 17.012 12.268 -28.172 1.00 73.00 677 THR A C 1
ATOM 4954 O O . THR A 1 677 ? 16.792 13.435 -27.804 1.00 73.00 677 THR A O 1
ATOM 4957 N N . GLY A 1 678 ? 18.118 11.930 -28.809 1.00 79.44 678 GLY A N 1
ATOM 4958 C CA . GLY A 1 678 ? 19.188 12.834 -29.191 1.00 79.44 678 GLY A CA 1
ATOM 4959 C C . GLY A 1 678 ? 20.352 12.025 -29.738 1.00 79.44 678 GLY A C 1
ATOM 4960 O O . GLY A 1 678 ? 20.426 10.823 -29.520 1.00 79.44 678 GLY A O 1
ATOM 4961 N N . GLN A 1 679 ? 21.288 12.677 -30.424 1.00 79.94 679 GLN A N 1
ATOM 4962 C CA . GLN A 1 679 ? 22.417 11.983 -31.044 1.00 79.94 679 GLN A CA 1
ATOM 4963 C C . GLN A 1 679 ? 23.121 11.024 -30.057 1.00 79.94 679 GLN A C 1
ATOM 4965 O O . GLN A 1 679 ? 23.734 11.474 -29.083 1.00 79.94 679 GLN A O 1
ATOM 4970 N N . GLY A 1 680 ? 23.049 9.717 -30.338 1.00 78.19 680 GLY A N 1
ATOM 4971 C CA . GLY A 1 680 ? 23.580 8.653 -29.478 1.00 78.19 680 GLY A CA 1
ATOM 4972 C C . GLY A 1 680 ? 22.687 8.258 -28.292 1.00 78.19 680 GLY A C 1
ATOM 4973 O O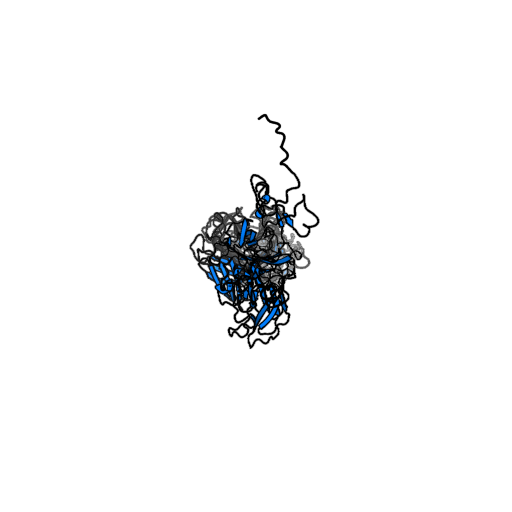 . GLY A 1 680 ? 23.231 7.882 -27.250 1.00 78.19 680 GLY A O 1
ATOM 4974 N N . ASP A 1 681 ? 21.363 8.396 -28.416 1.00 87.69 681 ASP A N 1
ATOM 4975 C CA . ASP A 1 681 ? 20.385 8.085 -27.367 1.00 87.69 681 ASP A CA 1
ATOM 4976 C C . ASP A 1 681 ? 19.133 7.344 -27.891 1.00 87.69 681 ASP A C 1
ATOM 4978 O O . ASP A 1 681 ? 18.076 7.944 -28.049 1.00 87.69 681 ASP A O 1
ATOM 4982 N N . TYR A 1 682 ? 19.260 6.035 -28.143 1.00 91.12 682 TYR A N 1
ATOM 4983 C CA . TYR A 1 682 ? 18.295 5.164 -28.845 1.00 91.12 682 TYR A CA 1
ATOM 4984 C C . TYR A 1 682 ? 17.261 4.464 -27.947 1.00 91.12 682 TYR A C 1
ATOM 4986 O O . TYR A 1 682 ? 16.627 3.480 -28.359 1.00 91.12 682 TYR A O 1
ATOM 4994 N N . GLN A 1 683 ? 17.077 4.961 -26.718 1.00 91.12 683 GLN A N 1
ATOM 4995 C CA . GLN A 1 683 ? 16.152 4.413 -25.720 1.00 91.12 683 GLN A CA 1
ATOM 4996 C C . GLN A 1 683 ? 16.294 2.890 -25.578 1.00 91.12 683 GLN A C 1
ATOM 4998 O O . GLN A 1 683 ? 15.386 2.129 -25.917 1.00 91.12 683 GLN A O 1
ATOM 5003 N N . THR A 1 684 ? 17.447 2.448 -25.103 1.00 92.19 684 THR A N 1
ATOM 5004 C CA . THR A 1 684 ? 17.831 1.036 -25.009 1.00 92.19 684 THR A CA 1
ATOM 5005 C C . THR A 1 684 ? 17.601 0.486 -23.604 1.00 92.19 684 THR A C 1
ATOM 5007 O O . THR A 1 684 ? 17.213 -0.670 -23.447 1.00 92.19 684 THR A O 1
ATOM 5010 N N . TYR A 1 685 ? 17.720 1.324 -22.570 1.00 90.44 685 TYR A N 1
ATOM 5011 C CA . TYR A 1 685 ? 17.447 0.886 -21.202 1.00 90.44 685 TYR A CA 1
ATOM 5012 C C . TYR A 1 685 ? 15.962 0.571 -20.958 1.00 90.44 685 TYR A C 1
ATOM 5014 O O . TYR A 1 685 ? 15.036 1.200 -21.485 1.00 90.44 685 TYR A O 1
ATOM 5022 N N . ARG A 1 686 ? 15.720 -0.339 -20.018 1.00 88.06 686 ARG A N 1
ATOM 5023 C CA . ARG A 1 686 ? 14.426 -0.726 -19.448 1.00 88.06 686 ARG A CA 1
ATOM 5024 C C . ARG A 1 686 ? 13.649 0.462 -18.915 1.00 88.06 686 ARG A C 1
ATOM 5026 O O . ARG A 1 686 ? 12.442 0.543 -19.142 1.00 88.06 686 ARG A O 1
ATOM 5033 N N . ALA A 1 687 ? 14.329 1.396 -18.250 1.00 83.50 687 ALA A N 1
ATOM 5034 C CA . ALA A 1 687 ? 13.718 2.624 -17.739 1.00 83.50 687 ALA A CA 1
ATOM 5035 C C . ALA A 1 687 ? 13.098 3.493 -18.853 1.00 83.50 687 ALA A C 1
ATOM 5037 O O . ALA A 1 687 ? 12.128 4.207 -18.600 1.00 83.50 687 ALA A O 1
ATOM 5038 N N . ASN A 1 688 ? 13.610 3.374 -20.083 1.00 84.94 688 ASN A N 1
ATOM 5039 C CA . ASN A 1 688 ? 13.194 4.141 -21.259 1.00 84.94 688 ASN A CA 1
ATOM 5040 C C . ASN A 1 688 ? 12.256 3.344 -22.184 1.00 84.94 688 ASN A C 1
ATOM 5042 O O . ASN A 1 688 ? 11.900 3.817 -23.264 1.00 84.94 688 ASN A O 1
ATOM 5046 N N . GLY A 1 689 ? 11.842 2.141 -21.765 1.00 87.06 689 GLY A N 1
ATOM 5047 C CA . GLY A 1 689 ? 11.009 1.251 -22.567 1.00 87.06 689 GLY A CA 1
ATOM 5048 C C . GLY A 1 689 ? 11.749 0.631 -23.752 1.00 87.06 689 GLY A C 1
ATOM 5049 O O . GLY A 1 689 ? 11.127 0.435 -24.798 1.00 87.06 689 GLY A O 1
ATOM 5050 N N . GLY A 1 690 ? 13.045 0.342 -23.604 1.00 92.38 690 GLY A N 1
ATOM 5051 C CA . GLY A 1 690 ? 13.871 -0.204 -24.678 1.00 92.38 690 GLY A CA 1
ATOM 5052 C C . GLY A 1 690 ? 13.352 -1.490 -25.307 1.00 92.38 690 GLY A C 1
ATOM 5053 O O . GLY A 1 690 ? 12.499 -2.190 -24.749 1.00 92.38 690 GLY A O 1
ATOM 5054 N N . ALA A 1 691 ? 13.806 -1.749 -26.533 1.00 94.38 691 ALA A N 1
ATOM 5055 C CA . ALA A 1 691 ? 13.429 -2.945 -27.270 1.00 94.38 691 ALA A CA 1
ATOM 5056 C C . ALA A 1 691 ? 13.884 -4.185 -26.500 1.00 94.38 691 ALA A C 1
ATOM 5058 O O . ALA A 1 691 ? 15.043 -4.292 -26.117 1.00 94.38 691 ALA A O 1
ATOM 5059 N N . ASN A 1 692 ? 12.944 -5.092 -26.251 1.00 94.38 692 ASN A N 1
ATOM 5060 C CA . ASN A 1 692 ? 13.232 -6.350 -25.580 1.00 94.38 692 ASN A CA 1
ATOM 5061 C C . ASN A 1 692 ? 12.316 -7.459 -26.072 1.00 94.38 692 ASN A C 1
ATOM 5063 O O . ASN A 1 692 ? 11.179 -7.202 -26.489 1.00 94.38 692 ASN A O 1
ATOM 5067 N N . HIS A 1 693 ? 12.804 -8.688 -26.011 1.00 94.31 693 HIS A N 1
ATOM 5068 C CA . HIS A 1 693 ? 12.089 -9.881 -26.428 1.00 94.31 693 HIS A CA 1
ATOM 5069 C C . HIS A 1 693 ? 12.158 -10.932 -25.336 1.00 94.31 693 HIS A C 1
ATOM 5071 O O . HIS A 1 693 ? 13.201 -11.173 -24.749 1.00 94.31 693 HIS A O 1
ATOM 5077 N N . VAL A 1 694 ? 11.033 -11.571 -25.031 1.00 92.56 694 VAL A N 1
ATOM 5078 C CA . VAL A 1 694 ? 11.063 -12.708 -24.110 1.00 92.56 694 VAL A CA 1
ATOM 5079 C C . VAL A 1 694 ? 11.724 -13.887 -24.808 1.00 92.56 694 VAL A C 1
ATOM 5081 O O . VAL A 1 694 ? 11.209 -14.395 -25.800 1.00 92.56 694 VAL A O 1
ATOM 5084 N N . VAL A 1 695 ? 12.813 -14.398 -24.258 1.00 90.50 695 VAL A N 1
ATOM 5085 C CA . VAL A 1 695 ? 13.397 -15.633 -24.770 1.00 90.50 695 VAL A CA 1
ATOM 5086 C C . VAL A 1 695 ? 12.510 -16.785 -24.300 1.00 90.50 695 VAL A C 1
ATOM 5088 O O . VAL A 1 695 ? 12.220 -16.922 -23.111 1.00 90.50 695 VAL A O 1
ATOM 5091 N N . ILE A 1 696 ? 11.994 -17.598 -25.222 1.00 88.00 696 ILE A N 1
ATOM 5092 C CA . ILE A 1 696 ? 11.140 -18.746 -24.886 1.00 88.00 696 ILE A CA 1
ATOM 5093 C C . ILE A 1 696 ? 11.859 -20.036 -25.263 1.00 88.00 696 ILE A C 1
ATOM 5095 O O . ILE A 1 696 ? 12.262 -20.216 -26.406 1.00 88.00 696 ILE A O 1
ATOM 5099 N N . ASP A 1 697 ? 11.943 -20.948 -24.298 1.00 84.75 697 ASP A N 1
ATOM 5100 C CA . ASP A 1 697 ? 12.355 -22.342 -24.472 1.00 84.75 697 ASP A CA 1
ATOM 5101 C C . ASP A 1 697 ? 11.260 -23.226 -23.846 1.00 84.75 697 ASP A C 1
ATOM 5103 O O . ASP A 1 697 ? 11.208 -23.453 -22.631 1.00 84.75 697 ASP A O 1
ATOM 5107 N N . ASN A 1 698 ? 10.291 -23.643 -24.667 1.00 83.12 698 ASN A N 1
ATOM 5108 C CA . ASN A 1 698 ? 9.093 -24.337 -24.187 1.00 83.12 698 ASN A CA 1
ATOM 5109 C C . ASN A 1 698 ? 9.341 -25.789 -23.757 1.00 83.12 698 ASN A C 1
ATOM 5111 O O . ASN A 1 698 ? 8.533 -26.347 -23.001 1.00 83.12 698 ASN A O 1
ATOM 5115 N N . ASP A 1 699 ? 10.391 -26.433 -24.260 1.00 81.00 699 ASP A N 1
ATOM 5116 C CA . ASP A 1 699 ? 10.711 -27.826 -23.948 1.00 81.00 699 ASP A CA 1
ATOM 5117 C C . ASP A 1 699 ? 11.939 -27.991 -23.039 1.00 81.00 699 ASP A C 1
ATOM 5119 O O . ASP A 1 699 ? 12.208 -29.106 -22.568 1.00 81.00 699 ASP A O 1
ATOM 5123 N N . THR A 1 700 ? 12.540 -26.870 -22.629 1.00 80.50 700 THR A N 1
ATOM 5124 C CA . THR A 1 700 ? 13.616 -26.732 -21.639 1.00 80.50 700 THR A CA 1
ATOM 5125 C C . THR A 1 700 ? 14.894 -27.462 -22.039 1.00 80.50 700 THR A C 1
ATOM 5127 O O . THR A 1 700 ? 15.594 -28.022 -21.183 1.00 80.50 700 THR A O 1
ATOM 5130 N N . ASP A 1 701 ? 15.172 -27.535 -23.339 1.00 83.31 701 ASP A N 1
ATOM 5131 C CA . ASP A 1 701 ? 16.348 -28.208 -23.882 1.00 83.31 701 ASP A CA 1
ATOM 5132 C C . ASP A 1 701 ? 17.570 -27.283 -24.060 1.00 83.31 701 ASP A C 1
ATOM 5134 O O . ASP A 1 701 ? 18.643 -27.760 -24.455 1.00 83.31 701 ASP A O 1
ATOM 5138 N N . ASN A 1 702 ? 17.439 -26.019 -23.630 1.00 81.12 702 ASN A N 1
ATOM 5139 C CA . ASN A 1 702 ? 18.411 -24.935 -23.747 1.00 81.12 702 ASN A CA 1
ATOM 5140 C C . ASN A 1 702 ? 18.606 -24.417 -25.182 1.00 81.12 702 ASN A C 1
ATOM 5142 O O . ASN A 1 702 ? 19.623 -23.770 -25.449 1.00 81.12 702 ASN A O 1
ATOM 5146 N N . ASN A 1 703 ? 17.662 -24.679 -26.087 1.00 85.06 703 ASN A N 1
ATOM 5147 C CA . ASN A 1 703 ? 17.606 -24.084 -27.413 1.00 85.06 703 ASN A CA 1
ATOM 5148 C C . ASN A 1 703 ? 16.368 -23.164 -27.531 1.00 85.06 703 ASN A C 1
ATOM 5150 O O . ASN A 1 703 ? 15.236 -23.631 -27.443 1.00 85.06 703 ASN A O 1
ATOM 5154 N N . PRO A 1 704 ? 16.554 -21.851 -27.725 1.00 89.06 704 PRO A N 1
ATOM 5155 C CA . PRO A 1 704 ? 15.440 -20.922 -27.879 1.00 89.06 704 PRO A CA 1
ATOM 5156 C C . PRO A 1 704 ? 14.562 -21.239 -29.094 1.00 89.06 704 PRO A C 1
ATOM 5158 O O . PRO A 1 704 ? 15.038 -21.610 -30.172 1.00 89.06 704 PRO A O 1
ATOM 5161 N N . ASP A 1 705 ? 13.255 -21.032 -28.936 1.00 90.44 705 ASP A N 1
ATOM 5162 C CA . ASP A 1 705 ? 12.245 -21.348 -29.946 1.00 90.44 705 ASP A CA 1
ATOM 5163 C C . ASP A 1 705 ? 12.417 -20.515 -31.234 1.00 90.44 705 ASP A C 1
ATOM 5165 O O . ASP A 1 705 ? 12.134 -21.013 -32.332 1.00 90.44 705 ASP A O 1
ATOM 5169 N N . LEU A 1 706 ? 12.880 -19.265 -31.125 1.00 93.25 706 LEU A N 1
ATOM 5170 C CA . LEU A 1 706 ? 13.013 -18.295 -32.218 1.00 93.25 706 LEU A CA 1
ATOM 5171 C C . LEU A 1 706 ? 14.176 -17.336 -31.931 1.00 93.25 706 LEU A C 1
ATOM 5173 O O . LEU A 1 706 ? 14.203 -16.769 -30.847 1.00 93.25 706 LEU A O 1
ATOM 5177 N N . PHE A 1 707 ? 15.078 -17.158 -32.898 1.00 93.56 707 PHE A N 1
ATOM 5178 C CA . PHE A 1 707 ? 16.282 -16.329 -32.763 1.00 93.56 707 PHE A CA 1
ATOM 5179 C C . PHE A 1 707 ? 16.764 -15.813 -34.130 1.00 93.56 707 PHE A C 1
ATOM 5181 O O . PHE A 1 707 ? 16.452 -16.401 -35.181 1.00 93.56 707 PHE A O 1
ATOM 5188 N N . LEU A 1 708 ? 17.485 -14.702 -34.132 1.00 93.88 708 LEU A N 1
ATOM 5189 C CA . LEU A 1 708 ? 18.308 -14.211 -35.221 1.00 93.88 708 LEU A CA 1
ATOM 5190 C C . LEU A 1 708 ? 19.647 -14.973 -35.190 1.00 93.88 708 LEU A C 1
ATOM 5192 O O . LEU A 1 708 ? 20.096 -15.475 -34.174 1.00 93.88 708 LEU A O 1
ATOM 5196 N N . GLY A 1 709 ? 20.187 -15.273 -36.370 1.00 92.38 709 GLY A N 1
ATOM 5197 C CA . GLY A 1 709 ? 21.485 -15.941 -36.478 1.00 92.38 709 GLY A CA 1
ATOM 5198 C C . GLY A 1 709 ? 21.555 -17.346 -35.852 1.00 92.38 709 GLY A C 1
ATOM 5199 O O . GLY A 1 709 ? 20.938 -18.288 -36.381 1.00 92.38 709 GLY A O 1
ATOM 5200 N N . LEU A 1 710 ? 22.394 -17.533 -34.827 1.00 87.00 710 LEU A N 1
ATOM 5201 C CA . LEU A 1 710 ? 22.695 -18.824 -34.184 1.00 87.00 710 LEU A CA 1
ATOM 5202 C C . LEU A 1 710 ? 22.600 -18.833 -32.659 1.00 87.00 710 LEU A C 1
ATOM 5204 O O . LEU A 1 710 ? 22.445 -19.924 -32.096 1.00 87.00 710 LEU A O 1
ATOM 5208 N N . LEU A 1 711 ? 22.807 -17.694 -32.015 1.00 83.88 711 LEU A N 1
ATOM 5209 C CA . LEU A 1 711 ? 22.855 -17.548 -30.568 1.00 83.88 711 LEU A CA 1
ATOM 5210 C C . LEU A 1 711 ? 21.801 -16.521 -30.160 1.00 83.88 711 LEU A C 1
ATOM 5212 O O . LEU A 1 711 ? 21.341 -15.767 -30.992 1.00 83.88 711 LEU A O 1
ATOM 5216 N N . VAL A 1 712 ? 21.380 -16.586 -28.907 1.00 89.06 712 VAL A N 1
ATOM 5217 C CA . VAL A 1 712 ? 20.620 -15.527 -28.244 1.00 89.06 712 VAL A CA 1
ATOM 5218 C C . VAL A 1 712 ? 20.934 -15.655 -26.768 1.00 89.06 712 VAL A C 1
ATOM 5220 O O . VAL A 1 712 ? 21.127 -16.784 -26.267 1.00 89.06 712 VAL A O 1
ATOM 5223 N N . ASP A 1 713 ? 20.947 -14.552 -26.052 1.00 85.44 713 ASP A N 1
ATOM 5224 C CA . ASP A 1 713 ? 20.956 -14.596 -24.609 1.00 85.44 713 ASP A CA 1
ATOM 5225 C C . ASP A 1 713 ? 19.937 -13.675 -23.942 1.00 85.44 713 ASP A C 1
ATOM 5227 O O . ASP A 1 713 ? 18.844 -13.459 -24.456 1.00 85.44 713 ASP A O 1
ATOM 5231 N N . THR A 1 714 ? 20.153 -13.396 -22.662 1.00 88.50 714 THR A N 1
ATOM 5232 C CA . THR A 1 714 ? 19.152 -12.746 -21.824 1.00 88.50 714 THR A CA 1
ATOM 5233 C C . THR A 1 714 ? 19.827 -11.832 -20.838 1.00 88.50 714 THR A C 1
ATOM 5235 O O . THR A 1 714 ? 20.717 -12.264 -20.094 1.00 88.50 714 THR A O 1
ATOM 5238 N N . ASP A 1 715 ? 19.256 -10.645 -20.715 1.00 87.88 715 ASP A N 1
ATOM 5239 C CA . ASP A 1 715 ? 19.737 -9.578 -19.877 1.00 87.88 715 ASP A CA 1
ATOM 5240 C C . ASP A 1 715 ? 18.663 -9.009 -18.958 1.00 87.88 715 ASP A C 1
ATOM 5242 O O . ASP A 1 715 ? 17.454 -8.990 -19.211 1.00 87.88 715 ASP A O 1
ATOM 5246 N N . ILE A 1 716 ? 19.146 -8.494 -17.831 1.00 88.19 716 ILE A N 1
ATOM 5247 C CA . ILE A 1 716 ? 18.306 -7.800 -16.857 1.00 88.19 716 ILE A CA 1
ATOM 5248 C C . ILE A 1 716 ? 17.871 -6.435 -17.410 1.00 88.19 716 ILE A C 1
ATOM 5250 O O . ILE A 1 716 ? 16.774 -5.971 -17.086 1.00 88.19 716 ILE A O 1
ATOM 5254 N N . ASP A 1 717 ? 18.709 -5.789 -18.216 1.00 88.94 717 ASP A N 1
ATOM 5255 C CA . ASP A 1 717 ? 18.523 -4.454 -18.786 1.00 88.94 717 ASP A CA 1
ATOM 5256 C C . ASP A 1 717 ? 19.392 -4.318 -20.050 1.00 88.94 717 ASP A C 1
ATOM 5258 O O . ASP A 1 717 ? 20.345 -5.079 -20.199 1.00 88.94 717 ASP A O 1
ATOM 5262 N N . GLY A 1 718 ? 19.092 -3.350 -20.918 1.00 89.50 718 GLY A N 1
ATOM 5263 C CA . GLY A 1 718 ? 19.862 -3.098 -22.138 1.00 89.50 718 GLY A CA 1
ATOM 5264 C C . GLY A 1 718 ? 21.321 -2.734 -21.863 1.00 89.50 718 GLY A C 1
ATOM 5265 O O . GLY A 1 718 ? 21.654 -2.167 -20.813 1.00 89.50 718 GLY A O 1
ATOM 5266 N N . GLN A 1 719 ? 22.195 -3.047 -22.821 1.00 90.38 719 GLN A N 1
ATOM 5267 C CA . GLN A 1 719 ? 23.651 -2.984 -22.653 1.00 90.38 719 GLN A CA 1
ATOM 5268 C C . GLN A 1 719 ? 24.332 -1.950 -23.562 1.00 90.38 719 GLN A C 1
ATOM 5270 O O . GLN A 1 719 ? 25.298 -2.268 -24.239 1.00 90.38 719 GLN A O 1
ATOM 5275 N N . PRO A 1 720 ? 23.912 -0.677 -23.578 1.00 92.25 720 PRO A N 1
ATOM 5276 C CA . PRO A 1 720 ? 24.330 0.259 -24.610 1.00 92.25 720 PRO A CA 1
ATOM 5277 C C . PRO A 1 720 ? 25.843 0.515 -24.663 1.00 92.25 720 PRO A C 1
ATOM 5279 O O . PRO A 1 720 ? 26.475 0.864 -23.656 1.00 92.25 720 PRO A O 1
ATOM 5282 N N . THR A 1 721 ? 26.417 0.489 -25.867 1.00 90.12 721 THR A N 1
ATOM 5283 C CA . THR A 1 721 ? 27.764 1.023 -26.138 1.00 90.12 721 THR A CA 1
ATOM 5284 C C . THR A 1 721 ? 27.747 2.013 -27.293 1.00 90.12 721 THR A C 1
ATOM 5286 O O . THR A 1 721 ? 26.796 2.115 -28.055 1.00 90.12 721 THR A O 1
ATOM 5289 N N . SER A 1 722 ? 28.840 2.764 -27.467 1.00 88.31 722 SER A N 1
ATOM 5290 C CA . SER A 1 722 ? 28.976 3.692 -28.596 1.00 88.31 722 SER A CA 1
ATOM 5291 C C . SER A 1 722 ? 29.066 3.005 -29.964 1.00 88.31 722 SER A C 1
ATOM 5293 O O . SER A 1 722 ? 29.144 3.708 -30.966 1.00 88.31 722 SER A O 1
ATOM 5295 N N . MET A 1 723 ? 29.157 1.674 -30.005 1.00 86.69 723 MET A N 1
ATOM 5296 C CA . MET A 1 723 ? 29.282 0.891 -31.233 1.00 86.69 723 MET A CA 1
ATOM 5297 C C . MET A 1 723 ? 28.142 -0.117 -31.423 1.00 86.69 723 MET A C 1
ATOM 5299 O O . MET A 1 723 ? 28.153 -0.756 -32.471 1.00 86.69 723 MET A O 1
ATOM 5303 N N . ALA A 1 724 ? 27.189 -0.216 -30.479 1.00 89.25 724 ALA A N 1
ATOM 5304 C CA . ALA A 1 724 ? 26.242 -1.334 -30.391 1.00 89.25 724 ALA A CA 1
ATOM 5305 C C . ALA A 1 724 ? 26.999 -2.675 -30.429 1.00 89.25 724 ALA A C 1
ATOM 5307 O O . ALA A 1 724 ? 26.982 -3.403 -31.417 1.00 89.25 724 ALA A O 1
ATOM 5308 N N . ASP A 1 725 ? 27.852 -2.859 -29.415 1.00 88.38 725 ASP A N 1
ATOM 5309 C CA . ASP A 1 725 ? 28.619 -4.085 -29.176 1.00 88.38 725 ASP A CA 1
ATOM 5310 C C . ASP A 1 725 ? 28.689 -4.459 -27.681 1.00 88.38 725 ASP A C 1
ATOM 5312 O O . ASP A 1 725 ? 29.705 -4.971 -27.206 1.00 88.38 725 ASP A O 1
ATOM 5316 N N . GLY A 1 726 ? 27.688 -4.104 -26.886 1.00 85.81 726 GLY A N 1
ATOM 5317 C CA . GLY A 1 726 ? 27.742 -4.164 -25.430 1.00 85.81 726 GLY A CA 1
ATOM 5318 C C . GLY A 1 726 ? 27.441 -5.516 -24.814 1.00 85.81 726 GLY A C 1
ATOM 5319 O O . GLY A 1 726 ? 28.246 -6.000 -24.011 1.00 85.81 726 GLY A O 1
ATOM 5320 N N . ASP A 1 727 ? 26.326 -6.118 -25.196 1.00 77.50 727 ASP A N 1
ATOM 5321 C CA . ASP A 1 727 ? 25.971 -7.511 -24.895 1.00 77.50 727 ASP A CA 1
ATOM 5322 C C . ASP A 1 727 ? 27.075 -8.467 -25.356 1.00 77.50 727 ASP A C 1
ATOM 5324 O O . ASP A 1 727 ? 27.652 -9.174 -24.529 1.00 77.50 727 ASP A O 1
ATOM 5328 N N . ASN A 1 728 ? 27.587 -8.312 -26.576 1.00 78.94 728 ASN A N 1
ATOM 5329 C CA . ASN A 1 728 ? 28.793 -8.972 -27.093 1.00 78.94 728 ASN A CA 1
ATOM 5330 C C . ASN A 1 728 ? 29.979 -9.049 -26.109 1.00 78.94 728 ASN A C 1
ATOM 5332 O O . ASN A 1 728 ? 30.810 -9.971 -26.158 1.00 78.94 728 ASN A O 1
ATOM 5336 N N . LEU A 1 729 ? 30.137 -8.035 -25.252 1.00 71.56 729 LEU A N 1
ATOM 5337 C CA . LEU A 1 729 ? 31.235 -7.917 -24.293 1.00 71.56 729 LEU A CA 1
ATOM 5338 C C . LEU A 1 729 ? 30.911 -8.514 -22.915 1.00 71.56 729 LEU A C 1
ATOM 5340 O O . LEU A 1 729 ? 31.845 -8.702 -22.117 1.00 71.56 729 LEU A O 1
ATOM 5344 N N . ILE A 1 730 ? 29.645 -8.814 -22.620 1.00 65.44 730 ILE A N 1
ATOM 5345 C CA . ILE A 1 730 ? 29.163 -9.218 -21.293 1.00 65.44 730 ILE A CA 1
ATOM 5346 C C . ILE A 1 730 ? 28.584 -10.634 -21.235 1.00 65.44 730 ILE A C 1
ATOM 5348 O O . ILE A 1 730 ? 28.492 -11.172 -20.142 1.00 65.44 730 ILE A O 1
ATOM 5352 N N . ASN A 1 731 ? 28.325 -11.352 -22.308 1.00 68.94 731 ASN A N 1
ATOM 5353 C CA . ASN A 1 731 ? 27.678 -12.669 -22.205 1.00 68.94 731 ASN A CA 1
ATOM 5354 C C . ASN A 1 731 ? 28.017 -13.519 -23.451 1.00 68.94 731 ASN A C 1
ATOM 5356 O O . ASN A 1 731 ? 29.208 -13.795 -23.670 1.00 68.94 731 ASN A O 1
ATOM 5360 N N . LEU A 1 732 ? 27.039 -14.058 -24.179 1.00 78.12 732 LEU A N 1
ATOM 5361 C CA . LEU A 1 732 ? 27.241 -14.760 -25.445 1.00 78.12 732 LEU A CA 1
ATOM 5362 C C . LEU A 1 732 ? 27.061 -13.755 -26.584 1.00 78.12 732 LEU A C 1
ATOM 5364 O O . LEU A 1 732 ? 25.963 -13.309 -26.798 1.00 78.12 732 LEU A O 1
ATOM 5368 N N . ALA A 1 733 ? 28.108 -13.499 -27.371 1.00 83.44 733 ALA A N 1
ATOM 5369 C CA . ALA A 1 733 ? 27.982 -12.688 -28.587 1.00 83.44 733 ALA A CA 1
ATOM 5370 C C . ALA A 1 733 ? 26.953 -13.285 -29.567 1.00 83.44 733 ALA A C 1
ATOM 5372 O O . ALA A 1 733 ? 27.240 -14.342 -30.154 1.00 83.44 733 ALA A O 1
ATOM 5373 N N . ASP A 1 734 ? 25.810 -12.623 -29.724 1.00 82.69 734 ASP A N 1
ATOM 5374 C CA . ASP A 1 734 ? 24.628 -13.055 -30.472 1.00 82.69 734 ASP A CA 1
ATOM 5375 C C . ASP A 1 734 ? 24.212 -12.118 -31.614 1.00 82.69 734 ASP A C 1
ATOM 5377 O O . ASP A 1 734 ? 23.359 -12.502 -32.395 1.00 82.69 734 ASP A O 1
ATOM 5381 N N . GLU A 1 735 ? 24.945 -11.032 -31.876 1.00 87.69 735 GLU A N 1
ATOM 5382 C CA . GLU A 1 735 ? 24.821 -10.143 -33.051 1.00 87.69 735 GLU A CA 1
ATOM 5383 C C . GLU A 1 735 ? 25.358 -10.823 -34.323 1.00 87.69 735 GLU A C 1
ATOM 5385 O O . GLU A 1 735 ? 26.297 -10.374 -35.003 1.00 87.69 735 GLU A O 1
ATOM 5390 N N . ASP A 1 736 ? 24.812 -11.994 -34.626 1.00 88.69 736 ASP A N 1
ATOM 5391 C CA . ASP A 1 736 ? 25.209 -12.869 -35.715 1.00 88.69 736 ASP A CA 1
ATOM 5392 C C . ASP A 1 736 ? 24.074 -13.135 -36.717 1.00 88.69 736 ASP A C 1
ATOM 5394 O O . ASP A 1 736 ? 24.269 -13.825 -37.733 1.00 88.69 736 ASP A O 1
ATOM 5398 N N . GLY A 1 737 ? 22.918 -12.505 -36.505 1.00 91.00 737 GLY A N 1
ATOM 5399 C CA . GLY A 1 737 ? 21.759 -12.524 -37.374 1.00 91.00 737 GLY A CA 1
ATOM 5400 C C . GLY A 1 737 ? 21.863 -11.668 -38.621 1.00 91.00 737 GLY A C 1
ATOM 5401 O O . GLY A 1 737 ? 21.365 -12.095 -39.670 1.00 91.00 737 GLY A O 1
ATOM 5402 N N . VAL A 1 738 ? 22.529 -10.512 -38.581 1.00 93.19 738 VAL A N 1
ATOM 5403 C CA . VAL A 1 738 ? 22.610 -9.583 -39.719 1.00 93.19 738 VAL A CA 1
ATOM 5404 C C . VAL A 1 738 ? 24.037 -9.453 -40.235 1.00 93.19 738 VAL A C 1
ATOM 5406 O O . VAL A 1 738 ? 24.987 -9.158 -39.522 1.00 93.19 738 VAL A O 1
ATOM 5409 N N . THR A 1 739 ? 24.216 -9.666 -41.539 1.00 91.06 739 THR A N 1
ATOM 5410 C CA . THR A 1 739 ? 25.499 -9.483 -42.224 1.00 91.06 739 THR A CA 1
ATOM 5411 C C . THR A 1 739 ? 25.368 -8.498 -43.370 1.00 91.06 739 THR A C 1
ATOM 5413 O O . THR A 1 739 ? 24.485 -8.580 -44.225 1.00 91.06 739 THR A O 1
ATOM 5416 N N . ALA A 1 740 ? 26.321 -7.581 -43.420 1.00 80.81 740 ALA A N 1
ATOM 5417 C CA . ALA A 1 740 ? 26.213 -6.356 -44.171 1.00 80.81 740 ALA A CA 1
ATOM 5418 C C . ALA A 1 740 ? 27.451 -6.234 -45.098 1.00 80.81 740 ALA A C 1
ATOM 5420 O O . ALA A 1 740 ? 28.594 -6.172 -44.642 1.00 80.81 740 ALA A O 1
ATOM 5421 N N . ASN A 1 741 ? 27.272 -6.293 -46.427 1.00 71.81 741 ASN A N 1
ATOM 5422 C CA . ASN A 1 741 ? 28.397 -6.377 -47.378 1.00 71.81 741 ASN A CA 1
ATOM 5423 C C . ASN A 1 741 ? 28.930 -4.978 -47.777 1.00 71.81 741 ASN A C 1
ATOM 5425 O O . ASN A 1 741 ? 28.463 -4.391 -48.753 1.00 71.81 741 ASN A O 1
ATOM 5429 N N . GLY A 1 742 ? 29.949 -4.461 -47.076 1.00 71.19 742 GLY A N 1
ATOM 5430 C CA . GLY A 1 742 ? 30.589 -3.152 -47.359 1.00 71.19 742 GLY A CA 1
ATOM 5431 C C . GLY A 1 742 ? 29.984 -1.993 -46.552 1.00 71.19 742 GLY A C 1
ATOM 5432 O O . GLY A 1 742 ? 29.226 -2.258 -45.637 1.00 71.19 742 GLY A O 1
ATOM 5433 N N . THR A 1 743 ? 30.280 -0.727 -46.851 1.00 82.06 743 THR A N 1
ATOM 5434 C CA . THR A 1 743 ? 29.697 0.451 -46.157 1.00 82.06 743 THR A CA 1
ATOM 5435 C C . THR A 1 743 ? 28.427 0.962 -46.849 1.00 82.06 743 THR A C 1
ATOM 5437 O O . THR A 1 743 ? 28.205 0.666 -48.029 1.00 82.06 743 THR A O 1
ATOM 5440 N N . TYR A 1 744 ? 27.578 1.717 -46.142 1.00 87.31 744 TYR A N 1
ATOM 5441 C CA . TYR A 1 744 ? 26.441 2.401 -46.763 1.00 87.31 744 TYR A CA 1
ATOM 5442 C C . TYR A 1 744 ? 26.933 3.628 -47.527 1.00 87.31 744 TYR A C 1
ATOM 5444 O O . TYR A 1 744 ? 27.683 4.441 -46.998 1.00 87.31 744 TYR A O 1
ATOM 5452 N N . VAL A 1 745 ? 26.510 3.755 -48.784 1.00 85.56 745 VAL A N 1
ATOM 5453 C CA . VAL A 1 745 ? 26.855 4.892 -49.644 1.00 85.56 745 VAL A CA 1
ATOM 5454 C C . VAL A 1 745 ? 25.572 5.617 -50.031 1.00 85.56 745 VAL A C 1
ATOM 5456 O O . VAL A 1 745 ? 24.614 4.956 -50.445 1.00 85.56 745 VAL A O 1
ATOM 5459 N N . LEU A 1 746 ? 25.547 6.949 -49.916 1.00 86.19 746 LEU A N 1
ATOM 5460 C CA . LEU A 1 746 ? 24.379 7.759 -50.286 1.00 86.19 746 LEU A CA 1
ATOM 5461 C C . LEU A 1 746 ? 23.846 7.387 -51.678 1.00 86.19 746 LEU A C 1
ATOM 5463 O O . LEU A 1 746 ? 24.604 7.198 -52.628 1.00 86.19 746 LEU A O 1
ATOM 5467 N N . ASN A 1 747 ? 22.519 7.261 -51.793 1.00 83.81 747 ASN A N 1
ATOM 5468 C CA . ASN A 1 747 ? 21.794 6.937 -53.029 1.00 83.81 747 ASN A CA 1
ATOM 5469 C C . ASN A 1 747 ? 22.180 5.618 -53.720 1.00 83.81 747 ASN A C 1
ATOM 5471 O O . ASN A 1 747 ? 21.757 5.371 -54.856 1.00 83.81 747 ASN A O 1
ATOM 5475 N N . ARG A 1 748 ? 22.942 4.737 -53.062 1.00 84.31 748 ARG A N 1
ATOM 5476 C CA . ARG A 1 748 ? 23.423 3.494 -53.664 1.00 84.31 748 ARG A CA 1
ATOM 5477 C C . ARG A 1 748 ? 22.834 2.261 -52.975 1.00 84.31 748 ARG A C 1
ATOM 5479 O O . ARG A 1 748 ? 22.971 2.114 -51.765 1.00 84.31 748 ARG A O 1
ATOM 5486 N N . PRO A 1 749 ? 22.235 1.320 -53.728 1.00 87.12 749 PRO A N 1
ATOM 5487 C CA . PRO A 1 749 ? 21.713 0.096 -53.139 1.00 87.12 749 PRO A CA 1
ATOM 5488 C C . PRO A 1 749 ? 22.835 -0.774 -52.554 1.00 87.12 749 PRO A C 1
ATOM 5490 O O . PRO A 1 749 ? 23.886 -0.959 -53.178 1.00 87.12 749 PRO A O 1
ATOM 5493 N N . ARG A 1 750 ? 22.563 -1.356 -51.387 1.00 86.88 750 ARG A N 1
ATOM 5494 C CA . ARG A 1 750 ? 23.396 -2.313 -50.659 1.00 86.88 750 ARG A CA 1
ATOM 5495 C C . ARG A 1 750 ? 22.543 -3.491 -50.206 1.00 86.88 750 ARG A C 1
ATOM 5497 O O . ARG A 1 750 ? 21.454 -3.297 -49.677 1.00 86.88 750 ARG A O 1
ATOM 5504 N N . ASP A 1 751 ? 23.056 -4.697 -50.403 1.00 91.81 751 ASP A N 1
ATOM 5505 C CA . ASP A 1 751 ? 22.405 -5.911 -49.916 1.00 91.81 751 ASP A CA 1
ATOM 5506 C C . ASP A 1 751 ? 22.845 -6.209 -48.473 1.00 91.81 751 ASP A C 1
ATOM 5508 O O . ASP A 1 751 ? 24.045 -6.198 -48.173 1.00 91.81 751 ASP A O 1
ATOM 5512 N N . ILE A 1 752 ? 21.871 -6.502 -47.610 1.00 94.12 752 ILE A N 1
ATOM 5513 C CA . ILE A 1 752 ? 22.050 -7.074 -46.271 1.00 94.12 752 ILE A CA 1
ATOM 5514 C C . ILE A 1 752 ? 21.437 -8.471 -46.228 1.00 94.12 752 ILE A C 1
ATOM 5516 O O . ILE A 1 752 ? 20.380 -8.712 -46.814 1.00 94.12 752 ILE A O 1
ATOM 5520 N N . ASP A 1 753 ? 22.102 -9.388 -45.541 1.00 95.44 753 ASP A N 1
ATOM 5521 C CA . ASP A 1 753 ? 21.663 -10.763 -45.340 1.00 95.44 753 ASP A CA 1
ATOM 5522 C C . ASP A 1 753 ? 21.234 -10.939 -43.880 1.00 95.44 753 ASP A C 1
ATOM 5524 O O . ASP A 1 753 ? 22.045 -10.751 -42.981 1.00 95.44 753 ASP A O 1
ATOM 5528 N N . ILE A 1 754 ? 19.973 -11.317 -43.649 1.00 95.94 754 ILE A N 1
ATOM 5529 C CA . ILE A 1 754 ? 19.407 -11.551 -42.312 1.00 95.94 754 ILE A CA 1
ATOM 5530 C C . ILE A 1 754 ? 19.084 -13.037 -42.161 1.00 95.94 754 ILE A C 1
ATOM 5532 O O . ILE A 1 754 ? 18.290 -13.594 -42.931 1.00 95.94 754 ILE A O 1
ATOM 5536 N N . THR A 1 755 ? 19.708 -13.697 -41.193 1.00 95.75 755 THR A N 1
ATOM 5537 C CA . THR A 1 755 ? 19.551 -15.122 -40.901 1.00 95.75 755 THR A CA 1
ATOM 5538 C C . THR A 1 755 ? 18.575 -15.312 -39.757 1.00 95.75 755 THR A C 1
ATOM 5540 O O . THR A 1 755 ? 18.727 -14.720 -38.704 1.00 95.75 755 THR A O 1
ATOM 5543 N N . ILE A 1 756 ? 17.568 -16.155 -39.975 1.00 94.94 756 ILE A N 1
ATOM 5544 C CA . ILE A 1 756 ? 16.556 -16.464 -38.962 1.00 94.94 756 ILE A CA 1
ATOM 5545 C C . ILE A 1 756 ? 16.631 -17.943 -38.609 1.00 94.94 756 ILE A C 1
ATOM 5547 O O . ILE A 1 756 ? 16.531 -18.806 -39.497 1.00 94.94 756 ILE A O 1
ATOM 5551 N N . GLY A 1 757 ? 16.760 -18.221 -37.318 1.00 92.31 757 GLY A N 1
ATOM 5552 C CA . GLY A 1 757 ? 16.753 -19.541 -36.713 1.00 92.31 757 GLY A CA 1
ATOM 5553 C C . GLY A 1 757 ? 15.444 -19.861 -35.991 1.00 92.31 757 GLY A C 1
ATOM 5554 O O . GLY A 1 757 ? 14.599 -19.005 -35.746 1.00 92.31 757 GLY A O 1
ATOM 5555 N N . LYS A 1 758 ? 15.237 -21.150 -35.719 1.00 92.25 758 LYS A N 1
ATOM 5556 C CA . LYS A 1 758 ? 14.189 -21.629 -34.811 1.00 92.25 758 LYS A CA 1
ATOM 5557 C C . LYS A 1 758 ? 14.566 -22.981 -34.236 1.00 92.25 758 LYS A C 1
ATOM 5559 O O . LYS A 1 758 ? 15.234 -23.773 -34.917 1.00 92.25 758 LYS A O 1
ATOM 5564 N N . ASP A 1 759 ? 14.005 -23.300 -33.080 1.00 90.75 759 ASP A N 1
ATOM 5565 C CA . ASP A 1 759 ? 14.038 -24.659 -32.563 1.00 90.75 759 ASP A CA 1
ATOM 5566 C C . ASP A 1 759 ? 13.337 -25.639 -33.544 1.00 90.75 759 ASP A C 1
ATOM 5568 O O . ASP A 1 759 ? 12.266 -25.334 -34.100 1.00 90.75 759 ASP A O 1
ATOM 5572 N N . PRO A 1 760 ? 13.919 -26.819 -33.847 1.00 87.19 760 PRO A N 1
ATOM 5573 C CA . PRO A 1 760 ? 13.289 -27.834 -34.694 1.00 87.19 760 PRO A CA 1
ATOM 5574 C C . PRO A 1 760 ? 11.880 -28.272 -34.257 1.00 87.19 760 PRO A C 1
ATOM 5576 O O . PRO A 1 760 ? 11.033 -28.504 -35.132 1.00 87.19 760 PRO A O 1
ATOM 5579 N N . ASP A 1 761 ? 11.635 -28.364 -32.954 1.00 86.00 761 ASP A N 1
ATOM 5580 C CA . ASP A 1 761 ? 10.400 -28.765 -32.285 1.00 86.00 761 ASP A CA 1
ATOM 5581 C C . ASP A 1 761 ? 9.413 -27.591 -32.093 1.00 86.00 761 ASP A C 1
ATOM 5583 O O . ASP A 1 761 ? 8.208 -27.833 -31.918 1.00 86.00 761 ASP A O 1
ATOM 5587 N N . PHE A 1 762 ? 9.839 -26.335 -32.305 1.00 87.94 762 PHE A N 1
ATOM 5588 C CA . PHE A 1 762 ? 8.922 -25.191 -32.379 1.00 87.94 762 PHE A CA 1
ATOM 5589 C C . PHE A 1 762 ? 7.993 -25.287 -33.602 1.00 87.94 762 PHE A C 1
ATOM 5591 O O . PHE A 1 762 ? 8.413 -25.272 -34.766 1.00 87.94 762 PHE A O 1
ATOM 5598 N N . ALA A 1 763 ? 6.686 -25.409 -33.352 1.00 81.94 763 ALA A N 1
ATOM 5599 C CA . ALA A 1 763 ? 5.694 -25.741 -34.380 1.00 81.94 763 ALA A CA 1
ATOM 5600 C C . ALA A 1 763 ? 5.355 -24.585 -35.343 1.00 81.94 763 ALA A C 1
ATOM 5602 O O . ALA A 1 763 ? 4.799 -24.832 -36.422 1.00 81.94 763 ALA A O 1
ATOM 5603 N N . THR A 1 764 ? 5.647 -23.341 -34.961 1.00 81.88 764 THR A N 1
ATOM 5604 C CA . THR A 1 764 ? 5.383 -22.148 -35.774 1.00 81.88 764 THR A CA 1
ATOM 5605 C C . THR A 1 764 ? 6.278 -22.139 -37.015 1.00 81.88 764 THR A C 1
ATOM 5607 O O . THR A 1 764 ? 7.419 -22.595 -36.995 1.00 81.88 764 THR A O 1
ATOM 5610 N N . SER A 1 765 ? 5.739 -21.671 -38.144 1.00 78.38 765 SER A N 1
ATOM 5611 C CA . SER A 1 765 ? 6.433 -21.711 -39.441 1.00 78.38 765 SER A CA 1
ATOM 5612 C C . SER A 1 765 ? 6.381 -20.396 -40.224 1.00 78.38 765 SER A C 1
ATOM 5614 O O . SER A 1 765 ? 6.686 -20.397 -41.414 1.00 78.38 765 SER A O 1
ATOM 5616 N N . SER A 1 766 ? 5.902 -19.320 -39.604 1.00 82.12 766 SER A N 1
ATOM 5617 C CA . SER A 1 766 ? 5.813 -17.975 -40.175 1.00 82.12 766 SER A CA 1
ATOM 5618 C C . SER A 1 766 ? 6.131 -16.993 -39.061 1.00 82.12 766 SER A C 1
ATOM 5620 O O . SER A 1 766 ? 5.497 -17.074 -38.011 1.00 82.12 766 SER A O 1
ATOM 5622 N N . PHE A 1 767 ? 7.079 -16.096 -39.305 1.00 94.38 767 PHE A N 1
ATOM 5623 C CA . PHE A 1 767 ? 7.585 -15.126 -38.332 1.00 94.38 767 PHE A CA 1
ATOM 5624 C C . PHE A 1 767 ? 7.517 -13.721 -38.924 1.00 94.38 767 PHE A C 1
ATOM 5626 O O . PHE A 1 767 ? 7.244 -13.571 -40.120 1.00 94.38 767 PHE A O 1
ATOM 5633 N N . HIS A 1 768 ? 7.754 -12.710 -38.105 1.00 96.62 768 HIS A N 1
ATOM 5634 C CA . HIS A 1 768 ? 7.750 -11.311 -38.506 1.00 96.62 768 HIS A CA 1
ATOM 5635 C C . HIS A 1 768 ? 9.133 -10.729 -38.242 1.00 96.62 768 HIS A C 1
ATOM 5637 O O . HIS A 1 768 ? 9.704 -10.990 -37.187 1.00 96.62 768 HIS A O 1
ATOM 5643 N N . LEU A 1 769 ? 9.658 -9.980 -39.207 1.00 97.50 769 LEU A N 1
ATOM 5644 C CA . LEU A 1 769 ? 10.963 -9.334 -39.124 1.00 97.50 769 LEU A CA 1
ATOM 5645 C C . LEU A 1 769 ? 10.796 -7.857 -39.454 1.00 97.50 769 LEU A C 1
ATOM 5647 O O . LEU A 1 769 ? 10.258 -7.508 -40.511 1.00 97.50 769 LEU A O 1
ATOM 5651 N N . TYR A 1 770 ? 11.298 -7.011 -38.568 1.00 97.94 770 TYR A N 1
ATOM 5652 C CA . TYR A 1 770 ? 11.317 -5.568 -38.741 1.00 97.94 770 TYR A CA 1
ATOM 5653 C C . TYR A 1 770 ? 12.730 -5.050 -38.509 1.00 97.94 770 TYR A C 1
ATOM 5655 O O . TYR A 1 770 ? 13.466 -5.606 -37.700 1.00 97.94 770 TYR A O 1
ATOM 5663 N N . GLY A 1 771 ? 13.120 -4.023 -39.254 1.00 97.00 771 GLY A N 1
ATOM 5664 C CA . GLY A 1 771 ? 14.457 -3.452 -39.173 1.00 97.00 771 GLY A CA 1
ATOM 5665 C C . GLY A 1 771 ? 14.436 -1.962 -39.459 1.00 97.00 771 GLY A C 1
ATOM 5666 O O . GLY A 1 771 ? 13.734 -1.533 -40.383 1.00 97.00 771 GLY A O 1
ATOM 5667 N N . TRP A 1 772 ? 15.204 -1.203 -38.686 1.00 97.38 772 TRP A N 1
ATOM 5668 C CA . TRP A 1 772 ? 15.326 0.249 -38.783 1.00 97.38 772 TRP A CA 1
ATOM 5669 C C . TRP A 1 772 ? 16.787 0.672 -38.927 1.00 97.38 772 TRP A C 1
ATOM 5671 O O . TRP A 1 772 ? 17.667 -0.029 -38.439 1.00 97.38 772 TRP A O 1
ATOM 5681 N N . ILE A 1 773 ? 17.033 1.794 -39.606 1.00 96.19 773 ILE A N 1
ATOM 5682 C CA . ILE A 1 773 ? 18.331 2.480 -39.676 1.00 96.19 773 ILE A CA 1
ATOM 5683 C C . ILE A 1 773 ? 18.069 3.973 -39.494 1.00 96.19 773 ILE A C 1
ATOM 5685 O O . ILE A 1 773 ? 17.297 4.530 -40.274 1.00 96.19 773 ILE A O 1
ATOM 5689 N N . ASP A 1 774 ? 18.718 4.594 -38.510 1.00 95.44 774 ASP A N 1
ATOM 5690 C CA . ASP A 1 774 ? 18.605 6.029 -38.218 1.00 95.44 774 ASP A CA 1
ATOM 5691 C C . ASP A 1 774 ? 19.390 6.845 -39.263 1.00 95.44 774 ASP A C 1
ATOM 5693 O O . ASP A 1 774 ? 20.600 7.082 -39.160 1.00 95.44 774 ASP A O 1
ATOM 5697 N N . TRP A 1 775 ? 18.726 7.247 -40.343 1.00 95.00 775 TRP A N 1
ATOM 5698 C CA . TRP A 1 775 ? 19.417 7.925 -41.439 1.00 95.00 775 TRP A CA 1
ATOM 5699 C C . TRP A 1 775 ? 19.841 9.343 -41.069 1.00 95.00 775 TRP A C 1
ATOM 5701 O O . TRP A 1 775 ? 20.779 9.864 -41.678 1.00 95.00 775 TRP A O 1
ATOM 5711 N N . ASN A 1 776 ? 19.146 9.987 -40.136 1.00 93.12 776 ASN A N 1
ATOM 5712 C CA . ASN A 1 776 ? 19.320 11.403 -39.834 1.00 93.12 776 ASN A CA 1
ATOM 5713 C C . ASN A 1 776 ? 20.206 11.654 -38.583 1.00 93.12 776 ASN A C 1
ATOM 5715 O O . ASN A 1 776 ? 20.602 12.798 -38.344 1.00 93.12 776 ASN A O 1
ATOM 5719 N N . GLN A 1 777 ? 20.582 10.591 -37.862 1.00 92.81 777 GLN A N 1
ATOM 5720 C CA . GLN A 1 777 ? 21.370 10.568 -36.624 1.00 92.81 777 GLN A CA 1
ATOM 5721 C C . GLN A 1 777 ? 20.756 11.382 -35.473 1.00 92.81 777 GLN A C 1
ATOM 5723 O O . GLN A 1 777 ? 21.489 11.978 -34.668 1.00 92.81 777 GLN A O 1
ATOM 5728 N N . ASP A 1 778 ? 19.429 11.467 -35.395 1.00 91.81 778 ASP A N 1
ATOM 5729 C CA . ASP A 1 778 ? 18.743 12.215 -34.342 1.00 91.81 778 ASP A CA 1
ATOM 5730 C C . ASP A 1 778 ? 18.512 11.411 -33.055 1.00 91.81 778 ASP A C 1
ATOM 5732 O O . ASP A 1 778 ? 18.184 12.014 -32.027 1.00 91.81 778 ASP A O 1
ATOM 5736 N N . GLY A 1 779 ? 18.836 10.114 -33.070 1.00 91.06 779 GLY A N 1
ATOM 5737 C CA . GLY A 1 779 ? 18.774 9.235 -31.908 1.00 91.06 779 GLY A CA 1
ATOM 5738 C C . GLY A 1 779 ? 17.462 8.481 -31.763 1.00 91.06 779 GLY A C 1
ATOM 5739 O O . GLY A 1 779 ? 17.267 7.833 -30.741 1.00 91.06 779 GLY A O 1
ATOM 5740 N N . ASP A 1 780 ? 16.561 8.542 -32.737 1.00 92.38 780 ASP A N 1
ATOM 5741 C CA . ASP A 1 780 ? 15.400 7.664 -32.775 1.00 92.38 780 ASP A CA 1
ATOM 5742 C C . ASP A 1 780 ? 15.264 6.932 -34.121 1.00 92.38 780 ASP A C 1
ATOM 5744 O O . ASP A 1 780 ? 16.188 6.896 -34.930 1.00 92.38 780 ASP A O 1
ATOM 5748 N N . PHE A 1 781 ? 14.173 6.180 -34.267 1.00 94.56 781 PHE A N 1
ATOM 5749 C CA . PHE A 1 781 ? 13.861 5.391 -35.463 1.00 94.56 781 PHE A CA 1
ATOM 5750 C C . PHE A 1 781 ? 12.436 5.703 -35.961 1.00 94.56 781 PHE A C 1
ATOM 5752 O O . PHE A 1 781 ? 11.770 4.847 -36.568 1.00 94.56 781 PHE A O 1
ATOM 5759 N N . ASP A 1 782 ? 11.900 6.872 -35.590 1.00 91.31 782 ASP A N 1
ATOM 5760 C CA . ASP A 1 782 ? 10.495 7.227 -35.788 1.00 91.31 782 ASP A CA 1
ATOM 5761 C C . ASP A 1 782 ? 10.219 7.808 -37.185 1.00 91.31 782 ASP A C 1
ATOM 5763 O O . ASP A 1 782 ? 9.046 7.962 -37.574 1.00 91.31 782 ASP A O 1
ATOM 5767 N N . ASP A 1 783 ? 11.252 8.099 -37.983 1.00 93.56 783 ASP A N 1
ATOM 5768 C CA . ASP A 1 783 ? 11.061 8.667 -39.308 1.00 93.56 783 ASP A CA 1
ATOM 5769 C C . ASP A 1 783 ? 10.582 7.635 -40.340 1.00 93.56 783 ASP A C 1
ATOM 5771 O O . ASP A 1 783 ? 10.934 6.453 -40.388 1.00 93.56 783 ASP A O 1
ATOM 5775 N N . ALA A 1 784 ? 9.743 8.110 -41.264 1.00 90.25 784 ALA A N 1
ATOM 5776 C CA . ALA A 1 784 ? 9.049 7.250 -42.222 1.00 90.25 784 ALA A CA 1
ATOM 5777 C C . ALA A 1 784 ? 9.977 6.516 -43.216 1.00 90.25 784 ALA A C 1
ATOM 5779 O O . ALA A 1 784 ? 9.523 5.584 -43.885 1.00 90.25 784 ALA A O 1
ATOM 5780 N N . ASN A 1 785 ? 11.224 6.962 -43.378 1.00 92.31 785 ASN A N 1
ATOM 5781 C CA . ASN A 1 785 ? 12.247 6.364 -44.243 1.00 92.31 785 ASN A CA 1
ATOM 5782 C C . ASN A 1 785 ? 13.219 5.437 -43.493 1.00 92.31 785 ASN A C 1
ATOM 5784 O O . ASN A 1 785 ? 14.059 4.818 -44.147 1.00 92.31 785 ASN A O 1
ATOM 5788 N N . GLU A 1 786 ? 13.105 5.315 -42.173 1.00 96.06 786 GLU A N 1
ATOM 5789 C CA . GLU A 1 786 ? 14.062 4.571 -41.347 1.00 96.06 786 GLU A CA 1
ATOM 5790 C C . GLU A 1 786 ? 13.690 3.109 -41.199 1.00 96.06 786 GLU A C 1
ATOM 5792 O O . GLU A 1 786 ? 14.574 2.264 -41.119 1.00 96.06 786 GLU A O 1
ATOM 5797 N N . GLN A 1 787 ? 12.401 2.767 -41.273 1.00 97.06 787 GLN A N 1
ATOM 5798 C CA . GLN A 1 787 ? 11.981 1.370 -41.338 1.00 97.06 787 GLN A CA 1
ATOM 5799 C C . GLN A 1 787 ? 12.344 0.750 -42.700 1.00 97.06 787 GLN A C 1
ATOM 5801 O O . GLN A 1 787 ? 11.596 0.840 -43.679 1.00 97.06 787 GLN A O 1
ATOM 5806 N N . VAL A 1 788 ? 13.497 0.085 -42.751 1.00 95.69 788 VAL A N 1
ATOM 5807 C CA . VAL A 1 788 ? 14.083 -0.512 -43.960 1.00 95.69 788 VAL A CA 1
ATOM 5808 C C . VAL A 1 788 ? 13.623 -1.949 -44.219 1.00 95.69 788 VAL A C 1
ATOM 5810 O O . VAL A 1 788 ? 13.615 -2.391 -45.370 1.00 95.69 788 VAL A O 1
ATOM 5813 N N . VAL A 1 789 ? 13.195 -2.672 -43.179 1.00 96.69 789 VAL A N 1
ATOM 5814 C CA . VAL A 1 789 ? 12.622 -4.024 -43.277 1.00 96.69 789 VAL A CA 1
ATOM 5815 C C . VAL A 1 789 ? 11.260 -4.048 -42.585 1.00 96.69 789 VAL A C 1
ATOM 5817 O O . VAL A 1 789 ? 11.113 -3.596 -41.451 1.00 96.69 789 VAL A O 1
ATOM 5820 N N . SER A 1 790 ? 10.242 -4.572 -43.274 1.00 96.25 790 SER A N 1
ATOM 5821 C CA . SER A 1 790 ? 8.878 -4.687 -42.742 1.00 96.25 790 SER A CA 1
ATOM 5822 C C . SER A 1 790 ? 8.173 -5.928 -43.292 1.00 96.25 790 SER A C 1
ATOM 5824 O O . SER A 1 790 ? 7.305 -5.863 -44.169 1.00 96.25 790 SER A O 1
ATOM 5826 N N . GLU A 1 791 ? 8.583 -7.094 -42.798 1.00 96.62 791 GLU A N 1
ATOM 5827 C CA . GLU A 1 791 ? 8.106 -8.394 -43.259 1.00 96.62 791 GLU A CA 1
ATOM 5828 C C . GLU A 1 791 ? 7.122 -9.010 -42.269 1.00 96.62 791 GLU A C 1
ATOM 5830 O O . GLU A 1 791 ? 7.479 -9.452 -41.183 1.00 96.62 791 GLU A O 1
ATOM 5835 N N . ASN A 1 792 ? 5.863 -9.138 -42.691 1.00 94.06 792 ASN A N 1
ATOM 5836 C CA . ASN A 1 792 ? 4.828 -9.792 -41.882 1.00 94.06 792 ASN A CA 1
ATOM 5837 C C . ASN A 1 792 ? 4.819 -11.331 -42.022 1.00 94.06 792 ASN A C 1
ATOM 5839 O O . ASN A 1 792 ? 3.892 -11.999 -41.569 1.00 94.06 792 ASN A O 1
ATOM 5843 N N . SER A 1 793 ? 5.766 -11.893 -42.777 1.00 93.56 793 SER A N 1
ATOM 5844 C CA . SER A 1 793 ? 5.894 -13.333 -43.015 1.00 93.56 793 SER A CA 1
ATOM 5845 C C . SER A 1 793 ? 7.262 -13.638 -43.620 1.00 93.56 793 SER A C 1
ATOM 5847 O O . SER A 1 793 ? 7.396 -13.738 -44.842 1.00 93.56 793 SER A O 1
ATOM 5849 N N . VAL A 1 794 ? 8.255 -13.864 -42.770 1.00 93.50 794 VAL A N 1
ATOM 5850 C CA . VAL A 1 794 ? 9.614 -14.239 -43.170 1.00 93.50 794 VAL A CA 1
ATOM 5851 C C . VAL A 1 794 ? 9.861 -15.745 -42.991 1.00 93.50 794 VAL A C 1
ATOM 5853 O O . VAL A 1 794 ? 9.249 -16.402 -42.142 1.00 93.50 794 VAL A O 1
ATOM 5856 N N . ALA A 1 795 ? 10.712 -16.321 -43.843 1.00 90.81 795 ALA A N 1
ATOM 5857 C CA . ALA A 1 795 ? 11.074 -17.737 -43.807 1.00 90.81 795 ALA A CA 1
ATOM 5858 C C . ALA A 1 795 ? 12.375 -17.971 -43.020 1.00 90.81 795 ALA A C 1
ATOM 5860 O O . ALA A 1 795 ? 13.276 -17.141 -43.059 1.00 90.81 795 ALA A O 1
ATOM 5861 N N . ILE A 1 796 ? 12.490 -19.145 -42.385 1.00 91.56 796 ILE A N 1
ATOM 5862 C CA . ILE A 1 796 ? 13.733 -19.617 -41.748 1.00 91.56 796 ILE A CA 1
ATOM 5863 C C . ILE A 1 796 ? 14.877 -19.695 -42.765 1.00 91.56 796 ILE A C 1
ATOM 5865 O O . ILE A 1 796 ? 14.678 -20.139 -43.903 1.00 91.56 796 ILE A O 1
ATOM 5869 N N . GLY A 1 797 ? 16.082 -19.363 -42.308 1.00 92.56 797 GLY A N 1
ATOM 5870 C CA . GLY A 1 797 ? 17.299 -19.272 -43.105 1.00 92.56 797 GLY A CA 1
ATOM 5871 C C . GLY A 1 797 ? 17.654 -17.827 -43.449 1.00 92.56 797 GLY A C 1
ATOM 5872 O O . GLY A 1 797 ? 17.071 -16.886 -42.921 1.00 92.56 797 GLY A O 1
ATOM 5873 N N . THR A 1 798 ? 18.639 -17.662 -44.328 1.00 94.88 798 THR A N 1
ATOM 5874 C CA . THR A 1 798 ? 19.138 -16.345 -44.742 1.00 94.88 798 THR A CA 1
ATOM 5875 C C . THR A 1 798 ? 18.239 -15.716 -45.808 1.00 94.88 798 THR A C 1
ATOM 5877 O O . THR A 1 798 ? 17.970 -16.331 -46.846 1.00 94.88 798 THR A O 1
ATOM 5880 N N . ASN A 1 799 ? 17.805 -14.483 -45.557 1.00 94.44 799 ASN A N 1
ATOM 5881 C CA . ASN A 1 799 ? 16.994 -13.654 -46.442 1.00 94.44 799 ASN A CA 1
ATOM 5882 C C . ASN A 1 799 ? 17.777 -12.381 -46.800 1.00 94.44 799 ASN A C 1
ATOM 5884 O O . ASN A 1 799 ? 18.292 -11.714 -45.910 1.00 94.44 799 ASN A O 1
ATOM 5888 N N . THR A 1 800 ? 17.848 -12.042 -48.088 1.00 94.94 800 THR A N 1
ATOM 5889 C CA . THR A 1 800 ? 18.596 -10.871 -48.576 1.00 94.94 800 THR A CA 1
ATOM 5890 C C . THR A 1 800 ? 17.658 -9.694 -48.842 1.00 94.94 800 THR A C 1
ATOM 5892 O O . THR A 1 800 ? 16.678 -9.850 -49.580 1.00 94.94 800 THR A O 1
ATOM 5895 N N . TYR A 1 801 ? 17.988 -8.515 -48.315 1.00 94.44 801 TYR A N 1
ATOM 5896 C CA . TYR A 1 801 ? 17.264 -7.257 -48.521 1.00 94.44 801 TYR A CA 1
ATOM 5897 C C . TYR A 1 801 ? 18.177 -6.210 -49.157 1.00 94.44 801 TYR A C 1
ATOM 5899 O O . TYR A 1 801 ? 19.299 -6.009 -48.708 1.00 94.44 801 TYR A O 1
ATOM 5907 N N . THR A 1 802 ? 17.690 -5.518 -50.188 1.00 93.81 802 THR A N 1
ATOM 5908 C CA . THR A 1 802 ? 18.425 -4.424 -50.838 1.00 93.81 802 THR A CA 1
ATOM 5909 C C . THR A 1 802 ? 17.962 -3.084 -50.272 1.00 93.81 802 THR A C 1
ATOM 5911 O O . THR A 1 802 ? 16.845 -2.646 -50.555 1.00 93.81 802 THR A O 1
ATOM 5914 N N . ILE A 1 803 ? 18.824 -2.417 -49.509 1.00 92.62 803 ILE A N 1
ATOM 5915 C CA . ILE A 1 803 ? 18.573 -1.125 -48.861 1.00 92.62 803 ILE A CA 1
ATOM 5916 C C . ILE A 1 803 ? 19.298 -0.023 -49.633 1.00 92.62 803 ILE A C 1
ATOM 5918 O O . ILE A 1 803 ? 20.448 -0.189 -50.023 1.00 92.62 803 ILE A O 1
ATOM 5922 N N . THR A 1 804 ? 18.634 1.103 -49.892 1.00 91.44 804 THR A N 1
ATOM 5923 C CA . THR A 1 804 ? 19.253 2.270 -50.546 1.00 91.44 804 THR A CA 1
ATOM 5924 C C . THR A 1 804 ? 19.254 3.433 -49.559 1.00 91.44 804 THR A C 1
ATOM 5926 O O . THR A 1 804 ? 18.161 3.916 -49.259 1.00 91.44 804 THR A O 1
ATOM 5929 N N . PRO A 1 805 ? 20.424 3.881 -49.061 1.00 91.44 805 PRO A N 1
ATOM 5930 C CA . PRO A 1 805 ? 20.512 5.057 -48.204 1.00 91.44 805 PRO A CA 1
ATOM 5931 C C . PRO A 1 805 ? 19.897 6.276 -48.899 1.00 91.44 805 PRO A C 1
ATOM 5933 O O . PRO A 1 805 ? 20.182 6.500 -50.085 1.00 91.44 805 PRO A O 1
ATOM 5936 N N . PRO A 1 806 ? 19.040 7.045 -48.214 1.00 91.38 806 PRO A N 1
ATOM 5937 C CA . PRO A 1 806 ? 18.404 8.214 -48.797 1.00 91.38 806 PRO A CA 1
ATOM 5938 C C . PRO A 1 806 ? 19.426 9.344 -49.001 1.00 91.38 806 PRO A C 1
ATOM 5940 O O . PRO A 1 806 ? 20.458 9.396 -48.340 1.00 91.38 806 PRO A O 1
ATOM 5943 N N . SER A 1 807 ? 19.152 10.251 -49.942 1.00 85.44 807 SER A N 1
ATOM 5944 C CA . SER A 1 807 ? 20.072 11.340 -50.322 1.00 85.44 807 SER A CA 1
ATOM 5945 C C . SER A 1 807 ? 20.368 12.337 -49.202 1.00 85.44 807 SER A C 1
ATOM 5947 O O . SER A 1 807 ? 21.334 13.082 -49.289 1.00 85.44 807 SER A O 1
ATOM 5949 N N . ASP A 1 808 ? 19.478 12.417 -48.219 1.00 85.44 808 ASP A N 1
ATOM 5950 C CA . ASP A 1 808 ? 19.535 13.310 -47.066 1.00 85.44 808 ASP A CA 1
ATOM 5951 C C . ASP A 1 808 ? 20.026 12.610 -45.793 1.00 85.44 808 ASP A C 1
ATOM 5953 O O . ASP A 1 808 ? 19.986 13.223 -44.728 1.00 85.44 808 ASP A O 1
ATOM 5957 N N . ALA A 1 809 ? 20.510 11.364 -45.892 1.00 90.25 809 ALA A N 1
ATOM 5958 C CA . ALA A 1 809 ? 21.137 10.706 -44.756 1.00 90.25 809 ALA A CA 1
ATOM 5959 C C . ALA A 1 809 ? 22.401 11.461 -44.313 1.00 90.25 809 ALA A C 1
ATOM 5961 O O . ALA A 1 809 ? 23.182 11.955 -45.134 1.00 90.25 809 ALA A O 1
ATOM 5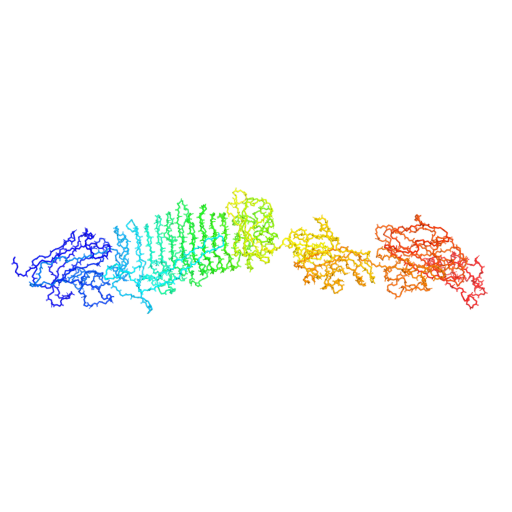962 N N . VAL A 1 810 ? 22.610 11.542 -43.004 1.00 90.75 810 VAL A N 1
ATOM 5963 C CA . VAL A 1 810 ? 23.762 12.211 -42.403 1.00 90.75 810 VAL A CA 1
ATOM 5964 C C . VAL A 1 810 ? 24.972 11.280 -42.469 1.00 90.75 810 VAL A C 1
ATOM 5966 O O . VAL A 1 810 ? 24.897 10.105 -42.112 1.00 90.75 810 VAL A O 1
ATOM 5969 N N . LEU A 1 811 ? 26.103 11.810 -42.938 1.00 86.00 811 LEU A N 1
ATOM 5970 C CA . LEU A 1 811 ? 27.361 11.069 -43.044 1.00 86.00 811 LEU A CA 1
ATOM 5971 C C . LEU A 1 811 ? 27.929 10.725 -41.660 1.00 86.00 811 LEU A C 1
ATOM 5973 O O . LEU A 1 811 ? 27.774 11.488 -40.706 1.00 86.00 811 LEU A O 1
ATOM 5977 N N . GLY A 1 812 ? 28.643 9.605 -41.565 1.00 85.88 812 GLY A N 1
ATOM 5978 C CA . GLY A 1 812 ? 29.243 9.121 -40.321 1.00 85.88 812 GLY A CA 1
ATOM 5979 C C . GLY A 1 812 ? 28.551 7.880 -39.759 1.00 85.88 812 GLY A C 1
ATOM 5980 O O . GLY A 1 812 ? 27.891 7.139 -40.491 1.00 85.88 812 GLY A O 1
ATOM 5981 N N . THR A 1 813 ? 28.791 7.606 -38.475 1.00 88.44 813 THR A N 1
ATOM 5982 C CA . THR A 1 813 ? 28.239 6.432 -37.790 1.00 88.44 813 THR A CA 1
ATOM 5983 C C . THR A 1 813 ? 26.744 6.612 -37.536 1.00 88.44 813 THR A C 1
ATOM 5985 O O . THR A 1 813 ? 26.329 7.621 -36.975 1.00 88.44 813 THR A O 1
ATOM 5988 N N . THR A 1 814 ? 25.965 5.607 -37.912 1.00 92.50 814 THR A N 1
ATOM 5989 C CA . THR A 1 814 ? 24.538 5.445 -37.617 1.00 92.50 814 THR A CA 1
ATOM 5990 C C . THR A 1 814 ? 24.321 4.102 -36.912 1.00 92.50 814 THR A C 1
ATOM 5992 O O . THR A 1 814 ? 25.249 3.294 -36.818 1.00 92.50 814 THR A O 1
ATOM 5995 N N . PHE A 1 815 ? 23.108 3.849 -36.435 1.00 94.19 815 PHE A N 1
ATOM 5996 C CA . PHE A 1 815 ? 22.724 2.606 -35.790 1.00 94.19 815 PHE A CA 1
ATOM 5997 C C . PHE A 1 815 ? 21.539 1.973 -36.507 1.00 94.19 815 PHE A C 1
ATOM 5999 O O . PHE A 1 815 ? 20.693 2.653 -37.093 1.00 94.19 815 PHE A O 1
ATOM 6006 N N . ALA A 1 816 ? 21.507 0.649 -36.477 1.00 94.94 816 ALA A N 1
ATOM 6007 C CA . ALA A 1 816 ? 20.420 -0.158 -36.987 1.00 94.94 816 ALA A CA 1
ATOM 6008 C C . ALA A 1 816 ? 19.884 -1.056 -35.874 1.00 94.94 816 ALA A C 1
ATOM 6010 O O . ALA A 1 816 ? 20.660 -1.520 -35.048 1.00 94.94 816 ALA A O 1
ATOM 6011 N N . ARG A 1 817 ? 18.578 -1.320 -35.891 1.00 96.44 817 ARG A N 1
ATOM 6012 C CA . ARG A 1 817 ? 17.902 -2.231 -34.958 1.00 96.44 817 ARG A CA 1
ATOM 6013 C C . ARG A 1 817 ? 17.093 -3.242 -35.740 1.00 96.44 817 ARG A C 1
ATOM 6015 O O . ARG A 1 817 ? 16.283 -2.843 -36.581 1.00 96.44 817 ARG A O 1
ATOM 6022 N N . PHE A 1 818 ? 17.256 -4.526 -35.454 1.00 96.62 818 PHE A N 1
ATOM 6023 C CA . PHE A 1 818 ? 16.494 -5.609 -36.071 1.00 96.62 818 PHE A CA 1
ATOM 6024 C C . PHE A 1 818 ? 15.737 -6.384 -35.009 1.00 96.62 818 PHE A C 1
ATOM 6026 O O . PHE A 1 818 ? 16.264 -6.696 -33.954 1.00 96.62 818 PHE A O 1
ATOM 6033 N N . ARG A 1 819 ? 14.466 -6.672 -35.283 1.00 97.38 819 ARG A N 1
ATOM 6034 C CA . ARG A 1 819 ? 13.570 -7.340 -34.341 1.00 97.38 819 ARG A CA 1
ATOM 6035 C C . ARG A 1 819 ? 12.831 -8.477 -35.017 1.00 97.38 819 ARG A C 1
ATOM 6037 O O . ARG A 1 819 ? 12.189 -8.285 -36.058 1.00 97.38 819 ARG A O 1
ATOM 6044 N N . LEU A 1 820 ? 12.880 -9.647 -34.395 1.00 97.00 820 LEU A N 1
ATOM 6045 C CA . LEU A 1 820 ? 12.230 -10.874 -34.840 1.00 97.00 820 LEU A CA 1
ATOM 6046 C C . LEU A 1 820 ? 11.182 -11.303 -33.813 1.00 97.00 820 LEU A C 1
ATOM 6048 O O . LEU A 1 820 ? 11.476 -11.394 -32.631 1.00 97.00 820 LEU A O 1
ATOM 6052 N N . CYS A 1 821 ? 9.959 -11.611 -34.245 1.00 95.75 821 CYS A N 1
ATOM 6053 C CA . CYS A 1 821 ? 8.910 -12.116 -33.351 1.00 95.75 821 CYS A CA 1
ATOM 6054 C C . CYS A 1 821 ? 7.928 -13.047 -34.067 1.00 95.75 821 CYS A C 1
ATOM 6056 O O . CYS A 1 821 ? 7.786 -13.032 -35.298 1.00 95.75 821 CYS A O 1
ATOM 6058 N N . SER A 1 822 ? 7.193 -13.867 -33.316 1.00 93.19 822 SER A N 1
ATOM 6059 C CA . SER A 1 822 ? 6.235 -14.803 -33.909 1.00 93.19 822 SER A CA 1
ATOM 6060 C C . SER A 1 822 ? 4.892 -14.162 -34.262 1.00 93.19 822 SER A C 1
ATOM 6062 O O . SER A 1 822 ? 4.248 -14.612 -35.216 1.00 93.19 822 SER A O 1
ATOM 6064 N N . THR A 1 823 ? 4.468 -13.096 -33.565 1.00 91.44 823 THR A N 1
ATOM 6065 C CA . THR A 1 823 ? 3.111 -12.525 -33.722 1.00 91.44 823 THR A CA 1
ATOM 6066 C C . THR A 1 823 ? 3.026 -11.156 -34.395 1.00 91.44 823 THR A C 1
ATOM 6068 O O . THR A 1 823 ? 1.921 -10.738 -34.753 1.00 91.44 823 THR A O 1
ATOM 6071 N N . GLY A 1 824 ? 4.164 -10.499 -34.635 1.00 92.06 824 GLY A N 1
ATOM 6072 C CA . GLY A 1 824 ? 4.234 -9.175 -35.267 1.00 92.06 824 GLY A CA 1
ATOM 6073 C C . GLY A 1 824 ? 4.081 -8.005 -34.290 1.00 92.06 824 GLY A C 1
ATOM 6074 O O . GLY A 1 824 ? 3.953 -6.860 -34.717 1.00 92.06 824 GLY A O 1
ATOM 6075 N N . ASP A 1 825 ? 4.081 -8.283 -32.987 1.00 94.31 825 ASP A N 1
ATOM 6076 C CA . ASP A 1 825 ? 4.052 -7.316 -31.887 1.00 94.31 825 ASP A CA 1
ATOM 6077 C C . ASP A 1 825 ? 5.352 -6.511 -31.744 1.00 94.31 825 ASP A C 1
ATOM 6079 O O . ASP A 1 825 ? 5.330 -5.431 -31.166 1.00 94.31 825 ASP A O 1
ATOM 6083 N N . CYS A 1 826 ? 6.436 -6.969 -32.370 1.00 95.75 826 CYS A N 1
ATOM 6084 C CA . CYS A 1 826 ? 7.723 -6.284 -32.453 1.00 95.75 826 CYS A CA 1
ATOM 6085 C C . CYS A 1 826 ? 7.840 -5.250 -33.596 1.00 95.75 826 CYS A C 1
ATOM 6087 O O . CYS A 1 826 ? 8.945 -4.826 -33.920 1.00 95.75 826 CYS A O 1
ATOM 6089 N N . ASN A 1 827 ? 6.736 -4.826 -34.234 1.00 96.12 827 ASN A N 1
ATOM 6090 C CA . ASN A 1 827 ? 6.740 -3.804 -35.301 1.00 96.12 827 ASN A CA 1
ATOM 6091 C C . ASN A 1 827 ? 6.840 -2.363 -34.761 1.00 96.12 827 ASN A C 1
ATOM 6093 O O . ASN A 1 827 ? 6.086 -1.472 -35.162 1.00 96.12 827 ASN A O 1
ATOM 6097 N N . THR A 1 828 ? 7.733 -2.153 -33.807 1.00 95.25 828 THR A N 1
ATOM 6098 C CA . THR A 1 828 ? 8.108 -0.854 -33.252 1.00 95.25 828 THR A CA 1
ATOM 6099 C C . THR A 1 828 ? 9.591 -0.907 -32.896 1.00 95.25 828 THR A C 1
ATOM 6101 O O . THR A 1 828 ? 10.070 -1.971 -32.505 1.00 95.25 828 THR A O 1
ATOM 6104 N N . PRO A 1 829 ? 10.332 0.204 -32.983 1.00 94.12 829 PRO A N 1
ATOM 6105 C CA . PRO A 1 829 ? 11.753 0.211 -32.637 1.00 94.12 829 PRO A CA 1
ATOM 6106 C C . PRO A 1 829 ? 12.021 0.084 -31.127 1.00 94.12 829 PRO A C 1
ATOM 6108 O O . PRO A 1 829 ? 13.146 -0.191 -30.728 1.00 94.12 829 PRO A O 1
ATOM 6111 N N . ASN A 1 830 ? 10.997 0.226 -30.279 1.00 93.38 830 ASN A N 1
ATOM 6112 C CA . ASN A 1 830 ? 11.090 0.117 -28.818 1.00 93.38 830 ASN A CA 1
ATOM 6113 C C . ASN A 1 830 ? 9.978 -0.789 -28.262 1.00 93.38 830 ASN A C 1
ATOM 6115 O O . ASN A 1 830 ? 9.075 -1.224 -28.990 1.00 93.38 830 ASN A O 1
ATOM 6119 N N . GLY A 1 831 ? 10.012 -1.049 -26.956 1.00 92.31 831 GLY A N 1
ATOM 6120 C CA . GLY A 1 831 ? 9.001 -1.813 -26.230 1.00 92.31 831 GLY A CA 1
ATOM 6121 C C . GLY A 1 831 ? 9.185 -3.329 -26.296 1.00 92.31 831 GLY A C 1
ATOM 6122 O O . GLY A 1 831 ? 9.990 -3.857 -27.060 1.00 92.31 831 GLY A O 1
ATOM 6123 N N . ALA A 1 832 ? 8.408 -4.038 -25.478 1.00 92.12 832 ALA A N 1
ATOM 6124 C CA . ALA A 1 832 ? 8.515 -5.485 -25.313 1.00 92.12 832 ALA A CA 1
ATOM 6125 C C . ALA A 1 832 ? 7.798 -6.281 -26.420 1.00 92.12 832 ALA A C 1
ATOM 6127 O O . ALA A 1 832 ? 6.704 -5.907 -26.845 1.00 92.12 832 ALA A O 1
ATOM 6128 N N . SER A 1 833 ? 8.381 -7.417 -26.798 1.00 94.75 833 SER A N 1
ATOM 6129 C CA . SER A 1 833 ? 7.788 -8.473 -27.627 1.00 94.75 833 SER A CA 1
ATOM 6130 C C . SER A 1 833 ? 7.618 -9.753 -26.808 1.00 94.75 833 SER A C 1
ATOM 6132 O O . SER A 1 833 ? 8.446 -10.056 -25.946 1.00 94.75 833 SER A O 1
ATOM 6134 N N . ILE A 1 834 ? 6.553 -10.517 -27.059 1.00 92.12 834 ILE A N 1
ATOM 6135 C CA . ILE A 1 834 ? 6.247 -11.743 -26.302 1.00 92.12 834 ILE A CA 1
ATOM 6136 C C . ILE A 1 834 ? 7.195 -12.905 -26.593 1.00 92.12 834 ILE A C 1
ATOM 6138 O O . ILE A 1 834 ? 7.175 -13.870 -25.835 1.00 92.12 834 ILE A O 1
ATOM 6142 N N . ASP A 1 835 ? 7.933 -12.849 -27.701 1.00 92.25 835 ASP A N 1
ATOM 6143 C CA . ASP A 1 835 ? 8.981 -13.796 -28.066 1.00 92.25 835 ASP A CA 1
ATOM 6144 C C . ASP A 1 835 ? 9.959 -13.228 -29.106 1.00 92.25 835 ASP A C 1
ATOM 6146 O O . ASP A 1 835 ? 9.733 -12.150 -29.671 1.00 92.25 835 ASP A O 1
ATOM 6150 N N . GLY A 1 836 ? 11.022 -13.987 -29.375 1.00 92.75 836 GLY A N 1
ATOM 6151 C CA . GLY A 1 836 ? 12.013 -13.732 -30.417 1.00 92.75 836 GLY A CA 1
ATOM 6152 C C . GLY A 1 836 ? 13.240 -13.000 -29.890 1.00 92.75 836 GLY A C 1
ATOM 6153 O O . GLY A 1 836 ? 13.671 -13.310 -28.786 1.00 92.75 836 GLY A O 1
ATOM 6154 N N . GLU A 1 837 ? 13.766 -12.062 -30.675 1.00 94.81 837 GLU A N 1
ATOM 6155 C CA . GLU A 1 837 ? 15.072 -11.435 -30.429 1.00 94.81 837 GLU A CA 1
ATOM 6156 C C . GLU A 1 837 ? 15.154 -10.017 -31.013 1.00 94.81 837 GLU A C 1
ATOM 6158 O O . GLU A 1 837 ? 14.455 -9.700 -31.992 1.00 94.81 837 GLU A O 1
ATOM 6163 N N . VAL A 1 838 ? 15.991 -9.181 -30.408 1.00 95.12 838 VAL A N 1
ATOM 6164 C CA . VAL A 1 838 ? 16.430 -7.866 -30.862 1.00 95.12 838 VAL A CA 1
ATOM 6165 C C . VAL A 1 838 ? 17.955 -7.849 -30.984 1.00 95.12 838 VAL A C 1
ATOM 6167 O O . VAL A 1 838 ? 18.645 -8.163 -30.039 1.00 95.12 838 VAL A O 1
ATOM 6170 N N . GLU A 1 839 ? 18.467 -7.402 -32.127 1.00 94.50 839 GLU A N 1
ATOM 6171 C CA . GLU A 1 839 ? 19.902 -7.156 -32.327 1.00 94.50 839 GLU A CA 1
ATOM 6172 C C . GLU A 1 839 ? 20.091 -5.709 -32.808 1.00 94.50 839 GLU A C 1
ATOM 6174 O O . GLU A 1 839 ? 19.373 -5.266 -33.725 1.00 94.50 839 GLU A O 1
ATOM 6179 N N . ASP A 1 840 ? 21.066 -4.982 -32.255 1.00 94.62 840 ASP A N 1
ATOM 6180 C CA . ASP A 1 840 ? 21.468 -3.661 -32.748 1.00 94.62 840 ASP A CA 1
ATOM 6181 C C . ASP A 1 840 ? 22.858 -3.695 -33.413 1.00 94.62 840 ASP A C 1
ATOM 6183 O O . ASP A 1 840 ? 23.671 -4.586 -33.197 1.00 94.62 840 ASP A O 1
ATOM 6187 N N . TYR A 1 841 ? 23.122 -2.739 -34.312 1.00 92.12 841 TYR A N 1
ATOM 6188 C CA . TYR A 1 841 ? 24.363 -2.690 -35.093 1.00 92.12 841 TYR A CA 1
ATOM 6189 C C . TYR A 1 841 ? 24.837 -1.256 -35.335 1.00 92.12 841 TYR A C 1
ATOM 6191 O O . TYR A 1 841 ? 24.075 -0.414 -35.812 1.00 92.12 841 TYR A O 1
ATOM 6199 N N . GLY A 1 842 ? 26.126 -0.990 -35.106 1.00 90.94 842 GLY A N 1
ATOM 6200 C CA . GLY A 1 842 ? 26.796 0.238 -35.542 1.00 90.94 842 GLY A CA 1
ATOM 6201 C C . GLY A 1 842 ? 27.230 0.177 -37.012 1.00 90.94 842 GLY A C 1
ATOM 6202 O O . GLY A 1 842 ? 28.007 -0.690 -37.414 1.00 90.94 842 GLY A O 1
ATOM 6203 N N . GLU A 1 843 ? 26.779 1.131 -37.826 1.00 89.50 843 GLU A N 1
ATOM 6204 C CA . GLU A 1 843 ? 26.982 1.164 -39.280 1.00 89.50 843 GLU A CA 1
ATOM 6205 C C . GLU A 1 843 ? 27.581 2.505 -39.743 1.00 89.50 843 GLU A C 1
ATOM 6207 O O . GLU A 1 843 ? 27.490 3.513 -39.050 1.00 89.50 843 GLU A O 1
ATOM 6212 N N . LEU A 1 844 ? 28.220 2.542 -40.921 1.00 87.62 844 LEU A N 1
ATOM 6213 C CA . LEU A 1 844 ? 28.876 3.750 -41.457 1.00 87.62 844 LEU A CA 1
ATOM 6214 C C . LEU A 1 844 ? 28.256 4.193 -42.788 1.00 87.62 844 LEU A C 1
ATOM 6216 O O . LEU A 1 844 ? 28.231 3.411 -43.747 1.00 87.62 844 LEU A O 1
ATOM 6220 N N . ILE A 1 845 ? 27.836 5.461 -42.857 1.00 87.75 845 ILE A N 1
ATOM 6221 C CA . ILE A 1 845 ? 27.339 6.134 -44.065 1.00 87.75 845 ILE A CA 1
ATOM 6222 C C . ILE A 1 845 ? 28.424 7.053 -44.630 1.00 87.75 845 ILE A C 1
ATOM 6224 O O . ILE A 1 845 ? 28.951 7.919 -43.929 1.00 87.75 845 ILE A O 1
ATOM 6228 N N . VAL A 1 846 ? 28.721 6.895 -45.919 1.00 84.94 846 VAL A N 1
ATOM 6229 C CA . VAL A 1 846 ? 29.650 7.748 -46.672 1.00 84.94 846 VAL A CA 1
ATOM 6230 C C . VAL A 1 846 ? 29.002 8.289 -47.953 1.00 84.94 846 VAL A C 1
ATOM 6232 O O . VAL A 1 846 ? 28.072 7.700 -48.506 1.00 84.94 846 VAL A O 1
ATOM 6235 N N . SER A 1 847 ? 29.518 9.400 -48.459 1.00 86.19 847 SER A N 1
ATOM 6236 C CA . SER A 1 847 ? 29.312 9.913 -49.824 1.00 86.19 847 SER A CA 1
ATOM 6237 C C . SER A 1 847 ? 30.543 9.612 -50.672 1.00 86.19 847 SER A C 1
ATOM 6239 O O . SER A 1 847 ? 31.594 9.282 -50.124 1.00 86.19 847 SER A O 1
ATOM 6241 N N . ILE A 1 848 ? 30.419 9.681 -51.998 1.00 87.81 848 ILE A N 1
ATOM 6242 C CA . ILE A 1 848 ? 31.518 9.454 -52.943 1.00 87.81 848 ILE A CA 1
ATOM 6243 C C . ILE A 1 848 ? 31.529 10.574 -53.986 1.00 87.81 848 ILE A C 1
ATOM 6245 O O . ILE A 1 848 ? 30.466 10.900 -54.497 1.00 87.81 848 ILE A O 1
ATOM 6249 N N . ASP A 1 849 ? 32.724 11.065 -54.296 1.00 89.00 849 ASP A N 1
ATOM 6250 C CA . ASP A 1 849 ? 33.075 11.969 -55.395 1.00 89.00 849 ASP A CA 1
ATOM 6251 C C . ASP A 1 849 ? 33.935 11.224 -56.444 1.00 89.00 849 ASP A C 1
ATOM 6253 O O . ASP A 1 849 ? 34.705 10.318 -56.100 1.00 89.00 849 ASP A O 1
ATOM 6257 N N . PHE A 1 850 ? 33.783 11.554 -57.720 1.00 91.69 850 PHE A N 1
ATOM 6258 C CA . PHE A 1 850 ? 34.366 10.974 -58.922 1.00 91.69 850 PHE A CA 1
ATOM 6259 C C . PHE A 1 850 ? 34.891 12.090 -59.826 1.00 91.69 850 PHE A C 1
ATOM 6261 O O . PHE A 1 850 ? 34.255 13.109 -60.019 1.00 91.69 850 PHE A O 1
ATOM 6268 N N . GLY A 1 851 ? 35.971 11.807 -60.559 1.00 90.81 851 GLY A N 1
ATOM 6269 C CA . GLY A 1 851 ? 36.343 12.680 -61.677 1.00 90.81 851 GLY A CA 1
ATOM 6270 C C . GLY A 1 851 ? 35.325 12.636 -62.827 1.00 90.81 851 GLY A C 1
ATOM 6271 O O . GLY A 1 851 ? 34.464 11.751 -62.894 1.00 90.81 851 GLY A O 1
ATOM 6272 N N . ASP A 1 852 ? 35.499 13.514 -63.816 1.00 92.44 852 ASP A N 1
ATOM 6273 C CA . ASP A 1 852 ? 34.591 13.648 -64.959 1.00 92.44 852 ASP A CA 1
ATOM 6274 C C . ASP A 1 852 ? 35.285 13.748 -66.342 1.00 92.44 852 ASP A C 1
ATOM 6276 O O . ASP A 1 852 ? 34.673 14.090 -67.370 1.00 92.44 852 ASP A O 1
ATOM 6280 N N . ALA A 1 853 ? 36.561 13.358 -66.430 1.00 93.69 853 ALA A N 1
ATOM 6281 C CA . ALA A 1 853 ? 37.244 13.230 -67.714 1.00 93.69 853 ALA A CA 1
ATOM 6282 C C . ALA A 1 853 ? 36.485 12.257 -68.645 1.00 93.69 853 ALA A C 1
ATOM 6284 O O . ALA A 1 853 ? 35.890 11.281 -68.185 1.00 93.69 853 ALA A O 1
ATOM 6285 N N . PRO A 1 854 ? 36.516 12.447 -69.975 1.00 94.88 854 PRO A N 1
ATOM 6286 C CA . PRO A 1 854 ? 35.656 11.701 -70.884 1.00 94.88 854 PRO A CA 1
ATOM 6287 C C . PRO A 1 854 ? 35.864 10.185 -70.816 1.00 94.88 854 PRO A C 1
ATOM 6289 O O . PRO A 1 854 ? 36.984 9.687 -70.932 1.00 94.88 854 PRO A O 1
ATOM 6292 N N . ASP A 1 855 ? 34.762 9.447 -70.732 1.00 93.69 855 ASP A N 1
ATOM 6293 C CA . ASP A 1 855 ? 34.749 7.985 -70.695 1.00 93.69 855 ASP A CA 1
ATOM 6294 C C . ASP A 1 855 ? 33.598 7.438 -71.555 1.00 93.69 855 ASP A C 1
ATOM 6296 O O . ASP A 1 855 ? 32.408 7.610 -71.292 1.00 93.69 855 ASP A O 1
ATOM 6300 N N . THR A 1 856 ? 33.966 6.799 -72.659 1.00 90.00 856 THR A N 1
ATOM 6301 C CA . THR A 1 856 ? 33.055 6.197 -73.638 1.00 90.00 856 THR A CA 1
ATOM 6302 C C . THR A 1 856 ? 32.696 4.737 -73.324 1.00 90.00 856 THR A C 1
ATOM 6304 O O . THR A 1 856 ? 31.851 4.164 -74.026 1.00 90.00 856 THR A O 1
ATOM 6307 N N . GLY A 1 857 ? 33.297 4.142 -72.287 1.00 89.06 857 GLY A N 1
ATOM 6308 C CA . GLY A 1 857 ? 33.026 2.806 -71.756 1.00 89.06 857 GLY A CA 1
ATOM 6309 C C . GLY A 1 857 ? 34.296 2.046 -71.349 1.00 89.06 857 GLY A C 1
ATOM 6310 O O . GLY A 1 857 ? 35.397 2.428 -71.717 1.00 89.06 857 GLY A O 1
ATOM 6311 N N . VAL A 1 858 ? 34.121 0.894 -70.686 1.00 91.88 858 VAL A N 1
ATOM 6312 C CA . VAL A 1 858 ? 35.206 0.083 -70.089 1.00 91.88 858 VAL A CA 1
ATOM 6313 C C . VAL A 1 858 ? 36.443 -0.091 -70.989 1.00 91.88 858 VAL A C 1
ATOM 6315 O O . VAL A 1 858 ? 36.377 -0.769 -72.026 1.00 91.88 858 VAL A O 1
ATOM 6318 N N . GLY A 1 859 ? 37.585 0.439 -70.550 1.00 90.50 859 GLY A N 1
ATOM 6319 C CA . GLY A 1 859 ? 38.897 0.339 -71.177 1.00 90.50 859 GLY A CA 1
ATOM 6320 C C . GLY A 1 859 ? 39.654 1.671 -71.217 1.00 90.50 859 GLY A C 1
ATOM 6321 O O . GLY A 1 859 ? 39.320 2.642 -70.563 1.00 90.50 859 GLY A O 1
ATOM 6322 N N . ILE A 1 860 ? 40.695 1.731 -72.040 1.00 91.19 860 ILE A N 1
ATOM 6323 C CA . ILE A 1 860 ? 41.518 2.935 -72.246 1.00 91.19 860 ILE A CA 1
ATOM 6324 C C . ILE A 1 860 ? 41.703 3.185 -73.737 1.00 91.19 860 ILE A C 1
ATOM 6326 O O . ILE A 1 860 ? 41.634 2.255 -74.555 1.00 91.19 860 ILE A O 1
ATOM 6330 N N . GLY A 1 861 ? 41.909 4.443 -74.103 1.00 90.38 861 GLY A N 1
ATOM 6331 C CA . GLY A 1 861 ? 42.110 4.877 -75.480 1.00 90.38 861 GLY A CA 1
ATOM 6332 C C . GLY A 1 861 ? 41.748 6.347 -75.664 1.00 90.38 861 GLY A C 1
ATOM 6333 O O . GLY A 1 861 ? 41.090 6.937 -74.822 1.00 90.38 861 GLY A O 1
ATOM 6334 N N . THR A 1 862 ? 42.130 6.947 -76.793 1.00 89.50 862 THR A N 1
ATOM 6335 C CA . THR A 1 862 ? 41.900 8.378 -77.051 1.00 89.50 862 THR A CA 1
ATOM 6336 C C . THR A 1 862 ? 40.459 8.814 -76.731 1.00 89.50 862 THR A C 1
ATOM 6338 O O . THR A 1 862 ? 39.526 8.426 -77.440 1.00 89.50 862 THR A O 1
ATOM 6341 N N . GLY A 1 863 ? 40.303 9.671 -75.712 1.00 88.25 863 GLY A N 1
ATOM 6342 C CA . GLY A 1 863 ? 39.006 10.153 -75.220 1.00 88.25 863 GLY A CA 1
ATOM 6343 C C . GLY A 1 863 ? 38.268 9.192 -74.276 1.00 88.25 863 GLY A C 1
ATOM 6344 O O . GLY A 1 863 ? 37.041 9.237 -74.255 1.00 88.25 863 GLY A O 1
ATOM 6345 N N . ASN A 1 864 ? 38.989 8.307 -73.580 1.00 93.88 864 ASN A N 1
ATOM 6346 C CA . ASN A 1 864 ? 38.465 7.273 -72.686 1.00 93.88 864 ASN A CA 1
ATOM 6347 C C . ASN A 1 864 ? 39.367 7.102 -71.447 1.00 93.88 864 ASN A C 1
ATOM 6349 O O . ASN A 1 864 ? 40.302 6.306 -71.494 1.00 93.88 864 ASN A O 1
ATOM 6353 N N . TYR A 1 865 ? 39.087 7.846 -70.372 1.00 94.56 865 TYR A N 1
ATOM 6354 C CA . TYR A 1 865 ? 39.984 8.078 -69.224 1.00 94.56 865 TYR A CA 1
ATOM 6355 C C . TYR A 1 865 ? 39.640 7.292 -67.944 1.00 94.56 865 TYR A C 1
ATOM 6357 O O . TYR A 1 865 ? 40.069 7.681 -66.854 1.00 94.56 865 TYR A O 1
ATOM 6365 N N . ARG A 1 866 ? 38.875 6.195 -68.063 1.00 94.00 866 ARG A N 1
ATOM 6366 C CA . ARG A 1 866 ? 38.369 5.385 -66.937 1.00 94.00 866 ARG A CA 1
ATOM 6367 C C . ARG A 1 866 ? 37.772 6.250 -65.835 1.00 94.00 866 ARG A C 1
ATOM 6369 O O . ARG A 1 866 ? 38.369 6.443 -64.781 1.00 94.00 866 ARG A O 1
ATOM 6376 N N . THR A 1 867 ? 36.617 6.817 -66.097 1.00 93.81 867 THR A N 1
ATOM 6377 C CA . THR A 1 867 ? 36.022 7.803 -65.192 1.00 93.81 867 THR A CA 1
ATOM 6378 C C . THR A 1 867 ? 34.781 7.234 -64.526 1.00 93.81 867 THR A C 1
ATOM 6380 O O . THR A 1 867 ? 34.520 7.476 -63.355 1.00 93.81 867 THR A O 1
ATOM 6383 N N . THR A 1 868 ? 34.066 6.366 -65.236 1.00 92.75 868 THR A N 1
ATOM 6384 C CA . THR A 1 868 ? 32.896 5.684 -64.696 1.00 92.75 868 THR A CA 1
ATOM 6385 C C . THR A 1 868 ? 33.280 4.573 -63.716 1.00 92.75 868 THR A C 1
ATOM 6387 O O . THR A 1 868 ? 34.287 3.874 -63.864 1.00 92.75 868 THR A O 1
ATOM 6390 N N . LEU A 1 869 ? 32.417 4.322 -62.738 1.00 89.81 869 LEU A N 1
ATOM 6391 C CA . LEU A 1 869 ? 32.495 3.230 -61.773 1.00 89.81 869 LEU A CA 1
ATOM 6392 C C . LEU A 1 869 ? 32.598 1.865 -62.462 1.00 89.81 869 LEU A C 1
ATOM 6394 O O . LEU A 1 869 ? 33.292 0.970 -61.979 1.00 89.81 869 LEU A O 1
ATOM 6398 N N . ALA A 1 870 ? 31.920 1.696 -63.601 1.00 89.69 870 ALA A N 1
ATOM 6399 C CA . ALA A 1 870 ? 31.970 0.467 -64.390 1.00 89.69 870 ALA A CA 1
ATOM 6400 C C . ALA A 1 870 ? 33.378 0.152 -64.934 1.00 89.69 870 ALA A C 1
ATOM 6402 O O . ALA A 1 870 ? 33.653 -1.012 -65.239 1.00 89.69 870 ALA A O 1
ATOM 6403 N N . ASP A 1 871 ? 34.247 1.160 -65.035 1.00 92.88 871 ASP A N 1
ATOM 6404 C CA . ASP A 1 871 ? 35.652 1.053 -65.440 1.00 92.88 871 ASP A CA 1
ATOM 6405 C C . ASP A 1 871 ? 36.636 1.285 -64.276 1.00 92.88 871 ASP A C 1
ATOM 6407 O O . ASP A 1 871 ? 37.821 1.534 -64.489 1.00 92.88 871 ASP A O 1
ATOM 6411 N N . ASP A 1 872 ? 36.137 1.179 -63.038 1.00 92.75 872 ASP A N 1
ATOM 6412 C CA . ASP A 1 872 ? 36.869 1.452 -61.795 1.00 92.75 872 ASP A CA 1
ATOM 6413 C C . ASP A 1 872 ? 37.511 2.846 -61.766 1.00 92.75 872 ASP A C 1
ATOM 6415 O O . ASP A 1 872 ? 38.656 3.009 -61.341 1.00 92.75 872 ASP A O 1
ATOM 6419 N N . GLY A 1 873 ? 36.764 3.858 -62.216 1.00 93.62 873 GLY A N 1
ATOM 6420 C CA . GLY A 1 873 ? 37.247 5.232 -62.248 1.00 93.62 873 GLY A CA 1
ATOM 6421 C C . GLY A 1 873 ? 37.664 5.787 -60.884 1.00 93.62 873 GLY A C 1
ATOM 6422 O O . GLY A 1 873 ? 37.297 5.227 -59.836 1.00 93.62 873 GLY A O 1
ATOM 6423 N N . PRO A 1 874 ? 38.510 6.835 -60.882 1.00 94.94 874 PRO A N 1
ATOM 6424 C CA . PRO A 1 874 ? 38.981 7.457 -59.657 1.00 94.94 874 PRO A CA 1
ATOM 6425 C C . PRO A 1 874 ? 37.804 8.043 -58.906 1.00 94.94 874 PRO A C 1
ATOM 6427 O O . PRO A 1 874 ? 36.966 8.731 -59.480 1.00 94.94 874 PRO A O 1
ATOM 6430 N N . ARG A 1 875 ? 37.775 7.747 -57.616 1.00 93.19 875 ARG A N 1
ATOM 6431 C CA . ARG A 1 875 ? 36.724 8.216 -56.733 1.00 93.19 875 ARG A CA 1
ATOM 6432 C C . ARG A 1 875 ? 37.201 8.244 -55.297 1.00 93.19 875 ARG A C 1
ATOM 6434 O O . ARG A 1 875 ? 38.038 7.410 -54.920 1.00 93.19 875 ARG A O 1
ATOM 6441 N N . HIS A 1 876 ? 36.701 9.183 -54.522 1.00 92.81 876 HIS A N 1
ATOM 6442 C CA . HIS A 1 876 ? 37.030 9.371 -53.119 1.00 92.81 876 HIS A CA 1
ATOM 6443 C C . HIS A 1 876 ? 35.750 9.399 -52.292 1.00 92.81 876 HIS A C 1
ATOM 6445 O O . HIS A 1 876 ? 34.721 9.822 -52.797 1.00 92.81 876 HIS A O 1
ATOM 6451 N N . SER A 1 877 ? 35.763 8.925 -51.044 1.00 88.88 877 SER A N 1
ATOM 6452 C CA . SER A 1 877 ? 34.708 9.369 -50.126 1.00 88.88 877 SER A CA 1
ATOM 6453 C C . SER A 1 877 ? 34.973 10.820 -49.737 1.00 88.88 877 SER A C 1
ATOM 6455 O O . SER A 1 877 ? 36.112 11.177 -49.435 1.00 88.88 877 SER A O 1
ATOM 6457 N N . THR A 1 878 ? 33.942 11.659 -49.788 1.00 87.94 878 THR A N 1
ATOM 6458 C CA . THR A 1 878 ? 34.094 13.103 -49.559 1.00 87.94 878 THR A CA 1
ATOM 6459 C C . THR A 1 878 ? 34.498 13.371 -48.110 1.00 87.94 878 THR A C 1
ATOM 6461 O O . THR A 1 878 ? 33.952 12.742 -47.198 1.00 87.94 878 THR A O 1
ATOM 6464 N N . ASP A 1 879 ? 35.369 14.346 -47.872 1.00 87.25 879 ASP A N 1
ATOM 6465 C CA . ASP A 1 879 ? 35.810 14.725 -46.527 1.00 87.25 879 ASP A CA 1
ATOM 6466 C C . ASP A 1 879 ? 35.768 16.251 -46.355 1.00 87.25 879 ASP A C 1
ATOM 6468 O O . ASP A 1 879 ? 36.465 16.995 -47.041 1.00 87.25 879 ASP A O 1
ATOM 6472 N N . SER A 1 880 ? 34.975 16.737 -45.395 1.00 87.88 880 SER A N 1
ATOM 6473 C CA . SER A 1 880 ? 34.847 18.177 -45.129 1.00 87.88 880 SER A CA 1
ATOM 6474 C C . SER A 1 880 ? 36.133 18.836 -44.617 1.00 87.88 880 SER A C 1
ATOM 6476 O O . SER A 1 880 ? 36.253 20.062 -44.656 1.00 87.88 880 SER A O 1
ATOM 6478 N N . ASP A 1 881 ? 37.083 18.046 -44.116 1.00 90.94 881 ASP A N 1
ATOM 6479 C CA . ASP A 1 881 ? 38.387 18.502 -43.645 1.00 90.94 881 ASP A CA 1
ATOM 6480 C C . ASP A 1 881 ? 39.513 18.255 -44.668 1.00 90.94 881 ASP A C 1
ATOM 6482 O O . ASP A 1 881 ? 40.635 18.723 -44.445 1.00 90.94 881 ASP A O 1
ATOM 6486 N N . LEU A 1 882 ? 39.253 17.587 -45.800 1.00 93.44 882 LEU A N 1
ATOM 6487 C CA . LEU A 1 882 ? 40.251 17.294 -46.834 1.00 93.44 882 LEU A CA 1
ATOM 6488 C C . LEU A 1 882 ? 39.662 17.400 -48.252 1.00 93.44 882 LEU A C 1
ATOM 6490 O O . LEU A 1 882 ? 39.110 16.434 -48.764 1.00 93.44 882 LEU A O 1
ATOM 6494 N N . PHE A 1 883 ? 39.868 18.545 -48.906 1.00 93.88 883 PHE A N 1
ATOM 6495 C CA . PHE A 1 883 ? 39.337 18.843 -50.245 1.00 93.88 883 PHE A CA 1
ATOM 6496 C C . PHE A 1 883 ? 40.226 19.852 -51.008 1.00 93.88 883 PHE A C 1
ATOM 6498 O O . PHE A 1 883 ? 41.091 20.533 -50.434 1.00 93.88 883 PHE A O 1
ATOM 6505 N N . LEU A 1 884 ? 40.058 19.914 -52.319 1.00 93.06 884 LEU A N 1
ATOM 6506 C CA . LEU A 1 884 ? 40.604 20.858 -53.284 1.00 93.06 884 LEU A CA 1
ATOM 6507 C C . LEU A 1 884 ? 39.679 22.078 -53.355 1.00 93.06 884 LEU A C 1
ATOM 6509 O O . LEU A 1 884 ? 38.472 21.995 -53.221 1.00 93.06 884 LEU A O 1
ATOM 6513 N N . GLY A 1 885 ? 40.265 23.259 -53.525 1.00 90.50 885 GLY A N 1
ATOM 6514 C CA . GLY A 1 885 ? 39.480 24.468 -53.728 1.00 90.50 885 GLY A CA 1
ATOM 6515 C C . GLY A 1 885 ? 38.938 25.108 -52.449 1.00 90.50 885 GLY A C 1
ATOM 6516 O O . GLY A 1 885 ? 39.633 25.186 -51.425 1.00 90.50 885 GLY A O 1
ATOM 6517 N N . ILE A 1 886 ? 37.754 25.716 -52.552 1.00 84.06 886 ILE A N 1
ATOM 6518 C CA . ILE A 1 886 ? 37.113 26.526 -51.496 1.00 84.06 886 ILE A CA 1
ATOM 6519 C C . ILE A 1 886 ? 35.689 26.050 -51.206 1.00 84.06 886 ILE A C 1
ATOM 6521 O O . ILE A 1 886 ? 35.240 26.171 -50.058 1.00 84.06 886 ILE A O 1
ATOM 6525 N N . ASN A 1 887 ? 34.971 25.566 -52.216 1.00 84.00 887 ASN A N 1
ATOM 6526 C CA . ASN A 1 887 ? 33.673 24.935 -52.016 1.00 84.00 887 ASN A CA 1
ATOM 6527 C C . ASN A 1 887 ? 33.858 23.527 -51.430 1.00 84.00 887 ASN A C 1
ATOM 6529 O O . ASN A 1 887 ? 34.945 22.971 -51.471 1.00 84.00 887 ASN A O 1
ATOM 6533 N N . ALA A 1 888 ? 32.811 23.005 -50.792 1.00 76.56 888 ALA A N 1
ATOM 6534 C CA . ALA A 1 888 ? 32.830 21.630 -50.307 1.00 76.56 888 ALA A CA 1
ATOM 6535 C C . ALA A 1 888 ? 32.550 20.682 -51.475 1.00 76.56 888 ALA A C 1
ATOM 6537 O O . ALA A 1 888 ? 31.664 21.003 -52.271 1.00 76.56 888 ALA A O 1
ATOM 6538 N N . THR A 1 889 ? 33.249 19.547 -51.488 1.00 87.12 889 THR A N 1
ATOM 6539 C CA . THR A 1 889 ? 33.056 18.445 -52.433 1.00 87.12 889 THR A CA 1
ATOM 6540 C C . THR A 1 889 ? 31.598 18.002 -52.459 1.00 87.12 889 THR A C 1
ATOM 6542 O O . THR A 1 889 ? 30.969 17.892 -51.392 1.00 87.12 889 THR A O 1
ATOM 6545 N N . ASP A 1 890 ? 31.047 17.774 -53.646 1.00 81.69 890 ASP A N 1
ATOM 6546 C CA . ASP A 1 890 ? 29.696 17.254 -53.805 1.00 81.69 890 ASP A CA 1
ATOM 6547 C C . ASP A 1 890 ? 29.666 15.718 -53.912 1.00 81.69 890 ASP A C 1
ATOM 6549 O O . ASP A 1 890 ? 30.470 15.050 -53.269 1.00 81.69 890 ASP A O 1
ATOM 6553 N N . THR A 1 891 ? 28.600 15.111 -54.426 1.00 83.12 891 THR A N 1
ATOM 6554 C CA . THR A 1 891 ? 28.431 13.651 -54.320 1.00 83.12 891 THR A CA 1
ATOM 6555 C C . THR A 1 891 ? 27.762 13.106 -55.553 1.00 83.12 891 THR A C 1
ATOM 6557 O O . THR A 1 891 ? 26.585 13.390 -55.801 1.00 83.12 891 THR A O 1
ATOM 6560 N N . GLU A 1 892 ? 28.430 12.164 -56.210 1.00 85.19 892 GLU A N 1
ATOM 6561 C CA . GLU A 1 892 ? 27.896 11.497 -57.382 1.00 85.19 892 GLU A CA 1
ATOM 6562 C C . GLU A 1 892 ? 27.707 9.991 -57.188 1.00 85.19 892 GLU A C 1
ATOM 6564 O O . GLU A 1 892 ? 28.355 9.267 -56.426 1.00 85.19 892 GLU A O 1
ATOM 6569 N N . VAL A 1 893 ? 26.736 9.488 -57.944 1.00 79.50 893 VAL A N 1
ATOM 6570 C CA . VAL A 1 893 ? 26.417 8.058 -57.997 1.00 79.50 893 VAL A CA 1
ATOM 6571 C C . VAL A 1 893 ? 27.385 7.315 -58.934 1.00 79.50 893 VAL A C 1
ATOM 6573 O O . VAL A 1 893 ? 27.578 6.103 -58.794 1.00 79.50 893 VAL A O 1
ATOM 6576 N N . ASP A 1 894 ? 27.957 8.026 -59.908 1.00 86.12 894 ASP A N 1
ATOM 6577 C CA . ASP A 1 894 ? 28.900 7.556 -60.928 1.00 86.12 894 ASP A CA 1
ATOM 6578 C C . ASP A 1 894 ? 29.592 8.778 -61.566 1.00 86.12 894 ASP A C 1
ATOM 6580 O O . ASP A 1 894 ? 29.026 9.868 -61.535 1.00 86.12 894 ASP A O 1
ATOM 6584 N N . GLY A 1 895 ? 30.745 8.593 -62.216 1.00 87.75 895 GLY A N 1
ATOM 6585 C CA . GLY A 1 895 ? 31.493 9.684 -62.848 1.00 87.75 895 GLY A CA 1
ATOM 6586 C C . GLY A 1 895 ? 30.694 10.385 -63.952 1.00 87.75 895 GLY A C 1
ATOM 6587 O O . GLY A 1 895 ? 30.327 9.770 -64.967 1.00 87.75 895 GLY A O 1
ATOM 6588 N N . LEU A 1 896 ? 30.443 11.685 -63.780 1.00 90.56 896 LEU A N 1
ATOM 6589 C CA . LEU A 1 896 ? 29.599 12.514 -64.649 1.00 90.56 896 LEU A CA 1
ATOM 6590 C C . LEU A 1 896 ? 30.327 12.991 -65.912 1.00 90.56 896 LEU A C 1
ATOM 6592 O O . LEU A 1 896 ? 30.246 14.142 -66.319 1.00 90.56 896 LEU A O 1
ATOM 6596 N N . GLN A 1 897 ? 30.998 12.076 -66.606 1.00 91.56 897 GLN A N 1
ATOM 6597 C CA . GLN A 1 897 ? 31.951 12.421 -67.656 1.00 91.56 897 GLN A CA 1
ATOM 6598 C C . GLN A 1 897 ? 31.392 13.247 -68.826 1.00 91.56 897 GLN A C 1
ATOM 6600 O O . GLN A 1 897 ? 30.285 13.005 -69.334 1.00 91.56 897 GLN A O 1
ATOM 6605 N N . ASN A 1 898 ? 32.216 14.146 -69.370 1.00 91.56 898 ASN A N 1
ATOM 6606 C CA . ASN A 1 898 ? 31.963 14.754 -70.676 1.00 91.56 898 ASN A CA 1
ATOM 6607 C C . ASN A 1 898 ? 33.258 15.151 -71.425 1.00 91.56 898 ASN A C 1
ATOM 6609 O O . ASN A 1 898 ? 34.372 15.003 -70.943 1.00 91.56 898 ASN A O 1
ATOM 6613 N N . ILE A 1 899 ? 33.127 15.670 -72.656 1.00 91.12 899 ILE A N 1
ATOM 6614 C CA . ILE A 1 899 ? 34.289 16.069 -73.485 1.00 91.12 899 ILE A CA 1
ATOM 6615 C C . ILE A 1 899 ? 35.005 17.349 -73.020 1.00 91.12 899 ILE A C 1
ATOM 6617 O O . ILE A 1 899 ? 35.995 17.750 -73.630 1.00 91.12 899 ILE A O 1
ATOM 6621 N N . THR A 1 900 ? 34.442 18.056 -72.051 1.00 89.62 900 THR A N 1
ATOM 6622 C CA . THR A 1 900 ? 34.963 19.309 -71.508 1.00 89.62 900 THR A CA 1
ATOM 6623 C C . THR A 1 900 ? 35.467 19.174 -70.077 1.00 89.62 900 THR A C 1
ATOM 6625 O O . THR A 1 900 ? 36.015 20.171 -69.626 1.00 89.62 900 THR A O 1
ATOM 6628 N N . ALA A 1 901 ? 35.351 17.995 -69.442 1.00 90.38 901 ALA A N 1
ATOM 6629 C CA . ALA A 1 901 ? 35.558 17.801 -68.000 1.00 90.38 901 ALA A CA 1
ATOM 6630 C C . ALA A 1 901 ? 34.841 18.926 -67.228 1.00 90.38 901 ALA A C 1
ATOM 6632 O O . ALA A 1 901 ? 35.442 19.916 -66.823 1.00 90.38 901 ALA A O 1
ATOM 6633 N N . SER A 1 902 ? 33.511 18.902 -67.340 1.00 89.12 902 SER A N 1
ATOM 6634 C CA . SER A 1 902 ? 32.634 19.930 -66.787 1.00 89.12 902 SER A CA 1
ATOM 6635 C C . SER A 1 902 ? 31.238 19.385 -66.417 1.00 89.12 902 SER A C 1
ATOM 6637 O O . SER A 1 902 ? 30.224 20.069 -66.627 1.00 89.12 902 SER A O 1
ATOM 6639 N N . GLY A 1 903 ? 31.119 18.080 -66.200 1.00 85.88 903 GLY A N 1
ATOM 6640 C CA . GLY A 1 903 ? 29.852 17.351 -66.212 1.00 85.88 903 GLY A CA 1
ATOM 6641 C C . GLY A 1 903 ? 29.183 17.249 -64.847 1.00 85.88 903 GLY A C 1
ATOM 6642 O O . GLY A 1 903 ? 27.953 17.316 -64.796 1.00 85.88 903 GLY A O 1
ATOM 6643 N N . ASP A 1 904 ? 29.987 17.195 -63.800 1.00 82.06 904 ASP A N 1
ATOM 6644 C CA . ASP A 1 904 ? 29.700 17.433 -62.377 1.00 82.06 904 ASP A CA 1
ATOM 6645 C C . ASP A 1 904 ? 29.401 18.904 -62.048 1.00 82.06 904 ASP A C 1
ATOM 6647 O O . ASP A 1 904 ? 28.472 19.166 -61.291 1.00 82.06 904 ASP A O 1
ATOM 6651 N N . ASN A 1 905 ? 29.996 19.881 -62.752 1.00 83.69 905 ASN A N 1
ATOM 6652 C CA . ASN A 1 905 ? 29.736 21.325 -62.556 1.00 83.69 905 ASN A CA 1
ATOM 6653 C C . ASN A 1 905 ? 28.243 21.747 -62.492 1.00 83.69 905 ASN A C 1
ATOM 6655 O O . ASN A 1 905 ? 27.927 22.892 -62.133 1.00 83.69 905 ASN A O 1
ATOM 6659 N N . VAL A 1 906 ? 27.327 20.920 -63.012 1.00 72.00 906 VAL A N 1
ATOM 6660 C CA . VAL A 1 906 ? 25.882 21.179 -63.114 1.00 72.00 906 VAL A CA 1
ATOM 6661 C C . VAL A 1 906 ? 25.019 20.263 -62.236 1.00 72.00 906 VAL A C 1
ATOM 6663 O O . VAL A 1 906 ? 23.794 20.437 -62.269 1.00 72.00 906 VAL A O 1
ATOM 6666 N N . ASP A 1 907 ? 25.612 19.337 -61.477 1.00 71.31 907 ASP A N 1
ATOM 6667 C CA . ASP A 1 907 ? 24.923 18.335 -60.648 1.00 71.31 907 ASP A CA 1
ATOM 6668 C C . ASP A 1 907 ? 25.116 18.525 -59.137 1.00 71.31 907 ASP A C 1
ATOM 6670 O O . ASP A 1 907 ? 25.187 17.570 -58.385 1.00 71.31 907 ASP A O 1
ATOM 6674 N N . GLY A 1 908 ? 25.091 19.768 -58.661 1.00 73.75 908 GLY A N 1
ATOM 6675 C CA . GLY A 1 908 ? 25.198 20.023 -57.229 1.00 73.75 908 GLY A CA 1
ATOM 6676 C C . GLY A 1 908 ? 25.929 21.316 -56.938 1.00 73.75 908 GLY A C 1
ATOM 6677 O O . GLY A 1 908 ? 25.529 22.387 -57.423 1.00 73.75 908 GLY A O 1
ATOM 6678 N N . VAL A 1 909 ? 26.943 21.228 -56.084 1.00 77.94 909 VAL A N 1
ATOM 6679 C CA . VAL A 1 909 ? 27.839 22.338 -55.764 1.00 77.94 909 VAL A CA 1
ATOM 6680 C C . VAL A 1 909 ? 28.987 22.252 -56.752 1.00 77.94 909 VAL A C 1
ATOM 6682 O O . VAL A 1 909 ? 29.676 21.264 -56.781 1.00 77.94 909 VAL A O 1
ATOM 6685 N N . ASN A 1 910 ? 29.205 23.306 -57.539 1.00 84.19 910 ASN A N 1
ATOM 6686 C CA . ASN A 1 910 ? 30.389 23.368 -58.393 1.00 84.19 910 ASN A CA 1
ATOM 6687 C C . ASN A 1 910 ? 31.646 23.458 -57.510 1.00 84.19 910 ASN A C 1
ATOM 6689 O O . ASN A 1 910 ? 31.934 24.528 -56.947 1.00 84.19 910 ASN A O 1
ATOM 6693 N N . ASP A 1 911 ? 32.311 22.326 -57.365 1.00 82.56 911 ASP A N 1
ATOM 6694 C CA . ASP A 1 911 ? 33.529 22.073 -56.609 1.00 82.56 911 ASP A CA 1
ATOM 6695 C C . ASP A 1 911 ? 34.780 22.011 -57.497 1.00 82.56 911 ASP A C 1
ATOM 6697 O O . ASP A 1 911 ? 35.870 22.073 -56.945 1.00 82.56 911 ASP A O 1
ATOM 6701 N N . GLU A 1 912 ? 34.662 22.149 -58.833 1.00 86.56 912 GLU A N 1
ATOM 6702 C CA . GLU A 1 912 ? 35.786 22.460 -59.749 1.00 86.56 912 GLU A CA 1
ATOM 6703 C C . GLU A 1 912 ? 36.369 23.884 -59.572 1.00 86.56 912 GLU A C 1
ATOM 6705 O O . GLU A 1 912 ? 36.559 24.666 -60.520 1.00 86.56 912 GLU A O 1
ATOM 6710 N N . ASP A 1 913 ? 36.652 24.274 -58.333 1.00 85.81 913 ASP A N 1
ATOM 6711 C CA . ASP A 1 913 ? 37.337 25.503 -57.954 1.00 85.81 913 ASP A CA 1
ATOM 6712 C C . ASP A 1 913 ? 38.745 25.253 -57.388 1.00 85.81 913 ASP A C 1
ATOM 6714 O O . ASP A 1 913 ? 39.449 26.196 -56.989 1.00 85.81 913 ASP A O 1
ATOM 6718 N N . GLY A 1 914 ? 39.201 23.998 -57.456 1.00 85.94 914 GLY A N 1
ATOM 6719 C CA . GLY A 1 914 ? 40.514 23.550 -57.032 1.00 85.94 914 GLY A CA 1
ATOM 6720 C C . GLY A 1 914 ? 41.674 24.166 -57.806 1.00 85.94 914 GLY A C 1
ATOM 6721 O O . GLY A 1 914 ? 42.694 24.501 -57.197 1.00 85.94 914 GLY A O 1
ATOM 6722 N N . LEU A 1 915 ? 41.581 24.340 -59.129 1.00 90.38 915 LEU A N 1
ATOM 6723 C CA . LEU A 1 915 ? 42.752 24.661 -59.964 1.00 90.38 915 LEU A CA 1
ATOM 6724 C C . LEU A 1 915 ? 42.723 26.045 -60.640 1.00 90.38 915 LEU A C 1
ATOM 6726 O O . LEU A 1 915 ? 41.765 26.456 -61.289 1.00 90.38 915 LEU A O 1
ATOM 6730 N N . LEU A 1 916 ? 43.873 26.735 -60.621 1.00 88.12 916 LEU A N 1
ATOM 6731 C CA . LEU A 1 916 ? 44.159 27.890 -61.484 1.00 88.12 916 LEU A CA 1
ATOM 6732 C C . LEU A 1 916 ? 44.817 27.425 -62.789 1.00 88.12 916 LEU A C 1
ATOM 6734 O O . LEU A 1 916 ? 46.047 27.402 -62.914 1.00 88.12 916 LEU A O 1
ATOM 6738 N N . ILE A 1 917 ? 44.009 27.065 -63.782 1.00 84.06 917 ILE A N 1
ATOM 6739 C CA . ILE A 1 917 ? 44.500 26.575 -65.076 1.00 84.06 917 ILE A CA 1
ATOM 6740 C C . ILE A 1 917 ? 45.216 27.685 -65.862 1.00 84.06 917 ILE A C 1
ATOM 6742 O O . ILE A 1 917 ? 44.643 28.735 -66.158 1.00 84.06 917 ILE A O 1
ATOM 6746 N N . LEU A 1 918 ? 46.473 27.432 -66.242 1.00 83.12 918 LEU A N 1
ATOM 6747 C CA . LEU A 1 918 ? 47.258 28.321 -67.099 1.00 83.12 918 LEU A CA 1
ATOM 6748 C C . LEU A 1 918 ? 47.195 27.851 -68.562 1.00 83.12 918 LEU A C 1
ATOM 6750 O O . LEU A 1 918 ? 46.978 26.671 -68.837 1.00 83.12 918 LEU A O 1
ATOM 6754 N N . PRO A 1 919 ? 47.392 28.740 -69.545 1.00 81.56 919 PRO A N 1
ATOM 6755 C CA . PRO A 1 919 ? 47.459 28.308 -70.933 1.00 81.56 919 PRO A CA 1
ATOM 6756 C C . PRO A 1 919 ? 48.606 27.333 -71.196 1.00 81.56 919 PRO A C 1
ATOM 6758 O O . PRO A 1 919 ? 49.733 27.539 -70.749 1.00 81.56 919 PRO A O 1
ATOM 6761 N N . LEU A 1 920 ? 48.338 26.306 -72.003 1.00 87.06 920 LEU A N 1
ATOM 6762 C CA . LEU A 1 920 ? 49.358 25.394 -72.508 1.00 87.06 920 LEU A CA 1
ATOM 6763 C C . LEU A 1 920 ? 49.666 25.716 -73.978 1.00 87.06 920 LEU A C 1
ATOM 6765 O O . LEU A 1 920 ? 48.880 25.411 -74.877 1.00 87.06 920 LEU A O 1
ATOM 6769 N N . THR A 1 921 ? 50.820 26.332 -74.227 1.00 85.81 921 THR A N 1
ATOM 6770 C CA . THR A 1 921 ? 51.280 26.712 -75.575 1.00 85.81 921 THR A CA 1
ATOM 6771 C C . THR A 1 921 ? 51.802 25.504 -76.357 1.00 85.81 921 THR A C 1
ATOM 6773 O O . THR A 1 921 ? 52.377 24.566 -75.791 1.00 85.81 921 THR A O 1
ATOM 6776 N N . SER A 1 922 ? 51.634 25.499 -77.684 1.00 84.56 922 SER A N 1
ATOM 6777 C CA . SER A 1 922 ? 52.149 24.398 -78.498 1.00 84.56 922 SER A CA 1
ATOM 6778 C C . SER A 1 922 ? 53.676 24.361 -78.490 1.00 84.56 922 SER A C 1
ATOM 6780 O O . SER A 1 922 ? 54.354 25.385 -78.448 1.00 84.56 922 SER A O 1
ATOM 6782 N N . GLY A 1 923 ? 54.256 23.162 -78.504 1.00 83.75 923 GLY A N 1
ATOM 6783 C CA . GLY A 1 923 ? 55.711 23.033 -78.433 1.00 83.75 923 GLY A CA 1
ATOM 6784 C C . GLY A 1 923 ? 56.313 23.176 -77.025 1.00 83.75 923 GLY A C 1
ATOM 6785 O O . GLY A 1 923 ? 57.522 22.974 -76.888 1.00 83.75 923 GLY A O 1
ATOM 6786 N N . ALA A 1 924 ? 55.512 23.496 -75.998 1.00 86.31 924 ALA A N 1
ATOM 6787 C CA . ALA A 1 924 ? 55.971 23.609 -74.615 1.00 86.31 924 ALA A CA 1
ATOM 6788 C C . ALA A 1 924 ? 56.671 22.324 -74.146 1.00 86.31 924 ALA A C 1
ATOM 6790 O O . ALA A 1 924 ? 56.202 21.218 -74.396 1.00 86.31 924 ALA A O 1
ATOM 6791 N N . THR A 1 925 ? 57.812 22.468 -73.470 1.00 90.00 925 THR A N 1
ATOM 6792 C CA . THR A 1 925 ? 58.579 21.336 -72.915 1.00 90.00 925 THR A CA 1
ATOM 6793 C C . THR A 1 925 ? 58.417 21.189 -71.406 1.00 90.00 925 THR A C 1
ATOM 6795 O O . THR A 1 925 ? 58.978 20.266 -70.827 1.00 90.00 925 THR A O 1
ATOM 6798 N N . SER A 1 926 ? 57.676 22.094 -70.771 1.00 91.06 926 SER A N 1
ATOM 6799 C CA . SER A 1 926 ? 57.285 22.053 -69.362 1.00 91.06 926 SER A CA 1
ATOM 6800 C C . SER A 1 926 ? 55.957 22.785 -69.189 1.00 91.06 926 SER A C 1
ATOM 6802 O O . SER A 1 926 ? 55.655 23.672 -69.987 1.00 91.06 926 SER A O 1
ATOM 6804 N N . TYR A 1 927 ? 55.209 22.464 -68.139 1.00 91.75 927 TYR A N 1
ATOM 6805 C CA . TYR A 1 927 ? 53.968 23.151 -67.785 1.00 91.75 927 TYR A CA 1
ATOM 6806 C C . TYR A 1 927 ? 53.867 23.322 -66.268 1.00 91.75 927 TYR A C 1
ATOM 6808 O O . TYR A 1 927 ? 54.357 22.479 -65.513 1.00 91.75 927 TYR A O 1
ATOM 6816 N N . THR A 1 928 ? 53.251 24.419 -65.836 1.00 90.56 928 THR A N 1
ATOM 6817 C CA . THR A 1 928 ? 53.022 24.732 -64.424 1.00 90.56 928 THR A CA 1
ATOM 6818 C C . THR A 1 928 ? 51.601 25.257 -64.266 1.00 90.56 928 THR A C 1
ATOM 6820 O O . THR A 1 928 ? 51.170 26.087 -65.056 1.00 90.56 928 THR A O 1
ATOM 6823 N N . THR A 1 929 ? 50.895 24.812 -63.234 1.00 91.31 929 THR A N 1
ATOM 6824 C CA . THR A 1 929 ? 49.628 25.393 -62.751 1.00 91.31 929 THR A CA 1
ATOM 6825 C C . THR A 1 929 ? 49.630 25.348 -61.215 1.00 91.31 929 THR A C 1
ATOM 6827 O O . THR A 1 929 ? 50.669 25.071 -60.604 1.00 91.31 929 THR A O 1
ATOM 6830 N N . GLN A 1 930 ? 48.529 25.703 -60.563 1.00 91.62 930 GLN A N 1
ATOM 6831 C CA . GLN A 1 930 ? 48.396 25.742 -59.112 1.00 91.62 930 GLN A CA 1
ATOM 6832 C C . GLN A 1 930 ? 47.065 25.114 -58.702 1.00 91.62 930 GLN A C 1
ATOM 6834 O O . GLN A 1 930 ? 46.054 25.384 -59.342 1.00 91.62 930 GLN A O 1
ATOM 6839 N N . ALA A 1 931 ? 47.084 24.330 -57.627 1.00 93.81 931 ALA A N 1
ATOM 6840 C CA . ALA A 1 931 ? 45.894 23.828 -56.953 1.00 93.81 931 ALA A CA 1
ATOM 6841 C C . ALA A 1 931 ? 45.759 24.494 -55.579 1.00 93.81 931 ALA A C 1
ATOM 6843 O O . ALA A 1 931 ? 46.747 24.640 -54.852 1.00 93.81 931 ALA A O 1
ATOM 6844 N N . THR A 1 932 ? 44.553 24.904 -55.226 1.00 94.88 932 THR A N 1
ATOM 6845 C CA . THR A 1 932 ? 44.168 25.308 -53.875 1.00 94.88 932 THR A CA 1
ATOM 6846 C C . THR A 1 932 ? 43.767 24.049 -53.125 1.00 94.88 932 THR A C 1
ATOM 6848 O O . THR A 1 932 ? 43.042 23.234 -53.675 1.00 94.88 932 THR A O 1
ATOM 6851 N N . VAL A 1 933 ? 44.269 23.851 -51.909 1.00 95.00 933 VAL A N 1
ATOM 6852 C CA . VAL A 1 933 ? 43.993 22.640 -51.124 1.00 95.00 933 VAL A CA 1
ATOM 6853 C C . VAL A 1 933 ? 43.755 22.969 -49.655 1.00 95.00 933 VAL A C 1
ATOM 6855 O O . VAL A 1 933 ? 44.408 23.859 -49.089 1.00 95.00 933 VAL A O 1
ATOM 6858 N N . THR A 1 934 ? 42.863 22.210 -49.029 1.00 95.00 934 THR A N 1
ATOM 6859 C CA . THR A 1 934 ? 42.579 22.230 -47.594 1.00 95.00 934 THR A CA 1
ATOM 6860 C C . THR A 1 934 ? 42.861 20.853 -46.993 1.00 95.00 934 THR A C 1
ATOM 6862 O O . THR A 1 934 ? 42.481 19.836 -47.556 1.00 95.00 934 THR A O 1
ATOM 6865 N N . ASN A 1 935 ? 43.565 20.820 -45.861 1.00 95.69 935 ASN A N 1
ATOM 6866 C CA . ASN A 1 935 ? 43.802 19.633 -45.046 1.00 95.69 935 ASN A CA 1
ATOM 6867 C C . ASN A 1 935 ? 43.795 20.016 -43.558 1.00 95.69 935 ASN A C 1
ATOM 6869 O O . ASN A 1 935 ? 44.771 20.579 -43.053 1.00 95.69 935 ASN A O 1
ATOM 6873 N N . ASN A 1 936 ? 42.705 19.682 -42.875 1.00 93.88 936 ASN A N 1
ATOM 6874 C CA . ASN A 1 936 ? 42.515 19.779 -41.429 1.00 93.88 936 ASN A CA 1
ATOM 6875 C C . ASN A 1 936 ? 42.209 18.399 -40.804 1.00 93.88 936 ASN A C 1
ATOM 6877 O O . ASN A 1 936 ? 41.690 18.331 -39.692 1.00 93.88 936 ASN A O 1
ATOM 6881 N N . SER A 1 937 ? 42.529 17.306 -41.510 1.00 91.88 937 SER A N 1
ATOM 6882 C CA . SER A 1 937 ? 42.196 15.922 -41.126 1.00 91.88 937 SER A CA 1
ATOM 6883 C C . SER A 1 937 ? 42.955 15.396 -39.893 1.00 91.88 937 SER A C 1
ATOM 6885 O O . SER A 1 937 ? 42.700 14.289 -39.416 1.00 91.88 937 SER A O 1
ATOM 6887 N N . GLY A 1 938 ? 43.925 16.151 -39.363 1.00 91.81 938 GLY A N 1
ATOM 6888 C CA . GLY A 1 938 ? 44.777 15.741 -38.244 1.00 91.81 938 GLY A CA 1
ATOM 6889 C C . GLY A 1 938 ? 46.043 14.970 -38.649 1.00 91.81 938 GLY A C 1
ATOM 6890 O O . GLY A 1 938 ? 46.826 14.582 -37.774 1.00 91.81 938 GLY A O 1
ATOM 6891 N N . ALA A 1 939 ? 46.281 14.755 -39.949 1.00 94.94 939 ALA A N 1
ATOM 6892 C CA . ALA A 1 939 ? 47.492 14.139 -40.499 1.00 94.94 939 ALA A CA 1
ATOM 6893 C C . ALA A 1 939 ? 47.895 14.753 -41.856 1.00 94.94 939 ALA A C 1
ATOM 6895 O O . ALA A 1 939 ? 47.099 15.413 -42.515 1.00 94.94 939 ALA A O 1
ATOM 6896 N N . ASP A 1 940 ? 49.146 14.549 -42.286 1.00 95.31 940 ASP A N 1
ATOM 6897 C CA . ASP A 1 940 ? 49.605 14.982 -43.616 1.00 95.31 940 ASP A CA 1
ATOM 6898 C C . ASP A 1 940 ? 48.875 14.199 -44.730 1.00 95.31 940 ASP A C 1
ATOM 6900 O O . ASP A 1 940 ? 48.812 12.969 -44.675 1.00 95.31 940 ASP A O 1
ATOM 6904 N N . ALA A 1 941 ? 48.411 14.903 -45.767 1.00 96.88 941 ALA A N 1
ATOM 6905 C CA . ALA A 1 941 ? 47.749 14.348 -46.951 1.00 96.88 941 ALA A CA 1
ATOM 6906 C C . ALA A 1 941 ? 48.633 14.442 -48.210 1.00 96.88 941 ALA A C 1
ATOM 6908 O O . ALA A 1 941 ? 49.714 15.042 -48.203 1.00 96.88 941 ALA A O 1
ATOM 6909 N N . TYR A 1 942 ? 48.183 13.838 -49.309 1.00 97.19 942 TYR A N 1
ATOM 6910 C CA . TYR A 1 942 ? 48.984 13.594 -50.507 1.00 97.19 942 TYR A CA 1
ATOM 6911 C C . TYR A 1 942 ? 48.243 14.033 -51.774 1.00 97.19 942 TYR A C 1
ATOM 6913 O O . TYR A 1 942 ? 47.214 13.460 -52.125 1.00 97.19 942 TYR A O 1
ATOM 6921 N N . LEU A 1 943 ? 48.790 15.029 -52.473 1.00 97.31 943 LEU A N 1
ATOM 6922 C CA . LEU A 1 943 ? 48.251 15.564 -53.723 1.00 97.31 943 LEU A CA 1
ATOM 6923 C C . LEU A 1 943 ? 48.970 14.958 -54.936 1.00 97.31 943 LEU A C 1
ATOM 6925 O O . LEU A 1 943 ? 50.200 15.047 -55.071 1.00 97.31 943 LEU A O 1
ATOM 6929 N N . TYR A 1 944 ? 48.176 14.384 -55.832 1.00 97.44 944 TYR A N 1
ATOM 6930 C CA . TYR A 1 944 ? 48.585 13.745 -57.076 1.00 97.44 944 TYR A CA 1
ATOM 6931 C C . TYR A 1 944 ? 48.036 14.524 -58.270 1.00 97.44 944 TYR A C 1
ATOM 6933 O O . TYR A 1 944 ? 46.916 15.020 -58.207 1.00 97.44 944 TYR A O 1
ATOM 6941 N N . ALA A 1 945 ? 48.812 14.624 -59.353 1.00 96.88 945 ALA A N 1
ATOM 6942 C CA . ALA A 1 945 ? 48.365 15.283 -60.574 1.00 96.88 945 ALA A CA 1
ATOM 6943 C C . ALA A 1 945 ? 49.035 14.698 -61.829 1.00 96.88 945 ALA A C 1
ATOM 6945 O O . ALA A 1 945 ? 50.257 14.500 -61.842 1.00 96.88 945 ALA A O 1
ATOM 6946 N N . TRP A 1 946 ? 48.252 14.479 -62.886 1.00 97.00 946 TRP A N 1
ATOM 6947 C CA . TRP A 1 946 ? 48.698 13.985 -64.197 1.00 97.00 946 TRP A CA 1
ATOM 6948 C C . TRP A 1 946 ? 48.234 14.909 -65.321 1.00 97.00 946 TRP A C 1
ATOM 6950 O O . TRP A 1 946 ? 47.202 15.558 -65.187 1.00 97.00 946 TRP A O 1
ATOM 6960 N N . LEU A 1 947 ? 48.985 14.965 -66.424 1.00 95.94 947 LEU A N 1
ATOM 6961 C CA . LEU A 1 947 ? 48.637 15.736 -67.621 1.00 95.94 947 LEU A CA 1
ATOM 6962 C C . LEU A 1 947 ? 48.886 14.898 -68.884 1.00 95.94 947 LEU A C 1
ATOM 6964 O O . LEU A 1 947 ? 50.035 14.777 -69.317 1.00 95.94 947 LEU A O 1
ATOM 6968 N N . ASP A 1 948 ? 47.815 14.395 -69.502 1.00 94.38 948 ASP A N 1
ATOM 6969 C CA . ASP A 1 948 ? 47.872 13.549 -70.704 1.00 94.38 948 ASP A CA 1
ATOM 6970 C C . ASP A 1 948 ? 48.199 14.378 -71.960 1.00 94.38 948 ASP A C 1
ATOM 6972 O O . ASP A 1 948 ? 47.345 14.762 -72.770 1.00 94.38 948 ASP A O 1
ATOM 6976 N N . VAL A 1 949 ? 49.479 14.710 -72.119 1.00 91.00 949 VAL A N 1
ATOM 6977 C CA . VAL A 1 949 ? 49.984 15.476 -73.268 1.00 91.00 949 VAL A CA 1
ATOM 6978 C C . VAL A 1 949 ? 50.059 14.639 -74.542 1.00 91.00 949 VAL A C 1
ATOM 6980 O O . VAL A 1 949 ? 50.151 15.191 -75.649 1.00 91.00 949 VAL A O 1
ATOM 6983 N N . ASN A 1 950 ? 50.058 13.315 -74.405 1.00 90.62 950 ASN A N 1
ATOM 6984 C CA . ASN A 1 950 ? 50.264 12.389 -75.504 1.00 90.62 950 ASN A CA 1
ATOM 6985 C C . ASN A 1 950 ? 48.923 12.002 -76.187 1.00 90.62 950 ASN A C 1
ATOM 6987 O O . ASN A 1 950 ? 48.893 11.795 -77.411 1.00 90.62 950 ASN A O 1
ATOM 6991 N N . ARG A 1 951 ? 47.811 12.110 -75.448 1.00 92.50 951 ARG A N 1
ATOM 6992 C CA . ARG A 1 951 ? 46.401 11.921 -75.828 1.00 92.50 951 ARG A CA 1
ATOM 6993 C C . ARG A 1 951 ? 46.034 10.482 -76.170 1.00 92.50 951 ARG A C 1
ATOM 6995 O O . ARG A 1 951 ? 45.202 10.240 -77.063 1.00 92.50 951 ARG A O 1
ATOM 7002 N N . ASP A 1 952 ? 46.674 9.523 -75.523 1.00 91.88 952 ASP A N 1
ATOM 7003 C CA . ASP A 1 952 ? 46.340 8.109 -75.657 1.00 91.88 952 ASP A CA 1
ATOM 7004 C C . ASP A 1 952 ? 45.173 7.680 -74.762 1.00 91.88 952 ASP A C 1
ATOM 7006 O O . ASP A 1 952 ? 44.607 6.620 -75.033 1.00 91.88 952 ASP A O 1
ATOM 7010 N N . GLY A 1 953 ? 44.713 8.543 -73.849 1.00 92.69 953 GLY A N 1
ATOM 7011 C CA . GLY A 1 953 ? 43.600 8.254 -72.943 1.00 92.69 953 GLY A CA 1
ATOM 7012 C C . GLY A 1 953 ? 44.024 7.565 -71.652 1.00 92.69 953 GLY A C 1
ATOM 7013 O O . GLY A 1 953 ? 43.162 7.068 -70.934 1.00 92.69 953 GLY A O 1
ATOM 7014 N N . GLU A 1 954 ? 45.324 7.498 -71.379 1.00 93.38 954 GLU A N 1
ATOM 7015 C CA . GLU A 1 954 ? 45.893 6.968 -70.145 1.00 93.38 954 GLU A CA 1
ATOM 7016 C C . GLU A 1 954 ? 46.550 8.125 -69.379 1.00 93.38 954 GLU A C 1
ATOM 7018 O O . GLU A 1 954 ? 47.095 9.043 -69.979 1.00 93.38 954 GLU A O 1
ATOM 7023 N N . PHE A 1 955 ? 46.480 8.105 -68.045 1.00 95.81 955 PHE A N 1
ATOM 7024 C CA . PHE A 1 955 ? 47.295 8.996 -67.216 1.00 95.81 955 PHE A CA 1
ATOM 7025 C C . PHE A 1 955 ? 48.585 8.267 -66.855 1.00 95.81 955 PHE A C 1
ATOM 7027 O O . PHE A 1 955 ? 48.668 7.555 -65.847 1.00 95.81 955 PHE A O 1
ATOM 7034 N N . ASP A 1 956 ? 49.588 8.397 -67.717 1.00 95.31 956 ASP A N 1
ATOM 7035 C CA . ASP A 1 956 ? 50.827 7.639 -67.619 1.00 95.31 956 ASP A CA 1
ATOM 7036 C C . ASP A 1 956 ? 51.720 8.115 -66.469 1.00 95.31 956 ASP A C 1
ATOM 7038 O O . ASP A 1 956 ? 51.731 9.273 -66.038 1.00 95.31 956 ASP A O 1
ATOM 7042 N N . ARG A 1 957 ? 52.573 7.219 -65.973 1.00 94.06 957 ARG A N 1
ATOM 7043 C CA . ARG A 1 957 ? 53.512 7.566 -64.901 1.00 94.06 957 ARG A CA 1
ATOM 7044 C C . ARG A 1 957 ? 54.522 8.648 -65.292 1.00 94.06 957 ARG A C 1
ATOM 7046 O O . ARG A 1 957 ? 55.000 9.355 -64.401 1.00 94.06 957 ARG A O 1
ATOM 7053 N N . ASP A 1 958 ? 54.886 8.776 -66.567 1.00 92.44 958 ASP A N 1
ATOM 7054 C CA . ASP A 1 958 ? 55.730 9.872 -67.065 1.00 92.44 958 ASP A CA 1
ATOM 7055 C C . ASP A 1 958 ? 54.969 11.175 -67.369 1.00 92.44 958 ASP A C 1
ATOM 7057 O O . ASP A 1 958 ? 55.602 12.178 -67.703 1.00 92.44 958 ASP A O 1
ATOM 7061 N N . GLU A 1 959 ? 53.656 11.198 -67.141 1.00 95.50 959 GLU A N 1
ATOM 7062 C CA . GLU A 1 959 ? 52.784 12.379 -67.198 1.00 95.50 959 GLU A CA 1
ATOM 7063 C C . GLU A 1 959 ? 52.450 12.941 -65.813 1.00 95.50 959 GLU A C 1
ATOM 7065 O O . GLU A 1 959 ? 51.743 13.939 -65.680 1.00 95.50 959 GLU A O 1
ATOM 7070 N N . PHE A 1 960 ? 52.980 12.320 -64.763 1.00 96.25 960 PHE A N 1
ATOM 7071 C CA . PHE A 1 960 ? 52.835 12.770 -63.389 1.00 96.25 960 PHE A CA 1
ATOM 7072 C C . PHE A 1 960 ? 53.714 13.994 -63.079 1.00 96.25 960 PHE A C 1
ATOM 7074 O O . PHE A 1 960 ? 54.808 14.161 -63.631 1.00 96.25 960 PHE A O 1
ATOM 7081 N N . ILE A 1 961 ? 53.268 14.835 -62.144 1.00 96.38 961 ILE A N 1
ATOM 7082 C CA . ILE A 1 961 ? 54.041 15.981 -61.643 1.00 96.38 961 ILE A CA 1
ATOM 7083 C C . ILE A 1 961 ? 55.455 15.607 -61.168 1.00 96.38 961 ILE A C 1
ATOM 7085 O O . ILE A 1 961 ? 55.750 14.505 -60.711 1.00 96.38 961 ILE A O 1
ATOM 7089 N N . SER A 1 962 ? 56.362 16.577 -61.247 1.00 94.81 962 SER A N 1
ATOM 7090 C CA . SER A 1 962 ? 57.802 16.392 -61.011 1.00 94.81 962 SER A CA 1
ATOM 7091 C C . SER A 1 962 ? 58.342 17.099 -59.764 1.00 94.81 962 SER A C 1
ATOM 7093 O O . SER A 1 962 ? 59.521 16.953 -59.438 1.00 94.81 962 SER A O 1
ATOM 7095 N N . ASN A 1 963 ? 57.510 17.888 -59.079 1.00 95.19 963 ASN A N 1
ATOM 7096 C CA . ASN A 1 963 ? 57.909 18.723 -57.944 1.00 95.19 963 ASN A CA 1
ATOM 7097 C C . ASN A 1 963 ? 57.476 18.200 -56.571 1.00 95.19 963 ASN A C 1
ATOM 7099 O O . ASN A 1 963 ? 57.749 18.872 -55.574 1.00 95.19 963 ASN A O 1
ATOM 7103 N N . GLY A 1 964 ? 56.816 17.046 -56.491 1.00 91.88 964 GLY A N 1
ATOM 7104 C CA . GLY A 1 964 ? 56.447 16.481 -55.203 1.00 91.88 964 GLY A CA 1
ATOM 7105 C C . GLY A 1 964 ? 57.657 15.992 -54.405 1.00 91.88 964 GLY A C 1
ATOM 7106 O O . GLY A 1 964 ? 58.667 15.535 -54.946 1.00 91.88 964 GLY A O 1
ATOM 7107 N N . ALA A 1 965 ? 57.564 16.152 -53.087 1.00 89.94 965 ALA A N 1
ATOM 7108 C CA . ALA A 1 965 ? 58.615 15.807 -52.130 1.00 89.94 965 ALA A CA 1
ATOM 7109 C C . ALA A 1 965 ? 58.364 14.463 -51.423 1.00 89.94 965 ALA A C 1
ATOM 7111 O O . ALA A 1 965 ? 59.210 14.014 -50.644 1.00 89.94 965 ALA A O 1
ATOM 7112 N N . GLY A 1 966 ? 57.210 13.844 -51.676 1.00 88.94 966 GLY A N 1
ATOM 7113 C CA . GLY A 1 966 ? 56.816 12.557 -51.130 1.00 88.94 966 GLY A CA 1
ATOM 7114 C C . GLY A 1 966 ? 57.572 11.376 -51.741 1.00 88.94 966 GLY A C 1
ATOM 7115 O O . GLY A 1 966 ? 58.293 11.500 -52.735 1.00 88.94 966 GLY A O 1
ATOM 7116 N N . ALA A 1 967 ? 57.449 10.204 -51.115 1.00 87.31 967 ALA A N 1
ATOM 7117 C CA . ALA A 1 967 ? 58.243 9.031 -51.487 1.00 87.31 967 ALA A CA 1
ATOM 7118 C C . ALA A 1 967 ? 57.851 8.445 -52.857 1.00 87.31 967 ALA A C 1
ATOM 7120 O O . ALA A 1 967 ? 58.702 7.837 -53.508 1.00 87.31 967 ALA A O 1
ATOM 7121 N N . GLY A 1 968 ? 56.607 8.653 -53.302 1.00 88.12 968 GLY A N 1
ATOM 7122 C CA . GLY A 1 968 ? 56.111 8.318 -54.643 1.00 88.12 968 GLY A CA 1
ATOM 7123 C C . GLY A 1 968 ? 56.100 9.510 -55.612 1.00 88.12 968 GLY A C 1
ATOM 7124 O O . GLY A 1 968 ? 55.579 9.394 -56.725 1.00 88.12 968 GLY A O 1
ATOM 7125 N N . GLY A 1 969 ? 56.694 10.644 -55.222 1.00 91.44 969 GLY A N 1
ATOM 7126 C CA . GLY A 1 969 ? 56.750 11.879 -56.008 1.00 91.44 969 GLY A CA 1
ATOM 7127 C C . GLY A 1 969 ? 55.528 12.791 -55.871 1.00 91.44 969 GLY A C 1
ATOM 7128 O O . GLY A 1 969 ? 55.468 13.799 -56.566 1.00 91.44 969 GLY A O 1
ATOM 7129 N N . GLU A 1 970 ? 54.566 12.453 -55.018 1.00 95.94 970 GLU A N 1
ATOM 7130 C CA . GLU A 1 970 ? 53.416 13.291 -54.663 1.00 95.94 970 GLU A CA 1
ATOM 7131 C C . GLU A 1 970 ? 53.804 14.537 -53.857 1.00 95.94 970 GLU A C 1
ATOM 7133 O O . GLU A 1 970 ? 54.870 14.602 -53.226 1.00 95.94 970 GLU A O 1
ATOM 7138 N N . ILE A 1 971 ? 52.937 15.547 -53.872 1.00 97.44 971 ILE A N 1
ATOM 7139 C CA . ILE A 1 971 ? 53.084 16.730 -53.021 1.00 97.44 971 ILE A CA 1
ATOM 7140 C C . ILE A 1 971 ? 52.471 16.404 -51.655 1.00 97.44 971 ILE A C 1
ATOM 7142 O O . ILE A 1 971 ? 51.337 15.949 -51.577 1.00 97.44 971 ILE A O 1
ATOM 7146 N N . ILE A 1 972 ? 53.226 16.637 -50.579 1.00 96.75 972 ILE A N 1
ATOM 7147 C CA . ILE A 1 972 ? 52.734 16.466 -49.206 1.00 96.75 972 ILE A CA 1
ATOM 7148 C C . ILE A 1 972 ? 52.029 17.757 -48.787 1.00 96.75 972 ILE A C 1
ATOM 7150 O O . ILE A 1 972 ? 52.652 18.822 -48.821 1.00 96.75 972 ILE A O 1
ATOM 7154 N N . ILE A 1 973 ? 50.768 17.646 -48.375 1.00 96.69 973 ILE A N 1
ATOM 7155 C CA . ILE A 1 973 ? 49.943 18.732 -47.842 1.00 96.69 973 ILE A CA 1
ATOM 7156 C C . ILE A 1 973 ? 49.874 18.576 -46.317 1.00 96.69 973 ILE A C 1
ATOM 7158 O O . ILE A 1 973 ? 49.199 17.665 -45.839 1.00 96.69 973 ILE A O 1
ATOM 7162 N N . PRO A 1 974 ? 50.574 19.417 -45.533 1.00 96.19 974 PRO A N 1
ATOM 7163 C CA . PRO A 1 974 ? 50.592 19.279 -44.079 1.00 96.19 974 PRO A CA 1
ATOM 7164 C C . PRO A 1 974 ? 49.219 19.501 -43.440 1.00 96.19 974 PRO A C 1
ATOM 7166 O O . PRO A 1 974 ? 48.444 20.315 -43.943 1.00 96.19 974 PRO A O 1
ATOM 7169 N N . ASP A 1 975 ? 48.965 18.854 -42.304 1.00 96.12 975 ASP A N 1
ATOM 7170 C CA . ASP A 1 975 ? 47.793 19.151 -41.465 1.00 96.12 975 ASP A CA 1
ATOM 7171 C C . ASP A 1 975 ? 47.753 20.631 -41.021 1.00 96.12 975 ASP A C 1
ATOM 7173 O O . ASP A 1 975 ? 48.789 21.273 -40.796 1.00 96.12 975 ASP A O 1
ATOM 7177 N N . GLY A 1 976 ? 46.543 21.177 -40.891 1.00 93.94 976 GLY A N 1
ATOM 7178 C CA . GLY A 1 976 ? 46.271 22.584 -40.590 1.00 93.94 976 GLY A CA 1
ATOM 7179 C C . GLY A 1 976 ? 46.469 23.534 -41.778 1.00 93.94 976 GLY A C 1
ATOM 7180 O O . GLY A 1 976 ? 46.618 24.746 -41.584 1.00 93.94 976 GLY A O 1
ATOM 7181 N N . SER A 1 977 ? 46.514 23.006 -43.001 1.00 94.12 977 SER A N 1
ATOM 7182 C CA . SER A 1 977 ? 46.584 23.797 -44.230 1.00 94.12 977 SER A CA 1
ATOM 7183 C C . SER A 1 977 ? 45.175 24.195 -44.656 1.00 94.12 977 SER A C 1
ATOM 7185 O O . SER A 1 977 ? 44.407 23.350 -45.084 1.00 94.12 977 SER A O 1
ATOM 7187 N N . THR A 1 978 ? 44.814 25.476 -44.577 1.00 93.31 978 THR A N 1
ATOM 7188 C CA . THR A 1 978 ? 43.485 25.952 -45.005 1.00 93.31 978 THR A CA 1
ATOM 7189 C C . THR A 1 978 ? 43.601 26.794 -46.269 1.00 93.31 978 THR A C 1
ATOM 7191 O O . THR A 1 978 ? 44.220 27.862 -46.222 1.00 93.31 978 THR A O 1
ATOM 7194 N N . ALA A 1 979 ? 43.003 26.326 -47.371 1.00 91.75 979 ALA A N 1
ATOM 7195 C CA . ALA A 1 979 ? 43.006 26.985 -48.679 1.00 91.75 979 ALA A CA 1
ATOM 7196 C C . ALA A 1 979 ? 44.406 27.468 -49.115 1.00 91.75 979 ALA A C 1
ATOM 7198 O O . ALA A 1 979 ? 44.601 28.622 -49.511 1.00 91.75 979 ALA A O 1
ATOM 7199 N N . ILE A 1 980 ? 45.416 26.601 -48.983 1.00 93.81 980 ILE A N 1
ATOM 7200 C CA . ILE A 1 980 ? 46.785 26.926 -49.396 1.00 93.81 980 ILE A CA 1
ATOM 7201 C C . ILE A 1 980 ? 46.965 26.661 -50.887 1.00 93.81 980 ILE A C 1
ATOM 7203 O O . ILE A 1 980 ? 46.439 25.696 -51.430 1.00 93.81 980 ILE A O 1
ATOM 7207 N N . THR A 1 981 ? 47.777 27.479 -51.546 1.00 92.31 981 THR A N 1
ATOM 7208 C CA . THR A 1 981 ? 48.113 27.282 -52.957 1.00 92.31 981 THR A CA 1
ATOM 7209 C C . THR A 1 981 ? 49.359 26.409 -53.102 1.00 92.31 981 THR A C 1
ATOM 7211 O O . THR A 1 981 ? 50.446 26.771 -52.641 1.00 92.31 981 THR A O 1
ATOM 7214 N N . SER A 1 982 ? 49.216 25.285 -53.798 1.00 93.25 982 SER A N 1
ATOM 7215 C CA . SER A 1 982 ? 50.277 24.337 -54.133 1.00 93.25 982 SER A CA 1
ATOM 7216 C C . SER A 1 982 ? 50.572 24.377 -55.629 1.00 93.25 982 SER A C 1
ATOM 7218 O O . SER A 1 982 ? 49.694 24.167 -56.459 1.00 93.25 982 SER A O 1
ATOM 7220 N N . ALA A 1 983 ? 51.826 24.640 -56.001 1.00 92.62 983 ALA A N 1
ATOM 7221 C CA . ALA A 1 983 ? 52.230 24.606 -57.405 1.00 92.62 983 ALA A CA 1
ATOM 7222 C C . ALA A 1 983 ? 52.274 23.160 -57.924 1.00 92.62 983 ALA A C 1
ATOM 7224 O O . ALA A 1 983 ? 52.879 22.297 -57.288 1.00 92.62 983 ALA A O 1
ATOM 7225 N N . LEU A 1 984 ? 51.714 22.920 -59.107 1.00 95.12 984 LEU A N 1
ATOM 7226 C CA . LEU A 1 984 ? 51.800 21.663 -59.850 1.00 95.12 984 LEU A CA 1
ATOM 7227 C C . LEU A 1 984 ? 52.760 21.869 -61.023 1.00 95.12 984 LEU A C 1
ATOM 7229 O O . LEU A 1 984 ? 52.513 22.729 -61.869 1.00 95.12 984 LEU A O 1
ATOM 7233 N N . ILE A 1 985 ? 53.879 21.138 -61.060 1.00 94.62 985 ILE A N 1
ATOM 7234 C CA . ILE A 1 985 ? 54.948 21.372 -62.044 1.00 94.62 985 ILE A CA 1
ATOM 7235 C C . ILE A 1 985 ? 55.277 20.089 -62.802 1.00 94.62 985 ILE A C 1
ATOM 7237 O O . ILE A 1 985 ? 55.836 19.140 -62.244 1.00 94.62 985 ILE A O 1
ATOM 7241 N N . TRP A 1 986 ? 55.088 20.128 -64.116 1.00 95.31 986 TRP A N 1
ATOM 7242 C CA . TRP A 1 986 ? 55.606 19.153 -65.068 1.00 95.31 986 TRP A CA 1
ATOM 7243 C C . TRP A 1 986 ? 56.871 19.717 -65.715 1.00 95.31 986 TRP A C 1
ATOM 7245 O O . TRP A 1 986 ? 56.830 20.407 -66.733 1.00 95.31 986 TRP A O 1
ATOM 7255 N N . GLY A 1 987 ? 58.029 19.451 -65.107 1.00 90.38 987 GLY A N 1
ATOM 7256 C CA . GLY A 1 987 ? 59.320 19.996 -65.539 1.00 90.38 987 GLY A CA 1
ATOM 7257 C C . GLY A 1 987 ? 59.833 19.424 -66.864 1.00 90.38 987 GLY A C 1
ATOM 7258 O O . GLY A 1 987 ? 60.814 19.923 -67.415 1.00 90.38 987 GLY A O 1
ATOM 7259 N N . THR A 1 988 ? 59.212 18.364 -67.379 1.00 88.88 988 THR A N 1
ATOM 7260 C CA . THR A 1 988 ? 59.463 17.819 -68.716 1.00 88.88 988 THR A CA 1
ATOM 7261 C C . THR A 1 988 ? 58.170 17.210 -69.244 1.00 88.88 988 THR A C 1
ATOM 7263 O O . THR A 1 988 ? 57.671 16.268 -68.646 1.00 88.88 988 THR A O 1
ATOM 7266 N N . ILE A 1 989 ? 57.658 17.724 -70.362 1.00 90.94 989 ILE A N 1
ATOM 7267 C CA . ILE A 1 989 ? 56.504 17.165 -71.082 1.00 90.94 989 ILE A CA 1
ATOM 7268 C C . ILE A 1 989 ? 56.860 16.901 -72.545 1.00 90.94 989 ILE A C 1
ATOM 7270 O O . ILE A 1 989 ? 57.735 17.559 -73.123 1.00 90.94 989 ILE A O 1
ATOM 7274 N N . THR A 1 990 ? 56.165 15.945 -73.162 1.00 89.00 990 THR A N 1
ATOM 7275 C CA . THR A 1 990 ? 56.195 15.791 -74.619 1.00 89.00 990 THR A CA 1
ATOM 7276 C C . THR A 1 990 ? 55.501 17.000 -75.257 1.00 89.00 990 THR A C 1
ATOM 7278 O O . THR A 1 990 ? 54.384 17.317 -74.856 1.00 89.00 990 THR A O 1
ATOM 7281 N N . PRO A 1 991 ? 56.121 17.678 -76.245 1.00 88.69 991 PRO A N 1
ATOM 7282 C CA . PRO A 1 991 ? 55.563 18.905 -76.800 1.00 88.69 991 PRO A CA 1
ATOM 7283 C C . PRO A 1 991 ? 54.138 18.735 -77.353 1.00 88.69 991 PRO A C 1
ATOM 7285 O O . PRO A 1 991 ? 53.952 17.969 -78.309 1.00 88.69 991 PRO A O 1
ATOM 7288 N N . PRO A 1 992 ? 53.142 19.462 -76.810 1.00 87.69 992 PRO A N 1
ATOM 7289 C CA . PRO A 1 992 ? 51.758 19.329 -77.234 1.00 87.69 992 PRO A CA 1
ATOM 7290 C C . PRO A 1 992 ? 51.529 19.997 -78.597 1.00 87.69 992 PRO A C 1
ATOM 7292 O O . PRO A 1 992 ? 52.272 20.885 -79.031 1.00 87.69 992 PRO A O 1
ATOM 7295 N N . THR A 1 993 ? 50.489 19.552 -79.304 1.00 85.56 993 THR A N 1
ATOM 7296 C CA . THR A 1 993 ? 50.142 20.048 -80.646 1.00 85.56 993 THR A CA 1
ATOM 7297 C C . THR A 1 993 ? 49.124 21.186 -80.553 1.00 85.56 993 THR A C 1
ATOM 7299 O O . THR A 1 993 ? 48.155 21.081 -79.818 1.00 85.56 993 THR A O 1
ATOM 7302 N N . ASN A 1 994 ? 49.293 22.267 -81.321 1.00 83.62 994 ASN A N 1
ATOM 7303 C CA . ASN A 1 994 ? 48.331 23.379 -81.319 1.00 83.62 994 ASN A CA 1
ATOM 7304 C C . ASN A 1 994 ? 46.913 22.922 -81.749 1.00 83.62 994 ASN A C 1
ATOM 7306 O O . ASN A 1 994 ? 46.781 22.081 -82.645 1.00 83.62 994 ASN A O 1
ATOM 7310 N N . ASN A 1 995 ? 45.864 23.521 -81.174 1.00 80.94 995 ASN A N 1
ATOM 7311 C CA . ASN A 1 995 ? 44.444 23.197 -81.376 1.00 80.94 995 ASN A CA 1
ATOM 7312 C C . ASN A 1 995 ? 44.060 21.759 -80.985 1.00 80.94 995 ASN A C 1
ATOM 7314 O O . ASN A 1 995 ? 43.240 21.123 -81.655 1.00 80.94 995 ASN A O 1
ATOM 7318 N N . THR A 1 996 ? 44.639 21.234 -79.907 1.00 87.06 996 THR A N 1
ATOM 7319 C CA . THR A 1 996 ? 44.241 19.947 -79.319 1.00 87.06 9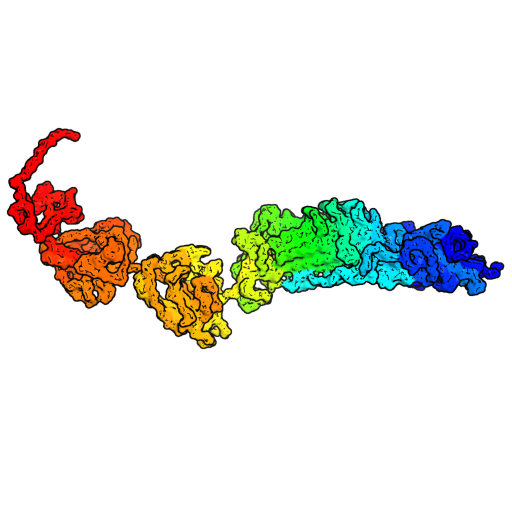96 THR A CA 1
ATOM 7320 C C . THR A 1 996 ? 43.852 20.119 -77.859 1.00 87.06 996 THR A C 1
ATOM 7322 O O . THR A 1 996 ? 44.388 21.000 -77.202 1.00 87.06 996 THR A O 1
ATOM 7325 N N . THR A 1 997 ? 42.950 19.280 -77.360 1.00 89.75 997 THR A N 1
ATOM 7326 C CA . THR A 1 997 ? 42.622 19.202 -75.930 1.00 89.75 997 THR A CA 1
ATOM 7327 C C . THR A 1 997 ? 43.481 18.124 -75.279 1.00 89.75 997 THR A C 1
ATOM 7329 O O . THR A 1 997 ? 43.684 17.068 -75.887 1.00 89.75 997 THR A O 1
ATOM 7332 N N . VAL A 1 998 ? 43.999 18.414 -74.091 1.00 93.50 998 VAL A N 1
ATOM 7333 C CA . VAL A 1 998 ? 44.659 17.464 -73.183 1.00 93.50 998 VAL A CA 1
ATOM 7334 C C . VAL A 1 998 ? 43.886 17.462 -71.868 1.00 93.50 998 VAL A C 1
ATOM 7336 O O . VAL A 1 998 ? 43.259 18.473 -71.548 1.00 93.50 998 VAL A O 1
ATOM 7339 N N . TYR A 1 999 ? 43.912 16.357 -71.132 1.00 95.19 999 TYR A N 1
ATOM 7340 C CA . TYR A 1 999 ? 43.205 16.250 -69.856 1.00 95.19 999 TYR A CA 1
ATOM 7341 C C . TYR A 1 999 ? 44.198 16.242 -68.706 1.00 95.19 999 TYR A C 1
ATOM 7343 O O . TYR A 1 999 ? 45.326 15.760 -68.840 1.00 95.19 999 TYR A O 1
ATOM 7351 N N . LEU A 1 1000 ? 43.777 16.829 -67.599 1.00 95.62 1000 LEU A N 1
ATOM 7352 C CA . LEU A 1 1000 ? 44.505 16.883 -66.348 1.00 95.62 1000 LEU A CA 1
ATOM 7353 C C . LEU A 1 1000 ? 43.620 16.249 -65.285 1.00 95.62 1000 LEU A C 1
ATOM 7355 O O . LEU A 1 1000 ? 42.446 16.584 -65.225 1.00 95.62 1000 LEU A O 1
ATOM 7359 N N . ARG A 1 1001 ? 44.195 15.370 -64.466 1.00 96.25 1001 ARG A N 1
ATOM 7360 C CA . ARG A 1 1001 ? 43.525 14.776 -63.305 1.00 96.25 1001 ARG A CA 1
ATOM 7361 C C . ARG A 1 1001 ? 44.290 15.108 -62.048 1.00 96.25 1001 ARG A C 1
ATOM 7363 O O . ARG A 1 1001 ? 45.507 14.902 -62.017 1.00 96.25 1001 ARG A O 1
ATOM 7370 N N . THR A 1 1002 ? 43.596 15.557 -61.017 1.00 96.06 1002 THR A N 1
ATOM 7371 C CA . THR A 1 1002 ? 44.105 15.692 -59.658 1.00 96.06 1002 THR A CA 1
ATOM 7372 C C . THR A 1 1002 ? 43.389 14.754 -58.710 1.00 96.06 1002 THR A C 1
ATOM 7374 O O . THR A 1 1002 ? 42.216 14.451 -58.878 1.00 96.06 1002 THR A O 1
ATOM 7377 N N . ARG A 1 1003 ? 44.125 14.263 -57.715 1.00 96.44 1003 ARG A N 1
ATOM 7378 C CA . ARG A 1 1003 ? 43.564 13.492 -56.605 1.00 96.44 1003 ARG A CA 1
ATOM 7379 C C . ARG A 1 1003 ? 44.210 13.932 -55.309 1.00 96.44 1003 ARG A C 1
ATOM 7381 O O . ARG A 1 1003 ? 45.444 13.963 -55.229 1.00 96.44 1003 ARG A O 1
ATOM 7388 N N . LEU A 1 1004 ? 43.406 14.225 -54.299 1.00 96.38 1004 LEU A N 1
ATOM 7389 C CA . LEU A 1 1004 ? 43.864 14.504 -52.945 1.00 96.38 1004 LEU A CA 1
ATOM 7390 C C . LEU A 1 1004 ? 43.518 13.311 -52.059 1.00 96.38 1004 LEU A C 1
ATOM 7392 O O . LEU A 1 1004 ? 42.365 12.930 -51.967 1.00 96.38 1004 LEU A O 1
ATOM 7396 N N . SER A 1 1005 ? 44.514 12.694 -51.426 1.00 95.88 1005 SER A N 1
ATOM 7397 C CA . SER A 1 1005 ? 44.329 11.461 -50.652 1.00 95.88 1005 SER A CA 1
ATOM 7398 C C . SER A 1 1005 ? 44.869 11.606 -49.227 1.00 95.88 1005 SER A C 1
ATOM 7400 O O . SER A 1 1005 ? 45.999 12.083 -49.071 1.00 95.88 1005 SER A O 1
ATOM 7402 N N . PRO A 1 1006 ? 44.158 11.133 -48.186 1.00 94.94 1006 PRO A N 1
ATOM 7403 C CA . PRO A 1 1006 ? 44.672 11.097 -46.813 1.00 94.94 1006 PRO A CA 1
ATOM 7404 C C . PRO A 1 1006 ? 45.743 10.013 -46.636 1.00 94.94 1006 PRO A C 1
ATOM 7406 O O . PRO A 1 1006 ? 46.571 10.068 -45.727 1.00 94.94 1006 PRO A O 1
ATOM 7409 N N . VAL A 1 1007 ? 45.764 9.018 -47.528 1.00 94.25 1007 VAL A N 1
ATOM 7410 C CA . VAL A 1 1007 ? 46.734 7.920 -47.518 1.00 94.25 1007 VAL A CA 1
ATOM 7411 C C . VAL A 1 1007 ? 47.661 7.985 -48.724 1.00 94.25 1007 VAL A C 1
ATOM 7413 O O . VAL A 1 1007 ? 47.267 8.327 -49.838 1.00 94.25 1007 VAL A O 1
ATOM 7416 N N . GLN A 1 1008 ? 48.922 7.614 -48.528 1.00 93.88 1008 GLN A N 1
ATOM 7417 C CA . GLN A 1 1008 ? 49.875 7.568 -49.628 1.00 93.88 1008 GLN A CA 1
ATOM 7418 C C . GLN A 1 1008 ? 49.537 6.405 -50.576 1.00 93.88 1008 GLN A C 1
ATOM 7420 O O . GLN A 1 1008 ? 49.639 5.233 -50.203 1.00 93.88 1008 GLN A O 1
ATOM 7425 N N . LEU A 1 1009 ? 49.174 6.718 -51.820 1.00 94.12 1009 LEU A N 1
ATOM 7426 C CA . LEU A 1 1009 ? 48.858 5.730 -52.850 1.00 94.12 1009 LEU A CA 1
ATOM 7427 C C . LEU A 1 1009 ? 50.126 5.034 -53.368 1.00 94.12 1009 LEU A C 1
ATOM 7429 O O . LEU A 1 1009 ? 51.190 5.641 -53.515 1.00 94.12 1009 LEU A O 1
ATOM 7433 N N . THR A 1 1010 ? 50.015 3.736 -53.662 1.00 90.94 1010 THR A N 1
ATOM 7434 C CA . THR A 1 1010 ? 51.171 2.897 -54.019 1.00 90.94 1010 THR A CA 1
ATOM 7435 C C . THR A 1 1010 ? 51.635 3.149 -55.455 1.00 90.94 1010 THR A C 1
ATOM 7437 O O . THR A 1 1010 ? 50.908 2.887 -56.406 1.00 90.94 1010 THR A O 1
ATOM 7440 N N . ASP A 1 1011 ? 52.887 3.581 -55.616 1.00 89.94 1011 ASP A N 1
ATOM 7441 C CA . ASP A 1 1011 ? 53.550 3.717 -56.919 1.00 89.94 1011 ASP A CA 1
ATOM 7442 C C . ASP A 1 1011 ? 54.090 2.359 -57.409 1.00 89.94 1011 ASP A C 1
ATOM 7444 O O . ASP A 1 1011 ? 54.919 1.738 -56.736 1.00 89.94 1011 ASP A O 1
ATOM 7448 N N . ALA A 1 1012 ? 53.629 1.878 -58.569 1.00 89.88 1012 ALA A N 1
ATOM 7449 C CA . ALA A 1 1012 ? 53.913 0.509 -59.031 1.00 89.88 1012 ALA A CA 1
ATOM 7450 C C . ALA A 1 1012 ? 54.440 0.387 -60.474 1.00 89.88 1012 ALA A C 1
ATOM 7452 O O . ALA A 1 1012 ? 54.861 -0.704 -60.874 1.00 89.88 1012 ALA A O 1
ATOM 7453 N N . VAL A 1 1013 ? 54.449 1.468 -61.256 1.00 93.88 1013 VAL A N 1
ATOM 7454 C CA . VAL A 1 1013 ? 54.832 1.458 -62.682 1.00 93.88 1013 VAL A CA 1
ATOM 7455 C C . VAL A 1 1013 ? 55.836 2.577 -62.999 1.00 93.88 1013 VAL A C 1
ATOM 7457 O O . VAL A 1 1013 ? 56.230 3.331 -62.114 1.00 93.88 1013 VAL A O 1
ATOM 7460 N N . ALA A 1 1014 ? 56.336 2.647 -64.239 1.00 92.31 1014 ALA A N 1
ATOM 7461 C CA . ALA A 1 1014 ? 57.290 3.668 -64.691 1.00 92.31 1014 ALA A CA 1
ATOM 7462 C C . ALA A 1 1014 ? 57.194 3.901 -66.208 1.00 92.31 1014 ALA A C 1
ATOM 7464 O O . ALA A 1 1014 ? 57.014 2.940 -66.956 1.00 92.31 1014 ALA A O 1
ATOM 7465 N N . GLY A 1 1015 ? 57.452 5.136 -66.656 1.00 91.38 1015 GLY A N 1
ATOM 7466 C CA . GLY A 1 1015 ? 57.385 5.526 -68.074 1.00 91.38 1015 GLY A CA 1
ATOM 7467 C C . GLY A 1 1015 ? 55.945 5.674 -68.578 1.00 91.38 1015 GLY A C 1
ATOM 7468 O O . GLY A 1 1015 ? 55.054 5.851 -67.757 1.00 91.38 1015 GLY A O 1
ATOM 7469 N N . ALA A 1 1016 ? 55.759 5.546 -69.895 1.00 92.44 1016 ALA A N 1
ATOM 7470 C CA . ALA A 1 1016 ? 54.463 5.551 -70.587 1.00 92.44 1016 ALA A CA 1
ATOM 7471 C C . ALA A 1 1016 ? 53.659 4.263 -70.317 1.00 92.44 1016 ALA A C 1
ATOM 7473 O O . ALA A 1 1016 ? 53.589 3.354 -71.155 1.00 92.44 1016 ALA A O 1
ATOM 7474 N N . VAL A 1 1017 ? 53.252 4.103 -69.062 1.00 94.50 1017 VAL A N 1
ATOM 7475 C CA . VAL A 1 1017 ? 52.348 3.069 -68.561 1.00 94.50 1017 VAL A CA 1
ATOM 7476 C C . VAL A 1 1017 ? 51.416 3.755 -67.573 1.00 94.50 1017 VAL A C 1
ATOM 7478 O O . VAL A 1 1017 ? 51.918 4.382 -66.630 1.00 94.50 1017 VAL A O 1
ATOM 7481 N N . GLU A 1 1018 ? 50.109 3.556 -67.759 1.00 94.38 1018 GLU A N 1
ATOM 7482 C CA . GLU A 1 1018 ? 49.054 4.116 -66.917 1.00 94.38 1018 GLU A CA 1
ATOM 7483 C C . GLU A 1 1018 ? 49.382 3.942 -65.432 1.00 94.38 1018 GLU A C 1
ATOM 7485 O O . GLU A 1 1018 ? 49.636 2.830 -64.948 1.00 94.38 1018 GLU A O 1
ATOM 7490 N N . ASP A 1 1019 ? 49.402 5.053 -64.704 1.00 96.12 1019 ASP A N 1
ATOM 7491 C CA . ASP A 1 1019 ? 49.712 5.086 -63.286 1.00 96.12 1019 ASP A CA 1
ATOM 7492 C C . ASP A 1 1019 ? 48.528 4.518 -62.486 1.00 96.12 1019 ASP A C 1
ATOM 7494 O O . ASP A 1 1019 ? 47.449 5.112 -62.513 1.00 96.12 1019 ASP A O 1
ATOM 7498 N N . PRO A 1 1020 ? 48.687 3.418 -61.719 1.00 94.50 1020 PRO A N 1
ATOM 7499 C CA . PRO A 1 1020 ? 47.595 2.833 -60.939 1.00 94.50 1020 PRO A CA 1
ATOM 7500 C C . PRO A 1 1020 ? 46.986 3.760 -59.889 1.00 94.50 1020 PRO A C 1
ATOM 7502 O O . PRO A 1 1020 ? 45.937 3.458 -59.335 1.00 94.50 1020 PRO A O 1
ATOM 7505 N N . ARG A 1 1021 ? 47.651 4.875 -59.583 1.00 95.88 1021 ARG A N 1
ATOM 7506 C CA . ARG A 1 1021 ? 47.145 5.894 -58.662 1.00 95.88 1021 ARG A CA 1
ATOM 7507 C C . ARG A 1 1021 ? 46.155 6.855 -59.331 1.00 95.88 1021 ARG A C 1
ATOM 7509 O O . ARG A 1 1021 ? 45.554 7.655 -58.626 1.00 95.88 1021 ARG A O 1
ATOM 7516 N N . SER A 1 1022 ? 45.960 6.787 -60.649 1.00 95.00 1022 SER A N 1
ATOM 7517 C CA . SER A 1 1022 ? 45.051 7.665 -61.409 1.00 95.00 1022 SER A CA 1
ATOM 7518 C C . SER A 1 1022 ? 43.592 7.178 -61.481 1.00 95.00 1022 SER A C 1
ATOM 7520 O O . SER A 1 1022 ? 42.739 7.915 -61.972 1.00 95.00 1022 SER A O 1
ATOM 7522 N N . TYR A 1 1023 ? 43.298 5.971 -60.978 1.00 94.56 1023 TYR A N 1
ATOM 7523 C CA . TYR A 1 1023 ? 41.965 5.348 -60.959 1.00 94.56 1023 TYR A CA 1
ATOM 7524 C C . TYR A 1 1023 ? 41.695 4.614 -59.627 1.00 94.56 1023 TYR A C 1
ATOM 7526 O O . TYR A 1 1023 ? 42.573 4.536 -58.761 1.00 94.56 1023 TYR A O 1
ATOM 7534 N N . GLY A 1 1024 ? 40.482 4.094 -59.435 1.00 93.56 1024 GLY A N 1
ATOM 7535 C CA . GLY A 1 1024 ? 40.071 3.335 -58.249 1.00 93.56 1024 GLY A CA 1
ATOM 7536 C C . GLY A 1 1024 ? 39.639 4.174 -57.038 1.00 93.56 1024 GLY A C 1
ATOM 7537 O O . GLY A 1 1024 ? 39.832 5.389 -56.990 1.00 93.56 1024 GLY A O 1
ATOM 7538 N N . PHE A 1 1025 ? 39.063 3.499 -56.037 1.00 91.31 1025 PHE A N 1
ATOM 7539 C CA . PHE A 1 1025 ? 38.543 4.105 -54.799 1.00 91.31 1025 PHE A CA 1
ATOM 7540 C C . PHE A 1 1025 ? 39.628 4.428 -53.770 1.00 91.31 1025 PHE A C 1
ATOM 7542 O O . PHE A 1 1025 ? 40.536 3.622 -53.546 1.00 91.31 1025 PHE A O 1
ATOM 7549 N N . VAL A 1 1026 ? 39.458 5.556 -53.086 1.00 92.19 1026 VAL A N 1
ATOM 7550 C CA . VAL A 1 1026 ? 40.188 5.948 -51.876 1.00 92.19 1026 VAL A CA 1
ATOM 7551 C C . VAL A 1 1026 ? 39.184 6.451 -50.838 1.00 92.19 1026 VAL A C 1
ATOM 7553 O O . VAL A 1 1026 ? 38.189 7.067 -51.190 1.00 92.19 1026 VAL A O 1
ATOM 7556 N N . ASP A 1 1027 ? 39.430 6.164 -49.564 1.00 88.38 1027 ASP A N 1
ATOM 7557 C CA . ASP A 1 1027 ? 38.601 6.665 -48.466 1.00 88.38 1027 ASP A CA 1
ATOM 7558 C C . ASP A 1 1027 ? 39.152 8.021 -47.991 1.00 88.38 1027 ASP A C 1
ATOM 7560 O O . ASP A 1 1027 ? 40.307 8.080 -47.558 1.00 88.38 1027 ASP A O 1
ATOM 7564 N N . GLY A 1 1028 ? 38.361 9.085 -48.125 1.00 87.94 1028 GLY A N 1
ATOM 7565 C CA . GLY A 1 1028 ? 38.681 10.478 -47.829 1.00 87.94 1028 GLY A CA 1
ATOM 7566 C C . GLY A 1 1028 ? 39.348 11.213 -48.995 1.00 87.94 1028 GLY A C 1
ATOM 7567 O O . GLY A 1 1028 ? 40.162 10.640 -49.731 1.00 87.94 1028 GLY A O 1
ATOM 7568 N N . GLY A 1 1029 ? 39.068 12.509 -49.127 1.00 91.75 1029 GLY A N 1
ATOM 7569 C CA . GLY A 1 1029 ? 39.654 13.390 -50.137 1.00 91.75 1029 GLY A CA 1
ATOM 7570 C C . GLY A 1 1029 ? 38.731 13.657 -51.324 1.00 91.75 1029 GLY A C 1
ATOM 7571 O O . GLY A 1 1029 ? 37.517 13.635 -51.170 1.00 91.75 1029 GLY A O 1
ATOM 7572 N N . GLU A 1 1030 ? 39.324 13.903 -52.493 1.00 93.38 1030 GLU A N 1
ATOM 7573 C CA . GLU A 1 1030 ? 38.598 14.377 -53.683 1.00 93.38 1030 GLU A CA 1
ATOM 7574 C C . GLU A 1 1030 ? 39.362 14.074 -54.984 1.00 93.38 1030 GLU A C 1
ATOM 7576 O O . GLU A 1 1030 ? 40.602 13.931 -54.986 1.00 93.38 1030 GLU A O 1
ATOM 7581 N N . VAL A 1 1031 ? 38.629 13.976 -56.090 1.00 93.81 1031 VAL A N 1
ATOM 7582 C CA . VAL A 1 1031 ? 39.096 13.804 -57.467 1.00 93.81 1031 VAL A CA 1
ATOM 7583 C C . VAL A 1 1031 ? 38.596 14.952 -58.317 1.00 93.81 1031 VAL A C 1
ATOM 7585 O O . VAL A 1 1031 ? 37.440 15.302 -58.267 1.00 93.81 1031 VAL A O 1
ATOM 7588 N N . GLU A 1 1032 ? 39.461 15.473 -59.176 1.00 92.69 1032 GLU A N 1
ATOM 7589 C CA . GLU A 1 1032 ? 39.121 16.637 -59.983 1.00 92.69 1032 GLU A CA 1
ATOM 7590 C C . GLU A 1 1032 ? 39.774 16.537 -61.361 1.00 92.69 1032 GLU A C 1
ATOM 7592 O O . GLU A 1 1032 ? 40.971 16.244 -61.471 1.00 92.69 1032 GLU A O 1
ATOM 7597 N N . ASP A 1 1033 ? 38.998 16.759 -62.420 1.00 94.00 1033 ASP A N 1
ATOM 7598 C CA . ASP A 1 1033 ? 39.414 16.599 -63.812 1.00 94.00 1033 ASP A CA 1
ATOM 7599 C C . ASP A 1 1033 ? 39.241 17.914 -64.594 1.00 94.00 1033 ASP A C 1
ATOM 7601 O O . ASP A 1 1033 ? 38.293 18.665 -64.424 1.00 94.00 1033 ASP A O 1
ATOM 7605 N N . TYR A 1 1034 ? 40.182 18.227 -65.493 1.00 92.50 1034 TYR A N 1
ATOM 7606 C CA . TYR A 1 1034 ? 40.148 19.462 -66.285 1.00 92.50 1034 TYR A CA 1
ATOM 7607 C C . TYR A 1 1034 ? 40.528 19.215 -67.741 1.00 92.50 1034 TYR A C 1
ATOM 7609 O O . TYR A 1 1034 ? 41.534 18.569 -68.053 1.00 92.50 1034 TYR A O 1
ATOM 7617 N N . ALA A 1 1035 ? 39.787 19.831 -68.665 1.00 92.06 1035 ALA A N 1
ATOM 7618 C CA . ALA A 1 1035 ? 40.131 19.860 -70.083 1.00 92.06 1035 ALA A CA 1
ATOM 7619 C C . ALA A 1 1035 ? 40.918 21.132 -70.435 1.00 92.06 1035 ALA A C 1
ATOM 7621 O O . ALA A 1 1035 ? 40.399 22.250 -70.413 1.00 92.06 1035 ALA A O 1
ATOM 7622 N N . LEU A 1 1036 ? 42.177 20.975 -70.841 1.00 91.06 1036 LEU A N 1
ATOM 7623 C CA . LEU A 1 1036 ? 43.048 22.084 -71.222 1.00 91.06 1036 LEU A CA 1
ATOM 7624 C C . LEU A 1 1036 ? 43.134 22.193 -72.743 1.00 91.06 1036 LEU A C 1
ATOM 7626 O O . LEU A 1 1036 ? 43.547 21.268 -73.448 1.00 91.06 1036 LEU A O 1
ATOM 7630 N N . GLN A 1 1037 ? 42.794 23.369 -73.267 1.00 87.56 1037 GLN A N 1
ATOM 7631 C CA . GLN A 1 1037 ? 42.962 23.671 -74.683 1.00 87.56 1037 GLN A CA 1
ATOM 7632 C C . GLN A 1 1037 ? 44.406 24.104 -74.969 1.00 87.56 1037 GLN A C 1
ATOM 7634 O O . GLN A 1 1037 ? 44.837 25.173 -74.541 1.00 87.56 1037 GLN A O 1
ATOM 7639 N N . VAL A 1 1038 ? 45.129 23.321 -75.774 1.00 87.56 1038 VAL A N 1
ATOM 7640 C CA . VAL A 1 1038 ? 46.450 23.713 -76.280 1.00 87.56 1038 VAL A CA 1
ATOM 7641 C C . VAL A 1 1038 ? 46.263 24.816 -77.315 1.00 87.56 1038 VAL A C 1
ATOM 7643 O O . VAL A 1 1038 ? 45.648 24.592 -78.369 1.00 87.56 1038 VAL A O 1
ATOM 7646 N N . ALA A 1 1039 ? 46.785 26.000 -77.012 1.00 81.75 1039 ALA A N 1
ATOM 7647 C CA . ALA A 1 1039 ? 46.682 27.185 -77.848 1.00 81.75 1039 ALA A CA 1
ATOM 7648 C C . ALA A 1 1039 ? 47.901 28.086 -77.645 1.00 81.75 1039 ALA A C 1
ATOM 7650 O O . ALA A 1 1039 ? 48.316 28.332 -76.517 1.00 81.75 1039 ALA A O 1
ATOM 7651 N N . ASP A 1 1040 ? 48.441 28.593 -78.750 1.00 83.38 1040 ASP A N 1
ATOM 7652 C CA . ASP A 1 1040 ? 49.504 29.595 -78.719 1.00 83.38 1040 ASP A CA 1
ATOM 7653 C C . ASP A 1 1040 ? 48.947 30.927 -78.188 1.00 83.38 1040 ASP A C 1
ATOM 7655 O O . ASP A 1 1040 ? 47.890 31.382 -78.651 1.00 83.38 1040 ASP A O 1
ATOM 7659 N N . GLN A 1 1041 ? 49.641 31.520 -77.214 1.00 83.81 1041 GLN A N 1
ATOM 7660 C CA . GLN A 1 1041 ? 49.243 32.749 -76.523 1.00 83.81 1041 GLN A CA 1
ATOM 7661 C C . GLN A 1 1041 ? 50.260 33.870 -76.734 1.00 83.81 1041 GLN A C 1
ATOM 7663 O O . GLN A 1 1041 ? 51.426 33.599 -77.005 1.00 83.81 1041 GLN A O 1
ATOM 7668 N N . ASP A 1 1042 ? 49.781 35.098 -76.572 1.00 83.19 1042 ASP A N 1
ATOM 7669 C CA . ASP A 1 1042 ? 50.557 36.337 -76.499 1.00 83.19 1042 ASP A CA 1
ATOM 7670 C C . ASP A 1 1042 ? 50.368 36.966 -75.110 1.00 83.19 1042 ASP A C 1
ATOM 7672 O O . ASP A 1 1042 ? 49.227 37.248 -74.711 1.00 83.19 1042 ASP A O 1
ATOM 7676 N N . PHE A 1 1043 ? 51.466 37.090 -74.356 1.00 86.06 1043 PHE A N 1
ATOM 7677 C CA . PHE A 1 1043 ? 51.516 37.632 -72.991 1.00 86.06 1043 PHE A CA 1
ATOM 7678 C C . PHE A 1 1043 ? 52.307 38.941 -72.955 1.00 86.06 1043 PHE A C 1
ATOM 7680 O O . PHE A 1 1043 ? 53.278 39.100 -73.673 1.00 86.06 1043 PHE A O 1
ATOM 7687 N N . GLY A 1 1044 ? 51.962 39.832 -72.020 1.00 85.06 1044 GLY A N 1
ATOM 7688 C CA . GLY A 1 1044 ? 52.733 41.061 -71.806 1.00 85.06 1044 GLY A CA 1
ATOM 7689 C C . GLY A 1 1044 ? 54.049 40.873 -71.035 1.00 85.06 1044 GLY A C 1
ATOM 7690 O O . GLY A 1 1044 ? 54.376 39.800 -70.520 1.00 85.06 1044 GLY A O 1
ATOM 7691 N N . ASP A 1 1045 ? 54.774 41.978 -70.864 1.00 85.69 1045 ASP A N 1
ATOM 7692 C CA . ASP A 1 1045 ? 56.171 41.987 -70.412 1.00 85.69 1045 ASP A CA 1
ATOM 7693 C C . ASP A 1 1045 ? 56.500 43.057 -69.333 1.00 85.69 1045 ASP A C 1
ATOM 7695 O O . ASP A 1 1045 ? 57.661 43.322 -68.994 1.00 85.69 1045 ASP A O 1
ATOM 7699 N N . LEU A 1 1046 ? 55.466 43.656 -68.731 1.00 86.69 1046 LEU A N 1
ATOM 7700 C CA . LEU A 1 1046 ? 55.579 44.551 -67.572 1.00 86.69 1046 LEU A CA 1
ATOM 7701 C C . LEU A 1 1046 ? 56.183 43.839 -66.344 1.00 86.69 1046 LEU A C 1
ATOM 7703 O O . LEU A 1 1046 ? 56.087 42.625 -66.212 1.00 86.69 1046 LEU A O 1
ATOM 7707 N N . PRO A 1 1047 ? 56.772 44.564 -65.370 1.00 90.19 1047 PRO A N 1
ATOM 7708 C CA . PRO A 1 1047 ? 57.184 43.949 -64.110 1.00 90.19 1047 PRO A CA 1
ATOM 7709 C C . PRO A 1 1047 ? 56.019 43.221 -63.429 1.00 90.19 1047 PRO A C 1
ATOM 7711 O O . PRO A 1 1047 ? 54.947 43.802 -63.277 1.00 90.19 1047 PRO A O 1
ATOM 7714 N N . ASP A 1 1048 ? 56.262 42.024 -62.891 1.00 88.75 1048 ASP A N 1
ATOM 7715 C CA . ASP A 1 1048 ? 55.197 41.176 -62.328 1.00 88.75 1048 ASP A CA 1
ATOM 7716 C C . ASP A 1 1048 ? 54.450 41.776 -61.116 1.00 88.75 1048 ASP A C 1
ATOM 7718 O O . ASP A 1 1048 ? 53.409 41.289 -60.707 1.00 88.75 1048 ASP A O 1
ATOM 7722 N N . THR A 1 1049 ? 54.895 42.916 -60.574 1.00 88.25 1049 THR A N 1
ATOM 7723 C CA . THR A 1 1049 ? 54.075 43.727 -59.650 1.00 88.25 1049 THR A CA 1
ATOM 7724 C C . THR A 1 1049 ? 52.768 44.248 -60.264 1.00 88.25 1049 THR A C 1
ATOM 7726 O O . THR A 1 1049 ? 51.979 44.873 -59.558 1.00 88.25 1049 THR A O 1
ATOM 7729 N N . PHE A 1 1050 ? 52.591 44.085 -61.575 1.00 87.12 1050 PHE A N 1
ATOM 7730 C CA . PHE A 1 1050 ? 51.380 44.395 -62.328 1.00 87.12 1050 PHE A CA 1
ATOM 7731 C C . PHE A 1 1050 ? 50.626 43.138 -62.779 1.00 87.12 1050 PHE A C 1
ATOM 7733 O O . PHE A 1 1050 ? 49.796 43.261 -63.673 1.00 87.12 1050 PHE A O 1
ATOM 7740 N N . ASP A 1 1051 ? 50.922 41.975 -62.191 1.00 88.88 1051 ASP A N 1
ATOM 7741 C CA . ASP A 1 1051 ? 50.324 40.685 -62.539 1.00 88.88 1051 ASP A CA 1
ATOM 7742 C C . ASP A 1 1051 ? 50.585 40.367 -64.017 1.00 88.88 1051 ASP A C 1
ATOM 7744 O O . ASP A 1 1051 ? 49.724 40.526 -64.872 1.00 88.88 1051 ASP A O 1
ATOM 7748 N N . THR A 1 1052 ? 51.833 40.042 -64.358 1.00 87.81 1052 THR A N 1
ATOM 7749 C CA . THR A 1 1052 ? 52.251 39.819 -65.759 1.00 87.81 1052 THR A CA 1
ATOM 7750 C C . THR A 1 1052 ? 52.497 38.345 -66.043 1.00 87.81 1052 THR A C 1
ATOM 7752 O O . THR A 1 1052 ? 52.147 37.864 -67.116 1.00 87.81 1052 THR A O 1
ATOM 7755 N N . LEU A 1 1053 ? 53.029 37.609 -65.069 1.00 87.19 1053 LEU A N 1
ATOM 7756 C CA . LEU A 1 1053 ? 53.120 36.157 -65.125 1.00 87.19 1053 LEU A CA 1
ATOM 7757 C C . LEU A 1 1053 ? 51.718 35.537 -65.061 1.00 87.19 1053 LEU A C 1
ATOM 7759 O O . LEU A 1 1053 ? 50.840 36.006 -64.330 1.00 87.19 1053 LEU A O 1
ATOM 7763 N N . GLY A 1 1054 ? 51.516 34.427 -65.764 1.00 80.75 1054 GLY A N 1
ATOM 7764 C CA . GLY A 1 1054 ? 50.276 33.656 -65.751 1.00 80.75 1054 GLY A CA 1
ATOM 7765 C C . GLY A 1 1054 ? 49.908 33.188 -64.343 1.00 80.75 1054 GLY A C 1
ATOM 7766 O O . GLY A 1 1054 ? 48.751 33.288 -63.948 1.00 80.75 1054 GLY A O 1
ATOM 7767 N N . THR A 1 1055 ? 50.896 32.802 -63.528 1.00 81.88 1055 THR A N 1
ATOM 7768 C CA . THR A 1 1055 ? 50.695 32.430 -62.113 1.00 81.88 1055 THR A CA 1
ATOM 7769 C C . THR A 1 1055 ? 50.202 33.573 -61.225 1.00 81.88 1055 THR A C 1
ATOM 7771 O O . THR A 1 1055 ? 49.730 33.314 -60.122 1.00 81.88 1055 THR A O 1
ATOM 7774 N N . SER A 1 1056 ? 50.339 34.819 -61.677 1.00 82.25 1056 SER A N 1
ATOM 7775 C CA . SER A 1 1056 ? 49.853 36.021 -60.989 1.00 82.25 1056 SER A CA 1
ATOM 7776 C C . SER A 1 1056 ? 48.514 36.506 -61.571 1.00 82.25 1056 SER A C 1
ATOM 7778 O O . SER A 1 1056 ? 47.983 37.516 -61.124 1.00 82.25 1056 SER A O 1
ATOM 7780 N N . GLY A 1 1057 ? 47.941 35.791 -62.551 1.00 78.56 1057 GLY A N 1
ATOM 7781 C CA . GLY A 1 1057 ? 46.713 36.179 -63.252 1.00 78.56 1057 GLY A CA 1
ATOM 7782 C C . GLY A 1 1057 ? 46.947 37.102 -64.451 1.00 78.56 1057 GLY A C 1
ATOM 7783 O O . GLY A 1 1057 ? 46.056 37.875 -64.810 1.00 78.56 1057 GLY A O 1
ATOM 7784 N N . GLY A 1 1058 ? 48.140 37.051 -65.053 1.00 85.69 1058 GLY A N 1
ATOM 7785 C CA . GLY A 1 1058 ? 48.519 37.966 -66.121 1.00 85.69 1058 GLY A CA 1
ATOM 7786 C C . GLY A 1 1058 ? 47.648 37.880 -67.377 1.00 85.69 1058 GLY A C 1
ATOM 7787 O O . GLY A 1 1058 ? 47.236 36.787 -67.776 1.00 85.69 1058 GLY A O 1
ATOM 7788 N N . PRO A 1 1059 ? 47.328 39.027 -68.008 1.00 81.62 1059 PRO A N 1
ATOM 7789 C CA . PRO A 1 1059 ? 46.488 39.058 -69.193 1.00 81.62 1059 PRO A CA 1
ATOM 7790 C C . PRO A 1 1059 ? 47.238 38.502 -70.405 1.00 81.62 1059 PRO A C 1
ATOM 7792 O O . PRO A 1 1059 ? 48.371 38.893 -70.678 1.00 81.62 1059 PRO A O 1
ATOM 7795 N N . TYR A 1 1060 ? 46.555 37.659 -71.174 1.00 86.19 1060 TYR A N 1
ATOM 7796 C CA . TYR A 1 1060 ? 47.063 37.097 -72.420 1.00 86.19 1060 TYR A CA 1
ATOM 7797 C C . TYR A 1 1060 ? 45.968 37.040 -73.491 1.00 86.19 1060 TYR A C 1
ATOM 7799 O O . TYR A 1 1060 ? 44.769 37.097 -73.189 1.00 86.19 1060 TYR A O 1
ATOM 7807 N N . HIS A 1 1061 ? 46.367 36.909 -74.755 1.00 82.06 1061 HIS A N 1
ATOM 7808 C CA . HIS A 1 1061 ? 45.456 36.696 -75.879 1.00 82.06 1061 HIS A CA 1
ATOM 7809 C C . HIS A 1 1061 ? 45.824 35.447 -76.677 1.00 82.06 1061 HIS A C 1
ATOM 7811 O O . HIS A 1 1061 ? 46.970 35.243 -77.055 1.00 82.06 1061 HIS A O 1
ATOM 7817 N N . GLY A 1 1062 ? 44.815 34.654 -77.038 1.00 77.12 1062 GLY A N 1
ATOM 7818 C CA . GLY A 1 1062 ? 45.009 33.525 -77.943 1.00 77.12 1062 GLY A CA 1
ATOM 7819 C C . GLY A 1 1062 ? 45.227 33.969 -79.387 1.00 77.12 1062 GLY A C 1
ATOM 7820 O O . GLY A 1 1062 ? 44.462 34.768 -79.938 1.00 77.12 1062 GLY A O 1
ATOM 7821 N N . LEU A 1 1063 ? 46.195 33.359 -80.066 1.00 78.38 1063 LEU A N 1
ATOM 7822 C CA . LEU A 1 1063 ? 46.620 33.744 -81.419 1.00 78.38 1063 LEU A CA 1
ATOM 7823 C C . LEU A 1 1063 ? 45.709 33.250 -82.552 1.00 78.38 1063 LEU A C 1
ATOM 7825 O O . LEU A 1 1063 ? 46.017 33.407 -83.737 1.00 78.38 1063 LEU A O 1
ATOM 7829 N N . SER A 1 1064 ? 44.540 32.700 -82.219 1.00 72.31 1064 SER A N 1
ATOM 7830 C CA . SER A 1 1064 ? 43.576 32.137 -83.178 1.00 72.31 1064 SER A CA 1
ATOM 7831 C C . SER A 1 1064 ? 43.119 33.117 -84.278 1.00 72.31 1064 SER A C 1
ATOM 7833 O O . SER A 1 1064 ? 42.675 32.681 -85.343 1.00 72.31 1064 SER A O 1
ATOM 7835 N N . ASN A 1 1065 ? 43.254 34.435 -84.063 1.00 72.69 1065 ASN A N 1
ATOM 7836 C CA . ASN A 1 1065 ? 42.895 35.488 -85.022 1.00 72.69 1065 ASN A CA 1
ATOM 7837 C C . ASN A 1 1065 ? 4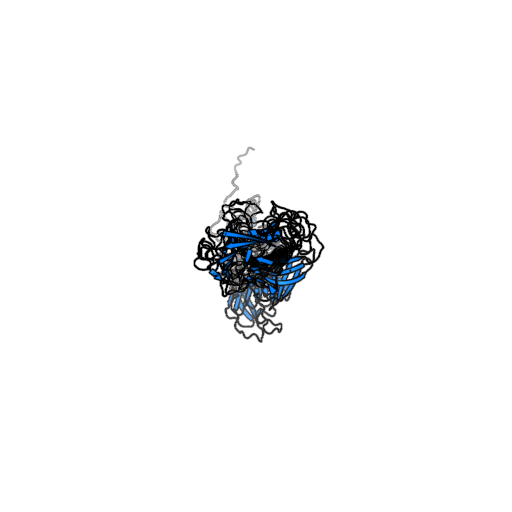4.025 36.503 -85.308 1.00 72.69 1065 ASN A C 1
ATOM 7839 O O . ASN A 1 1065 ? 43.758 37.597 -85.821 1.00 72.69 1065 ASN A O 1
ATOM 7843 N N . ALA A 1 1066 ? 45.283 36.139 -85.033 1.00 75.62 1066 ALA A N 1
ATOM 7844 C CA . ALA A 1 1066 ? 46.449 37.021 -85.168 1.00 75.62 1066 ALA A CA 1
ATOM 7845 C C . ALA A 1 1066 ? 46.613 37.627 -86.580 1.00 75.62 1066 ALA A C 1
ATOM 7847 O O . ALA A 1 1066 ? 47.184 38.699 -86.756 1.00 75.62 1066 ALA A O 1
ATOM 7848 N N . THR A 1 1067 ? 46.052 36.990 -87.617 1.00 73.75 1067 THR A N 1
ATOM 7849 C CA . THR A 1 1067 ? 46.074 37.511 -88.996 1.00 73.75 1067 THR A CA 1
ATOM 7850 C C . THR A 1 1067 ? 45.133 38.691 -89.261 1.00 73.75 1067 THR A C 1
ATOM 7852 O O . THR A 1 1067 ? 45.302 39.364 -90.277 1.00 73.75 1067 THR A O 1
ATOM 7855 N N . ASN A 1 1068 ? 44.112 38.919 -88.424 1.00 78.88 1068 ASN A N 1
ATOM 7856 C CA . ASN A 1 1068 ? 43.110 39.975 -88.647 1.00 78.88 1068 ASN A CA 1
ATOM 7857 C C . ASN A 1 1068 ? 43.072 41.033 -87.540 1.00 78.88 1068 ASN A C 1
ATOM 7859 O O . ASN A 1 1068 ? 42.573 42.133 -87.787 1.00 78.88 1068 ASN A O 1
ATOM 7863 N N . ILE A 1 1069 ? 43.537 40.706 -86.333 1.00 79.25 1069 ILE A N 1
ATOM 7864 C CA . ILE A 1 1069 ? 43.515 41.598 -85.173 1.00 79.25 1069 ILE A CA 1
ATOM 7865 C C . ILE A 1 1069 ? 44.899 41.547 -84.534 1.00 79.25 1069 ILE A C 1
ATOM 7867 O O . ILE A 1 1069 ? 45.267 40.534 -83.958 1.00 79.25 1069 ILE A O 1
ATOM 7871 N N . HIS A 1 1070 ? 45.648 42.636 -84.676 1.00 79.56 1070 HIS A N 1
ATOM 7872 C CA . HIS A 1 1070 ? 46.929 42.865 -84.018 1.00 79.56 1070 HIS A CA 1
ATOM 7873 C C . HIS A 1 1070 ? 47.138 44.378 -83.860 1.00 79.56 1070 HIS A C 1
ATOM 7875 O O . HIS A 1 1070 ? 46.546 45.183 -84.596 1.00 79.56 1070 HIS A O 1
ATOM 7881 N N . ILE A 1 1071 ? 47.955 44.778 -82.891 1.00 78.94 1071 ILE A N 1
ATOM 7882 C CA . ILE A 1 1071 ? 48.368 46.170 -82.696 1.00 78.94 1071 ILE A CA 1
ATOM 7883 C C . ILE A 1 1071 ? 49.682 46.375 -83.464 1.00 78.94 1071 ILE A C 1
ATOM 7885 O O . ILE A 1 1071 ? 50.526 45.498 -83.518 1.00 78.94 1071 ILE A O 1
ATOM 7889 N N . GLY A 1 1072 ? 49.840 47.509 -84.152 1.00 76.44 1072 GLY A N 1
ATOM 7890 C CA . GLY A 1 1072 ? 51.052 47.773 -84.938 1.00 76.44 1072 GLY A CA 1
ATOM 7891 C C . GLY A 1 1072 ? 51.085 47.101 -86.319 1.00 76.44 1072 GLY A C 1
ATOM 7892 O O . GLY A 1 1072 ? 50.061 46.902 -86.973 1.00 76.44 1072 GLY A O 1
ATOM 7893 N N . SER A 1 1073 ? 52.294 46.875 -86.826 1.00 74.19 1073 SER A N 1
ATOM 7894 C CA . SER A 1 1073 ? 52.599 46.502 -88.216 1.00 74.19 1073 SER A CA 1
ATOM 7895 C C . SER A 1 1073 ? 53.382 45.198 -88.380 1.00 74.19 1073 SER A C 1
ATOM 7897 O O . SER A 1 1073 ? 53.560 44.759 -89.519 1.00 74.19 1073 SER A O 1
ATOM 7899 N N . ALA A 1 1074 ? 53.841 44.588 -87.284 1.00 72.94 1074 ALA A N 1
ATOM 7900 C CA . ALA A 1 1074 ? 54.379 43.229 -87.300 1.00 72.94 1074 ALA A CA 1
ATOM 7901 C C . ALA A 1 1074 ? 53.310 42.227 -86.854 1.00 72.94 1074 ALA A C 1
ATOM 7903 O O . ALA A 1 1074 ? 52.217 42.601 -86.435 1.00 72.94 1074 ALA A O 1
ATOM 7904 N N . THR A 1 1075 ? 53.618 40.956 -87.074 1.00 71.44 1075 THR A N 1
ATOM 7905 C CA . THR A 1 1075 ? 52.809 39.826 -86.627 1.00 71.44 1075 THR A CA 1
ATOM 7906 C C . THR A 1 1075 ? 53.146 39.515 -85.178 1.00 71.44 1075 THR A C 1
ATOM 7908 O O . THR A 1 1075 ? 54.334 39.503 -84.866 1.00 71.44 1075 THR A O 1
ATOM 7911 N N . ILE A 1 1076 ? 52.113 39.224 -84.388 1.00 80.81 1076 ILE A N 1
ATOM 7912 C CA . ILE A 1 1076 ? 52.201 38.782 -82.992 1.00 80.81 1076 ILE A CA 1
ATOM 7913 C C . ILE A 1 1076 ? 53.081 37.526 -82.912 1.00 80.81 1076 ILE A C 1
ATOM 7915 O O . ILE A 1 1076 ? 52.928 36.634 -83.764 1.00 80.81 1076 ILE A O 1
ATOM 7919 N N . ASP A 1 1077 ? 54.026 37.481 -81.977 1.00 76.31 1077 ASP A N 1
ATOM 7920 C CA . ASP A 1 1077 ? 54.777 36.280 -81.617 1.00 76.31 1077 ASP A CA 1
ATOM 7921 C C . ASP A 1 1077 ? 54.038 35.446 -80.562 1.00 76.31 1077 ASP A C 1
ATOM 7923 O O . ASP A 1 1077 ? 52.814 35.359 -80.611 1.00 76.31 1077 ASP A O 1
ATOM 7927 N N . THR A 1 1078 ? 54.739 34.591 -79.829 1.00 80.56 1078 THR A N 1
ATOM 7928 C CA . THR A 1 1078 ? 54.107 33.561 -79.003 1.00 80.56 1078 THR A CA 1
ATOM 7929 C C . THR A 1 1078 ? 54.961 33.313 -77.783 1.00 80.56 1078 THR A C 1
ATOM 7931 O O . THR A 1 1078 ? 56.094 32.828 -77.893 1.00 80.56 1078 THR A O 1
ATOM 7934 N N . GLU A 1 1079 ? 54.357 33.511 -76.622 1.00 80.62 1079 GLU A N 1
ATOM 7935 C CA . GLU A 1 1079 ? 54.985 33.348 -75.327 1.00 80.62 1079 GLU A CA 1
ATOM 7936 C C . GLU A 1 1079 ? 54.248 32.254 -74.544 1.00 80.62 1079 GLU A C 1
ATOM 7938 O O . GLU A 1 1079 ? 53.036 32.049 -74.644 1.00 80.62 1079 GLU A O 1
ATOM 7943 N N . GLY A 1 1080 ? 55.011 31.471 -73.783 1.00 73.12 1080 GLY A N 1
ATOM 7944 C CA . GLY A 1 1080 ? 54.437 30.472 -72.876 1.00 73.12 1080 GLY A CA 1
ATOM 7945 C C . GLY A 1 1080 ? 53.965 31.063 -71.545 1.00 73.12 1080 GLY A C 1
ATOM 7946 O O . GLY A 1 1080 ? 53.230 30.395 -70.829 1.00 73.12 1080 GLY A O 1
ATOM 7947 N N . ASP A 1 1081 ? 54.429 32.268 -71.206 1.00 81.50 1081 ASP A N 1
ATOM 7948 C CA . ASP A 1 1081 ? 54.175 32.997 -69.960 1.00 81.50 1081 ASP A CA 1
ATOM 7949 C C . ASP A 1 1081 ? 54.591 34.469 -70.155 1.00 81.50 1081 ASP A C 1
ATOM 7951 O O . ASP A 1 1081 ? 55.310 34.778 -71.109 1.00 81.50 1081 ASP A O 1
ATOM 7955 N N . GLY A 1 1082 ? 54.204 35.359 -69.241 1.00 85.50 1082 GLY A N 1
ATOM 7956 C CA . GLY A 1 1082 ? 54.658 36.749 -69.231 1.00 85.50 1082 GLY A CA 1
ATOM 7957 C C . GLY A 1 1082 ? 56.176 36.876 -69.121 1.00 85.50 1082 GLY A C 1
ATOM 7958 O O . GLY A 1 1082 ? 56.846 36.090 -68.445 1.00 85.50 1082 GLY A O 1
ATOM 7959 N N . LEU A 1 1083 ? 56.739 37.900 -69.764 1.00 87.56 1083 LEU A N 1
ATOM 7960 C CA . LEU A 1 1083 ? 58.187 38.133 -69.816 1.00 87.56 1083 LEU A CA 1
ATOM 7961 C C . LEU A 1 1083 ? 58.581 39.413 -69.064 1.00 87.56 1083 LEU A C 1
ATOM 7963 O O . LEU A 1 1083 ? 59.105 40.348 -69.662 1.00 87.56 1083 LEU A O 1
ATOM 7967 N N . PRO A 1 1084 ? 58.375 39.483 -67.734 1.00 88.44 1084 PRO A N 1
ATOM 7968 C CA . PRO A 1 1084 ? 58.481 40.724 -66.984 1.00 88.44 1084 PRO A CA 1
ATOM 7969 C C . PRO A 1 1084 ? 59.900 41.305 -67.006 1.00 88.44 1084 PRO A C 1
ATOM 7971 O O . PRO A 1 1084 ? 60.824 40.766 -66.382 1.00 88.44 1084 PRO A O 1
ATOM 7974 N N . THR A 1 1085 ? 60.080 42.468 -67.632 1.00 86.00 1085 THR A N 1
ATOM 7975 C CA . THR A 1 1085 ? 61.306 43.266 -67.514 1.00 86.00 1085 THR A CA 1
ATOM 7976 C C . THR A 1 1085 ? 61.025 44.628 -66.898 1.00 86.00 1085 THR A C 1
ATOM 7978 O O . THR A 1 1085 ? 59.931 45.179 -66.948 1.00 86.00 1085 THR A O 1
ATOM 7981 N N . ALA A 1 1086 ? 62.056 45.233 -66.302 1.00 83.12 1086 ALA A N 1
ATOM 7982 C CA . ALA A 1 1086 ? 61.951 46.606 -65.803 1.00 83.12 1086 ALA A CA 1
ATOM 7983 C C . ALA A 1 1086 ? 61.688 47.633 -66.925 1.00 83.12 1086 ALA A C 1
ATOM 7985 O O . ALA A 1 1086 ? 61.338 48.776 -66.622 1.00 83.12 1086 ALA A O 1
ATOM 7986 N N . GLY A 1 1087 ? 61.934 47.251 -68.183 1.00 80.12 1087 GLY A N 1
ATOM 7987 C CA . GLY A 1 1087 ? 61.760 48.080 -69.367 1.00 80.12 1087 GLY A CA 1
ATOM 7988 C C . GLY A 1 1087 ? 60.393 47.954 -70.031 1.00 80.12 1087 GLY A C 1
ATOM 7989 O O . GLY A 1 1087 ? 60.056 48.902 -70.738 1.00 80.12 1087 GLY A O 1
ATOM 7990 N N . ALA A 1 1088 ? 59.638 46.874 -69.764 1.00 83.00 1088 ALA A N 1
ATOM 7991 C CA . ALA A 1 1088 ? 58.601 46.388 -70.682 1.00 83.00 1088 ALA A CA 1
ATOM 7992 C C . ALA A 1 1088 ? 59.194 46.307 -72.102 1.00 83.00 1088 ALA A C 1
ATOM 7994 O O . ALA A 1 1088 ? 58.884 47.118 -72.970 1.00 83.00 1088 ALA A O 1
ATOM 7995 N N . ASP A 1 1089 ? 60.234 45.473 -72.214 1.00 81.31 1089 ASP A N 1
ATOM 7996 C CA . ASP A 1 1089 ? 60.904 45.103 -73.467 1.00 81.31 1089 ASP A CA 1
ATOM 7997 C C . ASP A 1 1089 ? 61.262 43.601 -73.507 1.00 81.31 1089 ASP A C 1
ATOM 7999 O O . ASP A 1 1089 ? 62.261 43.191 -74.112 1.00 81.31 1089 ASP A O 1
ATOM 8003 N N . GLY A 1 1090 ? 60.542 42.787 -72.739 1.00 81.75 1090 GLY A N 1
ATOM 8004 C CA . GLY A 1 1090 ? 60.897 41.399 -72.461 1.00 81.75 1090 GLY A CA 1
ATOM 8005 C C . GLY A 1 1090 ? 60.643 40.467 -73.633 1.00 81.75 1090 GLY A C 1
ATOM 8006 O O . GLY A 1 1090 ? 61.570 39.775 -74.076 1.00 81.75 1090 GLY A O 1
ATOM 8007 N N . ASP A 1 1091 ? 59.414 40.487 -74.132 1.00 73.56 1091 ASP A N 1
ATOM 8008 C CA . ASP A 1 1091 ? 58.936 39.744 -75.306 1.00 73.56 1091 ASP A CA 1
ATOM 8009 C C . ASP A 1 1091 ? 59.575 40.246 -76.613 1.00 73.56 1091 ASP A C 1
ATOM 8011 O O . ASP A 1 1091 ? 59.990 39.454 -77.463 1.00 73.56 1091 ASP A O 1
ATOM 8015 N N . ASP A 1 1092 ? 59.874 41.541 -76.672 1.00 75.50 1092 ASP A N 1
ATOM 8016 C CA . ASP A 1 1092 ? 60.598 42.272 -77.712 1.00 75.50 1092 ASP A CA 1
ATOM 8017 C C . ASP A 1 1092 ? 61.957 41.632 -78.089 1.00 75.50 1092 ASP A C 1
ATOM 8019 O O . ASP A 1 1092 ? 62.503 41.817 -79.190 1.00 75.50 1092 ASP A O 1
ATOM 8023 N N . THR A 1 1093 ? 62.548 40.865 -77.165 1.00 68.75 1093 THR A N 1
ATOM 8024 C CA . THR A 1 1093 ? 63.840 40.184 -77.343 1.00 68.75 1093 THR A CA 1
ATOM 8025 C C . THR A 1 1093 ? 63.738 38.701 -77.702 1.00 68.75 1093 THR A C 1
ATOM 8027 O O . THR A 1 1093 ? 64.759 38.090 -78.054 1.00 68.75 1093 THR A O 1
ATOM 8030 N N . THR A 1 1094 ? 62.537 38.124 -77.671 1.00 65.31 1094 THR A N 1
ATOM 8031 C CA . THR A 1 1094 ? 62.274 36.684 -77.805 1.00 65.31 1094 THR A CA 1
ATOM 8032 C C . THR A 1 1094 ? 61.372 36.320 -78.979 1.00 65.31 1094 THR A C 1
ATOM 8034 O O . THR A 1 1094 ? 60.692 35.311 -78.940 1.00 65.31 1094 THR A O 1
ATOM 8037 N N . GLY A 1 1095 ? 61.468 37.023 -80.101 1.00 69.56 1095 GLY A N 1
ATOM 8038 C CA . GLY A 1 1095 ? 60.715 36.631 -81.287 1.00 69.56 1095 GLY A CA 1
ATOM 8039 C C . GLY A 1 1095 ? 60.675 37.726 -82.334 1.00 69.56 1095 GLY A C 1
ATOM 8040 O O . GLY A 1 1095 ? 61.713 38.115 -82.885 1.00 69.56 1095 GLY A O 1
ATOM 8041 N N . SER A 1 1096 ? 59.471 38.169 -82.666 1.00 69.38 1096 SER A N 1
ATOM 8042 C CA . SER A 1 1096 ? 59.196 39.249 -83.602 1.00 69.38 1096 SER A CA 1
ATOM 8043 C C . SER A 1 1096 ? 58.667 40.441 -82.819 1.00 69.38 1096 SER A C 1
ATOM 8045 O O . SER A 1 1096 ? 57.491 40.434 -82.535 1.00 69.38 1096 SER A O 1
ATOM 8047 N N . ALA A 1 1097 ? 59.479 41.490 -82.625 1.00 73.44 1097 ALA A N 1
ATOM 8048 C CA . ALA A 1 1097 ? 59.060 42.757 -82.003 1.00 73.44 1097 ALA A CA 1
ATOM 8049 C C . ALA A 1 1097 ? 57.757 43.320 -82.619 1.00 73.44 1097 ALA A C 1
ATOM 8051 O O . ALA A 1 1097 ? 57.763 44.010 -83.662 1.00 73.44 1097 ALA A O 1
ATOM 8052 N N . ASP A 1 1098 ? 56.633 42.973 -82.006 1.00 67.50 1098 ASP A N 1
ATOM 8053 C CA . ASP A 1 1098 ? 55.277 43.195 -82.485 1.00 67.50 1098 ASP A CA 1
ATOM 8054 C C . ASP A 1 1098 ? 54.653 44.462 -81.881 1.00 67.50 1098 ASP A C 1
ATOM 8056 O O . ASP A 1 1098 ? 53.850 45.133 -82.539 1.00 67.50 1098 ASP A O 1
ATOM 8060 N N . GLU A 1 1099 ? 55.217 44.942 -80.775 1.00 74.25 1099 GLU A N 1
ATOM 8061 C CA . GLU A 1 1099 ? 54.966 46.206 -80.070 1.00 74.25 1099 GLU A CA 1
ATOM 8062 C C . GLU A 1 1099 ? 55.387 47.478 -80.844 1.00 74.25 1099 GLU A C 1
ATOM 8064 O O . GLU A 1 1099 ? 55.611 48.575 -80.323 1.00 74.25 1099 GLU A O 1
ATOM 8069 N N . ASN A 1 1100 ? 55.452 47.394 -82.169 1.00 70.75 1100 ASN A N 1
ATOM 8070 C CA . ASN A 1 1100 ? 55.944 48.451 -83.047 1.00 70.75 1100 ASN A CA 1
ATOM 8071 C C . ASN A 1 1100 ? 54.889 49.498 -83.446 1.00 70.75 1100 ASN A C 1
ATOM 8073 O O . ASN A 1 1100 ? 55.084 50.268 -84.397 1.00 70.75 1100 ASN A O 1
ATOM 8077 N N . ALA A 1 1101 ? 53.766 49.564 -82.729 1.00 71.12 1101 ALA A N 1
ATOM 8078 C CA . ALA A 1 1101 ? 52.731 50.569 -82.966 1.00 71.12 1101 ALA A CA 1
ATOM 8079 C C . ALA A 1 1101 ? 53.228 52.011 -82.741 1.00 71.12 1101 ALA A C 1
ATOM 8081 O O . ALA A 1 1101 ? 52.641 52.958 -83.280 1.00 71.12 1101 ALA A O 1
ATOM 8082 N N . PHE A 1 1102 ? 54.333 52.191 -82.007 1.00 67.81 1102 PHE A N 1
ATOM 8083 C CA . PHE A 1 1102 ? 54.921 53.490 -81.689 1.00 67.81 1102 PHE A CA 1
ATOM 8084 C C . PHE A 1 1102 ? 56.413 53.543 -82.061 1.00 67.81 1102 PHE A C 1
ATOM 8086 O O . PHE A 1 1102 ? 57.201 52.688 -81.694 1.00 67.81 1102 PHE A O 1
ATOM 8093 N N . SER A 1 1103 ? 56.847 54.588 -82.778 1.00 62.22 1103 SER A N 1
ATOM 8094 C CA . SER A 1 1103 ? 58.229 54.693 -83.290 1.00 62.22 1103 SER A CA 1
ATOM 8095 C C . SER A 1 1103 ? 59.265 55.240 -82.290 1.00 62.22 1103 SER A C 1
ATOM 8097 O O . SER A 1 1103 ? 60.429 55.405 -82.655 1.00 62.22 1103 SER A O 1
ATOM 8099 N N . THR A 1 1104 ? 58.847 55.606 -81.073 1.00 59.56 1104 THR A N 1
ATOM 8100 C CA . THR A 1 1104 ? 59.686 56.129 -79.974 1.00 59.56 1104 THR A CA 1
ATOM 8101 C C . THR A 1 1104 ? 58.927 55.999 -78.649 1.00 59.56 1104 THR A C 1
ATOM 8103 O O . THR A 1 1104 ? 57.737 56.332 -78.661 1.00 59.56 1104 THR A O 1
ATOM 8106 N N . PRO A 1 1105 ? 59.575 55.695 -77.506 1.00 56.84 1105 PRO A N 1
ATOM 8107 C CA . PRO A 1 1105 ? 58.952 55.896 -76.201 1.00 56.84 1105 PRO A CA 1
ATOM 8108 C C . PRO A 1 1105 ? 58.535 57.363 -76.098 1.00 56.84 1105 PRO A C 1
ATOM 8110 O O . PRO A 1 1105 ? 59.371 58.267 -76.220 1.00 56.84 1105 PRO A O 1
ATOM 8113 N N . THR A 1 1106 ? 57.242 57.641 -75.951 1.00 51.69 1106 THR A N 1
ATOM 8114 C CA . THR A 1 1106 ? 56.788 59.007 -75.691 1.00 51.69 1106 THR A CA 1
ATOM 8115 C C . THR A 1 1106 ? 57.395 59.464 -74.366 1.00 51.69 1106 THR A C 1
ATOM 8117 O O . THR A 1 1106 ? 57.157 58.812 -73.351 1.00 51.69 1106 THR A O 1
ATOM 8120 N N . PRO A 1 1107 ? 58.166 60.566 -74.321 1.00 50.34 1107 PRO A N 1
ATOM 8121 C CA . PRO A 1 1107 ? 58.657 61.076 -73.055 1.00 50.34 1107 PRO A CA 1
ATOM 8122 C C . PRO A 1 1107 ? 57.459 61.469 -72.190 1.00 50.34 1107 PRO A C 1
ATOM 8124 O O . PRO A 1 1107 ? 56.673 62.343 -72.566 1.00 50.34 1107 PRO A O 1
ATOM 8127 N N . ILE A 1 1108 ? 57.354 60.859 -71.010 1.00 52.84 1108 ILE A N 1
ATOM 8128 C CA . ILE A 1 1108 ? 56.653 61.480 -69.891 1.00 52.84 1108 ILE A CA 1
ATOM 8129 C C . ILE A 1 1108 ? 57.317 62.844 -69.699 1.00 52.84 1108 ILE A C 1
ATOM 8131 O O . ILE A 1 1108 ? 58.505 62.934 -69.387 1.00 52.84 1108 ILE A O 1
ATOM 8135 N N . LEU A 1 1109 ? 56.563 63.917 -69.939 1.00 39.62 1109 LEU A N 1
ATOM 8136 C CA . LEU A 1 1109 ? 56.929 65.238 -69.448 1.00 39.62 1109 LEU A CA 1
ATOM 8137 C C . LEU A 1 1109 ? 57.013 65.127 -67.920 1.00 39.62 1109 LEU A C 1
ATOM 8139 O O . LEU A 1 1109 ? 55.979 64.891 -67.290 1.00 39.62 1109 LEU A O 1
ATOM 8143 N N . PRO A 1 1110 ? 58.198 65.303 -67.310 1.00 43.75 1110 PRO A N 1
ATOM 8144 C CA . PRO A 1 1110 ? 58.276 65.468 -65.875 1.00 43.75 1110 PRO A CA 1
ATOM 8145 C C . PRO A 1 1110 ? 57.583 66.791 -65.558 1.00 43.75 1110 PRO A C 1
ATOM 8147 O O . PRO A 1 1110 ? 57.982 67.844 -66.063 1.00 43.75 1110 PRO A O 1
ATOM 8150 N N . LEU A 1 1111 ? 56.555 66.759 -64.715 1.00 42.03 1111 LEU A N 1
ATOM 8151 C CA . LEU A 1 1111 ? 56.369 67.876 -63.802 1.00 42.03 1111 LEU A CA 1
ATOM 8152 C C . LEU A 1 1111 ? 57.073 67.495 -62.506 1.00 42.03 1111 LEU A C 1
ATOM 8154 O O . LEU A 1 1111 ? 56.524 66.809 -61.647 1.00 42.03 1111 LEU A O 1
ATOM 8158 N N . ASP A 1 1112 ? 58.327 67.923 -62.420 1.00 51.66 1112 ASP A N 1
ATOM 8159 C CA . ASP A 1 1112 ? 59.097 67.930 -61.190 1.00 51.66 1112 ASP A CA 1
ATOM 8160 C C . ASP A 1 1112 ? 58.330 68.661 -60.069 1.00 51.66 1112 ASP A C 1
ATOM 8162 O O . ASP A 1 1112 ? 57.921 69.810 -60.241 1.00 51.66 1112 ASP A O 1
ATOM 8166 N N . ALA A 1 1113 ? 58.277 67.989 -58.910 1.00 44.31 1113 ALA A N 1
ATOM 8167 C CA . ALA A 1 1113 ? 58.454 68.503 -57.542 1.00 44.31 1113 ALA A CA 1
ATOM 8168 C C . ALA A 1 1113 ? 57.373 69.445 -56.943 1.00 44.31 1113 ALA A C 1
ATOM 8170 O O . ALA A 1 1113 ? 56.962 70.429 -57.542 1.00 44.31 1113 ALA A O 1
ATOM 8171 N N . THR A 1 1114 ? 56.913 69.257 -55.697 1.00 41.06 1114 THR A N 1
ATOM 8172 C CA . THR A 1 1114 ? 57.708 68.995 -54.479 1.00 41.06 1114 THR A CA 1
ATOM 8173 C C . THR A 1 1114 ? 56.972 68.218 -53.372 1.00 41.06 1114 THR A C 1
ATOM 8175 O O . THR A 1 1114 ? 55.835 68.562 -53.060 1.00 41.06 1114 THR A O 1
ATOM 8178 N N . SER A 1 1115 ? 57.757 67.323 -52.744 1.00 42.59 1115 SER A N 1
ATOM 8179 C CA . SER A 1 1115 ? 57.735 66.725 -51.384 1.00 42.59 1115 SER A CA 1
ATOM 8180 C C . SER A 1 1115 ? 56.477 66.047 -50.859 1.00 42.59 1115 SER A C 1
ATOM 8182 O O . SER A 1 1115 ? 55.532 66.787 -50.502 1.00 42.59 1115 SER A O 1
#

Sequence (1115 aa):
FCIGCFDISGTVYFDENGDSDISSDGVTPNEVVVRLYRDDDGDGIPSAGDTYLQQMTTSSGAYSFTELPIDTYFVATAPPSTGSAVSEQTYAASDTYYSAFCDSNGDGATGDTPLTASGACYGGIDGDRADATTNSTTREHITKVELSFDSENQTNVDFGFSYNVVTNTNTSAQGSLQQFIINANTLSGANEMRFVPSVPANDTDPSADWWVISPTSSLTTITGTNGANTTIDGTAYSNTDGVTVVDSNPGNYSESQTVGSADGCTVETIAALAKPELQIDMPTVSSPYASELLIINADNTTVRNLSLTGGSLGINIYSAGITDTLIEQNLIGIDPAGNDDVIGQETCGTSSGCAGIAIANSGNGQLTGDNGIIRNNAIKTAHHNISLNNLRSQTDTINWQVIHNQLLGSTSTTATPYHNVYIRYGIPSYLNVLGNLMRDATGDGIYQGNTSNVDLFQTFTSNDIQNADGDAIHFQSGQLSIVECNVLHNNGDSGVSVDGNTNIEGYLITKNSFDANTDNAIDLHNTTTGSGVSLNTDLCNNDTGTGANNDLARPQVNYAFLEGSNLRLIGDMCATGDFTFEIYKASAGTGDTGSDSLDAGEGLTYLGSIAALSGATFDSSLAVTGINVGDEITVIAQRTTTGGLGELQDTSEFSANVSVDIDNKDWGDAPDTTVGTGQGDYQTYRANGGANHVVIDNDTDNNPDLFLGLLVDTDIDGQPTSMADGDNLINLADEDGVTANGTYVLNRPRDIDITIGKDPDFATSSFHLYGWIDWNQDGDFDDANEQVVSENSVAIGTNTYTITPPSDAVLGTTFARFRLCSTGDCNTPNGASIDGEVEDYGELIVSIDFGDAPDTGVGIGTGNYRTTLADDGPRHSTDSDLFLGINATDTEVDGLQNITASGDNVDGVNDEDGLLILPLTSGATSYTTQATVTNNSGADAYLYAWLDVNRDGEFDRDEFISNGAGAGGEIIIPDGSTAITSALIWGTITPPTNNTTVYLRTRLSPVQLTDAVAGAVEDPRSYGFVDGGEVEDYALQVADQDFGDLPDTFDTLGTSGGPYHGLSNATNIHIGSATIDTEGDGLPTAGADGDDTTGSADENAFSTPTPILPLDATS

Organism: Photobacterium damselae subsp. damselae (NCBI:txid85581)

Secondary structure (DSSP, 8-state):
--TTEEEEEEEEEE-SS-SS-TTS-EEPSS-EEEEEEE-SS-SSS--TTPEEEEEEEESSSEEEEEEEESSEEEEEE---EETTEEPEEEEE--STTEEEEE--S----TT---EEESEE-TTTTSTTS---SS-GGG-SSEEEEE--TT---B----EEEESSEE----SSSTTSHHHHHHHHHHSTTTTB-EE---S----S-SSS--EEE--SSPPPPEEHHHHTT-EEE--EE-TTTS-SEE-SS-SEEE--EEES--SSSPPEEEPPEEPPSEEEEE-TTS-TTS-EEEEEESTT-EEESEEEEESSEEEEE-SS----EEEES-EESB-TTS-B--BS-GGGTT-TT-EEEEES-TTT----S-EEEEES-EEEESSEEEEEE--TT--S--EEEEES-EEEEE---SSS---SEEEESS--SEEEEES-EEE--SS-SEEEES--SS----EEES-EEE--SS-SEEESSEES-EEES-EEES-SS-SEEEE-SS-EE--EEES-EEES-SS-SEEEE-TTS-S------TTSB-SSS--GGGGBPPPEEEEEEEETTEEEEEEE--SSSEEEEEEEEEE---PPBPTTS-B--EEEEEEEEEEEEESSEEEEEEE-SS--TT-EEEEEEEE-SS-SSS-TT-BPPPPPPEEEE-S-EEE--S---SSS-STT----SGGGT--EEE---SS-SS--SEEESS-----SS----TTS-SHHHHS---TTSEEE-S-EETT--EEEEEEEEE-TT-----EEEEEEE-SS-SS---STTTEEEEEEEEPSEEEEEEE---TTPPSEEEEEEEEEESSSTT-SSSSEESSSEEEEEEEEEE-EEE--S---SSS-BTTB---SGGGT--EEE-BTTEEESSSPP---SS----TTS-SSTTSSS--TTSEEPPPB-TT-S-EEEEEEEEE-SSS-EEEEEEE-SS-SS--BGGGB-S---STTSPEEE-TTEEEEEEEEEESS-PPPPTTEEEEEEEEEESS-PPP---SSSB-GGGSSEESSSEEEEEEEEE--EEE--S-GGGS-SGGGT--EEEGGGTTT--SSSSPP--BSS----TTS-SGGGSS----TT-SSPPP--------